Protein 8TH2 (pdb70)

InterPro domains:
  IPR004265 Dirigent protein [PF03018] (43-191)
  IPR004265 Dirigent protein [PTHR21495] (31-190)
  IPR044859 Allene oxide cyclase/Dirigent protein [G3DSA:2.40.480.10] (35-188)

Solvent-accessible surface area: 37170 Å² total; per-residue (Å²): 116,9,52,106,66,47,60,10,74,123,24,42,26,77,52,75,79,1,0,45,0,62,0,22,10,3,27,36,92,124,42,135,173,41,16,18,24,58,3,20,108,3,79,60,79,80,182,34,150,12,100,24,4,6,0,1,5,0,0,2,27,1,26,0,0,53,10,56,106,86,145,21,93,102,1,6,72,0,0,0,9,23,2,2,0,8,74,94,20,64,120,110,38,20,10,0,11,0,0,0,0,18,3,76,26,46,94,0,87,50,3,10,0,0,0,1,0,25,13,62,53,105,24,104,84,19,32,4,0,3,0,3,0,3,34,73,0,57,8,1,28,2,6,0,37,4,70,99,98,99,19,54,9,26,0,22,0,18,1,36,135,49,91,8,43,113,76,45,60,10,77,114,31,37,23,82,46,52,104,2,0,37,1,63,0,15,7,5,27,34,80,77,52,126,170,40,10,15,27,65,3,9,109,4,75,44,75,79,174,31,142,6,106,32,5,6,0,1,7,1,0,1,22,1,31,0,0,42,14,55,98,97,133,23,109,98,1,0,66,0,0,0,7,27,2,2,0,11,73,91,17,57,133,119,22,18,15,0,13,0,0,0,0,13,1,73,19,44,121,1,98,51,3,11,0,0,0,0,0,27,8,68,69,81,32,100,81,21,35,0,0,4,2,3,0,4,29,83,0,66,11,1,31,2,6,0,40,0,60,50,152,99,106,53,86,19,47,5,16,0,24,0,6,4,48,245,93,60,38,94,4,39,122,65,37,64,11,71,130,21,43,28,84,60,51,80,1,0,30,1,58,0,10,10,0,18,44,56,63,55,145,186,36,14,31,23,59,4,16,91,2,78,48,78,78,179,35,152,11,74,25,3,7,0,0,6,4,0,5,28,1,29,0,0,32,12,61,107,86,149,29,56,111,0,3,59,0,0,0,7,13,2,4,0,10,70,97,21,63,60,96,26,21,14,0,15,0,1,0,0,14,1,82,19,42,112,5,86,46,5,7,0,0,0,1,0,31,10,49,32,64,32,118,69,13,36,0,0,4,2,4,0,2,34,72,0,66,15,1,34,2,3,0,37,0,85,43,109,52,55,59,78,124,95,36,32,13,67,12,30,4,20,0,50,0,5,1,72,97,101,10,43,114,66,53,53,12,75,118,26,42,26,78,56,49,84,0,0,27,0,54,0,24,12,0,27,43,72,96,45,140,134,35,9,26,25,65,2,12,100,0,67,63,66,68,164,37,150,9,85,20,7,6,0,1,6,0,0,4,30,1,35,0,1,39,10,52,87,97,134,22,115,95,3,1,53,0,0,0,6,21,2,1,0,11,44,87,13,61,97,109,15,24,15,0,17,0,4,0,0,17,3,88,28,40,93,0,94,48,4,9,0,0,0,1,0,21,6,62,61,101,30,95,100,22,31,4,1,3,7,3,0,7,34,80,0,64,12,7,50,2,3,1,34,2,65,89,96,46,96,16,46,8,24,0,18,0,5,1,51,126,62,82,9,36,106,80,30,48,10,71,150,32,42,31,77,35,46,69,2,0,31,0,57,0,22,12,5,37,27,98,75,56,145,109,48,2,43,28,67,4,18,58,4,90,38,74,76,184,32,154,9,90,21,2,5,0,0,6,3,0,3,29,4,27,0,1,32,10,53,91,96,142,22,55,108,0,2,52,0,0,0,7,21,2,3,0,7,41,96,18,68,126,105,24,26,11,0,19,0,2,0,0,12,1,69,11,29,104,2,96,54,2,9,0,0,0,1,0,30,9,48,49,97,30,83,97,20,37,0,0,4,8,4,0,3,26,78,0,65,8,7,51,2,5,0,39,1,52,34,173,134,104,65,79,25,54,7,16,0,28,0,7,1,51,152,9,44,118,62,39,51,7,78,121,27,44,27,78,39,51,78,1,0,35,0,58,0,12,9,5,33,24,91,95,47,148,135,44,15,34,33,65,4,14,69,7,86,35,62,72,170,19,169,19,102,24,2,4,0,1,5,4,0,0,24,1,28,0,0,37,9,52,93,86,140,22,66,100,1,1,55,0,0,0,6,20,3,1,0,13,45,80,70,19,146,66,35,21,11,0,14,0,1,0,0,14,1,64,31,34,113,1,95,53,2,9,0,0,0,0,0,37,6,48,49,97,25,108,75,18,32,1,0,3,7,4,0,3,33,81,0,57,11,6,43,2,5,0,47,0,89,60,126,103,42,64,17,27,4,25,0,31,0,4,4,68

Sequence (987 aa):
TYYQDISPSFLGFKQEKLTHIHFFLHDIVTGPKPTMIIASESPLNGKSESPLPFGSIVVLEDPLTVGPELNSELIGKAQGFYVTVSQAAVLELELVMGMTFVFTGGKYNGSTLSVLGRNEIISPIREMPIIGGTGEFRFARGFLQAKSAHVEYNVYVFHYNATYYQDISPSFLGFKQEKLTHIHFFLHDIVTGPKPTMIIASESPLNGKSESPLPFGSIVVLEDPLTVGPELNSELIGKAQGFYVTVSQAAVLELELVMGMTFVFTGGKYNGSTLSVLGRNEIISPIREMPIIGGTGEFRFARGFLQAKSHADAHVEYNVYVFHYFVNATYYQDISPSFLGFKQEKLTHIHFFLHDIVTGPKPTMIIASESPLNGKSESPLPFGSIVVLEDPLTVGPELNSELIGKAQGFYVTVSQAAVLELELVMGMTFVFTGGKYNGSTLSVLGRNEIISPIREMPIIGGTGEFRFARGFLQAKSHAVDYHEGDAHVEYNVYVFHYATYYQDISPSFLGFKQEKLTHIHFFLHDIVTGPKPTMIIASESPLNGKSESPLPFGSIVVLEDPLTVGPELNSELIGKAQGFYVTVSQAAVLELELVMGMTFVFTGGKYNGSTLSVLGRNEIISPIREMPIIGGTGEFRFARGFLQAKSDAHVEYNVYVFHYNATYYQDISPSFLGFKQEKLTHIHFFLHDIVTGPKPTMIIASESPLNGKSESPLPFGSIVVLEDPLTVGPELNSELIGKAQGFYVTVSQAAVLELELVMGMTFVFTGGKYNGSTLSVLGRNEIISPIREMPIIGGTGEFRFARGFLQAKSHADAHVEYNVYVFHYTYYQDISPSFLGFKQEKLTHIHFFLHDIVTGPKPTMIIASESPLNGKSESPLPFGSIVVLEDPLTVGPELNSELIGKAQGFYVTVSQAAVLELELVMGMTFVFTGGKYNGSTLSVLGRNEIISPIREMPIIGGTGEFRFARRGFLQAKSHDAHVEYNVYVFHY

Structure (mmCIF, N/CA/C/O backbone):
data_8TH2
#
_entry.id   8TH2
#
_cell.length_a   98.138
_cell.length_b   162.183
_cell.length_c   232.242
_cell.angle_alpha   90.00
_cell.angle_beta   90.00
_cell.angle_gamma   90.00
#
_symmetry.space_group_name_H-M   'I 2 2 2'
#
loop_
_entity.id
_entity.type
_entity.pdbx_description
1 polymer 'Dirigent protein'
2 water water
#
loop_
_atom_site.group_PDB
_atom_site.id
_atom_site.type_symbol
_atom_site.label_atom_id
_atom_site.label_alt_id
_atom_site.label_comp_id
_atom_site.label_asym_id
_atom_site.label_entity_id
_atom_site.label_seq_id
_atom_site.pdbx_PDB_ins_code
_atom_site.Cartn_x
_atom_site.Cartn_y
_atom_site.Cartn_z
_atom_site.occupancy
_atom_site.B_iso_or_equiv
_atom_site.auth_seq_id
_atom_site.auth_comp_id
_atom_site.auth_asym_id
_atom_site.auth_atom_id
_atom_site.pdbx_PDB_model_num
ATOM 1 N N . THR A 1 25 ? -85.209 -13.065 -19.606 1.00 40.80 25 THR A N 1
ATOM 2 C CA . THR A 1 25 ? -86.422 -12.597 -18.950 1.00 47.00 25 THR A CA 1
ATOM 3 C C . THR A 1 25 ? -87.533 -13.661 -19.087 1.00 49.90 25 THR A C 1
ATOM 4 O O . THR A 1 25 ? -88.130 -14.075 -18.090 1.00 49.67 25 THR A O 1
ATOM 8 N N . TYR A 1 26 ? -87.773 -14.133 -20.315 1.00 47.98 26 TYR A N 1
ATOM 9 C CA . TYR A 1 26 ? -88.741 -15.193 -20.597 1.00 43.78 26 TYR A CA 1
ATOM 10 C C . TYR A 1 26 ? -88.111 -16.439 -21.231 1.00 43.83 26 TYR A C 1
ATOM 11 O O . TYR A 1 26 ? -88.847 -17.297 -21.741 1.00 42.24 26 TYR A O 1
ATOM 20 N N . TYR A 1 27 ? -86.778 -16.564 -21.215 1.00 45.00 27 TYR A N 1
ATOM 21 C CA . TYR A 1 27 ? -86.062 -17.661 -21.860 1.00 38.11 27 TYR A CA 1
ATOM 22 C C . TYR A 1 27 ? -84.803 -17.996 -21.072 1.00 41.35 27 TYR A C 1
ATOM 23 O O . TYR A 1 27 ? -84.183 -17.114 -20.478 1.00 47.09 27 TYR A O 1
ATOM 32 N N . GLN A 1 28 ? -84.411 -19.270 -21.090 1.00 36.71 28 GLN A N 1
ATOM 33 C CA . GLN A 1 28 ? -83.142 -19.684 -20.500 1.00 41.31 28 GLN A CA 1
ATOM 34 C C . GLN A 1 28 ? -82.572 -20.863 -21.283 1.00 43.89 28 GLN A C 1
ATOM 35 O O . GLN A 1 28 ? -83.315 -21.769 -21.681 1.00 43.32 28 GLN A O 1
ATOM 41 N N . ASP A 1 29 ? -81.277 -20.785 -21.571 1.00 39.77 29 ASP A N 1
ATOM 42 C CA . ASP A 1 29 ? -80.608 -21.918 -22.248 1.00 39.32 29 ASP A CA 1
ATOM 43 C C . ASP A 1 29 ? -80.343 -22.946 -21.154 1.00 37.60 29 ASP A C 1
ATOM 44 O O . ASP A 1 29 ? -79.655 -22.604 -20.187 1.00 45.39 29 ASP A O 1
ATOM 49 N N . ILE A 1 30 ? -80.896 -24.142 -21.294 1.00 32.14 30 ILE A N 1
ATOM 50 C CA . ILE A 1 30 ? -80.758 -25.144 -20.207 1.00 31.16 30 ILE A CA 1
ATOM 51 C C . ILE A 1 30 ? -79.821 -26.260 -20.671 1.00 30.81 30 ILE A C 1
ATOM 52 O O . ILE A 1 30 ? -79.214 -26.116 -21.734 1.00 26.57 30 ILE A O 1
ATOM 57 N N . SER A 1 31 ? -79.708 -27.320 -19.879 1.00 31.62 31 SER A N 1
ATOM 58 C CA . SER A 1 31 ? -78.784 -28.425 -20.209 1.00 27.39 31 SER A CA 1
ATOM 59 C C . SER A 1 31 ? -79.553 -29.549 -20.892 1.00 32.16 31 SER A C 1
ATOM 60 O O . SER A 1 31 ? -80.624 -29.923 -20.405 1.00 31.95 31 SER A O 1
ATOM 63 N N . PRO A 1 32 ? -79.016 -30.113 -21.983 1.00 28.50 32 PRO A N 1
ATOM 64 C CA . PRO A 1 32 ? -79.690 -31.179 -22.682 1.00 28.25 32 PRO A CA 1
ATOM 65 C C . PRO A 1 32 ? -79.958 -32.364 -21.752 1.00 32.53 32 PRO A C 1
ATOM 66 O O . PRO A 1 32 ? -80.694 -33.235 -22.125 1.00 36.31 32 PRO A O 1
ATOM 70 N N . SER A 1 33 ? -79.331 -32.377 -20.582 1.00 33.03 33 SER A N 1
ATOM 71 C CA . SER A 1 33 ? -79.513 -33.479 -19.609 1.00 32.11 33 SER A CA 1
ATOM 72 C C . SER A 1 33 ? -80.962 -33.449 -19.157 1.00 34.26 33 SER A C 1
ATOM 73 O O . SER A 1 33 ? -81.472 -34.478 -18.700 1.00 39.71 33 SER A O 1
ATOM 76 N N . PHE A 1 34 ? -81.572 -32.279 -19.274 1.00 32.09 34 PHE A N 1
ATOM 77 C CA . PHE A 1 34 ? -82.978 -32.135 -18.901 1.00 33.57 34 PHE A CA 1
ATOM 78 C C . PHE A 1 34 ? -83.843 -33.120 -19.666 1.00 31.87 34 PHE A C 1
ATOM 79 O O . PHE A 1 34 ? -84.639 -33.855 -19.075 1.00 40.97 34 PHE A O 1
ATOM 87 N N . LEU A 1 35 ? -83.695 -33.149 -20.983 1.00 31.93 35 LEU A N 1
ATOM 88 C CA . LEU A 1 35 ? -84.338 -34.137 -21.829 1.00 29.14 35 LEU A CA 1
ATOM 89 C C . LEU A 1 35 ? -83.554 -35.442 -21.923 1.00 29.55 35 LEU A C 1
ATOM 90 O O . LEU A 1 35 ? -83.846 -36.262 -22.803 1.00 26.14 35 LEU A O 1
ATOM 95 N N . GLY A 1 36 ? -82.567 -35.641 -21.045 1.00 32.63 36 GLY A N 1
ATOM 96 C CA . GLY A 1 36 ? -81.876 -36.913 -20.933 1.00 32.41 36 GLY A CA 1
ATOM 97 C C . GLY A 1 36 ? -80.793 -37.174 -21.955 1.00 33.09 36 GLY A C 1
ATOM 98 O O . GLY A 1 36 ? -80.456 -38.343 -22.194 1.00 31.47 36 GLY A O 1
ATOM 99 N N . PHE A 1 37 ? -80.253 -36.130 -22.584 1.00 32.33 37 PHE A N 1
ATOM 100 C CA . PHE A 1 37 ? -79.134 -36.254 -23.506 1.00 25.70 37 PHE A CA 1
ATOM 101 C C . PHE A 1 37 ? -77.843 -36.045 -22.734 1.00 30.12 37 PHE A C 1
ATOM 102 O O . PHE A 1 37 ? -77.829 -35.373 -21.700 1.00 39.45 37 PHE A O 1
ATOM 110 N N . LYS A 1 38 ? -76.755 -36.630 -23.233 1.00 27.04 38 LYS A N 1
ATOM 111 C CA . LYS A 1 38 ? -75.461 -36.597 -22.549 1.00 21.97 38 LYS A CA 1
ATOM 112 C C . LYS A 1 38 ? -74.525 -35.769 -23.427 1.00 29.30 38 LYS A C 1
ATOM 113 O O . LYS A 1 38 ? -73.736 -36.303 -24.207 1.00 33.14 38 LYS A O 1
ATOM 119 N N . GLN A 1 39 ? -74.645 -34.446 -23.333 1.00 29.55 39 GLN A N 1
ATOM 120 C CA . GLN A 1 39 ? -73.882 -33.576 -24.222 1.00 26.75 39 GLN A CA 1
ATOM 121 C C . GLN A 1 39 ? -72.413 -33.639 -23.873 1.00 27.39 39 GLN A C 1
ATOM 122 O O . GLN A 1 39 ? -72.040 -33.827 -22.715 1.00 35.92 39 GLN A O 1
ATOM 128 N N . GLU A 1 40 ? -71.566 -33.468 -24.871 1.00 26.89 40 GLU A N 1
ATOM 129 C CA . GLU A 1 40 ? -70.154 -33.378 -24.561 1.00 34.37 40 GLU A CA 1
ATOM 130 C C . GLU A 1 40 ? -69.796 -31.959 -24.151 1.00 33.82 40 GLU A C 1
ATOM 131 O O . GLU A 1 40 ? -70.362 -30.987 -24.658 1.00 32.56 40 GLU A O 1
ATOM 137 N N . LYS A 1 41 ? -68.895 -31.862 -23.175 1.00 32.03 41 LYS A N 1
ATOM 138 C CA . LYS A 1 41 ? -68.440 -30.610 -22.603 1.00 27.56 41 LYS A CA 1
ATOM 139 C C . LYS A 1 41 ? -66.965 -30.434 -22.936 1.00 33.10 41 LYS A C 1
ATOM 140 O O . LYS A 1 41 ? -66.231 -31.412 -23.124 1.00 33.37 41 LYS A O 1
ATOM 146 N N . LEU A 1 42 ? -66.537 -29.181 -23.020 1.00 27.27 42 LEU A N 1
ATOM 147 C CA . LEU A 1 42 ? -65.134 -28.855 -23.195 1.00 26.41 42 LEU A CA 1
ATOM 148 C C . LEU A 1 42 ? -64.604 -28.353 -21.864 1.00 29.94 42 LEU A C 1
ATOM 149 O O . LEU A 1 42 ? -65.238 -27.511 -21.224 1.00 35.35 42 LEU A O 1
ATOM 154 N N . THR A 1 43 ? -63.466 -28.885 -21.431 1.00 30.42 43 THR A N 1
ATOM 155 C CA . THR A 1 43 ? -62.932 -28.574 -20.111 1.00 31.53 43 THR A CA 1
ATOM 156 C C . THR A 1 43 ? -61.497 -28.093 -20.237 1.00 35.36 43 THR A C 1
ATOM 157 O O . THR A 1 43 ? -60.658 -28.767 -20.853 1.00 32.53 43 THR A O 1
ATOM 161 N N . HIS A 1 44 ? -61.226 -26.922 -19.658 1.00 33.37 44 HIS A N 1
ATOM 162 C CA . HIS A 1 44 ? -59.854 -26.371 -19.626 1.00 27.89 44 HIS A CA 1
ATOM 163 C C . HIS A 1 44 ? -59.276 -26.630 -18.243 1.00 31.51 44 HIS A C 1
ATOM 164 O O . HIS A 1 44 ? -59.848 -26.172 -17.254 1.00 36.87 44 HIS A O 1
ATOM 171 N N . ILE A 1 45 ? -58.178 -27.384 -18.190 1.00 34.19 45 ILE A N 1
ATOM 172 C CA . ILE A 1 45 ? -57.493 -27.682 -16.904 1.00 37.56 45 ILE A CA 1
ATOM 173 C C . ILE A 1 45 ? -56.143 -26.959 -16.894 1.00 39.52 45 ILE A C 1
ATOM 174 O O . ILE A 1 45 ? -55.456 -27.005 -17.916 1.00 39.33 45 ILE A O 1
ATOM 179 N N . HIS A 1 46 ? -55.799 -26.299 -15.789 1.00 38.97 46 HIS A N 1
ATOM 180 C CA . HIS A 1 46 ? -54.482 -25.619 -15.651 1.00 40.36 46 HIS A CA 1
ATOM 181 C C . HIS A 1 46 ? -53.741 -26.145 -14.423 1.00 42.36 46 HIS A C 1
ATOM 182 O O . HIS A 1 46 ? -54.359 -26.263 -13.359 1.00 47.59 46 HIS A O 1
ATOM 189 N N . PHE A 1 47 ? -52.452 -26.437 -14.570 1.00 35.71 47 PHE A N 1
ATOM 190 C CA . PHE A 1 47 ? -51.636 -26.921 -13.462 1.00 36.76 47 PHE A CA 1
ATOM 191 C C . PHE A 1 47 ? -50.169 -26.859 -13.867 1.00 44.90 47 PHE A C 1
ATOM 192 O O . PHE A 1 47 ? -49.826 -26.550 -15.016 1.00 43.94 47 PHE A O 1
ATOM 200 N N . PHE A 1 48 ? -49.302 -27.178 -12.904 1.00 42.88 48 PHE A N 1
ATOM 201 C CA . PHE A 1 48 ? -47.861 -27.154 -13.098 1.00 39.47 48 PHE A CA 1
ATOM 202 C C . PHE A 1 48 ? -47.285 -28.520 -12.757 1.00 43.41 48 PHE A C 1
ATOM 203 O O . PHE A 1 48 ? -47.641 -29.117 -11.735 1.00 45.10 48 PHE A O 1
ATOM 211 N N . LEU A 1 49 ? -46.433 -29.019 -13.641 1.00 41.54 49 LEU A N 1
ATOM 212 C CA . LEU A 1 49 ? -45.671 -30.244 -13.453 1.00 40.92 49 LEU A CA 1
ATOM 213 C C . LEU A 1 49 ? -44.289 -29.897 -12.909 1.00 46.95 49 LEU A C 1
ATOM 214 O O . LEU A 1 49 ? -43.622 -28.994 -13.431 1.00 49.25 49 LEU A O 1
ATOM 219 N N . HIS A 1 50 ? -43.845 -30.624 -11.890 1.00 44.00 50 HIS A N 1
ATOM 220 C CA . HIS A 1 50 ? -42.512 -30.444 -11.322 1.00 40.41 50 HIS A CA 1
ATOM 221 C C . HIS A 1 50 ? -41.701 -31.712 -11.599 1.00 45.88 50 HIS A C 1
ATOM 222 O O . HIS A 1 50 ? -41.834 -32.711 -10.886 1.00 44.42 50 HIS A O 1
ATOM 229 N N . ASP A 1 51 ? -40.879 -31.689 -12.650 1.00 55.56 51 ASP A N 1
ATOM 230 C CA . ASP A 1 51 ? -39.853 -32.719 -12.825 1.00 60.03 51 ASP A CA 1
ATOM 231 C C . ASP A 1 51 ? -38.675 -32.291 -11.954 1.00 57.30 51 ASP A C 1
ATOM 232 O O . ASP A 1 51 ? -38.075 -31.235 -12.182 1.00 57.96 51 ASP A O 1
ATOM 237 N N . ILE A 1 52 ? -38.387 -33.071 -10.916 1.00 59.09 52 ILE A N 1
ATOM 238 C CA . ILE A 1 52 ? -37.363 -32.737 -9.930 1.00 62.93 52 ILE A CA 1
ATOM 239 C C . ILE A 1 52 ? -36.235 -33.751 -10.042 1.00 61.43 52 ILE A C 1
ATOM 240 O O . ILE A 1 52 ? -36.434 -34.944 -9.788 1.00 59.36 52 ILE A O 1
ATOM 245 N N . VAL A 1 53 ? -35.051 -33.279 -10.408 1.00 64.37 53 VAL A N 1
ATOM 246 C CA . VAL A 1 53 ? -33.930 -34.184 -10.605 1.00 66.79 53 VAL A CA 1
ATOM 247 C C . VAL A 1 53 ? -32.937 -34.125 -9.453 1.00 70.88 53 VAL A C 1
ATOM 248 O O . VAL A 1 53 ? -32.174 -35.086 -9.262 1.00 79.29 53 VAL A O 1
ATOM 252 N N . THR A 1 54 ? -32.933 -33.050 -8.668 1.00 72.71 54 THR A N 1
ATOM 253 C CA . THR A 1 54 ? -32.040 -32.941 -7.521 1.00 81.32 54 THR A CA 1
ATOM 254 C C . THR A 1 54 ? -32.837 -32.724 -6.241 1.00 75.41 54 THR A C 1
ATOM 255 O O . THR A 1 54 ? -33.737 -31.880 -6.182 1.00 66.27 54 THR A O 1
ATOM 259 N N . GLY A 1 55 ? -32.480 -33.486 -5.224 1.00 78.45 55 GLY A N 1
ATOM 260 C CA . GLY A 1 55 ? -33.160 -33.494 -3.961 1.00 81.16 55 GLY A CA 1
ATOM 261 C C . GLY A 1 55 ? -32.744 -34.772 -3.275 1.00 85.97 55 GLY A C 1
ATOM 262 O O . GLY A 1 55 ? -32.178 -35.668 -3.912 1.00 85.56 55 GLY A O 1
ATOM 263 N N . PRO A 1 56 ? -32.976 -34.870 -1.959 1.00 88.64 56 PRO A N 1
ATOM 264 C CA . PRO A 1 56 ? -32.737 -36.140 -1.254 1.00 91.13 56 PRO A CA 1
ATOM 265 C C . PRO A 1 56 ? -33.275 -37.329 -2.031 1.00 86.90 56 PRO A C 1
ATOM 266 O O . PRO A 1 56 ? -32.560 -38.300 -2.302 1.00 90.33 56 PRO A O 1
ATOM 270 N N . LYS A 1 57 ? -34.544 -37.246 -2.414 1.00 84.81 57 LYS A N 1
ATOM 271 C CA . LYS A 1 57 ? -35.133 -38.196 -3.347 1.00 88.02 57 LYS A CA 1
ATOM 272 C C . LYS A 1 57 ? -35.842 -37.383 -4.422 1.00 80.55 57 LYS A C 1
ATOM 273 O O . LYS A 1 57 ? -36.683 -36.514 -4.097 1.00 77.22 57 LYS A O 1
ATOM 279 N N . PRO A 1 58 ? -35.515 -37.576 -5.684 1.00 71.96 58 PRO A N 1
ATOM 280 C CA . PRO A 1 58 ? -36.150 -36.791 -6.743 1.00 64.69 58 PRO A CA 1
ATOM 281 C C . PRO A 1 58 ? -37.406 -37.477 -7.258 1.00 56.71 58 PRO A C 1
ATOM 282 O O . PRO A 1 58 ? -37.862 -38.445 -6.642 1.00 55.15 58 PRO A O 1
ATOM 286 N N . THR A 1 59 ? -37.970 -36.998 -8.374 1.00 51.22 59 THR A N 1
ATOM 287 C CA . THR A 1 59 ? -39.210 -37.545 -8.919 1.00 44.74 59 THR A CA 1
ATOM 288 C C . THR A 1 59 ? -39.033 -38.412 -10.162 1.00 41.23 59 THR A C 1
ATOM 289 O O . THR A 1 59 ? -39.847 -39.305 -10.391 1.00 40.95 59 THR A O 1
ATOM 293 N N . MET A 1 60 ? -38.019 -38.184 -10.986 1.00 43.47 60 MET A N 1
ATOM 294 C CA . MET A 1 60 ? -37.807 -39.035 -12.146 1.00 43.61 60 MET A CA 1
ATOM 295 C C . MET A 1 60 ? -36.458 -39.741 -12.051 1.00 42.70 60 MET A C 1
ATOM 296 O O . MET A 1 60 ? -35.528 -39.254 -11.406 1.00 49.96 60 MET A O 1
ATOM 301 N N . ILE A 1 61 ? -36.365 -40.926 -12.650 1.00 36.68 61 ILE A N 1
ATOM 302 C CA . ILE A 1 61 ? -35.111 -41.661 -12.671 1.00 36.45 61 ILE A CA 1
ATOM 303 C C . ILE A 1 61 ? -34.891 -42.265 -14.049 1.00 39.02 61 ILE A C 1
ATOM 304 O O . ILE A 1 61 ? -35.835 -42.533 -14.800 1.00 40.14 61 ILE A O 1
ATOM 309 N N . ILE A 1 62 ? -33.620 -42.482 -14.374 1.00 38.48 62 ILE A N 1
ATOM 310 C CA . ILE A 1 62 ? -33.228 -43.169 -15.598 1.00 34.50 62 ILE A CA 1
ATOM 311 C C . ILE A 1 62 ? -33.578 -44.650 -15.436 1.00 33.58 62 ILE A C 1
ATOM 312 O O . ILE A 1 62 ? -32.920 -45.369 -14.681 1.00 34.72 62 ILE A O 1
ATOM 317 N N . ALA A 1 63 ? -34.606 -45.122 -16.131 1.00 29.65 63 ALA A N 1
ATOM 318 C CA . ALA A 1 63 ? -34.928 -46.537 -15.999 1.00 34.55 63 ALA A CA 1
ATOM 319 C C . ALA A 1 63 ? -33.895 -47.417 -16.696 1.00 33.94 63 ALA A C 1
ATOM 320 O O . ALA A 1 63 ? -33.627 -48.547 -16.257 1.00 35.70 63 ALA A O 1
ATOM 322 N N . SER A 1 64 ? -33.311 -46.923 -17.778 1.00 31.09 64 SER A N 1
ATOM 323 C CA . SER A 1 64 ? -32.293 -47.676 -18.503 1.00 40.14 64 SER A CA 1
ATOM 324 C C . SER A 1 64 ? -31.481 -46.651 -19.275 1.00 39.06 64 SER A C 1
ATOM 325 O O . SER A 1 64 ? -32.048 -45.885 -20.065 1.00 35.24 64 SER A O 1
ATOM 328 N N . GLU A 1 65 ? -30.175 -46.596 -19.020 1.00 38.88 65 GLU A N 1
ATOM 329 C CA . GLU A 1 65 ? -29.401 -45.537 -19.646 1.00 43.69 65 GLU A CA 1
ATOM 330 C C . GLU A 1 65 ? -29.024 -45.919 -21.073 1.00 39.16 65 GLU A C 1
ATOM 331 O O . GLU A 1 65 ? -29.083 -47.087 -21.481 1.00 32.08 65 GLU A O 1
ATOM 337 N N . SER A 1 66 ? -28.669 -44.892 -21.844 1.00 41.08 66 SER A N 1
ATOM 338 C CA . SER A 1 66 ? -28.561 -45.042 -23.289 1.00 41.07 66 SER A CA 1
ATOM 339 C C . SER A 1 66 ? -27.273 -45.774 -23.648 1.00 38.01 66 SER A C 1
ATOM 340 O O . SER A 1 66 ? -26.223 -45.471 -23.082 1.00 42.81 66 SER A O 1
ATOM 343 N N . PRO A 1 67 ? -27.333 -46.735 -24.581 1.00 34.88 67 PRO A N 1
ATOM 344 C CA . PRO A 1 67 ? -26.117 -47.464 -24.982 1.00 33.12 67 PRO A CA 1
ATOM 345 C C . PRO A 1 67 ? -24.968 -46.570 -25.381 1.00 37.50 67 PRO A C 1
ATOM 346 O O . PRO A 1 67 ? -23.806 -46.972 -25.221 1.00 39.04 67 PRO A O 1
ATOM 350 N N . LEU A 1 68 ? -25.243 -45.373 -25.904 1.00 35.84 68 LEU A N 1
ATOM 351 C CA . LEU A 1 68 ? -24.177 -44.431 -26.213 1.00 41.33 68 LEU A CA 1
ATOM 352 C C . LEU A 1 68 ? -23.886 -43.483 -25.066 1.00 44.45 68 LEU A C 1
ATOM 353 O O . LEU A 1 68 ? -23.480 -42.333 -25.308 1.00 47.00 68 LEU A O 1
ATOM 358 N N . ASN A 1 69 ? -24.072 -43.938 -23.825 1.00 44.55 69 ASN A N 1
ATOM 359 C CA . ASN A 1 69 ? -23.700 -43.132 -22.668 1.00 49.71 69 ASN A CA 1
ATOM 360 C C . ASN A 1 69 ? -22.261 -42.629 -22.790 1.00 53.59 69 ASN A C 1
ATOM 361 O O . ASN A 1 69 ? -22.004 -41.417 -22.727 1.00 55.18 69 ASN A O 1
ATOM 366 N N . GLY A 1 70 ? -21.311 -43.550 -23.004 1.00 45.61 70 GLY A N 1
ATOM 367 C CA . GLY A 1 70 ? -19.916 -43.146 -23.122 1.00 52.15 70 GLY A CA 1
ATOM 368 C C . GLY A 1 70 ? -19.652 -42.173 -24.263 1.00 55.46 70 GLY A C 1
ATOM 369 O O . GLY A 1 70 ? -18.931 -41.184 -24.094 1.00 54.37 70 GLY A O 1
ATOM 370 N N . LYS A 1 71 ? -20.213 -42.412 -25.447 1.00 49.40 71 LYS A N 1
ATOM 371 C CA . LYS A 1 71 ? -19.842 -41.589 -26.630 1.00 45.27 71 LYS A CA 1
ATOM 372 C C . LYS A 1 71 ? -20.556 -40.239 -26.738 1.00 46.99 71 LYS A C 1
ATOM 373 O O . LYS A 1 71 ? -19.896 -39.278 -27.148 1.00 45.05 71 LYS A O 1
ATOM 379 N N . SER A 1 72 ? -21.846 -40.156 -26.429 1.00 45.70 72 SER A N 1
ATOM 380 C CA . SER A 1 72 ? -22.576 -38.886 -26.681 1.00 42.35 72 SER A CA 1
ATOM 381 C C . SER A 1 72 ? -22.107 -37.764 -25.765 1.00 40.00 72 SER A C 1
ATOM 382 O O . SER A 1 72 ? -21.588 -38.068 -24.688 1.00 45.93 72 SER A O 1
ATOM 385 N N . GLU A 1 73 ? -22.332 -36.522 -26.185 1.00 35.52 73 GLU A N 1
ATOM 386 C CA . GLU A 1 73 ? -21.998 -35.351 -25.344 1.00 35.44 73 GLU A CA 1
ATOM 387 C C . GLU A 1 73 ? -23.247 -34.935 -24.581 1.00 38.17 73 GLU A C 1
ATOM 388 O O . GLU A 1 73 ? -23.157 -33.986 -23.801 1.00 37.87 73 GLU A O 1
ATOM 394 N N . SER A 1 74 ? -24.360 -35.630 -24.811 1.00 42.55 74 SER A N 1
ATOM 395 C CA . SER A 1 74 ? -25.650 -35.250 -24.192 1.00 36.61 74 SER A CA 1
ATOM 396 C C . SER A 1 74 ? -25.774 -35.829 -22.795 1.00 34.54 74 SER A C 1
ATOM 397 O O . SER A 1 74 ? -25.260 -36.928 -22.554 1.00 37.40 74 SER A O 1
ATOM 400 N N . PRO A 1 75 ? -26.416 -35.105 -21.867 1.00 32.80 75 PRO A N 1
ATOM 401 C CA . PRO A 1 75 ? -26.692 -35.661 -20.563 1.00 29.57 75 PRO A CA 1
ATOM 402 C C . PRO A 1 75 ? -27.710 -36.800 -20.699 1.00 35.86 75 PRO A C 1
ATOM 403 O O . PRO A 1 75 ? -27.723 -37.646 -19.843 1.00 41.90 75 PRO A O 1
ATOM 407 N N . LEU A 1 76 ? -28.517 -36.805 -21.768 1.00 34.95 76 LEU A N 1
ATOM 408 C CA . LEU A 1 76 ? -29.485 -37.882 -22.000 1.00 34.40 76 LEU A CA 1
ATOM 409 C C . LEU A 1 76 ? -29.405 -38.383 -23.438 1.00 32.51 76 LEU A C 1
ATOM 410 O O . LEU A 1 76 ? -30.245 -38.026 -24.277 1.00 34.52 76 LEU A O 1
ATOM 415 N N . PRO A 1 77 ? -28.421 -39.229 -23.751 1.00 30.38 77 PRO A N 1
ATOM 416 C CA . PRO A 1 77 ? -28.226 -39.666 -25.139 1.00 32.42 77 PRO A CA 1
ATOM 417 C C . PRO A 1 77 ? -29.454 -40.330 -25.744 1.00 33.52 77 PRO A C 1
ATOM 418 O O . PRO A 1 77 ? -30.361 -40.803 -25.056 1.00 39.82 77 PRO A O 1
ATOM 422 N N . PHE A 1 78 ? -29.477 -40.325 -27.069 1.00 31.66 78 PHE A N 1
ATOM 423 C CA . PHE A 1 78 ? -30.479 -41.019 -27.857 1.00 28.01 78 PHE A CA 1
ATOM 424 C C . PHE A 1 78 ? -30.757 -42.403 -27.297 1.00 35.13 78 PHE A C 1
ATOM 425 O O . PHE A 1 78 ? -29.845 -43.219 -27.141 1.00 36.02 78 PHE A O 1
ATOM 433 N N . GLY A 1 79 ? -32.018 -42.668 -26.977 1.00 36.57 79 GLY A N 1
ATOM 434 C CA . GLY A 1 79 ? -32.396 -43.974 -26.486 1.00 30.73 79 GLY A CA 1
ATOM 435 C C . GLY A 1 79 ? -32.293 -44.147 -24.993 1.00 34.55 79 GLY A C 1
ATOM 436 O O . GLY A 1 79 ? -32.162 -45.286 -24.527 1.00 37.94 79 GLY A O 1
ATOM 437 N N . SER A 1 80 ? -32.321 -43.060 -24.225 1.00 36.28 80 SER A N 1
ATOM 438 C CA . SER A 1 80 ? -32.497 -43.177 -22.786 1.00 32.95 80 SER A CA 1
ATOM 439 C C . SER A 1 80 ? -33.966 -43.402 -22.481 1.00 31.07 80 SER A C 1
ATOM 440 O O . SER A 1 80 ? -34.842 -42.915 -23.196 1.00 33.39 80 SER A O 1
ATOM 443 N N . ILE A 1 81 ? -34.239 -44.151 -21.419 1.00 34.80 81 ILE A N 1
ATOM 444 C CA . ILE A 1 81 ? -35.603 -44.342 -20.942 1.00 30.37 81 ILE A CA 1
ATOM 445 C C . ILE A 1 81 ? -35.689 -43.761 -19.540 1.00 28.95 81 ILE A C 1
ATOM 446 O O . ILE A 1 81 ? -34.990 -44.219 -18.628 1.00 31.51 81 ILE A O 1
ATOM 451 N N . VAL A 1 82 ? -36.560 -42.783 -19.356 1.00 29.17 82 VAL A N 1
ATOM 452 C CA . VAL A 1 82 ? -36.791 -42.175 -18.053 1.00 33.68 82 VAL A CA 1
ATOM 453 C C . VAL A 1 82 ? -38.223 -42.472 -17.623 1.00 32.72 82 VAL A C 1
ATOM 454 O O . VAL A 1 82 ? -39.135 -42.388 -18.450 1.00 33.89 82 VAL A O 1
ATOM 458 N N . VAL A 1 83 ? -38.421 -42.838 -16.348 1.00 30.22 83 VAL A N 1
ATOM 459 C CA . VAL A 1 83 ? -39.761 -42.945 -15.760 1.00 32.21 83 VAL A CA 1
ATOM 460 C C . VAL A 1 83 ? -39.920 -41.858 -14.700 1.00 33.23 83 VAL A C 1
ATOM 461 O O . VAL A 1 83 ? -38.950 -41.379 -14.110 1.00 34.94 83 VAL A O 1
ATOM 465 N N . LEU A 1 84 ? -41.168 -41.480 -14.438 1.00 31.91 84 LEU A N 1
ATOM 466 C CA . LEU A 1 84 ? -41.407 -40.249 -13.700 1.00 32.00 84 LEU A CA 1
ATOM 467 C C . LEU A 1 84 ? -42.730 -40.326 -12.956 1.00 34.46 84 LEU A C 1
ATOM 468 O O . LEU A 1 84 ? -43.697 -40.926 -13.438 1.00 37.71 84 LEU A O 1
ATOM 473 N N . GLU A 1 85 ? -42.774 -39.672 -11.771 1.00 37.42 85 GLU A N 1
ATOM 474 C CA . GLU A 1 85 ? -43.996 -39.514 -10.962 1.00 32.55 85 GLU A CA 1
ATOM 475 C C . GLU A 1 85 ? -43.976 -38.088 -10.400 1.00 32.76 85 GLU A C 1
ATOM 476 O O . GLU A 1 85 ? -43.647 -37.850 -9.234 1.00 32.38 85 GLU A O 1
ATOM 482 N N . ASP A 1 86 ? -44.300 -37.124 -11.257 1.00 34.25 86 ASP A N 1
ATOM 483 C CA . ASP A 1 86 ? -44.242 -35.696 -10.964 1.00 33.99 86 ASP A CA 1
ATOM 484 C C . ASP A 1 86 ? -45.553 -35.233 -10.349 1.00 35.75 86 ASP A C 1
ATOM 485 O O . ASP A 1 86 ? -46.635 -35.652 -10.790 1.00 33.70 86 ASP A O 1
ATOM 490 N N . PRO A 1 87 ? -45.481 -34.365 -9.353 1.00 33.75 87 PRO A N 1
ATOM 491 C CA . PRO A 1 87 ? -46.703 -33.860 -8.745 1.00 31.18 87 PRO A CA 1
ATOM 492 C C . PRO A 1 87 ? -47.242 -32.715 -9.576 1.00 33.09 87 PRO A C 1
ATOM 493 O O . PRO A 1 87 ? -46.511 -32.052 -10.317 1.00 35.05 87 PRO A O 1
ATOM 497 N N . LEU A 1 88 ? -48.551 -32.515 -9.472 1.00 33.83 88 LEU A N 1
ATOM 498 C CA . LEU A 1 88 ? -49.249 -31.480 -10.217 1.00 35.49 88 LEU A CA 1
ATOM 499 C C . LEU A 1 88 ? -49.873 -30.522 -9.218 1.00 38.35 88 LEU A C 1
ATOM 500 O O . LEU A 1 88 ? -50.718 -30.923 -8.410 1.00 38.97 88 LEU A O 1
ATOM 505 N N . THR A 1 89 ? -49.437 -29.268 -9.266 1.00 42.80 89 THR A N 1
ATOM 506 C CA . THR A 1 89 ? -49.827 -28.225 -8.331 1.00 42.37 89 THR A CA 1
ATOM 507 C C . THR A 1 89 ? -50.705 -27.210 -9.044 1.00 42.42 89 THR A C 1
ATOM 508 O O . THR A 1 89 ? -50.701 -27.119 -10.275 1.00 44.03 89 THR A O 1
ATOM 512 N N . VAL A 1 90 ? -51.455 -26.441 -8.246 1.00 45.88 90 VAL A N 1
ATOM 513 C CA . VAL A 1 90 ? -52.359 -25.428 -8.791 1.00 41.54 90 VAL A CA 1
ATOM 514 C C . VAL A 1 90 ? -51.585 -24.237 -9.338 1.00 40.62 90 VAL A C 1
ATOM 515 O O . VAL A 1 90 ? -51.986 -23.629 -10.339 1.00 39.70 90 VAL A O 1
ATOM 519 N N . GLY A 1 91 ? -50.473 -23.886 -8.700 1.00 45.89 91 GLY A N 1
ATOM 520 C CA . GLY A 1 91 ? -49.653 -22.775 -9.119 1.00 46.94 91 GLY A CA 1
ATOM 521 C C . GLY A 1 91 ? -48.199 -23.181 -9.172 1.00 49.69 91 GLY A C 1
ATOM 522 O O . GLY A 1 91 ? -47.842 -24.302 -8.796 1.00 54.60 91 GLY A O 1
ATOM 523 N N . PRO A 1 92 ? -47.326 -22.271 -9.627 1.00 49.56 92 PRO A N 1
ATOM 524 C CA . PRO A 1 92 ? -45.949 -22.676 -9.974 1.00 51.21 92 PRO A CA 1
ATOM 525 C C . PRO A 1 92 ? -45.072 -23.020 -8.782 1.00 52.36 92 PRO A C 1
ATOM 526 O O . PRO A 1 92 ? -44.059 -23.710 -8.964 1.00 55.44 92 PRO A O 1
ATOM 530 N N . GLU A 1 93 ? -45.409 -22.560 -7.585 1.00 51.38 93 GLU A N 1
ATOM 531 C CA . GLU A 1 93 ? -44.631 -22.911 -6.403 1.00 61.68 93 GLU A CA 1
ATOM 532 C C . GLU A 1 93 ? -44.848 -24.385 -6.074 1.00 55.36 93 GLU A C 1
ATOM 533 O O . GLU A 1 93 ? -45.973 -24.886 -6.167 1.00 53.08 93 GLU A O 1
ATOM 539 N N . LEU A 1 94 ? -43.765 -25.085 -5.695 1.00 50.17 94 LEU A N 1
ATOM 540 C CA . LEU A 1 94 ? -43.871 -26.525 -5.449 1.00 53.71 94 LEU A CA 1
ATOM 541 C C . LEU A 1 94 ? -44.924 -26.829 -4.385 1.00 57.76 94 LEU A C 1
ATOM 542 O O . LEU A 1 94 ? -45.636 -27.840 -4.465 1.00 61.10 94 LEU A O 1
ATOM 547 N N . ASN A 1 95 ? -44.948 -26.007 -3.350 1.00 55.12 95 ASN A N 1
ATOM 548 C CA . ASN A 1 95 ? -45.867 -26.298 -2.227 1.00 59.19 95 ASN A CA 1
ATOM 549 C C . ASN A 1 95 ? -47.199 -25.622 -2.526 1.00 56.19 95 ASN A C 1
ATOM 550 O O . ASN A 1 95 ? -47.847 -25.150 -1.581 1.00 60.94 95 ASN A O 1
ATOM 555 N N . SER A 1 96 ? -47.557 -25.549 -3.804 1.00 48.40 96 SER A N 1
ATOM 556 C CA . SER A 1 96 ? -48.897 -25.025 -4.143 1.00 49.52 96 SER A CA 1
ATOM 557 C C . SER A 1 96 ? -49.874 -26.180 -3.952 1.00 51.78 96 SER A C 1
ATOM 558 O O . SER A 1 96 ? -49.415 -27.279 -3.611 1.00 56.45 96 SER A O 1
ATOM 561 N N . GLU A 1 97 ? -51.162 -25.954 -4.180 1.00 45.00 97 GLU A N 1
ATOM 562 C CA . GLU A 1 97 ? -52.142 -27.025 -3.880 1.00 47.81 97 GLU A CA 1
ATOM 563 C C . GLU A 1 97 ? -51.976 -28.215 -4.824 1.00 47.75 97 GLU A C 1
ATOM 564 O O . GLU A 1 97 ? -52.192 -28.043 -6.025 1.00 48.48 97 GLU A O 1
ATOM 570 N N . LEU A 1 98 ? -51.591 -29.369 -4.290 1.00 41.34 98 LEU A N 1
ATOM 571 C CA . LEU A 1 98 ? -51.531 -30.590 -5.078 1.00 39.82 98 LEU A CA 1
ATOM 572 C C . LEU A 1 98 ? -52.906 -30.922 -5.646 1.00 45.46 98 LEU A C 1
ATOM 573 O O . LEU A 1 98 ? -53.927 -30.790 -4.967 1.00 50.95 98 LEU A O 1
ATOM 578 N N . ILE A 1 99 ? -52.937 -31.341 -6.909 1.00 45.63 99 ILE A N 1
ATOM 579 C CA . ILE A 1 99 ? -54.184 -31.755 -7.538 1.00 40.18 99 ILE A CA 1
ATOM 580 C C . ILE A 1 99 ? -54.007 -33.086 -8.252 1.00 40.91 99 ILE A C 1
ATOM 581 O O . ILE A 1 99 ? -54.996 -33.709 -8.657 1.00 40.25 99 ILE A O 1
ATOM 586 N N . GLY A 1 100 ? -52.762 -33.515 -8.451 1.00 38.13 100 GLY A N 1
ATOM 587 C CA . GLY A 1 100 ? -52.553 -34.818 -9.057 1.00 36.22 100 GLY A CA 1
ATOM 588 C C . GLY A 1 100 ? -51.095 -35.131 -9.304 1.00 33.02 100 GLY A C 1
ATOM 589 O O . GLY A 1 100 ? -50.211 -34.291 -9.114 1.00 34.93 100 GLY A O 1
ATOM 590 N N . LYS A 1 101 ? -50.862 -36.389 -9.692 1.00 32.33 101 LYS A N 1
ATOM 591 C CA . LYS A 1 101 ? -49.585 -36.876 -10.192 1.00 30.54 101 LYS A CA 1
ATOM 592 C C . LYS A 1 101 ? -49.634 -36.936 -11.713 1.00 33.20 101 LYS A C 1
ATOM 593 O O . LYS A 1 101 ? -50.700 -37.083 -12.317 1.00 35.52 101 LYS A O 1
ATOM 599 N N . ALA A 1 102 ? -48.455 -36.894 -12.325 1.00 28.89 102 ALA A N 1
ATOM 600 C CA . ALA A 1 102 ? -48.259 -37.361 -13.692 1.00 25.01 102 ALA A CA 1
ATOM 601 C C . ALA A 1 102 ? -47.297 -38.540 -13.629 1.00 24.85 102 ALA A C 1
ATOM 602 O O . ALA A 1 102 ? -46.145 -38.378 -13.221 1.00 32.78 102 ALA A O 1
ATOM 604 N N . GLN A 1 103 ? -47.764 -39.730 -13.982 1.00 21.92 103 GLN A N 1
ATOM 605 C CA . GLN A 1 103 ? -46.913 -40.910 -13.961 1.00 25.01 103 GLN A CA 1
ATOM 606 C C . GLN A 1 103 ? -46.664 -41.409 -15.373 1.00 28.54 103 GLN A C 1
ATOM 607 O O . GLN A 1 103 ? -47.522 -41.284 -16.250 1.00 29.72 103 GLN A O 1
ATOM 613 N N . GLY A 1 104 ? -45.502 -42.001 -15.575 1.00 29.04 104 GLY A N 1
ATOM 614 C CA . GLY A 1 104 ? -45.201 -42.619 -16.845 1.00 31.34 104 GLY A CA 1
ATOM 615 C C . GLY A 1 104 ? -43.714 -42.516 -17.172 1.00 34.12 104 GLY A C 1
ATOM 616 O O . GLY A 1 104 ? -42.856 -42.579 -16.287 1.00 32.50 104 GLY A O 1
ATOM 617 N N . PHE A 1 105 ? -43.439 -42.337 -18.462 1.00 33.10 105 PHE A N 1
ATOM 618 C CA . PHE A 1 105 ? -42.086 -42.486 -18.969 1.00 29.32 105 PHE A CA 1
ATOM 619 C C . PHE A 1 105 ? -41.873 -41.642 -20.215 1.00 29.43 105 PHE A C 1
ATOM 620 O O . PHE A 1 105 ? -42.780 -41.482 -21.037 1.00 33.48 105 PHE A O 1
ATOM 628 N N . TYR A 1 106 ? -40.652 -41.149 -20.384 1.00 29.50 106 TYR A N 1
ATOM 629 C CA . TYR A 1 106 ? -40.273 -40.607 -21.677 1.00 29.28 106 TYR A CA 1
ATOM 630 C C . TYR A 1 106 ? -39.028 -41.305 -22.193 1.00 33.05 106 TYR A C 1
ATOM 631 O O . TYR A 1 106 ? -38.350 -42.062 -21.482 1.00 36.13 106 TYR A O 1
ATOM 640 N N . VAL A 1 107 ? -38.749 -41.037 -23.463 1.00 28.87 107 VAL A N 1
ATOM 641 C CA . VAL A 1 107 ? -37.720 -41.740 -24.206 1.00 26.91 107 VAL A CA 1
ATOM 642 C C . VAL A 1 107 ? -37.083 -40.731 -25.158 1.00 29.53 107 VAL A C 1
ATOM 643 O O . VAL A 1 107 ? -37.786 -39.941 -25.799 1.00 33.68 107 VAL A O 1
ATOM 647 N N . THR A 1 108 ? -35.752 -40.704 -25.192 1.00 25.94 108 THR A N 1
ATOM 648 C CA . THR A 1 108 ? -35.001 -39.718 -25.963 1.00 26.17 108 THR A CA 1
ATOM 649 C C . THR A 1 108 ? -34.889 -40.118 -27.432 1.00 30.20 108 THR A C 1
ATOM 650 O O . THR A 1 108 ? -34.360 -41.189 -27.750 1.00 33.33 108 THR A O 1
ATOM 654 N N . VAL A 1 109 ? -35.353 -39.256 -28.337 1.00 28.77 109 VAL A N 1
ATOM 655 C CA . VAL A 1 109 ? -35.536 -39.700 -29.719 1.00 29.47 109 VAL A CA 1
ATOM 656 C C . VAL A 1 109 ? -34.890 -38.797 -30.763 1.00 30.88 109 VAL A C 1
ATOM 657 O O . VAL A 1 109 ? -35.240 -38.883 -31.946 1.00 34.02 109 VAL A O 1
ATOM 661 N N . SER A 1 110 ? -33.967 -37.923 -30.361 1.00 28.19 110 SER A N 1
ATOM 662 C CA . SER A 1 110 ? -33.228 -37.096 -31.313 1.00 29.93 110 SER A CA 1
ATOM 663 C C . SER A 1 110 ? -31.761 -37.517 -31.283 1.00 34.70 110 SER A C 1
ATOM 664 O O . SER A 1 110 ? -31.059 -37.291 -30.282 1.00 34.56 110 SER A O 1
ATOM 667 N N . GLN A 1 111 ? -31.308 -38.132 -32.388 1.00 29.46 111 GLN A N 1
ATOM 668 C CA . GLN A 1 111 ? -29.928 -38.597 -32.482 1.00 29.64 111 GLN A CA 1
ATOM 669 C C . GLN A 1 111 ? -28.940 -37.443 -32.475 1.00 37.40 111 GLN A C 1
ATOM 670 O O . GLN A 1 111 ? -27.802 -37.598 -31.999 1.00 30.99 111 GLN A O 1
ATOM 676 N N . ALA A 1 112 ? -29.352 -36.291 -33.007 1.00 36.04 112 ALA A N 1
ATOM 677 C CA . ALA A 1 112 ? -28.473 -35.138 -33.098 1.00 31.72 112 ALA A CA 1
ATOM 678 C C . ALA A 1 112 ? -28.485 -34.311 -31.829 1.00 35.85 112 ALA A C 1
ATOM 679 O O . ALA A 1 112 ? -27.480 -33.662 -31.511 1.00 35.13 112 ALA A O 1
ATOM 681 N N . ALA A 1 113 ? -29.594 -34.326 -31.095 1.00 38.65 113 ALA A N 1
ATOM 682 C CA . ALA A 1 113 ? -29.716 -33.467 -29.927 1.00 41.04 113 ALA A CA 1
ATOM 683 C C . ALA A 1 113 ? -28.572 -33.706 -28.949 1.00 40.17 113 ALA A C 1
ATOM 684 O O . ALA A 1 113 ? -28.208 -34.851 -28.663 1.00 36.91 113 ALA A O 1
ATOM 686 N N . VAL A 1 114 ? -28.086 -32.623 -28.334 1.00 37.29 114 VAL A N 1
ATOM 687 C CA . VAL A 1 114 ? -27.084 -32.734 -27.236 1.00 39.10 114 VAL A CA 1
ATOM 688 C C . VAL A 1 114 ? -27.758 -32.145 -25.996 1.00 42.68 114 VAL A C 1
ATOM 689 O O . VAL A 1 114 ? -27.884 -32.856 -24.992 1.00 37.34 114 VAL A O 1
ATOM 693 N N . LEU A 1 115 ? -28.194 -30.892 -26.077 1.00 43.82 115 LEU A N 1
ATOM 694 C CA . LEU A 1 115 ? -28.943 -30.273 -24.956 1.00 39.51 115 LEU A CA 1
ATOM 695 C C . LEU A 1 115 ? -30.387 -30.038 -25.411 1.00 46.42 115 LEU A C 1
ATOM 696 O O . LEU A 1 115 ? -31.285 -30.523 -24.725 1.00 49.48 115 LEU A O 1
ATOM 701 N N . GLU A 1 116 ? -30.600 -29.310 -26.510 1.00 44.80 116 GLU A N 1
ATOM 702 C CA . GLU A 1 116 ? -31.959 -29.121 -27.083 1.00 44.03 116 GLU A CA 1
ATOM 703 C C . GLU A 1 116 ? -32.531 -30.499 -27.407 1.00 37.26 116 GLU A C 1
ATOM 704 O O . GLU A 1 116 ? -32.551 -30.860 -28.587 1.00 38.80 116 GLU A O 1
ATOM 710 N N . LEU A 1 117 ? -33.038 -31.210 -26.405 1.00 33.18 117 LEU A N 1
ATOM 711 C CA . LEU A 1 117 ? -33.432 -32.627 -26.621 1.00 38.10 117 LEU A CA 1
ATOM 712 C C . LEU A 1 117 ? -34.903 -32.811 -26.997 1.00 34.48 117 LEU A C 1
ATOM 713 O O . LEU A 1 117 ? -35.713 -31.933 -26.685 1.00 33.85 117 LEU A O 1
ATOM 718 N N . GLU A 1 118 ? -35.191 -33.921 -27.680 1.00 31.76 118 GLU A N 1
ATOM 719 C CA . GLU A 1 118 ? -36.561 -34.227 -28.140 1.00 27.78 118 GLU A CA 1
ATOM 720 C C . GLU A 1 118 ? -37.010 -35.523 -27.483 1.00 28.60 118 GLU A C 1
ATOM 721 O O . GLU A 1 118 ? -36.223 -36.473 -27.472 1.00 29.88 118 GLU A O 1
ATOM 727 N N . LEU A 1 119 ? -38.240 -35.549 -26.978 1.00 26.94 119 LEU A N 1
ATOM 728 C CA . LEU A 1 119 ? -38.770 -36.714 -26.286 1.00 23.72 119 LEU A CA 1
ATOM 729 C C . LEU A 1 119 ? -40.110 -37.144 -26.871 1.00 26.90 119 LEU A C 1
ATOM 730 O O . LEU A 1 119 ? -40.922 -36.311 -27.302 1.00 25.95 119 LEU A O 1
ATOM 735 N N . VAL A 1 120 ? -40.317 -38.458 -26.911 1.00 25.99 120 VAL A N 1
ATOM 736 C CA . VAL A 1 120 ? -41.648 -39.042 -26.956 1.00 25.59 120 VAL A CA 1
ATOM 737 C C . VAL A 1 120 ? -42.003 -39.397 -25.526 1.00 29.77 120 VAL A C 1
ATOM 738 O O . VAL A 1 120 ? -41.159 -39.917 -24.785 1.00 33.87 120 VAL A O 1
ATOM 742 N N . MET A 1 121 ? -43.235 -39.102 -25.125 1.00 27.80 121 MET A N 1
ATOM 743 C CA . MET A 1 121 ? -43.644 -39.169 -23.730 1.00 27.01 121 MET A CA 1
ATOM 744 C C . MET A 1 121 ? -44.902 -40.009 -23.645 1.00 28.47 121 MET A C 1
ATOM 745 O O . MET A 1 121 ? -45.849 -39.780 -24.404 1.00 33.01 121 MET A O 1
ATOM 750 N N . GLY A 1 122 ? -44.922 -40.967 -22.730 1.00 27.00 122 GLY A N 1
ATOM 751 C CA . GLY A 1 122 ? -46.154 -41.681 -22.467 1.00 29.70 122 GLY A CA 1
ATOM 752 C C . GLY A 1 122 ? -46.511 -41.595 -21.000 1.00 32.31 122 GLY A C 1
ATOM 753 O O . GLY A 1 122 ? -46.037 -42.414 -20.199 1.00 31.22 122 GLY A O 1
ATOM 754 N N . MET A 1 123 ? -47.315 -40.596 -20.625 1.00 28.34 123 MET A N 1
ATOM 755 C CA . MET A 1 123 ? -47.660 -40.387 -19.232 1.00 24.38 123 MET A CA 1
ATOM 756 C C . MET A 1 123 ? -49.170 -40.374 -19.117 1.00 24.24 123 MET A C 1
ATOM 757 O O . MET A 1 123 ? -49.868 -40.030 -20.076 1.00 29.21 123 MET A O 1
ATOM 762 N N . THR A 1 124 ? -49.678 -40.728 -17.940 1.00 24.60 124 THR A N 1
ATOM 763 C CA . THR A 1 124 ? -51.064 -40.442 -17.589 1.00 28.51 124 THR A CA 1
ATOM 764 C C . THR A 1 124 ? -51.102 -39.471 -16.414 1.00 28.79 124 THR A C 1
ATOM 765 O O . THR A 1 124 ? -50.236 -39.513 -15.536 1.00 30.16 124 THR A O 1
ATOM 769 N N . PHE A 1 125 ? -52.094 -38.584 -16.413 1.00 28.07 125 PHE A N 1
ATOM 770 C CA . PHE A 1 125 ? -52.369 -37.725 -15.273 1.00 28.02 125 PHE A CA 1
ATOM 771 C C . PHE A 1 125 ? -53.453 -38.378 -14.439 1.00 33.04 125 PHE A C 1
ATOM 772 O O . PHE A 1 125 ? -54.449 -38.863 -14.984 1.00 36.61 125 PHE A O 1
ATOM 780 N N . VAL A 1 126 ? -53.260 -38.399 -13.129 1.00 31.39 126 VAL A N 1
ATOM 781 C CA . VAL A 1 126 ? -54.303 -38.801 -12.198 1.00 33.15 126 VAL A CA 1
ATOM 782 C C . VAL A 1 126 ? -54.598 -37.637 -11.271 1.00 32.73 126 VAL A C 1
ATOM 783 O O . VAL A 1 126 ? -53.681 -37.037 -10.699 1.00 35.55 126 VAL A O 1
ATOM 787 N N . PHE A 1 127 ? -55.867 -37.293 -11.160 1.00 33.06 127 PHE A N 1
ATOM 788 C CA . PHE A 1 127 ? -56.253 -36.104 -10.428 1.00 37.14 127 PHE A CA 1
ATOM 789 C C . PHE A 1 127 ? -56.830 -36.478 -9.074 1.00 43.23 127 PHE A C 1
ATOM 790 O O . PHE A 1 127 ? -57.482 -37.512 -8.910 1.00 42.38 127 PHE A O 1
ATOM 798 N N . THR A 1 128 ? -56.566 -35.627 -8.097 1.00 47.00 128 THR A N 1
ATOM 799 C CA . THR A 1 128 ? -57.266 -35.684 -6.824 1.00 50.01 128 THR A CA 1
ATOM 800 C C . THR A 1 128 ? -57.681 -34.265 -6.448 1.00 50.83 128 THR A C 1
ATOM 801 O O . THR A 1 128 ? -56.837 -33.385 -6.250 1.00 58.75 128 THR A O 1
ATOM 805 N N . GLY A 1 129 ? -58.985 -34.029 -6.432 1.00 46.86 129 GLY A N 1
ATOM 806 C CA . GLY A 1 129 ? -59.503 -32.739 -6.047 1.00 50.98 129 GLY A CA 1
ATOM 807 C C . GLY A 1 129 ? -60.675 -32.294 -6.893 1.00 53.31 129 GLY A C 1
ATOM 808 O O . GLY A 1 129 ? -60.491 -31.756 -7.986 1.00 58.11 129 GLY A O 1
ATOM 809 N N . GLY A 1 130 ? -61.883 -32.509 -6.407 1.00 51.56 130 GLY A N 1
ATOM 810 C CA . GLY A 1 130 ? -63.060 -31.938 -7.022 1.00 48.22 130 GLY A CA 1
ATOM 811 C C . GLY A 1 130 ? -63.737 -32.886 -7.980 1.00 47.26 130 GLY A C 1
ATOM 812 O O . GLY A 1 130 ? -63.574 -34.106 -7.903 1.00 46.62 130 GLY A O 1
ATOM 813 N N . LYS A 1 131 ? -64.508 -32.292 -8.908 1.00 47.72 131 LYS A N 1
ATOM 814 C CA . LYS A 1 131 ? -65.262 -33.024 -9.924 1.00 44.08 131 LYS A CA 1
ATOM 815 C C . LYS A 1 131 ? -64.442 -34.199 -10.446 1.00 48.04 131 LYS A C 1
ATOM 816 O O . LYS A 1 131 ? -64.956 -35.316 -10.599 1.00 48.89 131 LYS A O 1
ATOM 822 N N . TYR A 1 132 ? -63.143 -33.957 -10.649 1.00 46.45 132 TYR A N 1
ATOM 823 C CA . TYR A 1 132 ? -62.240 -34.875 -11.325 1.00 42.28 132 TYR A CA 1
ATOM 824 C C . TYR A 1 132 ? -61.320 -35.615 -10.359 1.00 40.08 132 TYR A C 1
ATOM 825 O O . TYR A 1 132 ? -60.333 -36.218 -10.793 1.00 38.05 132 TYR A O 1
ATOM 834 N N . ASN A 1 133 ? -61.623 -35.589 -9.064 1.00 44.05 133 ASN A N 1
ATOM 835 C CA . ASN A 1 133 ? -61.007 -36.539 -8.141 1.00 48.31 133 ASN A CA 1
ATOM 836 C C . ASN A 1 133 ? -61.201 -37.974 -8.635 1.00 41.23 133 ASN A C 1
ATOM 837 O O . ASN A 1 133 ? -62.328 -38.461 -8.752 1.00 42.64 133 ASN A O 1
ATOM 842 N N . GLY A 1 134 ? -60.102 -38.654 -8.922 1.00 37.88 134 GLY A N 1
ATOM 843 C CA . GLY A 1 134 ? -60.146 -40.006 -9.419 1.00 35.86 134 GLY A CA 1
ATOM 844 C C . GLY A 1 134 ? -60.048 -40.131 -10.927 1.00 38.92 134 GLY A C 1
ATOM 845 O O . GLY A 1 134 ? -59.713 -41.212 -11.423 1.00 41.00 134 GLY A O 1
ATOM 846 N N . SER A 1 135 ? -60.324 -39.063 -11.669 1.00 37.36 135 SER A N 1
ATOM 847 C CA . SER A 1 135 ? -60.315 -39.150 -13.121 1.00 32.49 135 SER A CA 1
ATOM 848 C C . SER A 1 135 ? -58.904 -38.989 -13.672 1.00 36.38 135 SER A C 1
ATOM 849 O O . SER A 1 135 ? -58.101 -38.206 -13.152 1.00 37.61 135 SER A O 1
ATOM 852 N N . THR A 1 136 ? -58.604 -39.740 -14.735 1.00 36.68 136 THR A N 1
ATOM 853 C CA . THR A 1 136 ? -57.272 -39.744 -15.332 1.00 34.63 136 THR A CA 1
ATOM 854 C C . THR A 1 136 ? -57.342 -39.481 -16.830 1.00 32.98 136 THR A C 1
ATOM 855 O O . THR A 1 136 ? -58.258 -39.958 -17.508 1.00 32.72 136 THR A O 1
ATOM 859 N N . LEU A 1 137 ? -56.358 -38.736 -17.338 1.00 33.48 137 LEU A N 1
ATOM 860 C CA . LEU A 1 137 ? -56.137 -38.526 -18.764 1.00 26.63 137 LEU A CA 1
ATOM 861 C C . LEU A 1 137 ? -54.848 -39.211 -19.186 1.00 27.67 137 LEU A C 1
ATOM 862 O O . LEU A 1 137 ? -53.887 -39.278 -18.408 1.00 29.36 137 LEU A O 1
ATOM 867 N N . SER A 1 138 ? -54.824 -39.700 -20.425 1.00 22.47 138 SER A N 1
ATOM 868 C CA . SER A 1 138 ? -53.633 -40.325 -20.974 1.00 20.96 138 SER A CA 1
ATOM 869 C C . SER A 1 138 ? -53.068 -39.474 -22.096 1.00 24.97 138 SER A C 1
ATOM 870 O O . SER A 1 138 ? -53.807 -38.775 -22.800 1.00 24.71 138 SER A O 1
ATOM 873 N N . VAL A 1 139 ? -51.740 -39.525 -22.236 1.00 25.20 139 VAL A N 1
ATOM 874 C CA . VAL A 1 139 ? -51.020 -38.762 -23.253 1.00 24.96 139 VAL A CA 1
ATOM 875 C C . VAL A 1 139 ? -49.943 -39.635 -23.891 1.00 27.20 139 VAL A C 1
ATOM 876 O O . VAL A 1 139 ? -49.298 -40.451 -23.218 1.00 28.00 139 VAL A O 1
ATOM 880 N N . LEU A 1 140 ? -49.752 -39.458 -25.199 1.00 24.43 140 LEU A N 1
ATOM 881 C CA . LEU A 1 140 ? -48.573 -39.956 -25.907 1.00 28.34 140 LEU A CA 1
ATOM 882 C C . LEU A 1 140 ? -48.231 -38.930 -26.978 1.00 31.49 140 LEU A C 1
ATOM 883 O O . LEU A 1 140 ? -48.987 -38.765 -27.943 1.00 29.56 140 LEU A O 1
ATOM 888 N N . GLY A 1 141 ? -47.109 -38.231 -26.812 1.00 31.02 141 GLY A N 1
ATOM 889 C CA . GLY A 1 141 ? -46.846 -37.141 -27.735 1.00 34.22 141 GLY A CA 1
ATOM 890 C C . GLY A 1 141 ? -45.377 -36.796 -27.793 1.00 34.32 141 GLY A C 1
ATOM 891 O O . GLY A 1 141 ? -44.548 -37.376 -27.090 1.00 33.34 141 GLY A O 1
ATOM 892 N N . ARG A 1 142 ? -45.065 -35.845 -28.669 1.00 32.99 142 ARG A N 1
ATOM 893 C CA . ARG A 1 142 ? -43.692 -35.490 -28.990 1.00 26.90 142 ARG A CA 1
ATOM 894 C C . ARG A 1 142 ? -43.393 -34.129 -28.384 1.00 36.26 142 ARG A C 1
ATOM 895 O O . ARG A 1 142 ? -44.044 -33.135 -28.731 1.00 35.16 142 ARG A O 1
ATOM 903 N N . ASN A 1 143 ? -42.395 -34.085 -27.501 1.00 37.27 143 ASN A N 1
ATOM 904 C CA . ASN A 1 143 ? -42.031 -32.892 -26.743 1.00 30.76 143 ASN A CA 1
ATOM 905 C C . ASN A 1 143 ? -40.603 -32.526 -27.114 1.00 34.82 143 ASN A C 1
ATOM 906 O O . ASN A 1 143 ? -39.675 -33.292 -26.824 1.00 38.02 143 ASN A O 1
ATOM 911 N N . GLU A 1 144 ? -40.411 -31.378 -27.770 1.00 33.09 144 GLU A N 1
ATOM 912 C CA . GLU A 1 144 ? -39.054 -30.901 -28.061 1.00 32.49 144 GLU A CA 1
ATOM 913 C C . GLU A 1 144 ? -38.771 -29.738 -27.108 1.00 30.82 144 GLU A C 1
ATOM 914 O O . GLU A 1 144 ? -39.257 -28.622 -27.302 1.00 34.74 144 GLU A O 1
ATOM 920 N N . ILE A 1 145 ? -37.974 -30.025 -26.069 1.00 35.08 145 ILE A N 1
ATOM 921 C CA . ILE A 1 145 ? -37.926 -29.215 -24.843 1.00 35.32 145 ILE A CA 1
ATOM 922 C C . ILE A 1 145 ? -37.583 -27.755 -25.118 1.00 38.81 145 ILE A C 1
ATOM 923 O O . ILE A 1 145 ? -38.015 -26.861 -24.378 1.00 41.56 145 ILE A O 1
ATOM 928 N N . ILE A 1 146 ? -36.811 -27.481 -26.171 1.00 40.42 146 ILE A N 1
ATOM 929 C CA . ILE A 1 146 ? -36.359 -26.116 -26.394 1.00 41.04 146 ILE A CA 1
ATOM 930 C C . ILE A 1 146 ? -37.494 -25.219 -26.864 1.00 42.60 146 ILE A C 1
ATOM 931 O O . ILE A 1 146 ? -37.402 -23.992 -26.753 1.00 48.01 146 ILE A O 1
ATOM 936 N N . SER A 1 147 ? -38.574 -25.809 -27.361 1.00 45.84 147 SER A N 1
ATOM 937 C CA . SER A 1 147 ? -39.700 -25.048 -27.872 1.00 44.74 147 SER A CA 1
ATOM 938 C C . SER A 1 147 ? -40.359 -24.242 -26.748 1.00 48.45 147 SER A C 1
ATOM 939 O O . SER A 1 147 ? -40.419 -24.695 -25.598 1.00 53.03 147 SER A O 1
ATOM 942 N N . PRO A 1 148 ? -40.869 -23.043 -27.056 1.00 46.02 148 PRO A N 1
ATOM 943 C CA . PRO A 1 148 ? -41.530 -22.249 -26.009 1.00 40.62 148 PRO A CA 1
ATOM 944 C C . PRO A 1 148 ? -42.854 -22.847 -25.590 1.00 49.08 148 PRO A C 1
ATOM 945 O O . PRO A 1 148 ? -43.166 -22.897 -24.389 1.00 48.77 148 PRO A O 1
ATOM 949 N N . ILE A 1 149 ? -43.646 -23.285 -26.570 1.00 49.78 149 ILE A N 1
ATOM 950 C CA . ILE A 1 149 ? -44.918 -23.968 -26.367 1.00 45.35 149 ILE A CA 1
ATOM 951 C C . ILE A 1 149 ? -44.806 -25.359 -26.979 1.00 46.06 149 ILE A C 1
ATOM 952 O O . ILE A 1 149 ? -44.358 -25.506 -28.125 1.00 46.87 149 ILE A O 1
ATOM 957 N N . ARG A 1 150 ? -45.209 -26.376 -26.222 1.00 40.15 150 ARG A N 1
ATOM 958 C CA . ARG A 1 150 ? -45.089 -27.754 -26.675 1.00 38.74 150 ARG A CA 1
ATOM 959 C C . ARG A 1 150 ? -46.439 -28.448 -26.575 1.00 38.14 150 ARG A C 1
ATOM 960 O O . ARG A 1 150 ? -47.079 -28.428 -25.517 1.00 36.38 150 ARG A O 1
ATOM 968 N N . GLU A 1 151 ? -46.869 -29.061 -27.677 1.00 35.23 151 GLU A N 1
ATOM 969 C CA . GLU A 1 151 ? -48.222 -29.587 -27.796 1.00 30.74 151 GLU A CA 1
ATOM 970 C C . GLU A 1 151 ? -48.195 -31.105 -27.933 1.00 31.91 151 GLU A C 1
ATOM 971 O O . GLU A 1 151 ? -47.563 -31.643 -28.851 1.00 34.51 151 GLU A O 1
ATOM 977 N N . MET A 1 152 ? -48.882 -31.786 -27.022 1.00 28.05 152 MET A N 1
ATOM 978 C CA . MET A 1 152 ? -49.126 -33.216 -27.084 1.00 26.43 152 MET A CA 1
ATOM 979 C C . MET A 1 152 ? -50.615 -33.505 -27.013 1.00 26.34 152 MET A C 1
ATOM 980 O O . MET A 1 152 ? -51.383 -32.696 -26.484 1.00 27.35 152 MET A O 1
ATOM 985 N N . PRO A 1 153 ? -51.051 -34.647 -27.549 1.00 26.93 153 PRO A N 1
ATOM 986 C CA . PRO A 1 153 ? -52.490 -34.911 -27.647 1.00 24.21 153 PRO A CA 1
ATOM 987 C C . PRO A 1 153 ? -53.025 -35.644 -26.429 1.00 26.32 153 PRO A C 1
ATOM 988 O O . PRO A 1 153 ? -52.357 -36.488 -25.825 1.00 28.37 153 PRO A O 1
ATOM 992 N N . ILE A 1 154 ? -54.249 -35.294 -26.047 1.00 28.78 154 ILE A N 1
ATOM 993 C CA . ILE A 1 154 ? -54.968 -36.063 -25.037 1.00 28.85 154 ILE A CA 1
ATOM 994 C C . ILE A 1 154 ? -55.584 -37.273 -25.733 1.00 26.93 154 ILE A C 1
ATOM 995 O O . ILE A 1 154 ? -56.553 -37.146 -26.487 1.00 32.12 154 ILE A O 1
ATOM 1000 N N . ILE A 1 155 ? -54.994 -38.441 -25.473 1.00 23.75 155 ILE A N 1
ATOM 1001 C CA . ILE A 1 155 ? -55.299 -39.745 -26.055 1.00 20.79 155 ILE A CA 1
ATOM 1002 C C . ILE A 1 155 ? -56.665 -40.299 -25.656 1.00 24.03 155 ILE A C 1
ATOM 1003 O O . ILE A 1 155 ? -57.290 -41.046 -26.430 1.00 22.13 155 ILE A O 1
ATOM 1008 N N . GLY A 1 156 ? -57.120 -40.000 -24.447 1.00 23.38 156 GLY A N 1
ATOM 1009 C CA . GLY A 1 156 ? -58.262 -40.681 -23.868 1.00 23.26 156 GLY A CA 1
ATOM 1010 C C . GLY A 1 156 ? -58.201 -40.621 -22.360 1.00 21.12 156 GLY A C 1
ATOM 1011 O O . GLY A 1 156 ? -57.236 -40.139 -21.770 1.00 21.00 156 GLY A O 1
ATOM 1012 N N . GLY A 1 157 ? -59.260 -41.117 -21.727 1.00 23.98 157 GLY A N 1
ATOM 1013 C CA . GLY A 1 157 ? -59.291 -40.995 -20.279 1.00 26.40 157 GLY A CA 1
ATOM 1014 C C . GLY A 1 157 ? -60.325 -41.874 -19.600 1.00 28.57 157 GLY A C 1
ATOM 1015 O O . GLY A 1 157 ? -61.066 -42.632 -20.238 1.00 28.91 157 GLY A O 1
ATOM 1016 N N . THR A 1 158 ? -60.367 -41.730 -18.274 1.00 28.23 158 THR A N 1
ATOM 1017 C CA . THR A 1 158 ? -61.150 -42.560 -17.373 1.00 27.44 158 THR A CA 1
ATOM 1018 C C . THR A 1 158 ? -61.930 -41.673 -16.406 1.00 31.53 158 THR A C 1
ATOM 1019 O O . THR A 1 158 ? -61.643 -40.479 -16.251 1.00 31.21 158 THR A O 1
ATOM 1023 N N . GLY A 1 159 ? -62.921 -42.273 -15.745 1.00 32.78 159 GLY A N 1
ATOM 1024 C CA . GLY A 1 159 ? -63.722 -41.517 -14.789 1.00 29.31 159 GLY A CA 1
ATOM 1025 C C . GLY A 1 159 ? -64.589 -40.514 -15.518 1.00 33.36 159 GLY A C 1
ATOM 1026 O O . GLY A 1 159 ? -65.267 -40.852 -16.498 1.00 34.87 159 GLY A O 1
ATOM 1027 N N . GLU A 1 160 ? -64.573 -39.261 -15.048 1.00 30.41 160 GLU A N 1
ATOM 1028 C CA . GLU A 1 160 ? -65.295 -38.211 -15.759 1.00 31.16 160 GLU A CA 1
ATOM 1029 C C . GLU A 1 160 ? -64.719 -37.979 -17.147 1.00 37.15 160 GLU A C 1
ATOM 1030 O O . GLU A 1 160 ? -65.453 -37.592 -18.070 1.00 42.76 160 GLU A O 1
ATOM 1036 N N . PHE A 1 161 ? -63.419 -38.234 -17.324 1.00 32.82 161 PHE A N 1
ATOM 1037 C CA . PHE A 1 161 ? -62.746 -38.018 -18.598 1.00 30.42 161 PHE A CA 1
ATOM 1038 C C . PHE A 1 161 ? -62.850 -39.216 -19.558 1.00 31.57 161 PHE A C 1
ATOM 1039 O O . PHE A 1 161 ? -62.048 -39.316 -20.494 1.00 33.67 161 PHE A O 1
ATOM 1047 N N . ARG A 1 162 ? -63.817 -40.112 -19.353 1.00 28.81 162 ARG A N 1
ATOM 1048 C CA . ARG A 1 162 ? -64.097 -41.164 -20.319 1.00 25.30 162 ARG A CA 1
ATOM 1049 C C . ARG A 1 162 ? -64.445 -40.575 -21.677 1.00 26.17 162 ARG A C 1
ATOM 1050 O O . ARG A 1 162 ? -65.189 -39.592 -21.772 1.00 29.81 162 ARG A O 1
ATOM 1058 N N . PHE A 1 163 ? -63.930 -41.215 -22.727 1.00 23.26 163 PHE A N 1
ATOM 1059 C CA . PHE A 1 163 ? -64.120 -40.833 -24.121 1.00 24.97 163 PHE A CA 1
ATOM 1060 C C . PHE A 1 163 ? -63.402 -39.536 -24.478 1.00 27.97 163 PHE A C 1
ATOM 1061 O O . PHE A 1 163 ? -63.752 -38.879 -25.473 1.00 30.57 163 PHE A O 1
ATOM 1069 N N . ALA A 1 164 ? -62.366 -39.201 -23.708 1.00 26.49 164 ALA A N 1
ATOM 1070 C CA . ALA A 1 164 ? -61.624 -37.960 -23.886 1.00 24.18 164 ALA A CA 1
ATOM 1071 C C . ALA A 1 164 ? -61.043 -37.828 -25.292 1.00 30.58 164 ALA A C 1
ATOM 1072 O O . ALA A 1 164 ? -60.450 -38.767 -25.841 1.00 29.26 164 ALA A O 1
ATOM 1074 N N . ARG A 1 165 ? -61.114 -36.597 -25.778 1.00 31.17 165 ARG A N 1
ATOM 1075 C CA . ARG A 1 165 ? -60.537 -36.236 -27.080 1.00 25.44 165 ARG A CA 1
ATOM 1076 C C . ARG A 1 165 ? -59.982 -34.842 -26.810 1.00 27.52 165 ARG A C 1
ATOM 1077 O O . ARG A 1 165 ? -60.730 -34.019 -26.290 1.00 31.31 165 ARG A O 1
ATOM 1085 N N . GLY A 1 166 ? -58.711 -34.605 -27.096 1.00 30.27 166 GLY A N 1
ATOM 1086 C CA . GLY A 1 166 ? -58.153 -33.293 -26.840 1.00 29.44 166 GLY A CA 1
ATOM 1087 C C . GLY A 1 166 ? -56.650 -33.259 -27.017 1.00 28.19 166 GLY A C 1
ATOM 1088 O O . GLY A 1 166 ? -56.043 -34.190 -27.548 1.00 31.01 166 GLY A O 1
ATOM 1089 N N . PHE A 1 167 ? -56.075 -32.142 -26.569 1.00 24.80 167 PHE A N 1
ATOM 1090 C CA . PHE A 1 167 ? -54.645 -31.869 -26.649 1.00 34.19 167 PHE A CA 1
ATOM 1091 C C . PHE A 1 167 ? -54.225 -31.179 -25.358 1.00 33.42 167 PHE A C 1
ATOM 1092 O O . PHE A 1 167 ? -55.062 -30.896 -24.490 1.00 32.38 167 PHE A O 1
ATOM 1100 N N . LEU A 1 168 ? -52.919 -30.903 -25.232 1.00 26.52 168 LEU A N 1
ATOM 1101 C CA . LEU A 1 168 ? -52.397 -30.113 -24.121 1.00 25.92 168 LEU A CA 1
ATOM 1102 C C . LEU A 1 168 ? -51.301 -29.188 -24.630 1.00 31.59 168 LEU A C 1
ATOM 1103 O O . LEU A 1 168 ? -50.826 -29.317 -25.769 1.00 31.65 168 LEU A O 1
ATOM 1108 N N . GLN A 1 169 ? -50.879 -28.258 -23.763 1.00 30.11 169 GLN A N 1
ATOM 1109 C CA . GLN A 1 169 ? -49.879 -27.259 -24.148 1.00 32.61 169 GLN A CA 1
ATOM 1110 C C . GLN A 1 169 ? -48.988 -26.929 -22.954 1.00 36.81 169 GLN A C 1
ATOM 1111 O O . GLN A 1 169 ? -49.459 -26.325 -21.981 1.00 40.50 169 GLN A O 1
ATOM 1117 N N . ALA A 1 170 ? -47.697 -27.261 -23.046 1.00 31.94 170 ALA A N 1
ATOM 1118 C CA . ALA A 1 170 ? -46.751 -27.033 -21.958 1.00 32.67 170 ALA A CA 1
ATOM 1119 C C . ALA A 1 170 ? -45.741 -25.948 -22.327 1.00 39.24 170 ALA A C 1
ATOM 1120 O O . ALA A 1 170 ? -45.036 -26.063 -23.337 1.00 40.88 170 ALA A O 1
ATOM 1122 N N . LYS A 1 171 ? -45.662 -24.915 -21.484 1.00 42.43 171 LYS A N 1
ATOM 1123 C CA . LYS A 1 171 ? -44.700 -23.823 -21.598 1.00 45.83 171 LYS A CA 1
ATOM 1124 C C . LYS A 1 171 ? -43.595 -24.000 -20.561 1.00 46.27 171 LYS A C 1
ATOM 1125 O O . LYS A 1 171 ? -43.863 -24.366 -19.413 1.00 50.73 171 LYS A O 1
ATOM 1131 N N . SER A 1 172 ? -42.360 -23.701 -20.948 1.00 52.08 172 SER A N 1
ATOM 1132 C CA . SER A 1 172 ? -41.263 -23.653 -19.972 1.00 50.62 172 SER A CA 1
ATOM 1133 C C . SER A 1 172 ? -40.168 -22.674 -20.392 1.00 58.14 172 SER A C 1
ATOM 1134 O O . SER A 1 172 ? -39.783 -22.614 -21.567 1.00 62.65 172 SER A O 1
ATOM 1137 N N . ALA A 1 182 ? -37.109 -27.479 -11.322 1.00 70.92 182 ALA A N 1
ATOM 1138 C CA . ALA A 1 182 ? -37.877 -27.283 -12.556 1.00 75.28 182 ALA A CA 1
ATOM 1139 C C . ALA A 1 182 ? -39.396 -27.342 -12.329 1.00 67.48 182 ALA A C 1
ATOM 1140 O O . ALA A 1 182 ? -39.874 -27.998 -11.397 1.00 60.32 182 ALA A O 1
ATOM 1142 N N . HIS A 1 183 ? -40.146 -26.638 -13.185 1.00 66.84 183 HIS A N 1
ATOM 1143 C CA . HIS A 1 183 ? -41.608 -26.689 -13.157 1.00 63.89 183 HIS A CA 1
ATOM 1144 C C . HIS A 1 183 ? -42.233 -26.101 -14.425 1.00 58.25 183 HIS A C 1
ATOM 1145 O O . HIS A 1 183 ? -41.952 -24.952 -14.801 1.00 53.23 183 HIS A O 1
ATOM 1152 N N . VAL A 1 184 ? -43.107 -26.890 -15.069 1.00 48.79 184 VAL A N 1
ATOM 1153 C CA . VAL A 1 184 ? -43.652 -26.603 -16.394 1.00 42.82 184 VAL A CA 1
ATOM 1154 C C . VAL A 1 184 ? -45.118 -26.225 -16.259 1.00 40.33 184 VAL A C 1
ATOM 1155 O O . VAL A 1 184 ? -45.870 -26.874 -15.521 1.00 40.86 184 VAL A O 1
ATOM 1159 N N . GLU A 1 185 ? -45.522 -25.169 -16.962 1.00 39.19 185 GLU A N 1
ATOM 1160 C CA . GLU A 1 185 ? -46.920 -24.751 -16.949 1.00 42.01 185 GLU A CA 1
ATOM 1161 C C . GLU A 1 185 ? -47.696 -25.610 -17.935 1.00 38.65 185 GLU A C 1
ATOM 1162 O O . GLU A 1 185 ? -47.247 -25.819 -19.065 1.00 40.83 185 GLU A O 1
ATOM 1168 N N . TYR A 1 186 ? -48.842 -26.136 -17.509 1.00 36.17 186 TYR A N 1
ATOM 1169 C CA . TYR A 1 186 ? -49.634 -27.025 -18.353 1.00 35.98 186 TYR A CA 1
ATOM 1170 C C . TYR A 1 186 ? -51.002 -26.418 -18.615 1.00 41.22 186 TYR A C 1
ATOM 1171 O O . TYR A 1 186 ? -51.628 -25.846 -17.713 1.00 43.91 186 TYR A O 1
ATOM 1180 N N . ASN A 1 187 ? -51.457 -26.546 -19.857 1.00 38.57 187 ASN A N 1
ATOM 1181 C CA . ASN A 1 187 ? -52.778 -26.097 -20.280 1.00 35.36 187 ASN A CA 1
ATOM 1182 C C . ASN A 1 187 ? -53.442 -27.227 -21.063 1.00 35.32 187 ASN A C 1
ATOM 1183 O O . ASN A 1 187 ? -52.998 -27.580 -22.163 1.00 34.69 187 ASN A O 1
ATOM 1188 N N . VAL A 1 188 ? -54.495 -27.800 -20.496 1.00 32.94 188 VAL A N 1
ATOM 1189 C CA . VAL A 1 188 ? -55.139 -28.986 -21.042 1.00 32.36 188 VAL A CA 1
ATOM 1190 C C . VAL A 1 188 ? -56.533 -28.606 -21.513 1.00 34.67 188 VAL A C 1
ATOM 1191 O O . VAL A 1 188 ? -57.285 -27.970 -20.765 1.00 33.08 188 VAL A O 1
ATOM 1195 N N . TYR A 1 189 ? -56.879 -29.004 -22.744 1.00 30.66 189 TYR A N 1
ATOM 1196 C CA . TYR A 1 189 ? -58.229 -28.863 -23.286 1.00 29.57 189 TYR A CA 1
ATOM 1197 C C . TYR A 1 189 ? -58.715 -30.229 -23.743 1.00 27.66 189 TYR A C 1
ATOM 1198 O O . TYR A 1 189 ? -58.080 -30.853 -24.597 1.00 32.14 189 TYR A O 1
ATOM 1207 N N . VAL A 1 190 ? -59.831 -30.700 -23.192 1.00 24.33 190 VAL A N 1
ATOM 1208 C CA . VAL A 1 190 ? -60.280 -32.064 -23.468 1.00 24.83 190 VAL A CA 1
ATOM 1209 C C . VAL A 1 190 ? -61.799 -32.114 -23.540 1.00 30.32 190 VAL A C 1
ATOM 1210 O O . VAL A 1 190 ? -62.479 -31.565 -22.666 1.00 37.02 190 VAL A O 1
ATOM 1214 N N . PHE A 1 191 ? -62.330 -32.802 -24.562 1.00 27.38 191 PHE A N 1
ATOM 1215 C CA . PHE A 1 191 ? -63.764 -33.059 -24.689 1.00 24.44 191 PHE A CA 1
ATOM 1216 C C . PHE A 1 191 ? -64.129 -34.379 -24.006 1.00 28.04 191 PHE A C 1
ATOM 1217 O O . PHE A 1 191 ? -63.419 -35.379 -24.158 1.00 30.51 191 PHE A O 1
ATOM 1225 N N . HIS A 1 192 ? -65.243 -34.378 -23.274 1.00 26.62 192 HIS A N 1
ATOM 1226 C CA . HIS A 1 192 ? -65.726 -35.535 -22.508 1.00 28.96 192 HIS A CA 1
ATOM 1227 C C . HIS A 1 192 ? -67.205 -35.313 -22.154 1.00 36.06 192 HIS A C 1
ATOM 1228 O O . HIS A 1 192 ? -67.883 -34.500 -22.785 1.00 32.96 192 HIS A O 1
ATOM 1235 N N . TYR A 1 193 ? -67.694 -36.008 -21.114 1.00 38.57 193 TYR A N 1
ATOM 1236 C CA . TYR A 1 193 ? -69.112 -35.878 -20.699 1.00 36.24 193 TYR A CA 1
ATOM 1237 C C . TYR A 1 193 ? -69.340 -35.661 -19.195 1.00 40.12 193 TYR A C 1
ATOM 1238 O O . TYR A 1 193 ? -68.471 -35.931 -18.357 1.00 42.72 193 TYR A O 1
ATOM 1247 N N . ASN B 1 23 ? -101.727 -57.944 -30.874 1.00 66.86 23 ASN B N 1
ATOM 1248 C CA . ASN B 1 23 ? -101.600 -56.685 -31.653 1.00 69.19 23 ASN B CA 1
ATOM 1249 C C . ASN B 1 23 ? -100.774 -56.938 -32.912 1.00 69.14 23 ASN B C 1
ATOM 1250 O O . ASN B 1 23 ? -99.801 -57.705 -32.830 1.00 67.48 23 ASN B O 1
ATOM 1255 N N . ALA B 1 24 ? -101.174 -56.345 -34.034 1.00 63.73 24 ALA B N 1
ATOM 1256 C CA . ALA B 1 24 ? -100.349 -56.434 -35.253 1.00 67.84 24 ALA B CA 1
ATOM 1257 C C . ALA B 1 24 ? -99.518 -55.155 -35.267 1.00 68.86 24 ALA B C 1
ATOM 1258 O O . ALA B 1 24 ? -100.123 -54.076 -35.272 1.00 69.59 24 ALA B O 1
ATOM 1260 N N . THR B 1 25 ? -98.188 -55.263 -35.236 1.00 63.84 25 THR B N 1
ATOM 1261 C CA . THR B 1 25 ? -97.400 -54.045 -35.075 1.00 53.85 25 THR B CA 1
ATOM 1262 C C . THR B 1 25 ? -96.995 -53.498 -36.434 1.00 53.87 25 THR B C 1
ATOM 1263 O O . THR B 1 25 ? -96.353 -54.190 -37.239 1.00 44.39 25 THR B O 1
ATOM 1267 N N . TYR B 1 26 ? -97.355 -52.237 -36.647 1.00 50.96 26 TYR B N 1
ATOM 1268 C CA . TYR B 1 26 ? -97.167 -51.472 -37.864 1.00 43.54 26 TYR B CA 1
ATOM 1269 C C . TYR B 1 26 ? -95.812 -50.771 -37.916 1.00 38.91 26 TYR B C 1
ATOM 1270 O O . TYR B 1 26 ? -95.572 -49.976 -38.829 1.00 45.16 26 TYR B O 1
ATOM 1279 N N . TYR B 1 27 ? -94.925 -51.026 -36.965 1.00 35.54 27 TYR B N 1
ATOM 1280 C CA . TYR B 1 27 ? -93.670 -50.297 -36.931 1.00 36.80 27 TYR B CA 1
ATOM 1281 C C . TYR B 1 27 ? -92.539 -51.232 -36.540 1.00 40.33 27 TYR B C 1
ATOM 1282 O O . TYR B 1 27 ? -92.748 -52.340 -36.031 1.00 47.44 27 TYR B O 1
ATOM 1291 N N . GLN B 1 28 ? -91.327 -50.734 -36.728 1.00 34.90 28 GLN B N 1
ATOM 1292 C CA . GLN B 1 28 ? -90.118 -51.534 -36.653 1.00 33.55 28 GLN B CA 1
ATOM 1293 C C . GLN B 1 28 ? -88.955 -50.558 -36.613 1.00 34.82 28 GLN B C 1
ATOM 1294 O O . GLN B 1 28 ? -89.020 -49.502 -37.244 1.00 41.63 28 GLN B O 1
ATOM 1300 N N . ASP B 1 29 ? -87.918 -50.875 -35.860 1.00 33.06 29 ASP B N 1
ATOM 1301 C CA . ASP B 1 29 ? -86.710 -50.062 -35.900 1.00 32.37 29 ASP B CA 1
ATOM 1302 C C . ASP B 1 29 ? -85.702 -50.734 -36.816 1.00 33.55 29 ASP B C 1
ATOM 1303 O O . ASP B 1 29 ? -85.522 -51.953 -36.750 1.00 34.65 29 ASP B O 1
ATOM 1308 N N . ILE B 1 30 ? -85.093 -49.946 -37.701 1.00 33.09 30 ILE B N 1
ATOM 1309 C CA . ILE B 1 30 ? -84.125 -50.446 -38.661 1.00 28.26 30 ILE B CA 1
ATOM 1310 C C . ILE B 1 30 ? -82.733 -50.001 -38.234 1.00 29.89 30 ILE B C 1
ATOM 1311 O O . ILE B 1 30 ? -82.562 -49.088 -37.424 1.00 32.69 30 ILE B O 1
ATOM 1316 N N . SER B 1 31 ? -81.742 -50.608 -38.829 1.00 23.84 31 SER B N 1
ATOM 1317 C CA . SER B 1 31 ? -80.441 -50.002 -38.680 1.00 22.12 31 SER B CA 1
ATOM 1318 C C . SER B 1 31 ? -80.323 -48.810 -39.625 1.00 28.69 31 SER B C 1
ATOM 1319 O O . SER B 1 31 ? -80.792 -48.872 -40.769 1.00 26.62 31 SER B O 1
ATOM 1322 N N . PRO B 1 32 ? -79.679 -47.725 -39.189 1.00 28.37 32 PRO B N 1
ATOM 1323 C CA . PRO B 1 32 ? -79.494 -46.577 -40.083 1.00 27.07 32 PRO B CA 1
ATOM 1324 C C . PRO B 1 32 ? -78.694 -46.896 -41.327 1.00 26.45 32 PRO B C 1
ATOM 1325 O O . PRO B 1 32 ? -78.717 -46.110 -42.286 1.00 27.65 32 PRO B O 1
ATOM 1329 N N . SER B 1 33 ? -77.969 -48.012 -41.355 1.00 26.59 33 SER B N 1
ATOM 1330 C CA . SER B 1 33 ? -77.304 -48.349 -42.604 1.00 25.52 33 SER B CA 1
ATOM 1331 C C . SER B 1 33 ? -78.296 -48.698 -43.702 1.00 25.01 33 SER B C 1
ATOM 1332 O O . SER B 1 33 ? -77.900 -48.799 -44.868 1.00 27.27 33 SER B O 1
ATOM 1335 N N . PHE B 1 34 ? -79.573 -48.875 -43.363 1.00 24.52 34 PHE B N 1
ATOM 1336 C CA . PHE B 1 34 ? -80.569 -49.092 -44.399 1.00 25.45 34 PHE B CA 1
ATOM 1337 C C . PHE B 1 34 ? -80.677 -47.898 -45.337 1.00 25.77 34 PHE B C 1
ATOM 1338 O O . PHE B 1 34 ? -81.126 -48.053 -46.483 1.00 23.25 34 PHE B O 1
ATOM 1346 N N . LEU B 1 35 ? -80.303 -46.707 -44.855 1.00 27.51 35 LEU B N 1
ATOM 1347 C CA . LEU B 1 35 ? -80.335 -45.471 -45.625 1.00 23.52 35 LEU B CA 1
ATOM 1348 C C . LEU B 1 35 ? -78.931 -44.987 -45.965 1.00 28.73 35 LEU B C 1
ATOM 1349 O O . LEU B 1 35 ? -78.778 -43.991 -46.689 1.00 29.14 35 LEU B O 1
ATOM 1354 N N . GLY B 1 36 ? -77.904 -45.699 -45.512 1.00 24.14 36 GLY B N 1
ATOM 1355 C CA . GLY B 1 36 ? -76.541 -45.423 -45.900 1.00 18.82 36 GLY B CA 1
ATOM 1356 C C . GLY B 1 36 ? -75.657 -44.995 -44.764 1.00 25.58 36 GLY B C 1
ATOM 1357 O O . GLY B 1 36 ? -74.429 -44.981 -44.929 1.00 32.14 36 GLY B O 1
ATOM 1358 N N . PHE B 1 37 ? -76.224 -44.667 -43.609 1.00 26.55 37 PHE B N 1
ATOM 1359 C CA . PHE B 1 37 ? -75.453 -44.095 -42.518 1.00 24.07 37 PHE B CA 1
ATOM 1360 C C . PHE B 1 37 ? -74.648 -45.160 -41.775 1.00 26.39 37 PHE B C 1
ATOM 1361 O O . PHE B 1 37 ? -75.051 -46.326 -41.672 1.00 27.35 37 PHE B O 1
ATOM 1369 N N . LYS B 1 38 ? -73.515 -44.734 -41.225 1.00 22.71 38 LYS B N 1
ATOM 1370 C CA . LYS B 1 38 ? -72.583 -45.595 -40.506 1.00 24.59 38 LYS B CA 1
ATOM 1371 C C . LYS B 1 38 ? -72.692 -45.229 -39.025 1.00 26.15 38 LYS B C 1
ATOM 1372 O O . LYS B 1 38 ? -71.922 -44.411 -38.513 1.00 28.11 38 LYS B O 1
ATOM 1378 N N . GLN B 1 39 ? -73.665 -45.820 -38.335 1.00 24.21 39 GLN B N 1
ATOM 1379 C CA . GLN B 1 39 ? -73.974 -45.378 -36.979 1.00 27.28 39 GLN B CA 1
ATOM 1380 C C . GLN B 1 39 ? -72.941 -45.855 -35.967 1.00 26.95 39 GLN B C 1
ATOM 1381 O O . GLN B 1 39 ? -72.470 -46.994 -36.029 1.00 30.00 39 GLN B O 1
ATOM 1387 N N . GLU B 1 40 ? -72.597 -44.970 -35.024 1.00 29.12 40 GLU B N 1
ATOM 1388 C CA . GLU B 1 40 ? -71.865 -45.378 -33.829 1.00 32.75 40 GLU B CA 1
ATOM 1389 C C . GLU B 1 40 ? -72.442 -46.687 -33.310 1.00 28.28 40 GLU B C 1
ATOM 1390 O O . GLU B 1 40 ? -73.649 -46.910 -33.370 1.00 33.72 40 GLU B O 1
ATOM 1396 N N . LYS B 1 41 ? -71.571 -47.562 -32.838 1.00 32.56 41 LYS B N 1
ATOM 1397 C CA . LYS B 1 41 ? -71.968 -48.770 -32.132 1.00 29.02 41 LYS B CA 1
ATOM 1398 C C . LYS B 1 41 ? -71.228 -48.810 -30.803 1.00 32.00 41 LYS B C 1
ATOM 1399 O O . LYS B 1 41 ? -70.070 -48.387 -30.717 1.00 34.35 41 LYS B O 1
ATOM 1405 N N . LEU B 1 42 ? -71.886 -49.320 -29.763 1.00 28.14 42 LEU B N 1
ATOM 1406 C CA . LEU B 1 42 ? -71.222 -49.569 -28.484 1.00 29.88 42 LEU B CA 1
ATOM 1407 C C . LEU B 1 42 ? -71.242 -51.065 -28.198 1.00 28.51 42 LEU B C 1
ATOM 1408 O O . LEU B 1 42 ? -72.314 -51.680 -28.181 1.00 32.25 42 LEU B O 1
ATOM 1413 N N . THR B 1 43 ? -70.072 -51.658 -27.972 1.00 26.05 43 THR B N 1
ATOM 1414 C CA . THR B 1 43 ? -70.036 -53.081 -27.675 1.00 31.38 43 THR B CA 1
ATOM 1415 C C . THR B 1 43 ? -69.311 -53.370 -26.370 1.00 25.87 43 THR B C 1
ATOM 1416 O O . THR B 1 43 ? -68.335 -52.712 -25.997 1.00 26.39 43 THR B O 1
ATOM 1420 N N . HIS B 1 44 ? -69.830 -54.384 -25.700 1.00 27.40 44 HIS B N 1
ATOM 1421 C CA . HIS B 1 44 ? -69.262 -54.957 -24.502 1.00 28.17 44 HIS B CA 1
ATOM 1422 C C . HIS B 1 44 ? -68.396 -56.143 -24.894 1.00 30.27 44 HIS B C 1
ATOM 1423 O O . HIS B 1 44 ? -68.865 -57.046 -25.594 1.00 33.55 44 HIS B O 1
ATOM 1430 N N . ILE B 1 45 ? -67.142 -56.145 -24.446 1.00 30.44 45 ILE B N 1
ATOM 1431 C CA . ILE B 1 45 ? -66.274 -57.312 -24.554 1.00 31.83 45 ILE B CA 1
ATOM 1432 C C . ILE B 1 45 ? -65.888 -57.755 -23.150 1.00 31.29 45 ILE B C 1
ATOM 1433 O O . ILE B 1 45 ? -65.534 -56.931 -22.297 1.00 30.35 45 ILE B O 1
ATOM 1438 N N . HIS B 1 46 ? -65.936 -59.064 -22.921 1.00 30.57 46 HIS B N 1
ATOM 1439 C CA . HIS B 1 46 ? -65.692 -59.636 -21.605 1.00 33.29 46 HIS B CA 1
ATOM 1440 C C . HIS B 1 46 ? -64.803 -60.859 -21.765 1.00 35.75 46 HIS B C 1
ATOM 1441 O O . HIS B 1 46 ? -65.214 -61.840 -22.398 1.00 39.79 46 HIS B O 1
ATOM 1448 N N . PHE B 1 47 ? -63.597 -60.801 -21.193 1.00 33.28 47 PHE B N 1
ATOM 1449 C CA . PHE B 1 47 ? -62.624 -61.885 -21.301 1.00 32.69 47 PHE B CA 1
ATOM 1450 C C . PHE B 1 47 ? -61.733 -61.876 -20.069 1.00 38.98 47 PHE B C 1
ATOM 1451 O O . PHE B 1 47 ? -61.791 -60.955 -19.244 1.00 39.87 47 PHE B O 1
ATOM 1459 N N . PHE B 1 48 ? -60.870 -62.898 -19.970 1.00 42.18 48 PHE B N 1
ATOM 1460 C CA . PHE B 1 48 ? -59.902 -63.024 -18.880 1.00 42.89 48 PHE B CA 1
ATOM 1461 C C . PHE B 1 48 ? -58.473 -62.970 -19.406 1.00 39.90 48 PHE B C 1
ATOM 1462 O O . PHE B 1 48 ? -58.146 -63.635 -20.395 1.00 38.16 48 PHE B O 1
ATOM 1470 N N . LEU B 1 49 ? -57.628 -62.186 -18.733 1.00 39.40 49 LEU B N 1
ATOM 1471 C CA . LEU B 1 49 ? -56.213 -62.034 -19.066 1.00 38.21 49 LEU B CA 1
ATOM 1472 C C . LEU B 1 49 ? -55.375 -62.732 -18.005 1.00 40.30 49 LEU B C 1
ATOM 1473 O O . LEU B 1 49 ? -55.507 -62.425 -16.816 1.00 44.35 49 LEU B O 1
ATOM 1478 N N . HIS B 1 50 ? -54.512 -63.645 -18.451 1.00 41.58 50 HIS B N 1
ATOM 1479 C CA . HIS B 1 50 ? -53.700 -64.467 -17.521 1.00 45.63 50 HIS B CA 1
ATOM 1480 C C . HIS B 1 50 ? -52.234 -64.034 -17.537 1.00 49.16 50 HIS B C 1
ATOM 1481 O O . HIS B 1 50 ? -51.589 -64.156 -18.588 1.00 45.97 50 HIS B O 1
ATOM 1488 N N . ASP B 1 51 ? -51.728 -63.555 -16.399 1.00 53.85 51 ASP B N 1
ATOM 1489 C CA . ASP B 1 51 ? -50.308 -63.136 -16.271 1.00 50.82 51 ASP B CA 1
ATOM 1490 C C . ASP B 1 51 ? -49.528 -64.237 -15.559 1.00 51.34 51 ASP B C 1
ATOM 1491 O O . ASP B 1 51 ? -49.335 -64.119 -14.346 1.00 58.79 51 ASP B O 1
ATOM 1496 N N . ILE B 1 52 ? -49.105 -65.262 -16.292 1.00 49.66 52 ILE B N 1
ATOM 1497 C CA . ILE B 1 52 ? -48.321 -66.381 -15.700 1.00 51.71 52 ILE B CA 1
ATOM 1498 C C . ILE B 1 52 ? -46.908 -65.883 -15.399 1.00 55.25 52 ILE B C 1
ATOM 1499 O O . ILE B 1 52 ? -46.103 -65.830 -16.330 1.00 51.23 52 ILE B O 1
ATOM 1504 N N . VAL B 1 53 ? -46.637 -65.530 -14.142 1.00 63.85 53 VAL B N 1
ATOM 1505 C CA . VAL B 1 53 ? -45.290 -65.041 -13.730 1.00 64.99 53 VAL B CA 1
ATOM 1506 C C . VAL B 1 53 ? -44.467 -66.227 -13.233 1.00 67.32 53 VAL B C 1
ATOM 1507 O O . VAL B 1 53 ? -43.293 -66.020 -12.893 1.00 64.83 53 VAL B O 1
ATOM 1511 N N . THR B 1 54 ? -45.054 -67.423 -13.225 1.00 67.07 54 THR B N 1
ATOM 1512 C CA . THR B 1 54 ? -44.346 -68.596 -12.665 1.00 66.60 54 THR B CA 1
ATOM 1513 C C . THR B 1 54 ? -44.502 -69.818 -13.558 1.00 61.99 54 THR B C 1
ATOM 1514 O O . THR B 1 54 ? -45.611 -70.057 -14.041 1.00 60.05 54 THR B O 1
ATOM 1518 N N . GLY B 1 55 ? -43.425 -70.579 -13.735 1.00 66.47 55 GLY B N 1
ATOM 1519 C CA . GLY B 1 55 ? -43.535 -71.804 -14.481 1.00 67.69 55 GLY B CA 1
ATOM 1520 C C . GLY B 1 55 ? -42.394 -71.994 -15.455 1.00 70.15 55 GLY B C 1
ATOM 1521 O O . GLY B 1 55 ? -41.412 -71.239 -15.474 1.00 59.38 55 GLY B O 1
ATOM 1522 N N . PRO B 1 56 ? -42.516 -73.024 -16.295 1.00 74.12 56 PRO B N 1
ATOM 1523 C CA . PRO B 1 56 ? -41.460 -73.276 -17.289 1.00 72.12 56 PRO B CA 1
ATOM 1524 C C . PRO B 1 56 ? -41.397 -72.200 -18.343 1.00 68.65 56 PRO B C 1
ATOM 1525 O O . PRO B 1 56 ? -40.302 -71.833 -18.783 1.00 69.23 56 PRO B O 1
ATOM 1529 N N . LYS B 1 57 ? -42.552 -71.701 -18.771 1.00 71.24 57 LYS B N 1
ATOM 1530 C CA . LYS B 1 57 ? -42.643 -70.584 -19.708 1.00 71.59 57 LYS B CA 1
ATOM 1531 C C . LYS B 1 57 ? -43.673 -69.609 -19.152 1.00 67.47 57 LYS B C 1
ATOM 1532 O O . LYS B 1 57 ? -44.881 -69.924 -19.146 1.00 66.52 57 LYS B O 1
ATOM 1538 N N . PRO B 1 58 ? -43.251 -68.458 -18.647 1.00 59.14 58 PRO B N 1
ATOM 1539 C CA . PRO B 1 58 ? -44.197 -67.423 -18.232 1.00 55.79 58 PRO B CA 1
ATOM 1540 C C . PRO B 1 58 ? -44.636 -66.607 -19.447 1.00 55.49 58 PRO B C 1
ATOM 1541 O O . PRO B 1 58 ? -44.196 -66.828 -20.574 1.00 55.09 58 PRO B O 1
ATOM 1545 N N . THR B 1 59 ? -45.526 -65.651 -19.204 1.00 53.10 59 THR B N 1
ATOM 1546 C CA . THR B 1 59 ? -46.013 -64.788 -20.270 1.00 45.12 59 THR B CA 1
ATOM 1547 C C . THR B 1 59 ? -45.381 -63.406 -20.251 1.00 43.10 59 THR B C 1
ATOM 1548 O O . THR B 1 59 ? -45.648 -62.608 -21.154 1.00 43.15 59 THR B O 1
ATOM 1552 N N . MET B 1 60 ? -44.547 -63.096 -19.264 1.00 38.88 60 MET B N 1
ATOM 1553 C CA . MET B 1 60 ? -43.831 -61.832 -19.296 1.00 41.25 60 MET B CA 1
ATOM 1554 C C . MET B 1 60 ? -42.403 -62.021 -18.789 1.00 44.40 60 MET B C 1
ATOM 1555 O O . MET B 1 60 ? -42.061 -63.051 -18.202 1.00 48.66 60 MET B O 1
ATOM 1560 N N . ILE B 1 61 ? -41.554 -61.023 -19.052 1.00 37.55 61 ILE B N 1
ATOM 1561 C CA . ILE B 1 61 ? -40.202 -60.975 -18.508 1.00 42.03 61 ILE B CA 1
ATOM 1562 C C . ILE B 1 61 ? -39.906 -59.538 -18.109 1.00 37.88 61 ILE B C 1
ATOM 1563 O O . ILE B 1 61 ? -40.647 -58.612 -18.442 1.00 37.23 61 ILE B O 1
ATOM 1568 N N . ILE B 1 62 ? -38.804 -59.359 -17.392 1.00 38.72 62 ILE B N 1
ATOM 1569 C CA . ILE B 1 62 ? -38.419 -58.051 -16.869 1.00 38.25 62 ILE B CA 1
ATOM 1570 C C . ILE B 1 62 ? -37.416 -57.493 -17.872 1.00 40.78 62 ILE B C 1
ATOM 1571 O O . ILE B 1 62 ? -36.213 -57.759 -17.798 1.00 43.87 62 ILE B O 1
ATOM 1576 N N . ALA B 1 63 ? -37.925 -56.699 -18.822 1.00 39.39 63 ALA B N 1
ATOM 1577 C CA . ALA B 1 63 ? -37.117 -56.293 -19.971 1.00 39.14 63 ALA B CA 1
ATOM 1578 C C . ALA B 1 63 ? -35.992 -55.347 -19.577 1.00 38.87 63 ALA B C 1
ATOM 1579 O O . ALA B 1 63 ? -34.911 -55.389 -20.180 1.00 41.36 63 ALA B O 1
ATOM 1581 N N . SER B 1 64 ? -36.230 -54.469 -18.597 1.00 32.00 64 SER B N 1
ATOM 1582 C CA . SER B 1 64 ? -35.175 -53.611 -18.063 1.00 35.48 64 SER B CA 1
ATOM 1583 C C . SER B 1 64 ? -35.377 -53.469 -16.566 1.00 39.20 64 SER B C 1
ATOM 1584 O O . SER B 1 64 ? -36.328 -52.810 -16.130 1.00 39.41 64 SER B O 1
ATOM 1587 N N . GLU B 1 65 ? -34.471 -54.052 -15.783 1.00 44.48 65 GLU B N 1
ATOM 1588 C CA . GLU B 1 65 ? -34.601 -53.978 -14.332 1.00 46.13 65 GLU B CA 1
ATOM 1589 C C . GLU B 1 65 ? -34.376 -52.554 -13.830 1.00 44.39 65 GLU B C 1
ATOM 1590 O O . GLU B 1 65 ? -33.710 -51.730 -14.473 1.00 43.01 65 GLU B O 1
ATOM 1596 N N . SER B 1 66 ? -34.961 -52.261 -12.673 1.00 41.29 66 SER B N 1
ATOM 1597 C CA . SER B 1 66 ? -34.807 -50.889 -12.219 1.00 42.19 66 SER B CA 1
ATOM 1598 C C . SER B 1 66 ? -33.421 -50.690 -11.618 1.00 45.81 66 SER B C 1
ATOM 1599 O O . SER B 1 66 ? -32.909 -51.577 -10.928 1.00 50.05 66 SER B O 1
ATOM 1602 N N . PRO B 1 67 ? -32.806 -49.531 -11.850 1.00 45.03 67 PRO B N 1
ATOM 1603 C CA . PRO B 1 67 ? -31.472 -49.292 -11.279 1.00 43.19 67 PRO B CA 1
ATOM 1604 C C . PRO B 1 67 ? -31.428 -49.412 -9.763 1.00 45.28 67 PRO B C 1
ATOM 1605 O O . PRO B 1 67 ? -30.385 -49.798 -9.217 1.00 47.18 67 PRO B O 1
ATOM 1609 N N . LEU B 1 68 ? -32.521 -49.107 -9.058 1.00 44.57 68 LEU B N 1
ATOM 1610 C CA . LEU B 1 68 ? -32.511 -49.244 -7.601 1.00 48.44 68 LEU B CA 1
ATOM 1611 C C . LEU B 1 68 ? -33.056 -50.618 -7.226 1.00 47.47 68 LEU B C 1
ATOM 1612 O O . LEU B 1 68 ? -34.123 -50.765 -6.638 1.00 50.68 68 LEU B O 1
ATOM 1617 N N . ASN B 1 69 ? -32.279 -51.642 -7.583 1.00 51.74 69 ASN B N 1
ATOM 1618 C CA . ASN B 1 69 ? -32.668 -53.014 -7.258 1.00 52.93 69 ASN B CA 1
ATOM 1619 C C . ASN B 1 69 ? -32.348 -53.354 -5.806 1.00 61.89 69 ASN B C 1
ATOM 1620 O O . ASN B 1 69 ? -33.255 -53.606 -5.003 1.00 69.26 69 ASN B O 1
ATOM 1625 N N . GLY B 1 70 ? -31.056 -53.389 -5.456 1.00 53.00 70 GLY B N 1
ATOM 1626 C CA . GLY B 1 70 ? -30.695 -53.604 -4.062 1.00 48.05 70 GLY B CA 1
ATOM 1627 C C . GLY B 1 70 ? -31.330 -52.582 -3.134 1.00 53.08 70 GLY B C 1
ATOM 1628 O O . GLY B 1 70 ? -31.815 -52.926 -2.053 1.00 58.79 70 GLY B O 1
ATOM 1629 N N . LYS B 1 71 ? -31.393 -51.323 -3.577 1.00 50.25 71 LYS B N 1
ATOM 1630 C CA . LYS B 1 71 ? -31.793 -50.223 -2.703 1.00 48.40 71 LYS B CA 1
ATOM 1631 C C . LYS B 1 71 ? -33.273 -50.288 -2.321 1.00 49.94 71 LYS B C 1
ATOM 1632 O O . LYS B 1 71 ? -33.636 -49.961 -1.188 1.00 56.10 71 LYS B O 1
ATOM 1638 N N . SER B 1 72 ? -34.145 -50.690 -3.235 1.00 52.38 72 SER B N 1
ATOM 1639 C CA . SER B 1 72 ? -35.573 -50.720 -2.942 1.00 52.56 72 SER B CA 1
ATOM 1640 C C . SER B 1 72 ? -35.972 -52.065 -2.347 1.00 52.69 72 SER B C 1
ATOM 1641 O O . SER B 1 72 ? -35.318 -53.088 -2.575 1.00 50.40 72 SER B O 1
ATOM 1644 N N . GLU B 1 73 ? -37.065 -52.051 -1.577 1.00 47.72 73 GLU B N 1
ATOM 1645 C CA . GLU B 1 73 ? -37.592 -53.270 -0.980 1.00 46.43 73 GLU B CA 1
ATOM 1646 C C . GLU B 1 73 ? -38.637 -53.933 -1.855 1.00 44.21 73 GLU B C 1
ATOM 1647 O O . GLU B 1 73 ? -38.772 -55.161 -1.822 1.00 46.13 73 GLU B O 1
ATOM 1653 N N . SER B 1 74 ? -39.380 -53.153 -2.630 1.00 42.51 74 SER B N 1
ATOM 1654 C CA . SER B 1 74 ? -40.415 -53.727 -3.470 1.00 40.80 74 SER B CA 1
ATOM 1655 C C . SER B 1 74 ? -39.828 -54.754 -4.438 1.00 36.46 74 SER B C 1
ATOM 1656 O O . SER B 1 74 ? -38.687 -54.615 -4.889 1.00 40.40 74 SER B O 1
ATOM 1659 N N . PRO B 1 75 ? -40.597 -55.779 -4.795 1.00 30.63 75 PRO B N 1
ATOM 1660 C CA . PRO B 1 75 ? -40.118 -56.724 -5.818 1.00 34.61 75 PRO B CA 1
ATOM 1661 C C . PRO B 1 75 ? -39.872 -56.079 -7.178 1.00 39.66 75 PRO B C 1
ATOM 1662 O O . PRO B 1 75 ? -39.025 -56.568 -7.940 1.00 38.85 75 PRO B O 1
ATOM 1666 N N . LEU B 1 76 ? -40.663 -55.067 -7.524 1.00 37.02 76 LEU B N 1
ATOM 1667 C CA . LEU B 1 76 ? -40.532 -54.392 -8.835 1.00 31.66 76 LEU B CA 1
ATOM 1668 C C . LEU B 1 76 ? -40.300 -52.914 -8.557 1.00 34.02 76 LEU B C 1
ATOM 1669 O O . LEU B 1 76 ? -41.274 -52.168 -8.477 1.00 38.04 76 LEU B O 1
ATOM 1674 N N . PRO B 1 77 ? -39.042 -52.477 -8.389 1.00 34.31 77 PRO B N 1
ATOM 1675 C CA . PRO B 1 77 ? -38.763 -51.099 -8.020 1.00 35.12 77 PRO B CA 1
ATOM 1676 C C . PRO B 1 77 ? -39.079 -50.067 -9.106 1.00 36.43 77 PRO B C 1
ATOM 1677 O O . PRO B 1 77 ? -39.152 -50.436 -10.245 1.00 42.12 77 PRO B O 1
ATOM 1681 N N . PHE B 1 78 ? -39.261 -48.808 -8.717 1.00 33.93 78 PHE B N 1
ATOM 1682 C CA . PHE B 1 78 ? -39.555 -47.707 -9.664 1.00 31.47 78 PHE B CA 1
ATOM 1683 C C . PHE B 1 78 ? -38.591 -47.774 -10.839 1.00 33.91 78 PHE B C 1
ATOM 1684 O O . PHE B 1 78 ? -37.385 -47.829 -10.591 1.00 39.61 78 PHE B O 1
ATOM 1692 N N . GLY B 1 79 ? -39.105 -47.771 -12.067 1.00 32.47 79 GLY B N 1
ATOM 1693 C CA . GLY B 1 79 ? -38.236 -47.732 -13.251 1.00 28.08 79 GLY B CA 1
ATOM 1694 C C . GLY B 1 79 ? -38.072 -49.095 -13.875 1.00 32.29 79 GLY B C 1
ATOM 1695 O O . GLY B 1 79 ? -37.233 -49.239 -14.765 1.00 39.36 79 GLY B O 1
ATOM 1696 N N . SER B 1 80 ? -38.840 -50.064 -13.401 1.00 28.52 80 SER B N 1
ATOM 1697 C CA . SER B 1 80 ? -38.776 -51.417 -13.992 1.00 27.32 80 SER B CA 1
ATOM 1698 C C . SER B 1 80 ? -39.641 -51.444 -15.249 1.00 30.96 80 SER B C 1
ATOM 1699 O O . SER B 1 80 ? -40.690 -50.795 -15.248 1.00 35.22 80 SER B O 1
ATOM 1702 N N . ILE B 1 81 ? -39.184 -52.129 -16.293 1.00 26.97 81 ILE B N 1
ATOM 1703 C CA . ILE B 1 81 ? -39.986 -52.268 -17.497 1.00 21.82 81 ILE B CA 1
ATOM 1704 C C . ILE B 1 81 ? -40.273 -53.752 -17.695 1.00 27.31 81 ILE B C 1
ATOM 1705 O O . ILE B 1 81 ? -39.346 -54.570 -17.766 1.00 31.42 81 ILE B O 1
ATOM 1710 N N . VAL B 1 82 ? -41.553 -54.100 -17.748 1.00 26.00 82 VAL B N 1
ATOM 1711 C CA . VAL B 1 82 ? -42.007 -55.462 -17.987 1.00 25.46 82 VAL B CA 1
ATOM 1712 C C . VAL B 1 82 ? -42.627 -55.520 -19.374 1.00 28.40 82 VAL B C 1
ATOM 1713 O O . VAL B 1 82 ? -43.289 -54.569 -19.802 1.00 30.41 82 VAL B O 1
ATOM 1717 N N . VAL B 1 83 ? -42.434 -56.637 -20.064 1.00 24.95 83 VAL B N 1
ATOM 1718 C CA . VAL B 1 83 ? -42.988 -56.850 -21.393 1.00 25.79 83 VAL B CA 1
ATOM 1719 C C . VAL B 1 83 ? -43.769 -58.151 -21.344 1.00 33.09 83 VAL B C 1
ATOM 1720 O O . VAL B 1 83 ? -43.252 -59.151 -20.836 1.00 39.83 83 VAL B O 1
ATOM 1724 N N . LEU B 1 84 ? -45.005 -58.148 -21.867 1.00 31.00 84 LEU B N 1
ATOM 1725 C CA . LEU B 1 84 ? -45.931 -59.261 -21.679 1.00 30.14 84 LEU B CA 1
ATOM 1726 C C . LEU B 1 84 ? -46.584 -59.695 -22.984 1.00 34.29 84 LEU B C 1
ATOM 1727 O O . LEU B 1 84 ? -46.841 -58.875 -23.872 1.00 38.46 84 LEU B O 1
ATOM 1732 N N . GLU B 1 85 ? -46.906 -61.010 -23.064 1.00 33.97 85 GLU B N 1
ATOM 1733 C CA . GLU B 1 85 ? -47.669 -61.620 -24.166 1.00 31.16 85 GLU B CA 1
ATOM 1734 C C . GLU B 1 85 ? -48.566 -62.686 -23.545 1.00 35.69 85 GLU B C 1
ATOM 1735 O O . GLU B 1 85 ? -48.236 -63.869 -23.557 1.00 38.12 85 GLU B O 1
ATOM 1741 N N . ASP B 1 86 ? -49.718 -62.250 -23.011 1.00 36.28 86 ASP B N 1
ATOM 1742 C CA . ASP B 1 86 ? -50.679 -62.888 -22.113 1.00 34.45 86 ASP B CA 1
ATOM 1743 C C . ASP B 1 86 ? -51.916 -63.378 -22.851 1.00 33.35 86 ASP B C 1
ATOM 1744 O O . ASP B 1 86 ? -52.511 -62.643 -23.650 1.00 34.30 86 ASP B O 1
ATOM 1749 N N . PRO B 1 87 ? -52.345 -64.587 -22.537 1.00 32.89 87 PRO B N 1
ATOM 1750 C CA . PRO B 1 87 ? -53.547 -65.133 -23.167 1.00 33.20 87 PRO B CA 1
ATOM 1751 C C . PRO B 1 87 ? -54.811 -64.459 -22.663 1.00 37.14 87 PRO B C 1
ATOM 1752 O O . PRO B 1 87 ? -54.916 -64.071 -21.496 1.00 41.58 87 PRO B O 1
ATOM 1756 N N . LEU B 1 88 ? -55.784 -64.331 -23.567 1.00 37.26 88 LEU B N 1
ATOM 1757 C CA . LEU B 1 88 ? -57.133 -63.879 -23.235 1.00 38.39 88 LEU B CA 1
ATOM 1758 C C . LEU B 1 88 ? -58.095 -65.043 -23.426 1.00 38.72 88 LEU B C 1
ATOM 1759 O O . LEU B 1 88 ? -58.181 -65.609 -24.522 1.00 40.81 88 LEU B O 1
ATOM 1764 N N . THR B 1 89 ? -58.817 -65.398 -22.371 1.00 37.81 89 THR B N 1
ATOM 1765 C CA . THR B 1 89 ? -59.783 -66.481 -22.438 1.00 40.29 89 THR B CA 1
ATOM 1766 C C . THR B 1 89 ? -61.180 -65.950 -22.135 1.00 42.05 89 THR B C 1
ATOM 1767 O O . THR B 1 89 ? -61.351 -64.971 -21.391 1.00 40.74 89 THR B O 1
ATOM 1771 N N . VAL B 1 90 ? -62.179 -66.622 -22.716 1.00 38.49 90 VAL B N 1
ATOM 1772 C CA . VAL B 1 90 ? -63.576 -66.261 -22.485 1.00 39.26 90 VAL B CA 1
ATOM 1773 C C . VAL B 1 90 ? -64.012 -66.537 -21.046 1.00 40.64 90 VAL B C 1
ATOM 1774 O O . VAL B 1 90 ? -64.878 -65.832 -20.514 1.00 40.76 90 VAL B O 1
ATOM 1778 N N . GLY B 1 91 ? -63.431 -67.547 -20.391 1.00 43.54 91 GLY B N 1
ATOM 1779 C CA . GLY B 1 91 ? -63.715 -67.850 -19.003 1.00 42.50 91 GLY B CA 1
ATOM 1780 C C . GLY B 1 91 ? -62.443 -67.979 -18.189 1.00 46.40 91 GLY B C 1
ATOM 1781 O O . GLY B 1 91 ? -61.350 -68.141 -18.743 1.00 46.12 91 GLY B O 1
ATOM 1782 N N . PRO B 1 92 ? -62.561 -67.950 -16.852 1.00 51.94 92 PRO B N 1
ATOM 1783 C CA . PRO B 1 92 ? -61.385 -67.664 -16.006 1.00 52.07 92 PRO B CA 1
ATOM 1784 C C . PRO B 1 92 ? -60.390 -68.797 -15.936 1.00 49.81 92 PRO B C 1
ATOM 1785 O O . PRO B 1 92 ? -59.308 -68.614 -15.358 1.00 52.44 92 PRO B O 1
ATOM 1789 N N . GLU B 1 93 ? -60.724 -69.956 -16.485 1.00 50.16 93 GLU B N 1
ATOM 1790 C CA . GLU B 1 93 ? -59.802 -71.078 -16.512 1.00 57.77 93 GLU B CA 1
ATOM 1791 C C . GLU B 1 93 ? -58.885 -70.915 -17.711 1.00 51.66 93 GLU B C 1
ATOM 1792 O O . GLU B 1 93 ? -59.349 -70.616 -18.815 1.00 53.56 93 GLU B O 1
ATOM 1798 N N . LEU B 1 94 ? -57.584 -71.104 -17.501 1.00 47.46 94 LEU B N 1
ATOM 1799 C CA . LEU B 1 94 ? -56.658 -70.963 -18.616 1.00 46.85 94 LEU B CA 1
ATOM 1800 C C . LEU B 1 94 ? -57.002 -71.928 -19.743 1.00 52.04 94 LEU B C 1
ATOM 1801 O O . LEU B 1 94 ? -56.705 -71.651 -20.909 1.00 51.87 94 LEU B O 1
ATOM 1806 N N . ASN B 1 95 ? -57.650 -73.053 -19.419 1.00 59.33 95 ASN B N 1
ATOM 1807 C CA . ASN B 1 95 ? -58.067 -74.035 -20.418 1.00 60.93 95 ASN B CA 1
ATOM 1808 C C . ASN B 1 95 ? -59.264 -73.575 -21.226 1.00 55.50 95 ASN B C 1
ATOM 1809 O O . ASN B 1 95 ? -59.702 -74.318 -22.117 1.00 60.19 95 ASN B O 1
ATOM 1814 N N . SER B 1 96 ? -59.796 -72.389 -20.935 1.00 48.60 96 SER B N 1
ATOM 1815 C CA . SER B 1 96 ? -61.000 -71.898 -21.589 1.00 52.60 96 SER B CA 1
ATOM 1816 C C . SER B 1 96 ? -60.720 -71.515 -23.052 1.00 55.90 96 SER B C 1
ATOM 1817 O O . SER B 1 96 ? -59.562 -71.425 -23.485 1.00 58.23 96 SER B O 1
ATOM 1820 N N . GLU B 1 97 ? -61.800 -71.284 -23.820 1.00 47.40 97 GLU B N 1
ATOM 1821 C CA . GLU B 1 97 ? -61.652 -70.894 -25.227 1.00 50.77 97 GLU B CA 1
ATOM 1822 C C . GLU B 1 97 ? -60.795 -69.629 -25.342 1.00 50.88 97 GLU B C 1
ATOM 1823 O O . GLU B 1 97 ? -60.920 -68.694 -24.541 1.00 50.70 97 GLU B O 1
ATOM 1829 N N . LEU B 1 98 ? -59.895 -69.609 -26.328 1.00 44.51 98 LEU B N 1
ATOM 1830 C CA . LEU B 1 98 ? -58.940 -68.516 -26.449 1.00 41.23 98 LEU B CA 1
ATOM 1831 C C . LEU B 1 98 ? -59.489 -67.408 -27.336 1.00 42.56 98 LEU B C 1
ATOM 1832 O O . LEU B 1 98 ? -59.889 -67.650 -28.478 1.00 44.49 98 LEU B O 1
ATOM 1837 N N . ILE B 1 99 ? -59.461 -66.190 -26.809 1.00 45.25 99 ILE B N 1
ATOM 1838 C CA . ILE B 1 99 ? -60.013 -65.008 -27.464 1.00 39.00 99 ILE B CA 1
ATOM 1839 C C . ILE B 1 99 ? -58.941 -64.223 -28.203 1.00 42.17 99 ILE B C 1
ATOM 1840 O O . ILE B 1 99 ? -59.141 -63.808 -29.349 1.00 42.02 99 ILE B O 1
ATOM 1845 N N . GLY B 1 100 ? -57.795 -64.016 -27.562 1.00 39.89 100 GLY B N 1
ATOM 1846 C CA . GLY B 1 100 ? -56.684 -63.380 -28.233 1.00 36.16 100 GLY B CA 1
ATOM 1847 C C . GLY B 1 100 ? -55.562 -63.119 -27.255 1.00 38.04 100 GLY B C 1
ATOM 1848 O O . GLY B 1 100 ? -55.555 -63.643 -26.142 1.00 43.40 100 GLY B O 1
ATOM 1849 N N . LYS B 1 101 ? -54.613 -62.301 -27.706 1.00 36.45 101 LYS B N 1
ATOM 1850 C CA . LYS B 1 101 ? -53.431 -61.901 -26.958 1.00 26.22 101 LYS B CA 1
ATOM 1851 C C . LYS B 1 101 ? -53.623 -60.520 -26.348 1.00 24.92 101 LYS B C 1
ATOM 1852 O O . LYS B 1 101 ? -54.298 -59.657 -26.907 1.00 31.51 101 LYS B O 1
ATOM 1858 N N . ALA B 1 102 ? -52.968 -60.294 -25.231 1.00 27.05 102 ALA B N 1
ATOM 1859 C CA . ALA B 1 102 ? -52.643 -58.951 -24.780 1.00 25.08 102 ALA B CA 1
ATOM 1860 C C . ALA B 1 102 ? -51.125 -58.839 -24.849 1.00 31.87 102 ALA B C 1
ATOM 1861 O O . ALA B 1 102 ? -50.409 -59.639 -24.233 1.00 34.93 102 ALA B O 1
ATOM 1863 N N . GLN B 1 103 ? -50.632 -57.894 -25.636 1.00 28.31 103 GLN B N 1
ATOM 1864 C CA . GLN B 1 103 ? -49.199 -57.724 -25.802 1.00 27.72 103 GLN B CA 1
ATOM 1865 C C . GLN B 1 103 ? -48.840 -56.295 -25.453 1.00 28.02 103 GLN B C 1
ATOM 1866 O O . GLN B 1 103 ? -49.622 -55.376 -25.701 1.00 28.39 103 GLN B O 1
ATOM 1872 N N . GLY B 1 104 ? -47.664 -56.111 -24.874 1.00 27.83 104 GLY B N 1
ATOM 1873 C CA . GLY B 1 104 ? -47.253 -54.740 -24.617 1.00 29.45 104 GLY B CA 1
ATOM 1874 C C . GLY B 1 104 ? -46.225 -54.674 -23.503 1.00 29.20 104 GLY B C 1
ATOM 1875 O O . GLY B 1 104 ? -45.394 -55.570 -23.351 1.00 32.10 104 GLY B O 1
ATOM 1876 N N . PHE B 1 105 ? -46.311 -53.596 -22.734 1.00 26.36 105 PHE B N 1
ATOM 1877 C CA . PHE B 1 105 ? -45.324 -53.308 -21.714 1.00 26.51 105 PHE B CA 1
ATOM 1878 C C . PHE B 1 105 ? -45.985 -52.509 -20.606 1.00 28.82 105 PHE B C 1
ATOM 1879 O O . PHE B 1 105 ? -47.009 -51.854 -20.810 1.00 30.54 105 PHE B O 1
ATOM 1887 N N . TYR B 1 106 ? -45.377 -52.540 -19.430 1.00 26.32 106 TYR B N 1
ATOM 1888 C CA . TYR B 1 106 ? -45.758 -51.571 -18.424 1.00 23.95 106 TYR B CA 1
ATOM 1889 C C . TYR B 1 106 ? -44.528 -51.234 -17.601 1.00 29.98 106 TYR B C 1
ATOM 1890 O O . TYR B 1 106 ? -43.499 -51.921 -17.670 1.00 30.06 106 TYR B O 1
ATOM 1899 N N . VAL B 1 107 ? -44.639 -50.135 -16.855 1.00 26.42 107 VAL B N 1
ATOM 1900 C CA . VAL B 1 107 ? -43.544 -49.595 -16.062 1.00 24.24 107 VAL B CA 1
ATOM 1901 C C . VAL B 1 107 ? -44.095 -49.238 -14.685 1.00 31.31 107 VAL B C 1
ATOM 1902 O O . VAL B 1 107 ? -45.256 -48.824 -14.554 1.00 34.33 107 VAL B O 1
ATOM 1906 N N . THR B 1 108 ? -43.278 -49.430 -13.652 1.00 28.44 108 THR B N 1
ATOM 1907 C CA . THR B 1 108 ? -43.706 -49.161 -12.286 1.00 28.29 108 THR B CA 1
ATOM 1908 C C . THR B 1 108 ? -43.473 -47.682 -11.983 1.00 27.33 108 THR B C 1
ATOM 1909 O O . THR B 1 108 ? -42.337 -47.197 -12.042 1.00 28.00 108 THR B O 1
ATOM 1913 N N . VAL B 1 109 ? -44.545 -46.965 -11.662 1.00 25.48 109 VAL B N 1
ATOM 1914 C CA . VAL B 1 109 ? -44.459 -45.514 -11.596 1.00 27.47 109 VAL B CA 1
ATOM 1915 C C . VAL B 1 109 ? -44.670 -44.966 -10.187 1.00 30.05 109 VAL B C 1
ATOM 1916 O O . VAL B 1 109 ? -45.106 -43.819 -10.025 1.00 29.35 109 VAL B O 1
ATOM 1920 N N . SER B 1 110 ? -44.362 -45.758 -9.156 1.00 32.02 110 SER B N 1
ATOM 1921 C CA . SER B 1 110 ? -44.558 -45.339 -7.767 1.00 30.44 110 SER B CA 1
ATOM 1922 C C . SER B 1 110 ? -43.244 -45.417 -6.998 1.00 33.46 110 SER B C 1
ATOM 1923 O O . SER B 1 110 ? -42.757 -46.518 -6.700 1.00 37.16 110 SER B O 1
ATOM 1926 N N . GLN B 1 111 ? -42.727 -44.282 -6.562 1.00 34.02 111 GLN B N 1
ATOM 1927 C CA . GLN B 1 111 ? -41.450 -44.274 -5.814 1.00 35.72 111 GLN B CA 1
ATOM 1928 C C . GLN B 1 111 ? -41.599 -44.984 -4.472 1.00 38.10 111 GLN B C 1
ATOM 1929 O O . GLN B 1 111 ? -40.654 -45.675 -4.080 1.00 45.19 111 GLN B O 1
ATOM 1935 N N . ALA B 1 112 ? -42.743 -44.848 -3.806 1.00 37.74 112 ALA B N 1
ATOM 1936 C CA . ALA B 1 112 ? -42.897 -45.390 -2.463 1.00 28.31 112 ALA B CA 1
ATOM 1937 C C . ALA B 1 112 ? -43.453 -46.800 -2.414 1.00 30.81 112 ALA B C 1
ATOM 1938 O O . ALA B 1 112 ? -43.261 -47.474 -1.397 1.00 38.10 112 ALA B O 1
ATOM 1940 N N . ALA B 1 113 ? -44.144 -47.263 -3.458 1.00 33.19 113 ALA B N 1
ATOM 1941 C CA . ALA B 1 113 ? -44.821 -48.559 -3.379 1.00 37.81 113 ALA B CA 1
ATOM 1942 C C . ALA B 1 113 ? -43.864 -49.687 -2.996 1.00 31.99 113 ALA B C 1
ATOM 1943 O O . ALA B 1 113 ? -42.714 -49.721 -3.431 1.00 43.60 113 ALA B O 1
ATOM 1945 N N . VAL B 1 114 ? -44.329 -50.607 -2.163 1.00 30.64 114 VAL B N 1
ATOM 1946 C CA . VAL B 1 114 ? -43.587 -51.815 -1.854 1.00 37.54 114 VAL B CA 1
ATOM 1947 C C . VAL B 1 114 ? -44.345 -53.053 -2.307 1.00 39.55 114 VAL B C 1
ATOM 1948 O O . VAL B 1 114 ? -43.822 -53.881 -3.060 1.00 40.00 114 VAL B O 1
ATOM 1952 N N . LEU B 1 115 ? -45.590 -53.198 -1.857 1.00 37.22 115 LEU B N 1
ATOM 1953 C CA . LEU B 1 115 ? -46.525 -54.120 -2.477 1.00 39.70 115 LEU B CA 1
ATOM 1954 C C . LEU B 1 115 ? -47.623 -53.439 -3.282 1.00 43.94 115 LEU B C 1
ATOM 1955 O O . LEU B 1 115 ? -48.099 -54.017 -4.259 1.00 48.21 115 LEU B O 1
ATOM 1960 N N . GLU B 1 116 ? -48.049 -52.238 -2.894 1.00 43.47 116 GLU B N 1
ATOM 1961 C CA . GLU B 1 116 ? -49.171 -51.555 -3.547 1.00 41.95 116 GLU B CA 1
ATOM 1962 C C . GLU B 1 116 ? -48.651 -50.726 -4.724 1.00 38.76 116 GLU B C 1
ATOM 1963 O O . GLU B 1 116 ? -48.589 -49.490 -4.696 1.00 34.87 116 GLU B O 1
ATOM 1969 N N . LEU B 1 117 ? -48.288 -51.458 -5.780 1.00 36.99 117 LEU B N 1
ATOM 1970 C CA . LEU B 1 117 ? -47.588 -50.919 -6.937 1.00 34.15 117 LEU B CA 1
ATOM 1971 C C . LEU B 1 117 ? -48.512 -50.062 -7.789 1.00 32.48 117 LEU B C 1
ATOM 1972 O O . LEU B 1 117 ? -49.735 -50.126 -7.692 1.00 36.70 117 LEU B O 1
ATOM 1977 N N . GLU B 1 118 ? -47.902 -49.251 -8.638 1.00 32.08 118 GLU B N 1
ATOM 1978 C CA . GLU B 1 118 ? -48.628 -48.397 -9.559 1.00 25.92 118 GLU B CA 1
ATOM 1979 C C . GLU B 1 118 ? -47.964 -48.540 -10.916 1.00 29.85 118 GLU B C 1
ATOM 1980 O O . GLU B 1 118 ? -46.729 -48.509 -11.012 1.00 30.45 118 GLU B O 1
ATOM 1986 N N . LEU B 1 119 ? -48.770 -48.716 -11.960 1.00 27.73 119 LEU B N 1
ATOM 1987 C CA . LEU B 1 119 ? -48.236 -48.959 -13.294 1.00 29.12 119 LEU B CA 1
ATOM 1988 C C . LEU B 1 119 ? -48.846 -48.005 -14.307 1.00 23.93 119 LEU B C 1
ATOM 1989 O O . LEU B 1 119 ? -50.048 -47.720 -14.262 1.00 25.04 119 LEU B O 1
ATOM 1994 N N . VAL B 1 120 ? -48.020 -47.528 -15.227 1.00 19.69 120 VAL B N 1
ATOM 1995 C CA . VAL B 1 120 ? -48.501 -46.980 -16.484 1.00 21.33 120 VAL B CA 1
ATOM 1996 C C . VAL B 1 120 ? -48.302 -48.074 -17.513 1.00 26.13 120 VAL B C 1
ATOM 1997 O O . VAL B 1 120 ? -47.193 -48.604 -17.639 1.00 30.93 120 VAL B O 1
ATOM 2001 N N . MET B 1 121 ? -49.373 -48.450 -18.213 1.00 23.23 121 MET B N 1
ATOM 2002 C CA . MET B 1 121 ? -49.384 -49.633 -19.065 1.00 19.16 121 MET B CA 1
ATOM 2003 C C . MET B 1 121 ? -49.594 -49.248 -20.520 1.00 23.28 121 MET B C 1
ATOM 2004 O O . MET B 1 121 ? -50.432 -48.394 -20.830 1.00 27.26 121 MET B O 1
ATOM 2009 N N . GLY B 1 122 ? -48.884 -49.908 -21.421 1.00 22.25 122 GLY B N 1
ATOM 2010 C CA . GLY B 1 122 ? -49.164 -49.720 -22.836 1.00 23.97 122 GLY B CA 1
ATOM 2011 C C . GLY B 1 122 ? -49.295 -51.043 -23.570 1.00 29.14 122 GLY B C 1
ATOM 2012 O O . GLY B 1 122 ? -48.327 -51.814 -23.672 1.00 29.71 122 GLY B O 1
ATOM 2013 N N . MET B 1 123 ? -50.480 -51.345 -24.086 1.00 26.53 123 MET B N 1
ATOM 2014 C CA . MET B 1 123 ? -50.624 -52.679 -24.638 1.00 26.01 123 MET B CA 1
ATOM 2015 C C . MET B 1 123 ? -51.741 -52.708 -25.662 1.00 23.07 123 MET B C 1
ATOM 2016 O O . MET B 1 123 ? -52.568 -51.796 -25.740 1.00 20.90 123 MET B O 1
ATOM 2021 N N . THR B 1 124 ? -51.737 -53.773 -26.455 1.00 24.23 124 THR B N 1
ATOM 2022 C CA . THR B 1 124 ? -52.769 -54.023 -27.446 1.00 26.49 124 THR B CA 1
ATOM 2023 C C . THR B 1 124 ? -53.443 -55.368 -27.174 1.00 28.73 124 THR B C 1
ATOM 2024 O O . THR B 1 124 ? -52.860 -56.273 -26.558 1.00 29.62 124 THR B O 1
ATOM 2028 N N . PHE B 1 125 ? -54.691 -55.476 -27.615 1.00 25.97 125 PHE B N 1
ATOM 2029 C CA . PHE B 1 125 ? -55.430 -56.727 -27.626 1.00 23.30 125 PHE B CA 1
ATOM 2030 C C . PHE B 1 125 ? -55.642 -57.140 -29.079 1.00 30.34 125 PHE B C 1
ATOM 2031 O O . PHE B 1 125 ? -56.259 -56.395 -29.850 1.00 31.87 125 PHE B O 1
ATOM 2039 N N . VAL B 1 126 ? -55.096 -58.295 -29.472 1.00 31.40 126 VAL B N 1
ATOM 2040 C CA . VAL B 1 126 ? -55.461 -58.913 -30.742 1.00 25.97 126 VAL B CA 1
ATOM 2041 C C . VAL B 1 126 ? -56.616 -59.843 -30.458 1.00 34.67 126 VAL B C 1
ATOM 2042 O O . VAL B 1 126 ? -56.556 -60.630 -29.505 1.00 41.09 126 VAL B O 1
ATOM 2046 N N . PHE B 1 127 ? -57.647 -59.800 -31.285 1.00 32.69 127 PHE B N 1
ATOM 2047 C CA . PHE B 1 127 ? -58.755 -60.727 -31.139 1.00 30.97 127 PHE B CA 1
ATOM 2048 C C . PHE B 1 127 ? -58.771 -61.713 -32.304 1.00 39.06 127 PHE B C 1
ATOM 2049 O O . PHE B 1 127 ? -58.725 -61.315 -33.477 1.00 39.78 127 PHE B O 1
ATOM 2057 N N . THR B 1 128 ? -58.782 -63.003 -31.980 1.00 39.15 128 THR B N 1
ATOM 2058 C CA . THR B 1 128 ? -58.935 -64.035 -32.991 1.00 41.71 128 THR B CA 1
ATOM 2059 C C . THR B 1 128 ? -60.329 -64.637 -32.980 1.00 44.17 128 THR B C 1
ATOM 2060 O O . THR B 1 128 ? -60.615 -65.507 -33.810 1.00 44.84 128 THR B O 1
ATOM 2064 N N . GLY B 1 129 ? -61.197 -64.191 -32.065 1.00 41.33 129 GLY B N 1
ATOM 2065 C CA . GLY B 1 129 ? -62.557 -64.691 -31.937 1.00 42.13 129 GLY B CA 1
ATOM 2066 C C . GLY B 1 129 ? -63.495 -64.404 -33.096 1.00 39.44 129 GLY B C 1
ATOM 2067 O O . GLY B 1 129 ? -63.081 -64.412 -34.257 1.00 46.11 129 GLY B O 1
ATOM 2068 N N . GLY B 1 130 ? -64.765 -64.150 -32.794 1.00 43.87 130 GLY B N 1
ATOM 2069 C CA . GLY B 1 130 ? -65.801 -64.104 -33.816 1.00 40.74 130 GLY B CA 1
ATOM 2070 C C . GLY B 1 130 ? -65.763 -62.942 -34.794 1.00 38.63 130 GLY B C 1
ATOM 2071 O O . GLY B 1 130 ? -64.855 -62.862 -35.632 1.00 36.88 130 GLY B O 1
ATOM 2072 N N . LYS B 1 131 ? -66.765 -62.046 -34.713 1.00 36.45 131 LYS B N 1
ATOM 2073 C CA . LYS B 1 131 ? -66.838 -60.900 -35.624 1.00 37.64 131 LYS B CA 1
ATOM 2074 C C . LYS B 1 131 ? -65.560 -60.070 -35.601 1.00 41.12 131 LYS B C 1
ATOM 2075 O O . LYS B 1 131 ? -65.259 -59.370 -36.581 1.00 36.25 131 LYS B O 1
ATOM 2081 N N . TYR B 1 132 ? -64.795 -60.151 -34.509 1.00 36.03 132 TYR B N 1
ATOM 2082 C CA . TYR B 1 132 ? -63.670 -59.273 -34.279 1.00 29.36 132 TYR B CA 1
ATOM 2083 C C . TYR B 1 132 ? -62.346 -59.960 -34.540 1.00 35.43 132 TYR B C 1
ATOM 2084 O O . TYR B 1 132 ? -61.299 -59.457 -34.110 1.00 36.84 132 TYR B O 1
ATOM 2093 N N . ASN B 1 133 ? -62.364 -61.089 -35.247 1.00 37.28 133 ASN B N 1
ATOM 2094 C CA . ASN B 1 133 ? -61.116 -61.705 -35.673 1.00 32.91 133 ASN B CA 1
ATOM 2095 C C . ASN B 1 133 ? -60.242 -60.677 -36.356 1.00 34.38 133 ASN B C 1
ATOM 2096 O O . ASN B 1 133 ? -60.700 -59.944 -37.235 1.00 39.77 133 ASN B O 1
ATOM 2101 N N . GLY B 1 134 ? -58.988 -60.600 -35.926 1.00 30.71 134 GLY B N 1
ATOM 2102 C CA . GLY B 1 134 ? -58.035 -59.708 -36.540 1.00 32.32 134 GLY B CA 1
ATOM 2103 C C . GLY B 1 134 ? -58.110 -58.257 -36.115 1.00 29.77 134 GLY B C 1
ATOM 2104 O O . GLY B 1 134 ? -57.156 -57.507 -36.360 1.00 35.38 134 GLY B O 1
ATOM 2105 N N . SER B 1 135 ? -59.197 -57.823 -35.493 1.00 24.47 135 SER B N 1
ATOM 2106 C CA . SER B 1 135 ? -59.235 -56.440 -35.052 1.00 28.42 135 SER B CA 1
ATOM 2107 C C . SER B 1 135 ? -58.407 -56.274 -33.774 1.00 30.87 135 SER B C 1
ATOM 2108 O O . SER B 1 135 ? -58.172 -57.232 -33.034 1.00 35.54 135 SER B O 1
ATOM 2111 N N . THR B 1 136 ? -57.937 -55.046 -33.524 1.00 29.75 136 THR B N 1
ATOM 2112 C CA . THR B 1 136 ? -57.192 -54.747 -32.304 1.00 28.26 136 THR B CA 1
ATOM 2113 C C . THR B 1 136 ? -57.758 -53.521 -31.598 1.00 27.81 136 THR B C 1
ATOM 2114 O O . THR B 1 136 ? -58.367 -52.642 -32.220 1.00 27.60 136 THR B O 1
ATOM 2118 N N . LEU B 1 137 ? -57.533 -53.470 -30.284 1.00 25.58 137 LEU B N 1
ATOM 2119 C CA . LEU B 1 137 ? -57.719 -52.271 -29.479 1.00 24.46 137 LEU B CA 1
ATOM 2120 C C . LEU B 1 137 ? -56.396 -51.902 -28.825 1.00 27.24 137 LEU B C 1
ATOM 2121 O O . LEU B 1 137 ? -55.590 -52.781 -28.502 1.00 30.34 137 LEU B O 1
ATOM 2126 N N . SER B 1 138 ? -56.162 -50.604 -28.634 1.00 22.60 138 SER B N 1
ATOM 2127 C CA . SER B 1 138 ? -54.985 -50.142 -27.913 1.00 21.18 138 SER B CA 1
ATOM 2128 C C . SER B 1 138 ? -55.410 -49.554 -26.570 1.00 24.49 138 SER B C 1
ATOM 2129 O O . SER B 1 138 ? -56.543 -49.087 -26.416 1.00 30.50 138 SER B O 1
ATOM 2132 N N . VAL B 1 139 ? -54.489 -49.558 -25.599 1.00 21.73 139 VAL B N 1
ATOM 2133 C CA . VAL B 1 139 ? -54.751 -49.106 -24.227 1.00 17.89 139 VAL B CA 1
ATOM 2134 C C . VAL B 1 139 ? -53.489 -48.438 -23.686 1.00 21.40 139 VAL B C 1
ATOM 2135 O O . VAL B 1 139 ? -52.386 -48.971 -23.851 1.00 24.90 139 VAL B O 1
ATOM 2139 N N . LEU B 1 140 ? -53.634 -47.281 -23.030 1.00 20.73 140 LEU B N 1
ATOM 2140 C CA . LEU B 1 140 ? -52.520 -46.689 -22.281 1.00 18.74 140 LEU B CA 1
ATOM 2141 C C . LEU B 1 140 ? -53.085 -45.939 -21.091 1.00 21.39 140 LEU B C 1
ATOM 2142 O O . LEU B 1 140 ? -53.822 -44.968 -21.274 1.00 19.71 140 LEU B O 1
ATOM 2147 N N . GLY B 1 141 ? -52.719 -46.364 -19.886 1.00 23.41 141 GLY B N 1
ATOM 2148 C CA . GLY B 1 141 ? -53.327 -45.767 -18.713 1.00 25.22 141 GLY B CA 1
ATOM 2149 C C . GLY B 1 141 ? -52.587 -46.141 -17.451 1.00 28.26 141 GLY B C 1
ATOM 2150 O O . GLY B 1 141 ? -51.588 -46.872 -17.484 1.00 28.26 141 GLY B O 1
ATOM 2151 N N . ARG B 1 142 ? -53.094 -45.592 -16.333 1.00 28.25 142 ARG B N 1
ATOM 2152 C CA . ARG B 1 142 ? -52.690 -45.911 -14.966 1.00 24.64 142 ARG B CA 1
ATOM 2153 C C . ARG B 1 142 ? -53.249 -47.253 -14.532 1.00 25.56 142 ARG B C 1
ATOM 2154 O O . ARG B 1 142 ? -54.157 -47.806 -15.154 1.00 32.15 142 ARG B O 1
ATOM 2162 N N . ASN B 1 143 ? -52.721 -47.751 -13.420 1.00 21.78 143 ASN B N 1
ATOM 2163 C CA . ASN B 1 143 ? -53.149 -49.039 -12.891 1.00 27.91 143 ASN B CA 1
ATOM 2164 C C . ASN B 1 143 ? -52.625 -49.264 -11.474 1.00 33.73 143 ASN B C 1
ATOM 2165 O O . ASN B 1 143 ? -51.421 -49.469 -11.286 1.00 38.60 143 ASN B O 1
ATOM 2170 N N . GLU B 1 144 ? -53.509 -49.225 -10.475 1.00 37.28 144 GLU B N 1
ATOM 2171 C CA . GLU B 1 144 ? -53.141 -49.495 -9.085 1.00 34.05 144 GLU B CA 1
ATOM 2172 C C . GLU B 1 144 ? -53.413 -50.962 -8.812 1.00 35.88 144 GLU B C 1
ATOM 2173 O O . GLU B 1 144 ? -54.546 -51.355 -8.546 1.00 39.86 144 GLU B O 1
ATOM 2179 N N . ILE B 1 145 ? -52.355 -51.764 -8.850 1.00 38.16 145 ILE B N 1
ATOM 2180 C CA . ILE B 1 145 ? -52.472 -53.217 -8.848 1.00 43.12 145 ILE B CA 1
ATOM 2181 C C . ILE B 1 145 ? -53.423 -53.708 -7.755 1.00 46.89 145 ILE B C 1
ATOM 2182 O O . ILE B 1 145 ? -54.172 -54.673 -7.961 1.00 50.22 145 ILE B O 1
ATOM 2187 N N . ILE B 1 146 ? -53.463 -53.031 -6.603 1.00 42.25 146 ILE B N 1
ATOM 2188 C CA . ILE B 1 146 ? -54.246 -53.559 -5.490 1.00 42.97 146 ILE B CA 1
ATOM 2189 C C . ILE B 1 146 ? -55.678 -53.039 -5.451 1.00 46.19 146 ILE B C 1
ATOM 2190 O O . ILE B 1 146 ? -56.548 -53.714 -4.878 1.00 48.07 146 ILE B O 1
ATOM 2195 N N . SER B 1 147 ? -55.947 -51.874 -6.041 1.00 50.05 147 SER B N 1
ATOM 2196 C CA . SER B 1 147 ? -57.312 -51.372 -6.157 1.00 45.50 147 SER B CA 1
ATOM 2197 C C . SER B 1 147 ? -58.207 -52.436 -6.795 1.00 38.63 147 SER B C 1
ATOM 2198 O O . SER B 1 147 ? -57.755 -53.186 -7.672 1.00 41.39 147 SER B O 1
ATOM 2201 N N . PRO B 1 148 ? -59.455 -52.537 -6.389 1.00 37.31 148 PRO B N 1
ATOM 2202 C CA . PRO B 1 148 ? -60.296 -53.632 -6.879 1.00 41.60 148 PRO B CA 1
ATOM 2203 C C . PRO B 1 148 ? -60.791 -53.393 -8.294 1.00 48.62 148 PRO B C 1
ATOM 2204 O O . PRO B 1 148 ? -60.898 -54.342 -9.088 1.00 47.09 148 PRO B O 1
ATOM 2208 N N . ILE B 1 149 ? -61.112 -52.134 -8.611 1.00 47.74 149 ILE B N 1
ATOM 2209 C CA . ILE B 1 149 ? -61.583 -51.743 -9.938 1.00 45.61 149 ILE B CA 1
ATOM 2210 C C . ILE B 1 149 ? -60.532 -50.845 -10.569 1.00 43.47 149 ILE B C 1
ATOM 2211 O O . ILE B 1 149 ? -60.169 -49.804 -10.006 1.00 52.12 149 ILE B O 1
ATOM 2216 N N . ARG B 1 150 ? -60.057 -51.235 -11.742 1.00 31.92 150 ARG B N 1
ATOM 2217 C CA . ARG B 1 150 ? -58.979 -50.527 -12.411 1.00 34.18 150 ARG B CA 1
ATOM 2218 C C . ARG B 1 150 ? -59.468 -50.103 -13.789 1.00 36.25 150 ARG B C 1
ATOM 2219 O O . ARG B 1 150 ? -59.696 -50.952 -14.661 1.00 38.88 150 ARG B O 1
ATOM 2227 N N . GLU B 1 151 ? -59.663 -48.798 -13.982 1.00 31.11 151 GLU B N 1
ATOM 2228 C CA . GLU B 1 151 ? -60.233 -48.289 -15.230 1.00 33.02 151 GLU B CA 1
ATOM 2229 C C . GLU B 1 151 ? -59.157 -47.647 -16.100 1.00 32.18 151 GLU B C 1
ATOM 2230 O O . GLU B 1 151 ? -58.437 -46.747 -15.651 1.00 35.85 151 GLU B O 1
ATOM 2236 N N . MET B 1 152 ? -59.068 -48.101 -17.346 1.00 28.51 152 MET B N 1
ATOM 2237 C CA . MET B 1 152 ? -58.068 -47.626 -18.282 1.00 28.18 152 MET B CA 1
ATOM 2238 C C . MET B 1 152 ? -58.731 -47.288 -19.607 1.00 28.72 152 MET B C 1
ATOM 2239 O O . MET B 1 152 ? -59.681 -47.971 -20.016 1.00 32.27 152 MET B O 1
ATOM 2244 N N . PRO B 1 153 ? -58.237 -46.275 -20.320 1.00 22.25 153 PRO B N 1
ATOM 2245 C CA . PRO B 1 153 ? -58.937 -45.827 -21.525 1.00 20.82 153 PRO B CA 1
ATOM 2246 C C . PRO B 1 153 ? -58.626 -46.707 -22.720 1.00 23.11 153 PRO B C 1
ATOM 2247 O O . PRO B 1 153 ? -57.512 -47.208 -22.879 1.00 26.42 153 PRO B O 1
ATOM 2251 N N . ILE B 1 154 ? -59.625 -46.896 -23.574 1.00 27.05 154 ILE B N 1
ATOM 2252 C CA . ILE B 1 154 ? -59.365 -47.387 -24.923 1.00 27.24 154 ILE B CA 1
ATOM 2253 C C . ILE B 1 154 ? -58.935 -46.189 -25.766 1.00 28.04 154 ILE B C 1
ATOM 2254 O O . ILE B 1 154 ? -59.740 -45.305 -26.079 1.00 27.37 154 ILE B O 1
ATOM 2259 N N . ILE B 1 155 ? -57.650 -46.162 -26.113 1.00 26.97 155 ILE B N 1
ATOM 2260 C CA . ILE B 1 155 ? -57.005 -45.054 -26.810 1.00 27.71 155 ILE B CA 1
ATOM 2261 C C . ILE B 1 155 ? -57.268 -45.077 -28.328 1.00 24.81 155 ILE B C 1
ATOM 2262 O O . ILE B 1 155 ? -57.195 -44.027 -28.989 1.00 22.84 155 ILE B O 1
ATOM 2267 N N . GLY B 1 156 ? -57.609 -46.232 -28.891 1.00 22.11 156 GLY B N 1
ATOM 2268 C CA . GLY B 1 156 ? -57.909 -46.332 -30.307 1.00 19.70 156 GLY B CA 1
ATOM 2269 C C . GLY B 1 156 ? -57.902 -47.786 -30.730 1.00 21.88 156 GLY B C 1
ATOM 2270 O O . GLY B 1 156 ? -57.637 -48.688 -29.926 1.00 25.97 156 GLY B O 1
ATOM 2271 N N . GLY B 1 157 ? -58.190 -48.007 -32.012 1.00 22.60 157 GLY B N 1
ATOM 2272 C CA . GLY B 1 157 ? -58.293 -49.375 -32.501 1.00 25.67 157 GLY B CA 1
ATOM 2273 C C . GLY B 1 157 ? -58.220 -49.511 -34.009 1.00 26.61 157 GLY B C 1
ATOM 2274 O O . GLY B 1 157 ? -58.461 -48.555 -34.759 1.00 24.86 157 GLY B O 1
ATOM 2275 N N . THR B 1 158 ? -57.879 -50.728 -34.442 1.00 21.46 158 THR B N 1
ATOM 2276 C CA . THR B 1 158 ? -57.790 -51.121 -35.838 1.00 20.81 158 THR B CA 1
ATOM 2277 C C . THR B 1 158 ? -58.881 -52.129 -36.149 1.00 25.13 158 THR B C 1
ATOM 2278 O O . THR B 1 158 ? -59.552 -52.640 -35.252 1.00 31.40 158 THR B O 1
ATOM 2282 N N . GLY B 1 159 ? -59.037 -52.446 -37.433 1.00 22.30 159 GLY B N 1
ATOM 2283 C CA . GLY B 1 159 ? -59.989 -53.474 -37.804 1.00 19.86 159 GLY B CA 1
ATOM 2284 C C . GLY B 1 159 ? -61.422 -53.012 -37.662 1.00 22.60 159 GLY B C 1
ATOM 2285 O O . GLY B 1 159 ? -61.751 -51.904 -38.090 1.00 22.95 159 GLY B O 1
ATOM 2286 N N . GLU B 1 160 ? -62.293 -53.841 -37.082 1.00 21.72 160 GLU B N 1
ATOM 2287 C CA . GLU B 1 160 ? -63.646 -53.369 -36.831 1.00 25.11 160 GLU B CA 1
ATOM 2288 C C . GLU B 1 160 ? -63.616 -52.183 -35.881 1.00 31.77 160 GLU B C 1
ATOM 2289 O O . GLU B 1 160 ? -64.516 -51.320 -35.904 1.00 33.20 160 GLU B O 1
ATOM 2295 N N . PHE B 1 161 ? -62.570 -52.104 -35.064 1.00 26.15 161 PHE B N 1
ATOM 2296 C CA . PHE B 1 161 ? -62.491 -51.101 -34.023 1.00 26.64 161 PHE B CA 1
ATOM 2297 C C . PHE B 1 161 ? -61.779 -49.831 -34.481 1.00 25.63 161 PHE B C 1
ATOM 2298 O O . PHE B 1 161 ? -61.304 -49.064 -33.636 1.00 27.12 161 PHE B O 1
ATOM 2306 N N . ARG B 1 162 ? -61.698 -49.577 -35.785 1.00 18.79 162 ARG B N 1
ATOM 2307 C CA . ARG B 1 162 ? -61.239 -48.265 -36.208 1.00 20.25 162 ARG B CA 1
ATOM 2308 C C . ARG B 1 162 ? -62.066 -47.185 -35.536 1.00 22.66 162 ARG B C 1
ATOM 2309 O O . ARG B 1 162 ? -63.288 -47.306 -35.420 1.00 29.91 162 ARG B O 1
ATOM 2317 N N . PHE B 1 163 ? -61.385 -46.123 -35.110 1.00 22.76 163 PHE B N 1
ATOM 2318 C CA . PHE B 1 163 ? -61.974 -44.961 -34.455 1.00 22.55 163 PHE B CA 1
ATOM 2319 C C . PHE B 1 163 ? -62.460 -45.293 -33.063 1.00 24.46 163 PHE B C 1
ATOM 2320 O O . PHE B 1 163 ? -63.270 -44.543 -32.488 1.00 24.75 163 PHE B O 1
ATOM 2328 N N . ALA B 1 164 ? -61.972 -46.418 -32.534 1.00 24.15 164 ALA B N 1
ATOM 2329 C CA . ALA B 1 164 ? -62.374 -46.880 -31.217 1.00 24.55 164 ALA B CA 1
ATOM 2330 C C . ALA B 1 164 ? -62.197 -45.762 -30.211 1.00 25.73 164 ALA B C 1
ATOM 2331 O O . ALA B 1 164 ? -61.286 -44.938 -30.318 1.00 26.90 164 ALA B O 1
ATOM 2333 N N . ARG B 1 165 ? -63.100 -45.756 -29.239 1.00 29.72 165 ARG B N 1
ATOM 2334 C CA . ARG B 1 165 ? -63.273 -44.672 -28.284 1.00 22.45 165 ARG B CA 1
ATOM 2335 C C . ARG B 1 165 ? -63.898 -45.372 -27.094 1.00 26.51 165 ARG B C 1
ATOM 2336 O O . ARG B 1 165 ? -65.002 -45.915 -27.219 1.00 34.51 165 ARG B O 1
ATOM 2344 N N . GLY B 1 166 ? -63.197 -45.434 -25.972 1.00 24.54 166 GLY B N 1
ATOM 2345 C CA . GLY B 1 166 ? -63.869 -45.930 -24.788 1.00 26.88 166 GLY B CA 1
ATOM 2346 C C . GLY B 1 166 ? -62.916 -46.154 -23.640 1.00 24.70 166 GLY B C 1
ATOM 2347 O O . GLY B 1 166 ? -61.848 -45.539 -23.564 1.00 28.81 166 GLY B O 1
ATOM 2348 N N . PHE B 1 167 ? -63.340 -47.048 -22.750 1.00 23.67 167 PHE B N 1
ATOM 2349 C CA . PHE B 1 167 ? -62.640 -47.349 -21.513 1.00 26.34 167 PHE B CA 1
ATOM 2350 C C . PHE B 1 167 ? -62.810 -48.832 -21.203 1.00 28.99 167 PHE B C 1
ATOM 2351 O O . PHE B 1 167 ? -63.558 -49.549 -21.879 1.00 31.40 167 PHE B O 1
ATOM 2359 N N . LEU B 1 168 ? -62.136 -49.276 -20.141 1.00 27.12 168 LEU B N 1
ATOM 2360 C CA . LEU B 1 168 ? -62.014 -50.686 -19.800 1.00 28.74 168 LEU B CA 1
ATOM 2361 C C . LEU B 1 168 ? -61.863 -50.794 -18.288 1.00 34.65 168 LEU B C 1
ATOM 2362 O O . LEU B 1 168 ? -61.319 -49.888 -17.649 1.00 35.56 168 LEU B O 1
ATOM 2367 N N . GLN B 1 169 ? -62.360 -51.876 -17.705 1.00 32.46 169 GLN B N 1
ATOM 2368 C CA . GLN B 1 169 ? -62.286 -52.017 -16.233 1.00 30.50 169 GLN B CA 1
ATOM 2369 C C . GLN B 1 169 ? -61.729 -53.396 -15.900 1.00 35.80 169 GLN B C 1
ATOM 2370 O O . GLN B 1 169 ? -62.289 -54.386 -16.373 1.00 36.42 169 GLN B O 1
ATOM 2376 N N . ALA B 1 170 ? -60.650 -53.426 -15.125 1.00 34.86 170 ALA B N 1
ATOM 2377 C CA . ALA B 1 170 ? -60.010 -54.700 -14.742 1.00 37.17 170 ALA B CA 1
ATOM 2378 C C . ALA B 1 170 ? -60.249 -54.968 -13.258 1.00 41.94 170 ALA B C 1
ATOM 2379 O O . ALA B 1 170 ? -60.073 -54.043 -12.455 1.00 40.73 170 ALA B O 1
ATOM 2381 N N . LYS B 1 171 ? -60.626 -56.197 -12.924 1.00 42.79 171 LYS B N 1
ATOM 2382 C CA . LYS B 1 171 ? -60.944 -56.552 -11.521 1.00 43.99 171 LYS B CA 1
ATOM 2383 C C . LYS B 1 171 ? -60.135 -57.783 -11.109 1.00 53.20 171 LYS B C 1
ATOM 2384 O O . LYS B 1 171 ? -60.120 -58.763 -11.867 1.00 55.01 171 LYS B O 1
ATOM 2390 N N . SER B 1 172 ? -59.495 -57.727 -9.943 1.00 54.85 172 SER B N 1
ATOM 2391 C CA . SER B 1 172 ? -58.626 -58.842 -9.499 1.00 58.46 172 SER B CA 1
ATOM 2392 C C . SER B 1 172 ? -58.891 -59.159 -8.023 1.00 77.36 172 SER B C 1
ATOM 2393 O O . SER B 1 172 ? -60.014 -59.602 -7.722 1.00 79.82 172 SER B O 1
ATOM 2396 N N . HIS B 1 173 ? -57.906 -58.931 -7.143 1.00 80.53 173 HIS B N 1
ATOM 2397 C CA . HIS B 1 173 ? -58.039 -59.298 -5.704 1.00 77.85 173 HIS B CA 1
ATOM 2398 C C . HIS B 1 173 ? -56.753 -58.952 -4.944 1.00 77.79 173 HIS B C 1
ATOM 2399 O O . HIS B 1 173 ? -55.707 -58.738 -5.586 1.00 72.58 173 HIS B O 1
ATOM 2406 N N . ALA B 1 174 ? -56.830 -58.899 -3.611 1.00 81.92 174 ALA B N 1
ATOM 2407 C CA . ALA B 1 174 ? -55.649 -58.616 -2.764 1.00 74.06 174 ALA B CA 1
ATOM 2408 C C . ALA B 1 174 ? -54.663 -59.785 -2.840 1.00 72.32 174 ALA B C 1
ATOM 2409 O O . ALA B 1 174 ? -54.704 -60.617 -1.918 1.00 73.61 174 ALA B O 1
ATOM 2411 N N . ASP B 1 181 ? -48.435 -65.898 -10.263 1.00 66.37 181 ASP B N 1
ATOM 2412 C CA . ASP B 1 181 ? -49.441 -66.212 -11.276 1.00 68.96 181 ASP B CA 1
ATOM 2413 C C . ASP B 1 181 ? -50.658 -65.315 -11.099 1.00 77.72 181 ASP B C 1
ATOM 2414 O O . ASP B 1 181 ? -50.676 -64.482 -10.178 1.00 79.67 181 ASP B O 1
ATOM 2419 N N . ALA B 1 182 ? -51.664 -65.486 -11.973 1.00 72.22 182 ALA B N 1
ATOM 2420 C CA . ALA B 1 182 ? -52.883 -64.678 -11.918 1.00 68.84 182 ALA B CA 1
ATOM 2421 C C . ALA B 1 182 ? -53.937 -65.029 -12.964 1.00 64.79 182 ALA B C 1
ATOM 2422 O O . ALA B 1 182 ? -53.812 -65.977 -13.753 1.00 59.58 182 ALA B O 1
ATOM 2424 N N . HIS B 1 183 ? -55.005 -64.245 -12.928 1.00 62.13 183 HIS B N 1
ATOM 2425 C CA . HIS B 1 183 ? -55.964 -64.065 -14.001 1.00 54.95 183 HIS B CA 1
ATOM 2426 C C . HIS B 1 183 ? -56.791 -62.865 -13.585 1.00 47.32 183 HIS B C 1
ATOM 2427 O O . HIS B 1 183 ? -57.084 -62.700 -12.401 1.00 52.32 183 HIS B O 1
ATOM 2434 N N . VAL B 1 184 ? -57.079 -61.989 -14.535 1.00 41.88 184 VAL B N 1
ATOM 2435 C CA . VAL B 1 184 ? -57.761 -60.736 -14.255 1.00 40.86 184 VAL B CA 1
ATOM 2436 C C . VAL B 1 184 ? -58.988 -60.657 -15.146 1.00 42.26 184 VAL B C 1
ATOM 2437 O O . VAL B 1 184 ? -58.944 -61.043 -16.322 1.00 41.72 184 VAL B O 1
ATOM 2441 N N . GLU B 1 185 ? -60.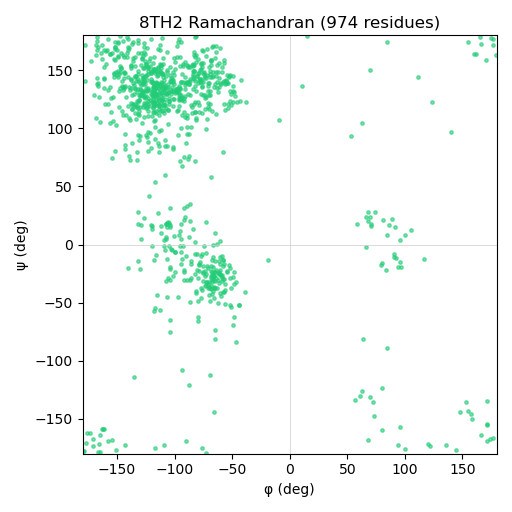090 -60.192 -14.576 1.00 40.28 185 GLU B N 1
ATOM 2442 C CA . GLU B 1 185 ? -61.329 -60.055 -15.318 1.00 41.87 185 GLU B CA 1
ATOM 2443 C C . GLU B 1 185 ? -61.358 -58.702 -16.011 1.00 43.67 185 GLU B C 1
ATOM 2444 O O . GLU B 1 185 ? -61.114 -57.665 -15.379 1.00 40.76 185 GLU B O 1
ATOM 2450 N N . TYR B 1 186 ? -61.635 -58.726 -17.315 1.00 41.42 186 TYR B N 1
ATOM 2451 C CA . TYR B 1 186 ? -61.638 -57.543 -18.162 1.00 36.55 186 TYR B CA 1
ATOM 2452 C C . TYR B 1 186 ? -63.038 -57.301 -18.719 1.00 36.54 186 TYR B C 1
ATOM 2453 O O . TYR B 1 186 ? -63.665 -58.214 -19.282 1.00 34.77 186 TYR B O 1
ATOM 2462 N N . ASN B 1 187 ? -63.536 -56.079 -18.544 1.00 30.65 187 ASN B N 1
ATOM 2463 C CA . ASN B 1 187 ? -64.751 -55.640 -19.219 1.00 34.09 187 ASN B CA 1
ATOM 2464 C C . ASN B 1 187 ? -64.405 -54.347 -19.940 1.00 35.14 187 ASN B C 1
ATOM 2465 O O . ASN B 1 187 ? -63.969 -53.378 -19.298 1.00 33.21 187 ASN B O 1
ATOM 2470 N N . VAL B 1 188 ? -64.553 -54.345 -21.273 1.00 28.92 188 VAL B N 1
ATOM 2471 C CA . VAL B 1 188 ? -64.255 -53.175 -22.090 1.00 27.86 188 VAL B CA 1
ATOM 2472 C C . VAL B 1 188 ? -65.522 -52.757 -22.820 1.00 30.05 188 VAL B C 1
ATOM 2473 O O . VAL B 1 188 ? -66.311 -53.602 -23.261 1.00 31.21 188 VAL B O 1
ATOM 2477 N N . TYR B 1 189 ? -65.732 -51.442 -22.895 1.00 28.59 189 TYR B N 1
ATOM 2478 C CA . TYR B 1 189 ? -66.840 -50.828 -23.609 1.00 21.89 189 TYR B CA 1
ATOM 2479 C C . TYR B 1 189 ? -66.239 -49.908 -24.657 1.00 22.12 189 TYR B C 1
ATOM 2480 O O . TYR B 1 189 ? -65.405 -49.067 -24.321 1.00 27.50 189 TYR B O 1
ATOM 2489 N N . VAL B 1 190 ? -66.603 -50.088 -25.925 1.00 18.41 190 VAL B N 1
ATOM 2490 C CA . VAL B 1 190 ? -65.955 -49.333 -26.995 1.00 24.39 190 VAL B CA 1
ATOM 2491 C C . VAL B 1 190 ? -66.984 -48.865 -27.998 1.00 30.38 190 VAL B C 1
ATOM 2492 O O . VAL B 1 190 ? -67.813 -49.653 -28.467 1.00 31.38 190 VAL B O 1
ATOM 2496 N N . PHE B 1 191 ? -66.880 -47.603 -28.382 1.00 30.05 191 PHE B N 1
ATOM 2497 C CA . PHE B 1 191 ? -67.630 -47.084 -29.506 1.00 28.98 191 PHE B CA 1
ATOM 2498 C C . PHE B 1 191 ? -66.817 -47.251 -30.791 1.00 33.17 191 PHE B C 1
ATOM 2499 O O . PHE B 1 191 ? -65.594 -47.047 -30.804 1.00 31.51 191 PHE B O 1
ATOM 2507 N N . HIS B 1 192 ? -67.500 -47.623 -31.865 1.00 27.35 192 HIS B N 1
ATOM 2508 C CA . HIS B 1 192 ? -66.863 -47.836 -33.158 1.00 27.89 192 HIS B CA 1
ATOM 2509 C C . HIS B 1 192 ? -67.964 -48.021 -34.198 1.00 33.98 192 HIS B C 1
ATOM 2510 O O . HIS B 1 192 ? -69.155 -47.870 -33.890 1.00 32.99 192 HIS B O 1
ATOM 2517 N N . TYR B 1 193 ? -67.571 -48.363 -35.430 1.00 30.09 193 TYR B N 1
ATOM 2518 C CA . TYR B 1 193 ? -68.537 -48.486 -36.515 1.00 23.63 193 TYR B CA 1
ATOM 2519 C C . TYR B 1 193 ? -68.493 -49.870 -37.110 1.00 25.22 193 TYR B C 1
ATOM 2520 O O . TYR B 1 193 ? -68.924 -50.823 -36.479 1.00 28.88 193 TYR B O 1
ATOM 2529 N N . PHE C 1 21 ? -72.824 -28.752 -66.706 1.00 44.82 21 PHE C N 1
ATOM 2530 C CA . PHE C 1 21 ? -73.050 -28.305 -68.074 1.00 51.51 21 PHE C CA 1
ATOM 2531 C C . PHE C 1 21 ? -74.197 -27.284 -68.188 1.00 54.95 21 PHE C C 1
ATOM 2532 O O . PHE C 1 21 ? -73.948 -26.122 -68.540 1.00 56.87 21 PHE C O 1
ATOM 2540 N N . VAL C 1 22 ? -75.425 -27.709 -67.879 1.00 42.52 22 VAL C N 1
ATOM 2541 C CA . VAL C 1 22 ? -76.636 -26.946 -68.198 1.00 39.80 22 VAL C CA 1
ATOM 2542 C C . VAL C 1 22 ? -77.769 -27.456 -67.315 1.00 41.98 22 VAL C C 1
ATOM 2543 O O . VAL C 1 22 ? -77.874 -28.661 -67.068 1.00 44.36 22 VAL C O 1
ATOM 2547 N N . ASN C 1 23 ? -78.638 -26.537 -66.863 1.00 36.96 23 ASN C N 1
ATOM 2548 C CA . ASN C 1 23 ? -79.553 -26.768 -65.735 1.00 34.86 23 ASN C CA 1
ATOM 2549 C C . ASN C 1 23 ? -78.763 -27.139 -64.454 1.00 32.27 23 ASN C C 1
ATOM 2550 O O . ASN C 1 23 ? -79.325 -27.669 -63.491 1.00 33.58 23 ASN C O 1
ATOM 2555 N N . ALA C 1 24 ? -77.456 -26.861 -64.416 1.00 32.08 24 ALA C N 1
ATOM 2556 C CA . ALA C 1 24 ? -76.555 -27.328 -63.362 1.00 28.23 24 ALA C CA 1
ATOM 2557 C C . ALA C 1 24 ? -76.085 -26.205 -62.444 1.00 27.30 24 ALA C C 1
ATOM 2558 O O . ALA C 1 24 ? -75.324 -26.455 -61.504 1.00 28.65 24 ALA C O 1
ATOM 2560 N N . THR C 1 25 ? -76.588 -24.994 -62.645 1.00 29.89 25 THR C N 1
ATOM 2561 C CA . THR C 1 25 ? -75.927 -23.761 -62.250 1.00 25.54 25 THR C CA 1
ATOM 2562 C C . THR C 1 25 ? -76.558 -23.025 -61.052 1.00 25.98 25 THR C C 1
ATOM 2563 O O . THR C 1 25 ? -75.997 -22.028 -60.598 1.00 26.02 25 THR C O 1
ATOM 2567 N N . TYR C 1 26 ? -77.691 -23.474 -60.517 1.00 26.90 26 TYR C N 1
ATOM 2568 C CA . TYR C 1 26 ? -78.395 -22.739 -59.472 1.00 22.31 26 TYR C CA 1
ATOM 2569 C C . TYR C 1 26 ? -78.070 -23.228 -58.059 1.00 28.34 26 TYR C C 1
ATOM 2570 O O . TYR C 1 26 ? -78.726 -22.793 -57.101 1.00 27.62 26 TYR C O 1
ATOM 2579 N N . TYR C 1 27 ? -77.082 -24.117 -57.903 1.00 28.32 27 TYR C N 1
ATOM 2580 C CA . TYR C 1 27 ? -76.758 -24.719 -56.611 1.00 27.47 27 TYR C CA 1
ATOM 2581 C C . TYR C 1 27 ? -75.269 -24.993 -56.566 1.00 30.77 27 TYR C C 1
ATOM 2582 O O . TYR C 1 27 ? -74.663 -25.339 -57.586 1.00 32.62 27 TYR C O 1
ATOM 2591 N N . GLN C 1 28 ? -74.684 -24.885 -55.376 1.00 31.95 28 GLN C N 1
ATOM 2592 C CA . GLN C 1 28 ? -73.228 -24.802 -55.367 1.00 33.92 28 GLN C CA 1
ATOM 2593 C C . GLN C 1 28 ? -72.517 -25.567 -54.266 1.00 32.81 28 GLN C C 1
ATOM 2594 O O . GLN C 1 28 ? -71.322 -25.827 -54.444 1.00 52.32 28 GLN C O 1
ATOM 2600 N N . ASP C 1 29 ? -73.151 -25.938 -53.151 1.00 25.76 29 ASP C N 1
ATOM 2601 C CA . ASP C 1 29 ? -72.504 -26.873 -52.217 1.00 31.97 29 ASP C CA 1
ATOM 2602 C C . ASP C 1 29 ? -71.205 -26.340 -51.606 1.00 24.32 29 ASP C C 1
ATOM 2603 O O . ASP C 1 29 ? -70.159 -26.337 -52.255 1.00 23.40 29 ASP C O 1
ATOM 2608 N N . ILE C 1 30 ? -71.241 -25.922 -50.344 1.00 26.95 30 ILE C N 1
ATOM 2609 C CA . ILE C 1 30 ?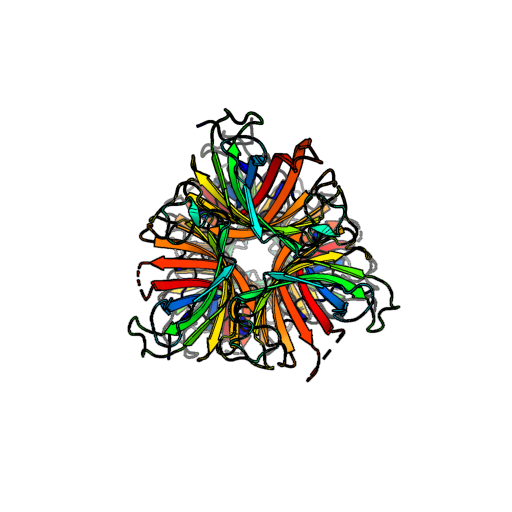 -70.242 -25.015 -49.794 1.00 22.25 30 ILE C CA 1
ATOM 2610 C C . ILE C 1 30 ? -69.825 -25.474 -48.400 1.00 23.66 30 ILE C C 1
ATOM 2611 O O . ILE C 1 30 ? -70.415 -26.382 -47.808 1.00 27.06 30 ILE C O 1
ATOM 2616 N N . SER C 1 31 ? -68.807 -24.810 -47.872 1.00 22.10 31 SER C N 1
ATOM 2617 C CA . SER C 1 31 ? -68.176 -25.234 -46.627 1.00 20.69 31 SER C CA 1
ATOM 2618 C C . SER C 1 31 ? -68.996 -24.785 -45.424 1.00 23.16 31 SER C C 1
ATOM 2619 O O . SER C 1 31 ? -69.189 -23.578 -45.238 1.00 25.65 31 SER C O 1
ATOM 2622 N N . PRO C 1 32 ? -69.441 -25.703 -44.552 1.00 24.91 32 PRO C N 1
ATOM 2623 C CA . PRO C 1 32 ? -70.247 -25.285 -43.392 1.00 22.23 32 PRO C CA 1
ATOM 2624 C C . PRO C 1 32 ? -69.510 -24.332 -42.457 1.00 23.70 32 PRO C C 1
ATOM 2625 O O . PRO C 1 32 ? -70.035 -23.966 -41.399 1.00 25.89 32 PRO C O 1
ATOM 2629 N N . SER C 1 33 ? -68.282 -23.942 -42.818 1.00 25.20 33 SER C N 1
ATOM 2630 C CA . SER C 1 33 ? -67.626 -22.839 -42.130 1.00 19.24 33 SER C CA 1
ATOM 2631 C C . SER C 1 33 ? -68.234 -21.506 -42.530 1.00 21.45 33 SER C C 1
ATOM 2632 O O . SER C 1 33 ? -68.196 -20.551 -41.752 1.00 23.26 33 SER C O 1
ATOM 2635 N N . PHE C 1 34 ? -68.798 -21.416 -43.737 1.00 23.35 34 PHE C N 1
ATOM 2636 C CA . PHE C 1 34 ? -69.530 -20.214 -44.122 1.00 21.76 34 PHE C CA 1
ATOM 2637 C C . PHE C 1 34 ? -70.614 -19.881 -43.120 1.00 23.08 34 PHE C C 1
ATOM 2638 O O . PHE C 1 34 ? -71.064 -18.735 -43.062 1.00 27.52 34 PHE C O 1
ATOM 2646 N N . LEU C 1 35 ? -71.072 -20.862 -42.351 1.00 22.15 35 LEU C N 1
ATOM 2647 C CA . LEU C 1 35 ? -72.085 -20.627 -41.336 1.00 23.05 35 LEU C CA 1
ATOM 2648 C C . LEU C 1 35 ? -71.510 -20.792 -39.938 1.00 23.98 35 LEU C C 1
ATOM 2649 O O . LEU C 1 35 ? -72.261 -20.923 -38.961 1.00 27.39 35 LEU C O 1
ATOM 2654 N N . GLY C 1 36 ? -70.187 -20.782 -39.822 1.00 19.25 36 GLY C N 1
ATOM 2655 C CA . GLY C 1 36 ? -69.555 -20.774 -38.532 1.00 18.90 36 GLY C CA 1
ATOM 2656 C C . GLY C 1 36 ? -69.251 -22.133 -37.955 1.00 22.03 36 GLY C C 1
ATOM 2657 O O . GLY C 1 36 ? -68.558 -22.202 -36.925 1.00 23.05 36 GLY C O 1
ATOM 2658 N N . PHE C 1 37 ? -69.723 -23.210 -38.589 1.00 22.77 37 PHE C N 1
ATOM 2659 C CA . PHE C 1 37 ? -69.469 -24.563 -38.103 1.00 22.74 37 PHE C CA 1
ATOM 2660 C C . PHE C 1 37 ? -68.054 -25.017 -38.442 1.00 25.82 37 PHE C C 1
ATOM 2661 O O . PHE C 1 37 ? -67.426 -24.553 -39.406 1.00 26.76 37 PHE C O 1
ATOM 2669 N N . LYS C 1 38 ? -67.570 -25.959 -37.636 1.00 24.99 38 LYS C N 1
ATOM 2670 C CA . LYS C 1 38 ? -66.261 -26.587 -37.785 1.00 19.88 38 LYS C CA 1
ATOM 2671 C C . LYS C 1 38 ? -66.533 -28.061 -38.107 1.00 24.26 38 LYS C C 1
ATOM 2672 O O . LYS C 1 38 ? -66.631 -28.903 -37.211 1.00 28.36 38 LYS C O 1
ATOM 2678 N N . GLN C 1 39 ? -66.709 -28.366 -39.389 1.00 24.54 39 GLN C N 1
ATOM 2679 C CA . GLN C 1 39 ? -66.969 -29.732 -39.820 1.00 23.38 39 GLN C CA 1
ATOM 2680 C C . GLN C 1 39 ? -65.702 -30.562 -39.758 1.00 28.30 39 GLN C C 1
ATOM 2681 O O . GLN C 1 39 ? -64.610 -30.073 -40.075 1.00 28.33 39 GLN C O 1
ATOM 2687 N N . GLU C 1 40 ? -65.840 -31.830 -39.387 1.00 26.63 40 GLU C N 1
ATOM 2688 C CA . GLU C 1 40 ? -64.666 -32.684 -39.365 1.00 27.83 40 GLU C CA 1
ATOM 2689 C C . GLU C 1 40 ? -64.309 -33.078 -40.785 1.00 28.09 40 GLU C C 1
ATOM 2690 O O . GLU C 1 40 ? -65.195 -33.373 -41.587 1.00 32.96 40 GLU C O 1
ATOM 2696 N N . LYS C 1 41 ? -63.009 -33.016 -41.105 1.00 25.01 41 LYS C N 1
ATOM 2697 C CA . LYS C 1 41 ? -62.448 -33.441 -42.384 1.00 24.05 41 LYS C CA 1
ATOM 2698 C C . LYS C 1 41 ? -61.871 -34.854 -42.297 1.00 24.91 41 LYS C C 1
ATOM 2699 O O . LYS C 1 41 ? -61.595 -35.369 -41.211 1.00 26.94 41 LYS C O 1
ATOM 2705 N N . LEU C 1 42 ? -61.684 -35.478 -43.464 1.00 20.32 42 LEU C N 1
ATOM 2706 C CA . LEU C 1 42 ? -60.977 -36.749 -43.567 1.00 19.55 42 LEU C CA 1
ATOM 2707 C C . LEU C 1 42 ? -59.751 -36.527 -44.434 1.00 25.93 42 LEU C C 1
ATOM 2708 O O . LEU C 1 42 ? -59.876 -36.114 -45.591 1.00 31.35 42 LEU C O 1
ATOM 2713 N N . THR C 1 43 ? -58.573 -36.807 -43.881 1.00 22.10 43 THR C N 1
ATOM 2714 C CA . THR C 1 43 ? -57.311 -36.516 -44.536 1.00 21.97 43 THR C CA 1
ATOM 2715 C C . THR C 1 43 ? -56.594 -37.826 -44.805 1.00 24.25 43 THR C C 1
ATOM 2716 O O . THR C 1 43 ? -56.434 -38.637 -43.888 1.00 29.34 43 THR C O 1
ATOM 2720 N N . HIS C 1 44 ? -56.161 -38.034 -46.047 1.00 27.08 44 HIS C N 1
ATOM 2721 C CA . HIS C 1 44 ? -55.322 -39.175 -46.407 1.00 29.97 44 HIS C CA 1
ATOM 2722 C C . HIS C 1 44 ? -53.878 -38.702 -46.562 1.00 30.19 44 HIS C C 1
ATOM 2723 O O . HIS C 1 44 ? -53.628 -37.669 -47.200 1.00 32.29 44 HIS C O 1
ATOM 2730 N N . ILE C 1 45 ? -52.933 -39.437 -45.959 1.00 24.99 45 ILE C N 1
ATOM 2731 C CA . ILE C 1 45 ? -51.515 -39.077 -45.977 1.00 23.86 45 ILE C CA 1
ATOM 2732 C C . ILE C 1 45 ? -50.692 -40.263 -46.463 1.00 26.65 45 ILE C C 1
ATOM 2733 O O . ILE C 1 45 ? -50.918 -41.399 -46.032 1.00 27.22 45 ILE C O 1
ATOM 2738 N N . HIS C 1 46 ? -49.702 -39.994 -47.319 1.00 26.94 46 HIS C N 1
ATOM 2739 C CA . HIS C 1 46 ? -48.904 -41.041 -47.950 1.00 25.22 46 HIS C CA 1
ATOM 2740 C C . HIS C 1 46 ? -47.430 -40.708 -47.823 1.00 27.70 46 HIS C C 1
ATOM 2741 O O . HIS C 1 46 ? -46.969 -39.703 -48.370 1.00 31.72 46 HIS C O 1
ATOM 2748 N N . PHE C 1 47 ? -46.684 -41.551 -47.122 1.00 26.96 47 PHE C N 1
ATOM 2749 C CA . PHE C 1 47 ? -45.250 -41.337 -47.020 1.00 28.47 47 PHE C CA 1
ATOM 2750 C C . PHE C 1 47 ? -44.545 -42.680 -46.893 1.00 28.82 47 PHE C C 1
ATOM 2751 O O . PHE C 1 47 ? -45.178 -43.736 -46.773 1.00 25.99 47 PHE C O 1
ATOM 2759 N N . PHE C 1 48 ? -43.215 -42.622 -46.922 1.00 26.97 48 PHE C N 1
ATOM 2760 C CA . PHE C 1 48 ? -42.373 -43.804 -46.835 1.00 26.59 48 PHE C CA 1
ATOM 2761 C C . PHE C 1 48 ? -41.501 -43.695 -45.594 1.00 25.69 48 PHE C C 1
ATOM 2762 O O . PHE C 1 48 ? -40.784 -42.705 -45.429 1.00 26.18 48 PHE C O 1
ATOM 2770 N N . LEU C 1 49 ? -41.607 -44.691 -44.709 1.00 26.24 49 LEU C N 1
ATOM 2771 C CA . LEU C 1 49 ? -40.805 -44.789 -43.495 1.00 24.83 49 LEU C CA 1
ATOM 2772 C C . LEU C 1 49 ? -39.536 -45.536 -43.837 1.00 27.32 49 LEU C C 1
ATOM 2773 O O . LEU C 1 49 ? -39.580 -46.525 -44.571 1.00 33.42 49 LEU C O 1
ATOM 2778 N N . HIS C 1 50 ? -38.412 -45.093 -43.291 1.00 25.20 50 HIS C N 1
ATOM 2779 C CA . HIS C 1 50 ? -37.123 -45.686 -43.622 1.00 28.12 50 HIS C CA 1
ATOM 2780 C C . HIS C 1 50 ? -36.477 -46.181 -42.344 1.00 30.26 50 HIS C C 1
ATOM 2781 O O . HIS C 1 50 ? -36.214 -45.393 -41.433 1.00 33.27 50 HIS C O 1
ATOM 2788 N N . ASP C 1 51 ? -36.230 -47.483 -42.279 1.00 33.04 51 ASP C N 1
ATOM 2789 C CA . ASP C 1 51 ? -35.776 -48.149 -41.061 1.00 39.14 51 ASP C CA 1
ATOM 2790 C C . ASP C 1 51 ? -34.338 -48.605 -41.273 1.00 38.13 51 ASP C C 1
ATOM 2791 O O . ASP C 1 51 ? -34.098 -49.657 -41.872 1.00 38.62 51 ASP C O 1
ATOM 2796 N N . ILE C 1 52 ? -33.383 -47.829 -40.774 1.00 36.20 52 ILE C N 1
ATOM 2797 C CA . ILE C 1 52 ? -31.980 -48.023 -41.119 1.00 36.99 52 ILE C CA 1
ATOM 2798 C C . ILE C 1 52 ? -31.255 -48.582 -39.908 1.00 32.79 52 ILE C C 1
ATOM 2799 O O . ILE C 1 52 ? -31.117 -47.905 -38.880 1.00 32.63 52 ILE C O 1
ATOM 2804 N N . VAL C 1 53 ? -30.793 -49.821 -40.020 1.00 29.41 53 VAL C N 1
ATOM 2805 C CA . VAL C 1 53 ? -30.147 -50.512 -38.914 1.00 36.97 53 VAL C CA 1
ATOM 2806 C C . VAL C 1 53 ? -28.644 -50.619 -39.138 1.00 37.23 53 VAL C C 1
ATOM 2807 O O . VAL C 1 53 ? -27.848 -50.329 -38.241 1.00 37.25 53 VAL C O 1
ATOM 2811 N N . THR C 1 54 ? -28.241 -50.987 -40.345 1.00 34.88 54 THR C N 1
ATOM 2812 C CA . THR C 1 54 ? -26.851 -51.271 -40.659 1.00 39.02 54 THR C CA 1
ATOM 2813 C C . THR C 1 54 ? -26.131 -50.063 -41.243 1.00 40.86 54 THR C C 1
ATOM 2814 O O . THR C 1 54 ? -26.746 -49.194 -41.857 1.00 43.50 54 THR C O 1
ATOM 2818 N N . GLY C 1 55 ? -24.810 -50.023 -41.063 1.00 41.17 55 GLY C N 1
ATOM 2819 C CA . GLY C 1 55 ? -24.022 -48.938 -41.600 1.00 42.30 55 GLY C CA 1
ATOM 2820 C C . GLY C 1 55 ? -23.777 -47.789 -40.632 1.00 44.37 55 GLY C C 1
ATOM 2821 O O . GLY C 1 55 ? -24.128 -47.844 -39.446 1.00 45.84 55 GLY C O 1
ATOM 2822 N N . PRO C 1 56 ? -23.181 -46.699 -41.142 1.00 44.53 56 PRO C N 1
ATOM 2823 C CA . PRO C 1 56 ? -22.601 -45.679 -40.253 1.00 45.11 56 PRO C CA 1
ATOM 2824 C C . PRO C 1 56 ? -23.604 -44.748 -39.579 1.00 50.46 56 PRO C C 1
ATOM 2825 O O . PRO C 1 56 ? -23.399 -44.381 -38.415 1.00 54.22 56 PRO C O 1
ATOM 2829 N N . LYS C 1 57 ? -24.665 -44.320 -40.271 1.00 42.72 57 LYS C N 1
ATOM 2830 C CA . LYS C 1 57 ? -25.635 -43.398 -39.684 1.00 46.73 57 LYS C CA 1
ATOM 2831 C C . LYS C 1 57 ? -27.013 -44.058 -39.680 1.00 51.65 57 LYS C C 1
ATOM 2832 O O . LYS C 1 57 ? -27.834 -43.828 -40.585 1.00 50.89 57 LYS C O 1
ATOM 2838 N N . PRO C 1 58 ? -27.305 -44.900 -38.658 1.00 46.29 58 PRO C N 1
ATOM 2839 C CA . PRO C 1 58 ? -28.603 -45.568 -38.596 1.00 35.20 58 PRO C CA 1
ATOM 2840 C C . PRO C 1 58 ? -29.580 -44.807 -37.724 1.00 39.64 58 PRO C C 1
ATOM 2841 O O . PRO C 1 58 ? -29.180 -43.994 -36.884 1.00 38.75 58 PRO C O 1
ATOM 2845 N N . THR C 1 59 ? -30.867 -45.105 -37.906 1.00 40.14 59 THR C N 1
ATOM 2846 C CA . THR C 1 59 ? -31.978 -44.385 -37.303 1.00 35.67 59 THR C CA 1
ATOM 2847 C C . THR C 1 59 ? -32.553 -45.094 -36.079 1.00 36.63 59 THR C C 1
ATOM 2848 O O . THR C 1 59 ? -33.590 -44.674 -35.557 1.00 36.50 59 THR C O 1
ATOM 2852 N N . MET C 1 60 ? -31.911 -46.161 -35.617 1.00 39.74 60 MET C N 1
ATOM 2853 C CA . MET C 1 60 ? -32.439 -47.009 -34.560 1.00 34.66 60 MET C CA 1
ATOM 2854 C C . MET C 1 60 ? -31.400 -47.181 -33.470 1.00 30.01 60 MET C C 1
ATOM 2855 O O . MET C 1 60 ? -30.204 -46.987 -33.687 1.00 36.49 60 MET C O 1
ATOM 2860 N N . ILE C 1 61 ? -31.862 -47.566 -32.286 1.00 28.42 61 ILE C N 1
ATOM 2861 C CA . ILE C 1 61 ? -30.957 -48.063 -31.257 1.00 28.75 61 ILE C CA 1
ATOM 2862 C C . ILE C 1 61 ? -31.706 -49.082 -30.414 1.00 29.98 61 ILE C C 1
ATOM 2863 O O . ILE C 1 61 ? -32.929 -49.016 -30.259 1.00 37.40 61 ILE C O 1
ATOM 2868 N N . ILE C 1 62 ? -30.967 -50.059 -29.900 1.00 30.39 62 ILE C N 1
ATOM 2869 C CA . ILE C 1 62 ? -31.505 -50.988 -28.915 1.00 29.77 62 ILE C CA 1
ATOM 2870 C C . ILE C 1 62 ? -31.274 -50.313 -27.568 1.00 34.08 62 ILE C C 1
ATOM 2871 O O . ILE C 1 62 ? -30.198 -50.387 -26.985 1.00 35.75 62 ILE C O 1
ATOM 2876 N N . ALA C 1 63 ? -32.291 -49.609 -27.086 1.00 33.55 63 ALA C N 1
ATOM 2877 C CA . ALA C 1 63 ? -32.118 -48.909 -25.829 1.00 28.79 63 ALA C CA 1
ATOM 2878 C C . ALA C 1 63 ? -31.922 -49.886 -24.683 1.00 36.12 63 ALA C C 1
ATOM 2879 O O . ALA C 1 63 ? -31.267 -49.540 -23.690 1.00 42.54 63 ALA C O 1
ATOM 2881 N N . SER C 1 64 ? -32.461 -51.107 -24.797 1.00 31.30 64 SER C N 1
ATOM 2882 C CA . SER C 1 64 ? -32.221 -52.120 -23.771 1.00 33.94 64 SER C CA 1
ATOM 2883 C C . SER C 1 64 ? -32.342 -53.514 -24.361 1.00 37.92 64 SER C C 1
ATOM 2884 O O . SER C 1 64 ? -33.363 -53.852 -24.967 1.00 34.08 64 SER C O 1
ATOM 2887 N N . GLU C 1 65 ? -31.298 -54.318 -24.147 1.00 50.59 65 GLU C N 1
ATOM 2888 C CA . GLU C 1 65 ? -31.263 -55.712 -24.565 1.00 41.67 65 GLU C CA 1
ATOM 2889 C C . GLU C 1 65 ? -32.271 -56.552 -23.803 1.00 42.96 65 GLU C C 1
ATOM 2890 O O . GLU C 1 65 ? -32.571 -56.314 -22.622 1.00 38.19 65 GLU C O 1
ATOM 2896 N N . SER C 1 66 ? -32.768 -57.569 -24.490 1.00 45.53 66 SER C N 1
ATOM 2897 C CA . SER C 1 66 ? -33.576 -58.567 -23.823 1.00 43.55 66 SER C CA 1
ATOM 2898 C C . SER C 1 66 ? -32.684 -59.414 -22.924 1.00 38.94 66 SER C C 1
ATOM 2899 O O . SER C 1 66 ? -31.571 -59.771 -23.311 1.00 38.07 66 SER C O 1
ATOM 2902 N N . PRO C 1 67 ? -33.136 -59.745 -21.719 1.00 41.31 67 PRO C N 1
ATOM 2903 C CA . PRO C 1 67 ? -32.377 -60.709 -20.914 1.00 38.30 67 PRO C CA 1
ATOM 2904 C C . PRO C 1 67 ? -32.278 -62.046 -21.603 1.00 41.01 67 PRO C C 1
ATOM 2905 O O . PRO C 1 67 ? -31.345 -62.806 -21.334 1.00 47.06 67 PRO C O 1
ATOM 2909 N N . LEU C 1 68 ? -33.203 -62.346 -22.509 1.00 41.16 68 LEU C N 1
ATOM 2910 C CA . LEU C 1 68 ? -33.142 -63.547 -23.322 1.00 40.65 68 LEU C CA 1
ATOM 2911 C C . LEU C 1 68 ? -31.972 -63.545 -24.296 1.00 42.05 68 LEU C C 1
ATOM 2912 O O . LEU C 1 68 ? -31.807 -64.531 -25.016 1.00 44.27 68 LEU C O 1
ATOM 2917 N N . ASN C 1 69 ? -31.154 -62.489 -24.318 1.00 44.49 69 ASN C N 1
ATOM 2918 C CA . ASN C 1 69 ? -30.250 -62.234 -25.441 1.00 50.53 69 ASN C CA 1
ATOM 2919 C C . ASN C 1 69 ? -29.451 -63.470 -25.846 1.00 54.16 69 ASN C C 1
ATOM 2920 O O . ASN C 1 69 ? -29.573 -63.961 -26.977 1.00 59.54 69 ASN C O 1
ATOM 2925 N N . GLY C 1 70 ? -28.624 -63.987 -24.938 1.00 45.44 70 GLY C N 1
ATOM 2926 C CA . GLY C 1 70 ? -27.818 -65.151 -25.277 1.00 51.83 70 GLY C CA 1
ATOM 2927 C C . GLY C 1 70 ? -28.638 -66.395 -25.585 1.00 48.65 70 GLY C C 1
ATOM 2928 O O . GLY C 1 70 ? -28.287 -67.176 -26.473 1.00 49.39 70 GLY C O 1
ATOM 2929 N N . LYS C 1 71 ? -29.742 -66.596 -24.863 1.00 47.88 71 LYS C N 1
ATOM 2930 C CA . LYS C 1 71 ? -30.477 -67.856 -24.954 1.00 49.22 71 LYS C CA 1
ATOM 2931 C C . LYS C 1 71 ? -31.395 -67.901 -26.173 1.00 53.89 71 LYS C C 1
ATOM 2932 O O . LYS C 1 71 ? -31.478 -68.933 -26.852 1.00 54.91 71 LYS C O 1
ATOM 2938 N N . SER C 1 72 ? -32.082 -66.800 -26.471 1.00 57.56 72 SER C N 1
ATOM 2939 C CA . SER C 1 72 ? -33.074 -66.785 -27.540 1.00 51.11 72 SER C CA 1
ATOM 2940 C C . SER C 1 72 ? -32.415 -66.939 -28.903 1.00 44.74 72 SER C C 1
ATOM 2941 O O . SER C 1 72 ? -31.231 -66.647 -29.094 1.00 44.90 72 SER C O 1
ATOM 2944 N N . GLU C 1 73 ? -33.225 -67.378 -29.863 1.00 46.27 73 GLU C N 1
ATOM 2945 C CA . GLU C 1 73 ? -32.796 -67.615 -31.231 1.00 39.33 73 GLU C CA 1
ATOM 2946 C C . GLU C 1 73 ? -33.223 -66.499 -32.179 1.00 41.36 73 GLU C C 1
ATOM 2947 O O . GLU C 1 73 ? -32.854 -66.528 -33.358 1.00 41.67 73 GLU C O 1
ATOM 2953 N N . SER C 1 74 ? -34.004 -65.511 -31.695 1.00 42.34 74 SER C N 1
ATOM 2954 C CA . SER C 1 74 ? -34.419 -64.404 -32.545 1.00 37.59 74 SER C CA 1
ATOM 2955 C C . SER C 1 74 ? -33.332 -63.329 -32.585 1.00 40.46 74 SER C C 1
ATOM 2956 O O . SER C 1 74 ? -32.585 -63.156 -31.609 1.00 39.15 74 SER C O 1
ATOM 2959 N N . PRO C 1 75 ? -33.212 -62.595 -33.706 1.00 37.33 75 PRO C N 1
ATOM 2960 C CA . PRO C 1 75 ? -32.254 -61.471 -33.725 1.00 30.36 75 PRO C CA 1
ATOM 2961 C C . PRO C 1 75 ? -32.641 -60.372 -32.749 1.00 35.51 75 PRO C C 1
ATOM 2962 O O . PRO C 1 75 ? -31.759 -59.785 -32.111 1.00 40.68 75 PRO C O 1
ATOM 2966 N N . LEU C 1 76 ? -33.951 -60.096 -32.594 1.00 33.12 76 LEU C N 1
ATOM 2967 C CA . LEU C 1 76 ? -34.459 -59.190 -31.570 1.00 29.31 76 LEU C CA 1
ATOM 2968 C C . LEU C 1 76 ? -35.279 -59.977 -30.554 1.00 33.72 76 LEU C C 1
ATOM 2969 O O . LEU C 1 76 ? -36.513 -60.050 -30.664 1.00 36.68 76 LEU C O 1
ATOM 2974 N N . PRO C 1 77 ? -34.632 -60.577 -29.558 1.00 33.49 77 PRO C N 1
ATOM 2975 C CA . PRO C 1 77 ? -35.345 -61.463 -28.627 1.00 34.95 77 PRO C CA 1
ATOM 2976 C C . PRO C 1 77 ? -36.504 -60.774 -27.922 1.00 35.92 77 PRO C C 1
ATOM 2977 O O . PRO C 1 77 ? -36.556 -59.546 -27.781 1.00 33.34 77 PRO C O 1
ATOM 2981 N N . PHE C 1 78 ? -37.447 -61.601 -27.475 1.00 35.89 78 PHE C N 1
ATOM 2982 C CA . PHE C 1 78 ? -38.595 -61.116 -26.718 1.00 30.62 78 PHE C CA 1
ATOM 2983 C C . PHE C 1 78 ? -38.152 -60.251 -25.551 1.00 30.53 78 PHE C C 1
ATOM 2984 O O . PHE C 1 78 ? -37.253 -60.617 -24.792 1.00 32.37 78 PHE C O 1
ATOM 2992 N N . GLY C 1 79 ? -38.779 -59.094 -25.416 1.00 32.21 79 GLY C N 1
ATOM 2993 C CA . GLY C 1 79 ? -38.397 -58.165 -24.374 1.00 32.08 79 GLY C CA 1
ATOM 2994 C C . GLY C 1 79 ? -37.267 -57.227 -24.726 1.00 33.54 79 GLY C C 1
ATOM 2995 O O . GLY C 1 79 ? -36.654 -56.657 -23.813 1.00 38.28 79 GLY C O 1
ATOM 2996 N N . SER C 1 80 ? -36.939 -57.066 -26.011 1.00 32.06 80 SER C N 1
ATOM 2997 C CA . SER C 1 80 ? -36.029 -55.987 -26.372 1.00 30.25 80 SER C CA 1
ATOM 2998 C C . SER C 1 80 ? -36.814 -54.693 -26.458 1.00 25.24 80 SER C C 1
ATOM 2999 O O . SER C 1 80 ? -38.043 -54.696 -26.520 1.00 28.74 80 SER C O 1
ATOM 3002 N N . ILE C 1 81 ? -36.096 -53.575 -26.433 1.00 23.44 81 ILE C N 1
ATOM 3003 C CA . ILE C 1 81 ? -36.713 -52.250 -26.472 1.00 23.50 81 ILE C CA 1
ATOM 3004 C C . ILE C 1 81 ? -35.902 -51.422 -27.448 1.00 27.53 81 ILE C C 1
ATOM 3005 O O . ILE C 1 81 ? -34.688 -51.258 -27.266 1.00 33.92 81 ILE C O 1
ATOM 3010 N N . VAL C 1 82 ? -36.550 -50.923 -28.488 1.00 23.78 82 VAL C N 1
ATOM 3011 C CA . VAL C 1 82 ? -35.862 -50.166 -29.521 1.00 24.95 82 VAL C CA 1
ATOM 3012 C C . VAL C 1 82 ? -36.331 -48.728 -29.420 1.00 28.26 82 VAL C C 1
ATOM 3013 O O . VAL C 1 82 ? -37.446 -48.462 -28.961 1.00 34.01 82 VAL C O 1
ATOM 3017 N N . VAL C 1 83 ? -35.479 -47.794 -29.828 1.00 27.16 83 VAL C N 1
ATOM 3018 C CA . VAL C 1 83 ? -35.871 -46.397 -29.958 1.00 26.83 83 VAL C CA 1
ATOM 3019 C C . VAL C 1 83 ? -35.442 -45.909 -31.332 1.00 27.55 83 VAL C C 1
ATOM 3020 O O . VAL C 1 83 ? -34.352 -46.250 -31.807 1.00 28.31 83 VAL C O 1
ATOM 3024 N N . LEU C 1 84 ? -36.309 -45.126 -31.982 1.00 26.86 84 LEU C N 1
ATOM 3025 C CA . LEU C 1 84 ? -36.166 -44.845 -33.406 1.00 29.32 84 LEU C CA 1
ATOM 3026 C C . LEU C 1 84 ? -36.473 -43.393 -33.731 1.00 27.12 84 LEU C C 1
ATOM 3027 O O . LEU C 1 84 ? -37.465 -42.832 -33.260 1.00 30.11 84 LEU C O 1
ATOM 3032 N N . GLU C 1 85 ? -35.616 -42.802 -34.558 1.00 29.21 85 GLU C N 1
ATOM 3033 C CA . GLU C 1 85 ? -35.860 -41.538 -35.247 1.00 29.66 85 GLU C CA 1
ATOM 3034 C C . GLU C 1 85 ? -35.694 -41.827 -36.739 1.00 33.03 85 GLU C C 1
ATOM 3035 O O . GLU C 1 85 ? -34.638 -41.572 -37.324 1.00 38.25 85 GLU C O 1
ATOM 3041 N N . ASP C 1 86 ? -36.737 -42.389 -37.349 1.00 31.90 86 ASP C N 1
ATOM 3042 C CA . ASP C 1 86 ? -36.858 -42.783 -38.751 1.00 29.60 86 ASP C CA 1
ATOM 3043 C C . ASP C 1 86 ? -37.349 -41.602 -39.590 1.00 35.25 86 ASP C C 1
ATOM 3044 O O . ASP C 1 86 ? -38.253 -40.868 -39.158 1.00 34.84 86 ASP C O 1
ATOM 3049 N N . PRO C 1 87 ? -36.772 -41.393 -40.780 1.00 35.99 87 PRO C N 1
ATOM 3050 C CA . PRO C 1 87 ? -37.220 -40.296 -41.653 1.00 27.43 87 PRO C CA 1
ATOM 3051 C C . PRO C 1 87 ? -38.415 -40.674 -42.511 1.00 28.12 87 PRO C C 1
ATOM 3052 O O . PRO C 1 87 ? -38.639 -41.844 -42.828 1.00 31.62 87 PRO C O 1
ATOM 3056 N N . LEU C 1 88 ? -39.177 -39.652 -42.904 1.00 28.93 88 LEU C N 1
ATOM 3057 C CA . LEU C 1 88 ? -40.401 -39.815 -43.686 1.00 25.07 88 LEU C CA 1
ATOM 3058 C C . LEU C 1 88 ? -40.250 -39.074 -45.002 1.00 28.48 88 LEU C C 1
ATOM 3059 O O . LEU C 1 88 ? -40.036 -37.857 -45.006 1.00 32.09 88 LEU C O 1
ATOM 3064 N N . THR C 1 89 ? -40.393 -39.788 -46.115 1.00 29.10 89 THR C N 1
ATOM 3065 C CA . THR C 1 89 ? -40.235 -39.181 -47.425 1.00 26.22 89 THR C CA 1
ATOM 3066 C C . THR C 1 89 ? -41.471 -39.422 -48.277 1.00 29.76 89 THR C C 1
ATOM 3067 O O . THR C 1 89 ? -42.217 -40.390 -48.084 1.00 29.57 89 THR C O 1
ATOM 3071 N N . VAL C 1 90 ? -41.653 -38.525 -49.246 1.00 29.70 90 VAL C N 1
ATOM 3072 C CA . VAL C 1 90 ? -42.813 -38.584 -50.122 1.00 27.48 90 VAL C CA 1
ATOM 3073 C C . VAL C 1 90 ? -42.749 -39.813 -51.028 1.00 28.28 90 VAL C C 1
ATOM 3074 O O . VAL C 1 90 ? -43.746 -40.521 -51.195 1.00 36.61 90 VAL C O 1
ATOM 3078 N N . GLY C 1 91 ? -41.583 -40.124 -51.581 1.00 29.94 91 GLY C N 1
ATOM 3079 C CA . GLY C 1 91 ? -41.441 -41.294 -52.430 1.00 31.22 91 GLY C CA 1
ATOM 3080 C C . GLY C 1 91 ? -40.594 -42.406 -51.828 1.00 33.05 91 GLY C C 1
ATOM 3081 O O . GLY C 1 91 ? -40.026 -42.271 -50.738 1.00 33.69 91 GLY C O 1
ATOM 3082 N N . PRO C 1 92 ? -40.471 -43.528 -52.543 1.00 30.78 92 PRO C N 1
ATOM 3083 C CA . PRO C 1 92 ? -39.744 -44.671 -51.966 1.00 32.23 92 PRO C CA 1
ATOM 3084 C C . PRO C 1 92 ? -38.267 -44.410 -51.781 1.00 32.18 92 PRO C C 1
ATOM 3085 O O . PRO C 1 92 ? -37.662 -45.038 -50.905 1.00 30.72 92 PRO C O 1
ATOM 3089 N N . GLU C 1 93 ? -37.657 -43.535 -52.585 1.00 37.64 93 GLU C N 1
ATOM 3090 C CA . GLU C 1 93 ? -36.242 -43.232 -52.391 1.00 37.93 93 GLU C CA 1
ATOM 3091 C C . GLU C 1 93 ? -36.032 -42.496 -51.074 1.00 41.93 93 GLU C C 1
ATOM 3092 O O . GLU C 1 93 ? -36.861 -41.681 -50.650 1.00 39.32 93 GLU C O 1
ATOM 3098 N N . LEU C 1 94 ? -34.908 -42.798 -50.422 1.00 44.63 94 LEU C N 1
ATOM 3099 C CA . LEU C 1 94 ? -34.537 -42.042 -49.235 1.00 41.07 94 LEU C CA 1
ATOM 3100 C C . LEU C 1 94 ? -34.115 -40.627 -49.605 1.00 44.98 94 LEU C C 1
ATOM 3101 O O . LEU C 1 94 ? -34.345 -39.690 -48.832 1.00 49.20 94 LEU C O 1
ATOM 3106 N N . ASN C 1 95 ? -33.514 -40.461 -50.787 1.00 43.83 95 ASN C N 1
ATOM 3107 C CA . ASN C 1 95 ? -33.204 -39.163 -51.376 1.00 48.23 95 ASN C CA 1
ATOM 3108 C C . ASN C 1 95 ? -34.438 -38.286 -51.572 1.00 47.96 95 ASN C C 1
ATOM 3109 O O . ASN C 1 95 ? -34.289 -37.080 -51.805 1.00 47.11 95 ASN C O 1
ATOM 3114 N N . SER C 1 96 ? -35.641 -38.851 -51.467 1.00 45.34 96 SER C N 1
ATOM 3115 C CA . SER C 1 96 ? -36.870 -38.141 -51.797 1.00 40.32 96 SER C CA 1
ATOM 3116 C C . SER C 1 96 ? -37.107 -36.945 -50.868 1.00 36.10 96 SER C C 1
ATOM 3117 O O . SER C 1 96 ? -36.418 -36.749 -49.867 1.00 41.20 96 SER C O 1
ATOM 3120 N N . GLU C 1 97 ? -38.111 -36.138 -51.219 1.00 35.33 97 GLU C N 1
ATOM 3121 C CA . GLU C 1 97 ? -38.482 -34.984 -50.407 1.00 32.02 97 GLU C CA 1
ATOM 3122 C C . GLU C 1 97 ? -38.831 -35.414 -48.988 1.00 30.83 97 GLU C C 1
ATOM 3123 O O . GLU C 1 97 ? -39.730 -36.231 -48.775 1.00 34.49 97 GLU C O 1
ATOM 3129 N N . LEU C 1 98 ? -38.099 -34.883 -48.017 1.00 32.15 98 LEU C N 1
ATOM 3130 C CA . LEU C 1 98 ? -38.364 -35.191 -46.621 1.00 25.76 98 LEU C CA 1
ATOM 3131 C C . LEU C 1 98 ? -39.627 -34.477 -46.169 1.00 27.56 98 LEU C C 1
ATOM 3132 O O . LEU C 1 98 ? -39.744 -33.263 -46.322 1.00 35.90 98 LEU C O 1
ATOM 3137 N N . ILE C 1 99 ? -40.581 -35.222 -45.623 1.00 25.24 99 ILE C N 1
ATOM 3138 C CA . ILE C 1 99 ? -41.833 -34.638 -45.161 1.00 24.89 99 ILE C CA 1
ATOM 3139 C C . ILE C 1 99 ? -42.034 -34.772 -43.662 1.00 27.00 99 ILE C C 1
ATOM 3140 O O . ILE C 1 99 ? -42.981 -34.182 -43.132 1.00 35.34 99 ILE C O 1
ATOM 3145 N N . GLY C 1 100 ? -41.210 -35.526 -42.955 1.00 25.88 100 GLY C N 1
ATOM 3146 C CA . GLY C 1 100 ? -41.406 -35.669 -41.526 1.00 23.05 100 GLY C CA 1
ATOM 3147 C C . GLY C 1 100 ? -40.424 -36.671 -40.963 1.00 25.88 100 GLY C C 1
ATOM 3148 O O . GLY C 1 100 ? -39.605 -37.251 -41.684 1.00 28.32 100 GLY C O 1
ATOM 3149 N N . LYS C 1 101 ? -40.488 -36.851 -39.647 1.00 26.09 101 LYS C N 1
ATOM 3150 C CA . LYS C 1 101 ? -39.755 -37.928 -39.007 1.00 25.22 101 LYS C CA 1
ATOM 3151 C C . LYS C 1 101 ? -40.679 -38.641 -38.034 1.00 29.71 101 LYS C C 1
ATOM 3152 O O . LYS C 1 101 ? -41.584 -38.023 -37.451 1.00 27.74 101 LYS C O 1
ATOM 3158 N N . ALA C 1 102 ? -40.489 -39.959 -37.929 1.00 29.50 102 ALA C N 1
ATOM 3159 C CA . ALA C 1 102 ? -41.179 -40.800 -36.960 1.00 25.31 102 ALA C CA 1
ATOM 3160 C C . ALA C 1 102 ? -40.245 -41.037 -35.779 1.00 33.66 102 ALA C C 1
ATOM 3161 O O . ALA C 1 102 ? -39.070 -41.370 -35.975 1.00 37.07 102 ALA C O 1
ATOM 3163 N N . GLN C 1 103 ? -40.761 -40.850 -34.557 1.00 32.11 103 GLN C N 1
ATOM 3164 C CA . GLN C 1 103 ? -39.954 -40.918 -33.347 1.00 28.79 103 GLN C CA 1
ATOM 3165 C C . GLN C 1 103 ? -40.717 -41.665 -32.267 1.00 28.20 103 GLN C C 1
ATOM 3166 O O . GLN C 1 103 ? -41.935 -41.496 -32.139 1.00 27.34 103 GLN C O 1
ATOM 3172 N N . GLY C 1 104 ? -40.005 -42.468 -31.490 1.00 25.65 104 GLY C N 1
ATOM 3173 C CA . GLY C 1 104 ? -40.630 -43.227 -30.419 1.00 23.52 104 GLY C CA 1
ATOM 3174 C C . GLY C 1 104 ? -39.847 -44.502 -30.115 1.00 25.59 104 GLY C C 1
ATOM 3175 O O . GLY C 1 104 ? -38.614 -44.493 -30.038 1.00 25.06 104 GLY C O 1
ATOM 3176 N N . PHE C 1 105 ? -40.594 -45.593 -29.960 1.00 22.24 105 PHE C N 1
ATOM 3177 C CA . PHE C 1 105 ? -40.051 -46.842 -29.441 1.00 23.03 105 PHE C CA 1
ATOM 3178 C C . PHE C 1 105 ? -40.956 -47.996 -29.851 1.00 29.79 105 PHE C C 1
ATOM 3179 O O . PHE C 1 105 ? -42.109 -47.800 -30.247 1.00 33.83 105 PHE C O 1
ATOM 3187 N N . TYR C 1 106 ? -40.447 -49.213 -29.693 1.00 26.39 106 TYR C N 1
ATOM 3188 C CA . TYR C 1 106 ? -41.332 -50.370 -29.683 1.00 24.37 106 TYR C CA 1
ATOM 3189 C C . TYR C 1 106 ? -40.676 -51.438 -28.830 1.00 26.16 106 TYR C C 1
ATOM 3190 O O . TYR C 1 106 ? -39.515 -51.304 -28.432 1.00 33.24 106 TYR C O 1
ATOM 3199 N N . VAL C 1 107 ? -41.439 -52.493 -28.531 1.00 21.77 107 VAL C N 1
ATOM 3200 C CA . VAL C 1 107 ? -40.950 -53.628 -27.753 1.00 20.50 107 VAL C CA 1
ATOM 3201 C C . VAL C 1 107 ? -41.282 -54.898 -28.513 1.00 23.97 107 VAL C C 1
ATOM 3202 O O . VAL C 1 107 ? -42.375 -55.018 -29.083 1.00 28.36 107 VAL C O 1
ATOM 3206 N N . THR C 1 108 ? -40.329 -55.830 -28.556 1.00 22.15 108 THR C N 1
ATOM 3207 C CA . THR C 1 108 ? -40.597 -57.148 -29.125 1.00 26.56 108 THR C CA 1
ATOM 3208 C C . THR C 1 108 ? -41.540 -57.907 -28.191 1.00 27.80 108 THR C C 1
ATOM 3209 O O . THR C 1 108 ? -41.282 -57.994 -26.986 1.00 31.65 108 THR C O 1
ATOM 3213 N N . VAL C 1 109 ? -42.642 -58.447 -28.727 1.00 27.99 109 VAL C N 1
ATOM 3214 C CA . VAL C 1 109 ? -43.682 -58.974 -27.840 1.00 27.05 109 VAL C CA 1
ATOM 3215 C C . VAL C 1 109 ? -44.186 -60.364 -28.208 1.00 29.55 109 VAL C C 1
ATOM 3216 O O . VAL C 1 109 ? -45.257 -60.765 -27.744 1.00 31.63 109 VAL C O 1
ATOM 3220 N N . SER C 1 110 ? -43.447 -61.119 -29.020 1.00 30.97 110 SER C N 1
ATOM 3221 C CA . SER C 1 110 ? -43.799 -62.513 -29.289 1.00 32.04 110 SER C CA 1
ATOM 3222 C C . SER C 1 110 ? -42.682 -63.432 -28.825 1.00 37.89 110 SER C C 1
ATOM 3223 O O . SER C 1 110 ? -41.552 -63.344 -29.327 1.00 36.90 110 SER C O 1
ATOM 3226 N N . GLN C 1 111 ? -43.004 -64.346 -27.903 1.00 34.57 111 GLN C N 1
ATOM 3227 C CA . GLN C 1 111 ? -41.943 -65.191 -27.372 1.00 32.56 111 GLN C CA 1
ATOM 3228 C C . GLN C 1 111 ? -41.600 -66.334 -28.302 1.00 34.40 111 GLN C C 1
ATOM 3229 O O . GLN C 1 111 ? -40.449 -66.776 -28.328 1.00 38.04 111 GLN C O 1
ATOM 3235 N N . ALA C 1 112 ? -42.564 -66.801 -29.088 1.00 38.02 112 ALA C N 1
ATOM 3236 C CA . ALA C 1 112 ? -42.264 -67.853 -30.049 1.00 32.27 112 ALA C CA 1
ATOM 3237 C C . ALA C 1 112 ? -41.441 -67.337 -31.219 1.00 37.50 112 ALA C C 1
ATOM 3238 O O . ALA C 1 112 ? -40.715 -68.120 -31.850 1.00 38.61 112 ALA C O 1
ATOM 3240 N N . ALA C 1 113 ? -41.531 -66.037 -31.519 1.00 36.72 113 ALA C N 1
ATOM 3241 C CA . ALA C 1 113 ? -41.051 -65.532 -32.799 1.00 32.51 113 ALA C CA 1
ATOM 3242 C C . ALA C 1 113 ? -39.536 -65.569 -32.868 1.00 33.12 113 ALA C C 1
ATOM 3243 O O . ALA C 1 113 ? -38.849 -65.203 -31.908 1.00 35.41 113 ALA C O 1
ATOM 3245 N N . VAL C 1 114 ? -39.019 -66.021 -34.016 1.00 30.28 114 VAL C N 1
ATOM 3246 C CA . VAL C 1 114 ? -37.590 -65.932 -34.311 1.00 36.70 114 VAL C CA 1
ATOM 3247 C C . VAL C 1 114 ? -37.350 -64.798 -35.301 1.00 40.41 114 VAL C C 1
ATOM 3248 O O . VAL C 1 114 ? -36.853 -63.726 -34.935 1.00 41.00 114 VAL C O 1
ATOM 3252 N N . LEU C 1 115 ? -37.690 -65.029 -36.569 1.00 38.03 115 LEU C N 1
ATOM 3253 C CA . LEU C 1 115 ? -37.535 -63.985 -37.572 1.00 38.27 115 LEU C CA 1
ATOM 3254 C C . LEU C 1 115 ? -38.772 -63.102 -37.706 1.00 38.33 115 LEU C C 1
ATOM 3255 O O . LEU C 1 115 ? -38.645 -61.916 -38.040 1.00 41.77 115 LEU C O 1
ATOM 3260 N N . GLU C 1 116 ? -39.962 -63.650 -37.460 1.00 34.25 116 GLU C N 1
ATOM 3261 C CA . GLU C 1 116 ? -41.216 -62.947 -37.724 1.00 34.51 116 GLU C CA 1
ATOM 3262 C C . GLU C 1 116 ? -41.657 -62.189 -36.476 1.00 33.43 116 GLU C C 1
ATOM 3263 O O . GLU C 1 116 ? -42.590 -62.569 -35.768 1.00 32.50 116 GLU C O 1
ATOM 3269 N N . LEU C 1 117 ? -40.965 -61.080 -36.230 1.00 32.81 117 LEU C N 1
ATOM 3270 C CA . LEU C 1 117 ? -41.150 -60.350 -34.985 1.00 31.81 117 LEU C CA 1
ATOM 3271 C C . LEU C 1 117 ? -42.577 -59.823 -34.850 1.00 33.50 117 LEU C C 1
ATOM 3272 O O . LEU C 1 117 ? -43.257 -59.512 -35.838 1.00 38.78 117 LEU C O 1
ATOM 3277 N N . GLU C 1 118 ? -43.037 -59.748 -33.609 1.00 25.55 118 GLU C N 1
ATOM 3278 C CA . GLU C 1 118 ? -44.257 -59.041 -33.266 1.00 25.08 118 GLU C CA 1
ATOM 3279 C C . GLU C 1 118 ? -43.863 -57.841 -32.414 1.00 29.38 118 GLU C C 1
ATOM 3280 O O . GLU C 1 118 ? -43.087 -57.979 -31.456 1.00 30.35 118 GLU C O 1
ATOM 3286 N N . LEU C 1 119 ? -44.348 -56.660 -32.790 1.00 25.74 119 LEU C N 1
ATOM 3287 C CA . LEU C 1 119 ? -43.955 -55.419 -32.141 1.00 23.36 119 LEU C CA 1
ATOM 3288 C C . LEU C 1 119 ? -45.175 -54.727 -31.556 1.00 25.48 119 LEU C C 1
ATOM 3289 O O . LEU C 1 119 ? -46.248 -54.734 -32.162 1.00 28.70 119 LEU C O 1
ATOM 3294 N N . VAL C 1 120 ? -45.010 -54.110 -30.392 1.00 24.12 120 VAL C N 1
ATOM 3295 C CA . VAL C 1 120 ? -45.928 -53.080 -29.916 1.00 23.31 120 VAL C CA 1
ATOM 3296 C C . VAL C 1 120 ? -45.178 -51.758 -29.987 1.00 24.07 120 VAL C C 1
ATOM 3297 O O . VAL C 1 120 ? -44.114 -51.609 -29.374 1.00 23.50 120 VAL C O 1
ATOM 3301 N N . MET C 1 121 ? -45.696 -50.809 -30.758 1.00 24.01 121 MET C N 1
ATOM 3302 C CA . MET C 1 121 ? -44.993 -49.550 -30.942 1.00 24.35 121 MET C CA 1
ATOM 3303 C C . MET C 1 121 ? -45.776 -48.387 -30.358 1.00 22.18 121 MET C C 1
ATOM 3304 O O . MET C 1 121 ? -47.010 -48.380 -30.352 1.00 23.69 121 MET C O 1
ATOM 3309 N N . GLY C 1 122 ? -45.034 -47.397 -29.883 1.00 22.74 122 GLY C N 1
ATOM 3310 C CA . GLY C 1 122 ? -45.607 -46.116 -29.532 1.00 23.67 122 GLY C CA 1
ATOM 3311 C C . GLY C 1 122 ? -44.752 -45.038 -30.159 1.00 28.65 122 GLY C C 1
ATOM 3312 O O . GLY C 1 122 ? -43.536 -44.991 -29.913 1.00 29.00 122 GLY C O 1
ATOM 3313 N N . MET C 1 123 ? -45.346 -44.175 -30.980 1.00 26.65 123 MET C N 1
ATOM 3314 C CA . MET C 1 123 ? -44.506 -43.324 -31.810 1.00 27.35 123 MET C CA 1
ATOM 3315 C C . MET C 1 123 ? -45.339 -42.176 -32.354 1.00 27.22 123 MET C C 1
ATOM 3316 O O . MET C 1 123 ? -46.573 -42.196 -32.291 1.00 28.65 123 MET C O 1
ATOM 3321 N N . THR C 1 124 ? -44.649 -41.154 -32.860 1.00 25.78 124 THR C N 1
ATOM 3322 C CA . THR C 1 124 ? -45.303 -39.926 -33.291 1.00 25.46 124 THR C CA 1
ATOM 3323 C C . THR C 1 124 ? -44.733 -39.551 -34.640 1.00 24.27 124 THR C C 1
ATOM 3324 O O . THR C 1 124 ? -43.514 -39.592 -34.824 1.00 29.52 124 THR C O 1
ATOM 3328 N N . PHE C 1 125 ? -45.591 -39.180 -35.576 1.00 22.24 125 PHE C N 1
ATOM 3329 C CA . PHE C 1 125 ? -45.130 -38.586 -36.818 1.00 24.10 125 PHE C CA 1
ATOM 3330 C C . PHE C 1 125 ? -45.231 -37.074 -36.682 1.00 26.99 125 PHE C C 1
ATOM 3331 O O . PHE C 1 125 ? -46.328 -36.539 -36.509 1.00 31.97 125 PHE C O 1
ATOM 3339 N N . VAL C 1 126 ? -44.099 -36.390 -36.713 1.00 27.43 126 VAL C N 1
ATOM 3340 C CA . VAL C 1 126 ? -44.086 -34.943 -36.852 1.00 26.08 126 VAL C CA 1
ATOM 3341 C C . VAL C 1 126 ? -43.823 -34.641 -38.317 1.00 30.52 126 VAL C C 1
ATOM 3342 O O . VAL C 1 126 ? -42.951 -35.265 -38.937 1.00 30.50 126 VAL C O 1
ATOM 3346 N N . PHE C 1 127 ? -44.601 -33.724 -38.885 1.00 32.60 127 PHE C N 1
ATOM 3347 C CA . PHE C 1 127 ? -44.530 -33.396 -40.305 1.00 31.39 127 PHE C CA 1
ATOM 3348 C C . PHE C 1 127 ? -43.922 -32.016 -40.507 1.00 32.46 127 PHE C C 1
ATOM 3349 O O . PHE C 1 127 ? -44.334 -31.042 -39.871 1.00 35.69 127 PHE C O 1
ATOM 3357 N N . THR C 1 128 ? -42.955 -31.937 -41.400 1.00 37.29 128 THR C N 1
ATOM 3358 C CA . THR C 1 128 ? -42.409 -30.675 -41.873 1.00 39.74 128 THR C CA 1
ATOM 3359 C C . THR C 1 128 ? -42.772 -30.524 -43.342 1.00 36.69 128 THR C C 1
ATOM 3360 O O . THR C 1 128 ? -42.407 -31.373 -44.160 1.00 45.76 128 THR C O 1
ATOM 3364 N N . GLY C 1 129 ? -43.508 -29.473 -43.672 1.00 32.15 129 GLY C N 1
ATOM 3365 C CA . GLY C 1 129 ? -43.804 -29.219 -45.061 1.00 34.69 129 GLY C CA 1
ATOM 3366 C C . GLY C 1 129 ? -45.272 -29.133 -45.403 1.00 41.29 129 GLY C C 1
ATOM 3367 O O . GLY C 1 129 ? -46.040 -30.075 -45.166 1.00 41.18 129 GLY C O 1
ATOM 3368 N N . GLY C 1 130 ? -45.668 -27.998 -45.977 1.00 41.95 130 GLY C N 1
ATOM 3369 C CA . GLY C 1 130 ? -47.021 -27.836 -46.465 1.00 40.65 130 GLY C CA 1
ATOM 3370 C C . GLY C 1 130 ? -48.008 -27.507 -45.359 1.00 35.22 130 GLY C C 1
ATOM 3371 O O . GLY C 1 130 ? -47.642 -27.060 -44.270 1.00 38.32 130 GLY C O 1
ATOM 3372 N N . LYS C 1 131 ? -49.289 -27.773 -45.658 1.00 36.15 131 LYS C N 1
ATOM 3373 C CA . LYS C 1 131 ? -50.412 -27.467 -44.763 1.00 37.27 131 LYS C CA 1
ATOM 3374 C C . LYS C 1 131 ? -50.187 -27.950 -43.337 1.00 33.15 131 LYS C C 1
ATOM 3375 O O . LYS C 1 131 ? -50.722 -27.359 -42.390 1.00 34.85 131 LYS C O 1
ATOM 3381 N N . TYR C 1 132 ? -49.395 -29.005 -43.159 1.00 32.14 132 TYR C N 1
ATOM 3382 C CA . TYR C 1 132 ? -49.353 -29.740 -41.905 1.00 29.13 132 TYR C CA 1
ATOM 3383 C C . TYR C 1 132 ? -48.029 -29.585 -41.169 1.00 36.27 132 TYR C C 1
ATOM 3384 O O . TYR C 1 132 ? -47.792 -30.306 -40.188 1.00 37.08 132 TYR C O 1
ATOM 3393 N N . ASN C 1 133 ? -47.164 -28.663 -41.612 1.00 37.83 133 ASN C N 1
ATOM 3394 C CA . ASN C 1 133 ? -45.893 -28.414 -40.936 1.00 31.19 133 ASN C CA 1
ATOM 3395 C C . ASN C 1 133 ? -46.106 -28.264 -39.439 1.00 30.25 133 ASN C C 1
ATOM 3396 O O . ASN C 1 133 ? -47.000 -27.542 -38.997 1.00 38.17 133 ASN C O 1
ATOM 3401 N N . GLY C 1 134 ? -45.306 -28.979 -38.657 1.00 30.01 134 GLY C N 1
ATOM 3402 C CA . GLY C 1 134 ? -45.411 -28.938 -37.215 1.00 31.64 134 GLY C CA 1
ATOM 3403 C C . GLY C 1 134 ? -46.522 -29.770 -36.608 1.00 31.87 134 GLY C C 1
ATOM 3404 O O . GLY C 1 134 ? -46.484 -30.042 -35.400 1.00 34.94 134 GLY C O 1
ATOM 3405 N N . SER C 1 135 ? -47.517 -30.174 -37.384 1.00 24.98 135 SER C N 1
ATOM 3406 C CA . SER C 1 135 ? -48.562 -31.010 -36.826 1.00 25.57 135 SER C CA 1
ATOM 3407 C C . SER C 1 135 ? -48.031 -32.421 -36.610 1.00 28.98 135 SER C C 1
ATOM 3408 O O . SER C 1 135 ? -47.196 -32.909 -37.374 1.00 30.81 135 SER C O 1
ATOM 3411 N N . THR C 1 136 ? -48.498 -33.062 -35.539 1.00 30.57 136 THR C N 1
ATOM 3412 C CA . THR C 1 136 ? -48.133 -34.426 -35.195 1.00 22.14 136 THR C CA 1
ATOM 3413 C C . THR C 1 136 ? -49.364 -35.316 -35.189 1.00 24.73 136 THR C C 1
ATOM 3414 O O . THR C 1 136 ? -50.474 -34.866 -34.873 1.00 27.47 136 THR C O 1
ATOM 3418 N N . LEU C 1 137 ? -49.154 -36.585 -35.525 1.00 23.93 137 LEU C N 1
ATOM 3419 C CA . LEU C 1 137 ? -50.040 -37.664 -35.114 1.00 23.82 137 LEU C CA 1
ATOM 3420 C C . LEU C 1 137 ? -49.297 -38.559 -34.129 1.00 28.08 137 LEU C C 1
ATOM 3421 O O . LEU C 1 137 ? -48.058 -38.626 -34.146 1.00 26.76 137 LEU C O 1
ATOM 3426 N N . SER C 1 138 ? -50.053 -39.253 -33.272 1.00 24.42 138 SER C N 1
ATOM 3427 C CA . SER C 1 138 ? -49.475 -40.253 -32.375 1.00 24.62 138 SER C CA 1
ATOM 3428 C C . SER C 1 138 ? -50.144 -41.608 -32.579 1.00 22.53 138 SER C C 1
ATOM 3429 O O . SER C 1 138 ? -51.336 -41.704 -32.885 1.00 26.63 138 SER C O 1
ATOM 3432 N N . VAL C 1 139 ? -49.359 -42.659 -32.399 1.00 21.74 139 VAL C N 1
ATOM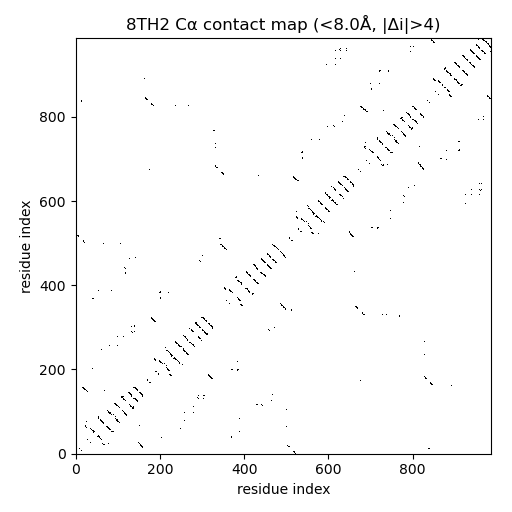 3433 C CA . VAL C 1 139 ? -49.736 -44.012 -32.790 1.00 21.55 139 VAL C CA 1
ATOM 3434 C C . VAL C 1 139 ? -49.326 -44.970 -31.683 1.00 23.12 139 VAL C C 1
ATOM 3435 O O . VAL C 1 139 ? -48.168 -44.963 -31.253 1.00 27.76 139 VAL C O 1
ATOM 3439 N N . LEU C 1 140 ? -50.244 -45.811 -31.231 1.00 18.21 140 LEU C N 1
ATOM 3440 C CA . LEU C 1 140 ? -49.851 -46.919 -30.370 1.00 21.27 140 LEU C CA 1
ATOM 3441 C C . LEU C 1 140 ? -50.545 -48.163 -30.873 1.00 22.09 140 LEU C C 1
ATOM 3442 O O . LEU C 1 140 ? -51.782 -48.234 -30.859 1.00 25.30 140 LEU C O 1
ATOM 3447 N N . GLY C 1 141 ? -49.762 -49.151 -31.276 1.00 21.13 141 GLY C N 1
ATOM 3448 C CA . GLY C 1 141 ? -50.415 -50.322 -31.822 1.00 25.81 141 GLY C CA 1
ATOM 3449 C C . GLY C 1 141 ? -49.479 -51.492 -31.990 1.00 23.64 141 GLY C C 1
ATOM 3450 O O . GLY C 1 141 ? -48.261 -51.391 -31.812 1.00 23.44 141 GLY C O 1
ATOM 3451 N N . ARG C 1 142 ? -50.094 -52.618 -32.315 1.00 22.74 142 ARG C N 1
ATOM 3452 C CA . ARG C 1 142 ? -49.374 -53.822 -32.669 1.00 23.68 142 ARG C CA 1
ATOM 3453 C C . ARG C 1 142 ? -48.928 -53.735 -34.117 1.00 25.58 142 ARG C C 1
ATOM 3454 O O . ARG C 1 142 ? -49.641 -53.183 -34.957 1.00 31.59 142 ARG C O 1
ATOM 3462 N N . ASN C 1 143 ? -47.754 -54.289 -34.429 1.00 21.78 143 ASN C N 1
ATOM 3463 C CA . ASN C 1 143 ? -47.577 -54.657 -35.823 1.00 30.73 143 ASN C CA 1
ATOM 3464 C C . ASN C 1 143 ? -46.786 -55.953 -35.938 1.00 28.38 143 ASN C C 1
ATOM 3465 O O . ASN C 1 143 ? -45.807 -56.182 -35.224 1.00 29.88 143 ASN C O 1
ATOM 3470 N N . GLU C 1 144 ? -47.260 -56.818 -36.823 1.00 33.08 144 GLU C N 1
ATOM 3471 C CA . GLU C 1 144 ? -46.765 -58.178 -36.976 1.00 32.66 144 GLU C CA 1
ATOM 3472 C C . GLU C 1 144 ? -45.996 -58.199 -38.289 1.00 37.44 144 GLU C C 1
ATOM 3473 O O . GLU C 1 144 ? -46.553 -58.506 -39.347 1.00 40.31 144 GLU C O 1
ATOM 3479 N N . ILE C 1 145 ? -44.703 -57.899 -38.200 1.00 34.05 145 ILE C N 1
ATOM 3480 C CA . ILE C 1 145 ? -43.919 -57.402 -39.326 1.00 33.52 145 ILE C CA 1
ATOM 3481 C C . ILE C 1 145 ? -44.044 -58.278 -40.569 1.00 34.17 145 ILE C C 1
ATOM 3482 O O . ILE C 1 145 ? -43.786 -57.825 -41.690 1.00 38.08 145 ILE C O 1
ATOM 3487 N N . ILE C 1 146 ? -44.453 -59.532 -40.401 1.00 32.85 146 ILE C N 1
ATOM 3488 C CA . ILE C 1 146 ? -44.544 -60.402 -41.567 1.00 34.88 146 ILE C CA 1
ATOM 3489 C C . ILE C 1 146 ? -45.875 -60.260 -42.303 1.00 39.19 146 ILE C C 1
ATOM 3490 O O . ILE C 1 146 ? -45.993 -60.718 -43.455 1.00 36.17 146 ILE C O 1
ATOM 3495 N N . SER C 1 147 ? -46.876 -59.631 -41.687 1.00 39.42 147 SER C N 1
ATOM 3496 C CA . SER C 1 147 ? -48.148 -59.443 -42.365 1.00 34.13 147 SER C CA 1
ATOM 3497 C C . SER C 1 147 ? -47.940 -58.601 -43.618 1.00 35.16 147 SER C C 1
ATOM 3498 O O . SER C 1 147 ? -47.104 -57.692 -43.622 1.00 41.49 147 SER C O 1
ATOM 3501 N N . PRO C 1 148 ? -48.659 -58.880 -44.698 1.00 28.96 148 PRO C N 1
ATOM 3502 C CA . PRO C 1 148 ? -48.559 -58.001 -45.869 1.00 34.32 148 PRO C CA 1
ATOM 3503 C C . PRO C 1 148 ? -49.134 -56.614 -45.622 1.00 39.35 148 PRO C C 1
ATOM 3504 O O . PRO C 1 148 ? -48.707 -55.650 -46.279 1.00 38.39 148 PRO C O 1
ATOM 3508 N N . ILE C 1 149 ? -50.081 -56.486 -44.688 1.00 36.49 149 ILE C N 1
ATOM 3509 C CA . ILE C 1 149 ? -50.686 -55.209 -44.320 1.00 34.72 149 ILE C CA 1
ATOM 3510 C C . ILE C 1 149 ? -50.707 -55.094 -42.795 1.00 39.02 149 ILE C C 1
ATOM 3511 O O . ILE C 1 149 ? -51.280 -55.955 -42.114 1.00 42.55 149 ILE C O 1
ATOM 3516 N N . ARG C 1 150 ? -50.103 -54.025 -42.259 1.00 33.50 150 ARG C N 1
ATOM 3517 C CA . ARG C 1 150 ? -50.076 -53.762 -40.821 1.00 25.41 150 ARG C CA 1
ATOM 3518 C C . ARG C 1 150 ? -50.899 -52.514 -40.528 1.00 31.40 150 ARG C C 1
ATOM 3519 O O . ARG C 1 150 ? -50.524 -51.409 -40.946 1.00 34.61 150 ARG C O 1
ATOM 3527 N N . GLU C 1 151 ? -52.005 -52.694 -39.794 1.00 28.92 151 GLU C N 1
ATOM 3528 C CA . GLU C 1 151 ? -52.917 -51.623 -39.402 1.00 23.50 151 GLU C CA 1
ATOM 3529 C C . GLU C 1 151 ? -52.669 -51.219 -37.953 1.00 23.69 151 GLU C C 1
ATOM 3530 O O . GLU C 1 151 ? -52.434 -52.068 -37.087 1.00 22.30 151 GLU C O 1
ATOM 3536 N N . MET C 1 152 ? -52.722 -49.914 -37.691 1.00 22.50 152 MET C N 1
ATOM 3537 C CA . MET C 1 152 ? -52.347 -49.397 -36.378 1.00 22.64 152 MET C CA 1
ATOM 3538 C C . MET C 1 152 ? -53.204 -48.164 -36.186 1.00 20.35 152 MET C C 1
ATOM 3539 O O . MET C 1 152 ? -53.478 -47.467 -37.172 1.00 23.66 152 MET C O 1
ATOM 3544 N N . PRO C 1 153 ? -53.660 -47.872 -34.975 1.00 19.97 153 PRO C N 1
ATOM 3545 C CA . PRO C 1 153 ? -54.594 -46.761 -34.809 1.00 21.28 153 PRO C CA 1
ATOM 3546 C C . PRO C 1 153 ? -53.852 -45.443 -34.706 1.00 22.35 153 PRO C C 1
ATOM 3547 O O . PRO C 1 153 ? -52.728 -45.372 -34.209 1.00 23.20 153 PRO C O 1
ATOM 3551 N N . ILE C 1 154 ? -54.480 -44.395 -35.226 1.00 24.01 154 ILE C N 1
ATOM 3552 C CA . ILE C 1 154 ? -54.083 -43.030 -34.893 1.00 24.15 154 ILE C CA 1
ATOM 3553 C C . ILE C 1 154 ? -54.790 -42.667 -33.601 1.00 25.02 154 ILE C C 1
ATOM 3554 O O . ILE C 1 154 ? -56.024 -42.647 -33.560 1.00 31.23 154 ILE C O 1
ATOM 3559 N N . ILE C 1 155 ? -54.024 -42.385 -32.543 1.00 23.19 155 ILE C N 1
ATOM 3560 C CA . ILE C 1 155 ? -54.614 -42.268 -31.206 1.00 22.24 155 ILE C CA 1
ATOM 3561 C C . ILE C 1 155 ? -54.861 -40.831 -30.778 1.00 21.40 155 ILE C C 1
ATOM 3562 O O . ILE C 1 155 ? -55.491 -40.609 -29.734 1.00 22.55 155 ILE C O 1
ATOM 3567 N N . GLY C 1 156 ? -54.420 -39.860 -31.555 1.00 21.86 156 GLY C N 1
ATOM 3568 C CA . GLY C 1 156 ? -54.536 -38.458 -31.223 1.00 17.76 156 GLY C CA 1
ATOM 3569 C C . GLY C 1 156 ? -53.534 -37.663 -32.022 1.00 21.42 156 GLY C C 1
ATOM 3570 O O . GLY C 1 156 ? -52.584 -38.191 -32.608 1.00 25.22 156 GLY C O 1
ATOM 3571 N N . GLY C 1 157 ? -53.752 -36.359 -32.068 1.00 21.28 157 GLY C N 1
ATOM 3572 C CA . GLY C 1 157 ? -52.936 -35.527 -32.925 1.00 21.38 157 GLY C CA 1
ATOM 3573 C C . GLY C 1 157 ? -52.824 -34.158 -32.302 1.00 25.07 157 GLY C C 1
ATOM 3574 O O . GLY C 1 157 ? -53.455 -33.870 -31.280 1.00 22.97 157 GLY C O 1
ATOM 3575 N N . THR C 1 158 ? -51.994 -33.317 -32.924 1.00 24.56 158 THR C N 1
ATOM 3576 C CA . THR C 1 158 ? -51.793 -31.954 -32.460 1.00 22.58 158 THR C CA 1
ATOM 3577 C C . THR C 1 158 ? -51.803 -31.011 -33.646 1.00 23.73 158 THR C C 1
ATOM 3578 O O . THR C 1 158 ? -51.812 -31.427 -34.806 1.00 24.45 158 THR C O 1
ATOM 3582 N N . GLY C 1 159 ? -51.756 -29.722 -33.332 1.00 27.70 159 GLY C N 1
ATOM 3583 C CA . GLY C 1 159 ? -51.677 -28.716 -34.371 1.00 22.40 159 GLY C CA 1
ATOM 3584 C C . GLY C 1 159 ? -52.916 -28.776 -35.213 1.00 21.38 159 GLY C C 1
ATOM 3585 O O . GLY C 1 159 ? -54.043 -28.733 -34.714 1.00 27.81 159 GLY C O 1
ATOM 3586 N N . GLU C 1 160 ? -52.718 -28.907 -36.515 1.00 23.94 160 GLU C N 1
ATOM 3587 C CA . GLU C 1 160 ? -53.860 -29.106 -37.382 1.00 27.70 160 GLU C CA 1
ATOM 3588 C C . GLU C 1 160 ? -54.582 -30.422 -37.111 1.00 25.18 160 GLU C C 1
ATOM 3589 O O . GLU C 1 160 ? -55.717 -30.583 -37.560 1.00 31.90 160 GLU C O 1
ATOM 3595 N N . PHE C 1 161 ? -53.973 -31.351 -36.374 1.00 23.27 161 PHE C N 1
ATOM 3596 C CA . PHE C 1 161 ? -54.506 -32.695 -36.197 1.00 23.56 161 PHE C CA 1
ATOM 3597 C C . PHE C 1 161 ? -55.092 -32.917 -34.810 1.00 25.12 161 PHE C C 1
ATOM 3598 O O . PHE C 1 161 ? -55.240 -34.068 -34.381 1.00 26.82 161 PHE C O 1
ATOM 3606 N N . ARG C 1 162 ? -55.400 -31.849 -34.086 1.00 24.35 162 ARG C N 1
ATOM 3607 C CA . ARG C 1 162 ? -56.060 -32.011 -32.799 1.00 24.31 162 ARG C CA 1
ATOM 3608 C C . ARG C 1 162 ? -57.328 -32.833 -32.949 1.00 23.86 162 ARG C C 1
ATOM 3609 O O . ARG C 1 162 ? -58.024 -32.752 -33.961 1.00 26.80 162 ARG C O 1
ATOM 3617 N N . PHE C 1 163 ? -57.632 -33.623 -31.924 1.00 25.64 163 PHE C N 1
ATOM 3618 C CA . PHE C 1 163 ? -58.841 -34.436 -31.868 1.00 27.05 163 PHE C CA 1
ATOM 3619 C C . PHE C 1 163 ? -58.858 -35.544 -32.919 1.00 27.02 163 PHE C C 1
ATOM 3620 O O . PHE C 1 163 ? -59.935 -36.042 -33.274 1.00 29.54 163 PHE C O 1
ATOM 3628 N N . ALA C 1 164 ? -57.678 -35.950 -33.394 1.00 25.88 164 ALA C N 1
ATOM 3629 C CA . ALA C 1 164 ? -57.552 -36.949 -34.449 1.00 23.93 164 ALA C CA 1
ATOM 3630 C C . ALA C 1 164 ? -58.101 -38.321 -34.038 1.00 29.22 164 ALA C C 1
ATOM 3631 O O . ALA C 1 164 ? -57.845 -38.808 -32.927 1.00 30.33 164 ALA C O 1
ATOM 3633 N N . ARG C 1 165 ? -58.883 -38.934 -34.943 1.00 26.30 165 ARG C N 1
ATOM 3634 C CA . ARG C 1 165 ? -59.234 -40.351 -34.904 1.00 29.34 165 ARG C CA 1
ATOM 3635 C C . ARG C 1 165 ? -58.860 -40.932 -36.259 1.00 28.82 165 ARG C C 1
ATOM 3636 O O . ARG C 1 165 ? -59.062 -40.267 -37.282 1.00 29.91 165 ARG C O 1
ATOM 3644 N N . GLY C 1 166 ? -58.323 -42.159 -36.275 1.00 27.36 166 GLY C N 1
ATOM 3645 C CA . GLY C 1 166 ? -58.058 -42.820 -37.553 1.00 28.08 166 GLY C CA 1
ATOM 3646 C C . GLY C 1 166 ? -57.261 -44.110 -37.412 1.00 27.76 166 GLY C C 1
ATOM 3647 O O . GLY C 1 166 ? -57.281 -44.755 -36.355 1.00 33.39 166 GLY C O 1
ATOM 3648 N N . PHE C 1 167 ? -56.549 -44.469 -38.492 1.00 23.56 167 PHE C N 1
ATOM 3649 C CA . PHE C 1 167 ? -55.689 -45.656 -38.496 1.00 24.42 167 PHE C CA 1
ATOM 3650 C C . PHE C 1 167 ? -54.656 -45.607 -39.632 1.00 26.48 167 PHE C C 1
ATOM 3651 O O . PHE C 1 167 ? -54.895 -44.996 -40.676 1.00 28.03 167 PHE C O 1
ATOM 3659 N N . LEU C 1 168 ? -53.513 -46.269 -39.427 1.00 23.54 168 LEU C N 1
ATOM 3660 C CA . LEU C 1 168 ? -52.522 -46.421 -40.480 1.00 18.65 168 LEU C CA 1
ATOM 3661 C C . LEU C 1 168 ? -52.732 -47.723 -41.195 1.00 26.78 168 LEU C C 1
ATOM 3662 O O . LEU C 1 168 ? -53.460 -48.602 -40.733 1.00 32.42 168 LEU C O 1
ATOM 3667 N N . GLN C 1 169 ? -51.951 -47.893 -42.261 1.00 30.89 169 GLN C N 1
ATOM 3668 C CA . GLN C 1 169 ? -51.809 -49.166 -42.953 1.00 22.94 169 GLN C CA 1
ATOM 3669 C C . GLN C 1 169 ? -50.413 -49.176 -43.566 1.00 24.34 169 GLN C C 1
ATOM 3670 O O . GLN C 1 169 ? -50.188 -48.516 -44.585 1.00 32.70 169 GLN C O 1
ATOM 3676 N N . ALA C 1 170 ? -49.483 -49.902 -42.951 1.00 24.00 170 ALA C N 1
ATOM 3677 C CA . ALA C 1 170 ? -48.103 -49.947 -43.432 1.00 25.50 170 ALA C CA 1
ATOM 3678 C C . ALA C 1 170 ? -47.866 -51.231 -44.221 1.00 30.62 170 ALA C C 1
ATOM 3679 O O . ALA C 1 170 ? -48.342 -52.301 -43.826 1.00 35.86 170 ALA C O 1
ATOM 3681 N N . LYS C 1 171 ? -47.145 -51.121 -45.346 1.00 26.31 171 LYS C N 1
ATOM 3682 C CA . LYS C 1 171 ? -46.829 -52.260 -46.210 1.00 29.06 171 LYS C CA 1
ATOM 3683 C C . LYS C 1 171 ? -45.338 -52.254 -46.535 1.00 31.28 171 LYS C C 1
ATOM 3684 O O . LYS C 1 171 ? -44.793 -51.209 -46.909 1.00 35.74 171 LYS C O 1
ATOM 3690 N N . SER C 1 172 ? -44.683 -53.416 -46.428 1.00 27.74 172 SER C N 1
ATOM 3691 C CA . SER C 1 172 ? -43.233 -53.486 -46.621 1.00 28.12 172 SER C CA 1
ATOM 3692 C C . SER C 1 172 ? -42.873 -53.348 -48.099 1.00 26.60 172 SER C C 1
ATOM 3693 O O . SER C 1 172 ? -43.238 -54.199 -48.912 1.00 27.67 172 SER C O 1
ATOM 3696 N N . HIS C 1 173 ? -42.147 -52.285 -48.448 1.00 30.91 173 HIS C N 1
ATOM 3697 C CA . HIS C 1 173 ? -41.635 -52.095 -49.809 1.00 34.54 173 HIS C CA 1
ATOM 3698 C C . HIS C 1 173 ? -40.378 -52.940 -50.048 1.00 33.57 173 HIS C C 1
ATOM 3699 O O . HIS C 1 173 ? -40.349 -53.810 -50.932 1.00 30.13 173 HIS C O 1
ATOM 3706 N N . ALA C 1 174 ? -39.318 -52.663 -49.281 1.00 29.51 174 ALA C N 1
ATOM 3707 C CA . ALA C 1 174 ? -38.136 -53.510 -49.157 1.00 29.75 174 ALA C CA 1
ATOM 3708 C C . ALA C 1 174 ? -37.939 -53.849 -47.687 1.00 32.29 174 ALA C C 1
ATOM 3709 O O . ALA C 1 174 ? -38.350 -53.083 -46.805 1.00 33.71 174 ALA C O 1
ATOM 3711 N N . VAL C 1 175 ? -37.311 -54.999 -47.421 1.00 32.95 175 VAL C N 1
ATOM 3712 C CA . VAL C 1 175 ? -37.074 -55.417 -46.039 1.00 29.43 175 VAL C CA 1
ATOM 3713 C C . VAL C 1 175 ? -36.068 -56.558 -45.980 1.00 29.77 175 VAL C C 1
ATOM 3714 O O . VAL C 1 175 ? -36.094 -57.476 -46.812 1.00 28.48 175 VAL C O 1
ATOM 3718 N N . ASP C 1 176 ? -35.171 -56.496 -44.998 1.00 29.03 176 ASP C N 1
ATOM 3719 C CA . ASP C 1 176 ? -34.225 -57.568 -44.701 1.00 34.21 176 ASP C CA 1
ATOM 3720 C C . ASP C 1 176 ? -34.568 -58.084 -43.309 1.00 35.59 176 ASP C C 1
ATOM 3721 O O . ASP C 1 176 ? -34.387 -57.375 -42.314 1.00 36.11 176 ASP C O 1
ATOM 3726 N N . TYR C 1 177 ? -35.048 -59.323 -43.239 1.00 38.15 177 TYR C N 1
ATOM 3727 C CA . TYR C 1 177 ? -35.514 -59.857 -41.971 1.00 34.43 177 TYR C CA 1
ATOM 3728 C C . TYR C 1 177 ? -34.389 -60.304 -41.050 1.00 33.60 177 TYR C C 1
ATOM 3729 O O . TYR C 1 177 ? -34.647 -60.506 -39.866 1.00 41.26 177 TYR C O 1
ATOM 3738 N N . HIS C 1 178 ? -33.164 -60.472 -41.547 1.00 37.78 178 HIS C N 1
ATOM 3739 C CA . HIS C 1 178 ? -32.056 -60.820 -40.664 1.00 35.46 178 HIS C CA 1
ATOM 3740 C C . HIS C 1 178 ? -31.416 -59.579 -40.059 1.00 41.39 178 HIS C C 1
ATOM 3741 O O . HIS C 1 178 ? -31.235 -59.510 -38.841 1.00 40.92 178 HIS C O 1
ATOM 3748 N N . GLU C 1 179 ? -31.094 -58.580 -40.891 1.00 46.35 179 GLU C N 1
ATOM 3749 C CA . GLU C 1 179 ? -30.451 -57.357 -40.418 1.00 42.70 179 GLU C CA 1
ATOM 3750 C C . GLU C 1 179 ? -31.433 -56.309 -39.908 1.00 39.08 179 GLU C C 1
ATOM 3751 O O . GLU C 1 179 ? -31.010 -55.386 -39.208 1.00 42.53 179 GLU C O 1
ATOM 3757 N N . GLY C 1 180 ? -32.723 -56.421 -40.239 1.00 37.91 180 GLY C N 1
ATOM 3758 C CA . GLY C 1 180 ? -33.750 -55.558 -39.687 1.00 38.50 180 GLY C CA 1
ATOM 3759 C C . GLY C 1 180 ? -34.093 -54.328 -40.507 1.00 37.83 180 GLY C C 1
ATOM 3760 O O . GLY C 1 180 ? -35.171 -53.751 -40.301 1.00 40.49 180 GLY C O 1
ATOM 3761 N N . ASP C 1 181 ? -33.209 -53.909 -41.421 1.00 33.81 181 ASP C N 1
ATOM 3762 C CA . ASP C 1 181 ? -33.474 -52.764 -42.288 1.00 30.48 181 ASP C CA 1
ATOM 3763 C C . ASP C 1 181 ? -34.777 -52.925 -43.063 1.00 31.65 181 ASP C C 1
ATOM 3764 O O . ASP C 1 181 ? -35.077 -54.002 -43.587 1.00 31.28 181 ASP C O 1
ATOM 3769 N N . ALA C 1 182 ? -35.539 -51.831 -43.166 1.00 32.36 182 ALA C N 1
ATOM 3770 C CA . ALA C 1 182 ? -36.795 -51.855 -43.905 1.00 30.17 182 ALA C CA 1
ATOM 3771 C C . ALA C 1 182 ? -37.076 -50.515 -44.571 1.00 30.88 182 ALA C C 1
ATOM 3772 O O . ALA C 1 182 ? -36.626 -49.460 -44.116 1.00 31.64 182 ALA C O 1
ATOM 3774 N N . HIS C 1 183 ? -37.832 -50.581 -45.660 1.00 31.42 183 HIS C N 1
ATOM 3775 C CA . HIS C 1 183 ? -38.423 -49.422 -46.320 1.00 31.45 183 HIS C CA 1
ATOM 3776 C C . HIS C 1 183 ? -39.920 -49.676 -46.350 1.00 31.17 183 HIS C C 1
ATOM 3777 O O . HIS C 1 183 ? -40.409 -50.376 -47.238 1.00 33.89 183 HIS C O 1
ATOM 3784 N N . VAL C 1 184 ? -40.646 -49.127 -45.397 1.00 33.56 184 VAL C N 1
ATOM 3785 C CA . VAL C 1 184 ? -42.076 -49.391 -45.254 1.00 31.66 184 VAL C CA 1
ATOM 3786 C C . VAL C 1 184 ? -42.841 -48.197 -45.805 1.00 29.71 184 VAL C C 1
ATOM 3787 O O . VAL C 1 184 ? -42.414 -47.047 -45.630 1.00 33.13 184 VAL C O 1
ATOM 3791 N N . GLU C 1 185 ? -43.966 -48.456 -46.471 1.00 25.23 185 GLU C N 1
ATOM 3792 C CA . GLU C 1 185 ? -44.828 -47.402 -46.988 1.00 25.34 185 GLU C CA 1
ATOM 3793 C C . GLU C 1 185 ? -46.087 -47.301 -46.137 1.00 29.86 185 GLU C C 1
ATOM 3794 O O . GLU C 1 185 ? -46.747 -48.316 -45.882 1.00 33.11 185 GLU C O 1
ATOM 3800 N N . TYR C 1 186 ? -46.420 -46.081 -45.697 1.00 28.04 186 TYR C N 1
ATOM 3801 C CA . TYR C 1 186 ? -47.560 -45.837 -44.821 1.00 21.00 186 TYR C CA 1
ATOM 3802 C C . TYR C 1 186 ? -48.707 -45.165 -45.568 1.00 26.78 186 TYR C C 1
ATOM 3803 O O . TYR C 1 186 ? -48.507 -44.419 -46.534 1.00 28.24 186 TYR C O 1
ATOM 3812 N N . ASN C 1 187 ? -49.927 -45.439 -45.125 1.00 31.56 187 ASN C N 1
ATOM 3813 C CA . ASN C 1 187 ? -51.117 -44.743 -45.677 1.00 28.70 187 ASN C CA 1
ATOM 3814 C C . ASN C 1 187 ? -52.005 -44.469 -44.464 1.00 26.79 187 ASN C C 1
ATOM 3815 O O . ASN C 1 187 ? -52.519 -45.432 -43.901 1.00 31.10 187 ASN C O 1
ATOM 3820 N N . VAL C 1 188 ? -52.116 -43.211 -44.054 1.00 26.90 188 VAL C N 1
ATOM 3821 C CA . VAL C 1 188 ? -52.882 -42.843 -42.832 1.00 23.09 188 VAL C CA 1
ATOM 3822 C C . VAL C 1 188 ? -54.205 -42.175 -43.201 1.00 22.51 188 VAL C C 1
ATOM 3823 O O . VAL C 1 188 ? -54.196 -41.296 -44.063 1.00 24.88 188 VAL C O 1
ATOM 3827 N N . TYR C 1 189 ? -55.291 -42.588 -42.549 1.00 22.79 189 TYR C N 1
ATOM 3828 C CA . TYR C 1 189 ? -56.613 -41.948 -42.748 1.00 18.39 189 TYR C CA 1
ATOM 3829 C C . TYR C 1 189 ? -57.032 -41.362 -41.402 1.00 21.24 189 TYR C C 1
ATOM 3830 O O . TYR C 1 189 ? -57.254 -42.134 -40.481 1.00 24.38 189 TYR C O 1
ATOM 3839 N N . VAL C 1 190 ? -57.119 -40.036 -41.304 1.00 19.59 190 VAL C N 1
ATOM 3840 C CA . VAL C 1 190 ? -57.365 -39.373 -39.992 1.00 21.72 190 VAL C CA 1
ATOM 3841 C C . VAL C 1 190 ? -58.483 -38.339 -40.085 1.00 23.72 190 VAL C C 1
ATOM 3842 O O . VAL C 1 190 ? -58.533 -37.628 -41.082 1.00 26.35 190 VAL C O 1
ATOM 3846 N N . PHE C 1 191 ? -59.323 -38.266 -39.051 1.00 25.83 191 PHE C N 1
ATOM 3847 C CA . PHE C 1 191 ? -60.415 -37.269 -38.982 1.00 23.56 191 PHE C CA 1
ATOM 3848 C C . PHE C 1 191 ? -59.988 -36.162 -38.021 1.00 26.66 191 PHE C C 1
ATOM 3849 O O . PHE C 1 191 ? -59.352 -36.476 -37.021 1.00 26.95 191 PHE C O 1
ATOM 3857 N N . HIS C 1 192 ? -60.345 -34.916 -38.310 1.00 24.52 192 HIS C N 1
ATOM 3858 C CA . HIS C 1 192 ? -59.920 -33.766 -37.504 1.00 27.00 192 HIS C CA 1
ATOM 3859 C C . HIS C 1 192 ? -60.687 -32.531 -37.974 1.00 30.47 192 HIS C C 1
ATOM 3860 O O . HIS C 1 192 ? -61.646 -32.644 -38.744 1.00 34.57 192 HIS C O 1
ATOM 3867 N N . TYR C 1 193 ? -60.256 -31.340 -37.548 1.00 25.19 193 TYR C N 1
ATOM 3868 C CA . TYR C 1 193 ? -61.113 -30.170 -37.775 1.00 25.22 193 TYR C CA 1
ATOM 3869 C C . TYR C 1 193 ? -60.473 -29.016 -38.523 1.00 22.82 193 TYR C C 1
ATOM 3870 O O . TYR C 1 193 ? -59.677 -29.230 -39.418 1.00 28.93 193 TYR C O 1
ATOM 3879 N N . ALA D 1 24 ? -58.338 -24.832 -5.255 1.00 66.51 24 ALA D N 1
ATOM 3880 C CA . ALA D 1 24 ? -59.127 -26.065 -5.328 1.00 76.66 24 ALA D CA 1
ATOM 3881 C C . ALA D 1 24 ? -59.966 -26.128 -6.619 1.00 79.20 24 ALA D C 1
ATOM 3882 O O . ALA D 1 24 ? -60.777 -27.054 -6.805 1.00 66.65 24 ALA D O 1
ATOM 3884 N N . THR D 1 25 ? -59.768 -25.136 -7.500 1.00 76.37 25 THR D N 1
ATOM 3885 C CA . THR D 1 25 ? -60.348 -25.120 -8.849 1.00 62.36 25 THR D CA 1
ATOM 3886 C C . THR D 1 25 ? -59.224 -24.810 -9.836 1.00 58.67 25 THR D C 1
ATOM 3887 O O . THR D 1 25 ? -58.854 -23.656 -10.084 1.00 56.19 25 THR D O 1
ATOM 3891 N N . TYR D 1 26 ? -58.655 -25.895 -10.351 1.00 51.60 26 TYR D N 1
ATOM 3892 C CA . TYR D 1 26 ? -57.702 -25.932 -11.443 1.00 42.45 26 TYR D CA 1
ATOM 3893 C C . TYR D 1 26 ? -58.386 -26.185 -12.772 1.00 43.33 26 TYR D C 1
ATOM 3894 O O . TYR D 1 26 ? -57.707 -26.487 -13.763 1.00 41.60 26 TYR D O 1
ATOM 3903 N N . TYR D 1 27 ? -59.715 -26.098 -12.807 1.00 46.26 27 TYR D N 1
ATOM 3904 C CA . TYR D 1 27 ? -60.467 -26.467 -13.995 1.00 41.05 27 TYR D CA 1
ATOM 3905 C C . TYR D 1 27 ? -61.673 -25.554 -14.177 1.00 37.72 27 TYR D C 1
ATOM 3906 O O . TYR D 1 27 ? -62.148 -24.901 -13.242 1.00 44.89 27 TYR D O 1
ATOM 3915 N N . GLN D 1 28 ? -62.179 -25.545 -15.402 1.00 32.51 28 GLN D N 1
ATOM 3916 C CA . GLN D 1 28 ? -63.335 -24.744 -15.761 1.00 38.42 28 GLN D CA 1
ATOM 3917 C C . GLN D 1 28 ? -63.897 -25.314 -17.053 1.00 40.58 28 GLN D C 1
ATOM 3918 O O . GLN D 1 28 ? -63.140 -25.608 -17.982 1.00 42.77 28 GLN D O 1
ATOM 3924 N N . ASP D 1 29 ? -65.215 -25.477 -17.112 1.00 39.73 29 ASP D N 1
ATOM 3925 C CA . ASP D 1 29 ? -65.855 -25.983 -18.323 1.00 35.30 29 ASP D CA 1
ATOM 3926 C C . ASP D 1 29 ? -66.110 -24.794 -19.242 1.00 34.50 29 ASP D C 1
ATOM 3927 O O . ASP D 1 29 ? -67.048 -24.021 -19.043 1.00 38.12 29 ASP D O 1
ATOM 3932 N N . ILE D 1 30 ? -65.247 -24.647 -20.243 1.00 32.39 30 ILE D N 1
ATOM 3933 C CA . ILE D 1 30 ? -65.271 -23.529 -21.169 1.00 29.71 30 ILE D CA 1
ATOM 3934 C C . ILE D 1 30 ? -66.286 -23.835 -22.264 1.00 32.05 30 ILE D C 1
ATOM 3935 O O . ILE D 1 30 ? -66.759 -24.968 -22.396 1.00 33.24 30 ILE D O 1
ATOM 3940 N N . SER D 1 31 ? -66.653 -22.831 -23.032 1.00 34.75 31 SER D N 1
ATOM 3941 C CA . SER D 1 31 ? -67.538 -23.026 -24.170 1.00 32.38 31 SER D CA 1
ATOM 3942 C C . SER D 1 31 ? -66.752 -23.570 -25.360 1.00 32.58 31 SER D C 1
ATOM 3943 O O . SER D 1 31 ? -65.633 -23.123 -25.624 1.00 37.74 31 SER D O 1
ATOM 3946 N N . PRO D 1 32 ? -67.308 -24.525 -26.105 1.00 29.94 32 PRO D N 1
ATOM 3947 C CA . PRO D 1 32 ? -66.634 -24.964 -27.336 1.00 28.49 32 PRO D CA 1
ATOM 3948 C C . PRO D 1 32 ? -66.448 -23.865 -28.370 1.00 30.24 32 PRO D C 1
ATOM 3949 O O . PRO D 1 32 ? -65.704 -24.086 -29.333 1.00 37.68 32 PRO D O 1
ATOM 3953 N N . SER D 1 33 ? -67.070 -22.691 -28.223 1.00 30.06 33 SER D N 1
ATOM 3954 C CA . SER D 1 33 ? -66.758 -21.620 -29.173 1.00 31.01 33 SER D CA 1
ATOM 3955 C C . SER D 1 33 ? -65.323 -21.149 -29.041 1.00 31.13 33 SER D C 1
ATOM 3956 O O . SER D 1 33 ? -64.765 -20.621 -30.012 1.00 26.89 33 SER D O 1
ATOM 3959 N N . PHE D 1 34 ? -64.722 -21.350 -27.864 1.00 31.62 34 PHE D N 1
ATOM 3960 C CA . PHE D 1 34 ? -63.349 -20.922 -27.630 1.00 30.34 34 PHE D CA 1
ATOM 3961 C C . PHE D 1 34 ? -62.379 -21.608 -28.577 1.00 31.55 34 PHE D C 1
ATOM 3962 O O . PHE D 1 34 ? -61.302 -21.066 -28.854 1.00 35.66 34 PHE D O 1
ATOM 3970 N N . LEU D 1 35 ? -62.734 -22.794 -29.080 1.00 32.25 35 LEU D N 1
ATOM 3971 C CA . LEU D 1 35 ? -61.891 -23.540 -30.008 1.00 26.94 35 LEU D CA 1
ATOM 3972 C C . LEU D 1 35 ? -62.448 -23.529 -31.421 1.00 28.38 35 LEU D C 1
ATOM 3973 O O . LEU D 1 35 ? -62.062 -24.364 -32.244 1.00 34.60 35 LEU D O 1
ATOM 3978 N N . GLY D 1 36 ? -63.357 -22.619 -31.723 1.00 25.88 36 GLY D N 1
ATOM 3979 C CA . GLY D 1 36 ? -63.886 -22.546 -33.060 1.00 27.88 36 GLY D CA 1
ATOM 3980 C C . GLY D 1 36 ? -65.146 -23.348 -33.299 1.00 33.31 36 GLY D C 1
ATOM 3981 O O . GLY D 1 36 ? -65.789 -23.156 -34.342 1.00 34.28 36 GLY D O 1
ATOM 3982 N N . PHE D 1 37 ? -65.534 -24.226 -32.373 1.00 30.86 37 PHE D N 1
ATOM 3983 C CA . PHE D 1 37 ? -66.719 -25.043 -32.589 1.00 25.04 37 PHE D CA 1
ATOM 3984 C C . PHE D 1 37 ? -67.983 -24.280 -32.218 1.00 28.74 37 PHE D C 1
ATOM 3985 O O . PHE D 1 37 ? -67.950 -23.283 -31.496 1.00 31.49 37 PHE D O 1
ATOM 3993 N N . LYS D 1 38 ? -69.119 -24.794 -32.701 1.00 27.76 38 LYS D N 1
ATOM 3994 C CA . LYS D 1 38 ? -70.417 -24.128 -32.611 1.00 24.54 38 LYS D CA 1
ATOM 3995 C C . LYS D 1 38 ? -71.449 -25.154 -32.108 1.00 28.44 38 LYS D C 1
ATOM 3996 O O . LYS D 1 38 ? -72.292 -25.654 -32.861 1.00 28.51 38 LYS D O 1
ATOM 4002 N N . GLN D 1 39 ? -71.355 -25.486 -30.823 1.00 29.78 39 GLN D N 1
ATOM 4003 C CA . GLN D 1 39 ? -72.226 -26.490 -30.221 1.00 27.08 39 GLN D CA 1
ATOM 4004 C C . GLN D 1 39 ? -73.680 -26.054 -30.271 1.00 31.66 39 GLN D C 1
ATOM 4005 O O . GLN D 1 39 ? -73.989 -24.854 -30.283 1.00 27.89 39 GLN D O 1
ATOM 4011 N N . GLU D 1 40 ? -74.574 -27.049 -30.262 1.00 28.58 40 GLU D N 1
ATOM 4012 C CA . GLU D 1 40 ? -76.004 -26.790 -30.230 1.00 31.06 40 GLU D CA 1
ATOM 4013 C C . GLU D 1 40 ? -76.454 -26.535 -28.800 1.00 31.39 40 GLU D C 1
ATOM 4014 O O . GLU D 1 40 ? -75.868 -27.047 -27.845 1.00 33.94 40 GLU D O 1
ATOM 4020 N N . LYS D 1 41 ? -77.489 -25.710 -28.662 1.00 28.24 41 LYS D N 1
ATOM 4021 C CA . LYS D 1 41 ? -77.994 -25.281 -27.371 1.00 25.90 41 LYS D CA 1
ATOM 4022 C C . LYS D 1 41 ? -79.465 -25.637 -27.261 1.00 30.70 41 LYS D C 1
ATOM 4023 O O . LYS D 1 41 ? -80.178 -25.711 -28.266 1.00 33.45 41 LYS D O 1
ATOM 4029 N N . LEU D 1 42 ? -79.915 -25.850 -26.032 1.00 27.29 42 LEU D N 1
ATOM 4030 C CA . LEU D 1 42 ? -81.319 -26.085 -25.743 1.00 28.78 42 LEU D CA 1
ATOM 4031 C C . LEU D 1 42 ? -81.832 -24.918 -24.913 1.00 32.88 42 LEU D C 1
ATOM 4032 O O . LEU D 1 42 ? -81.222 -24.556 -23.900 1.00 36.26 42 LEU D O 1
ATOM 4037 N N . THR D 1 43 ? -82.921 -24.305 -25.368 1.00 31.29 43 THR D N 1
ATOM 4038 C CA . THR D 1 43 ? -83.492 -23.118 -24.746 1.00 31.28 43 THR D CA 1
ATOM 4039 C C . THR D 1 43 ? -84.895 -23.448 -24.285 1.00 34.27 43 THR D C 1
ATOM 4040 O O . THR D 1 43 ? -85.713 -23.914 -25.088 1.00 36.66 43 THR D O 1
ATOM 4044 N N . HIS D 1 44 ? -85.163 -23.224 -22.999 1.00 33.30 44 HIS D N 1
ATOM 4045 C CA . HIS D 1 44 ? -86.531 -23.223 -22.493 1.00 34.02 44 HIS D CA 1
ATOM 4046 C C . HIS D 1 44 ? -87.131 -21.843 -22.752 1.00 35.13 44 HIS D C 1
ATOM 4047 O O . HIS D 1 44 ? -86.577 -20.830 -22.310 1.00 37.46 44 HIS D O 1
ATOM 4054 N N . ILE D 1 45 ? -88.230 -21.790 -23.499 1.00 32.59 45 ILE D N 1
ATOM 4055 C CA . ILE D 1 45 ? -89.003 -20.565 -23.664 1.00 34.16 45 ILE D CA 1
ATOM 4056 C C . ILE D 1 45 ? -90.349 -20.752 -22.978 1.00 39.27 45 ILE D C 1
ATOM 4057 O O . ILE D 1 45 ? -90.986 -21.809 -23.101 1.00 37.87 45 ILE D O 1
ATOM 4062 N N . HIS D 1 46 ? -90.776 -19.723 -22.248 1.00 40.42 46 HIS D N 1
ATOM 4063 C CA . HIS D 1 46 ? -92.007 -19.781 -21.475 1.00 40.42 46 HIS D CA 1
ATOM 4064 C C . HIS D 1 46 ? -92.775 -18.493 -21.695 1.00 37.24 46 HIS D C 1
ATOM 4065 O O . HIS D 1 46 ? -92.203 -17.408 -21.551 1.00 39.85 46 HIS D O 1
ATOM 4072 N N . PHE D 1 47 ? -94.053 -18.609 -22.044 1.00 29.58 47 PHE D N 1
ATOM 4073 C CA . PHE D 1 47 ? -94.855 -17.426 -22.337 1.00 33.97 47 PHE D CA 1
ATOM 4074 C C . PHE D 1 47 ? -96.323 -17.827 -22.382 1.00 37.50 47 PHE D C 1
ATOM 4075 O O . PHE D 1 47 ? -96.660 -19.014 -22.405 1.00 39.59 47 PHE D O 1
ATOM 4083 N N . PHE D 1 48 ? -97.193 -16.815 -22.430 1.00 37.42 48 PHE D N 1
ATOM 4084 C CA . PHE D 1 48 ? -98.637 -17.005 -22.421 1.00 37.52 48 PHE D CA 1
ATOM 4085 C C . PHE D 1 48 ? -99.232 -16.482 -23.719 1.00 40.73 48 PHE D C 1
ATOM 4086 O O . PHE D 1 48 ? -98.879 -15.389 -24.178 1.00 43.73 48 PHE D O 1
ATOM 4094 N N . LEU D 1 49 ? -100.119 -17.267 -24.316 1.00 38.54 49 LEU D N 1
ATOM 4095 C CA . LEU D 1 49 ? -100.743 -16.920 -25.583 1.00 41.10 49 LEU D CA 1
ATOM 4096 C C . LEU D 1 49 ? -102.170 -16.494 -25.308 1.00 44.63 49 LEU D C 1
ATOM 4097 O O . LEU D 1 49 ? -102.871 -17.156 -24.540 1.00 48.54 49 LEU D O 1
ATOM 4102 N N . HIS D 1 50 ? -102.602 -15.400 -25.941 1.00 47.57 50 HIS D N 1
ATOM 4103 C CA . HIS D 1 50 ? -103.912 -14.796 -25.672 1.00 50.31 50 HIS D CA 1
ATOM 4104 C C . HIS D 1 50 ? -104.764 -14.850 -26.933 1.00 46.85 50 HIS D C 1
ATOM 4105 O O . HIS D 1 50 ? -104.598 -14.027 -27.839 1.00 46.20 50 HIS D O 1
ATOM 4112 N N . ASP D 1 51 ? -105.681 -15.813 -26.984 1.00 52.14 51 ASP D N 1
ATOM 4113 C CA . ASP D 1 51 ? -106.675 -15.884 -28.053 1.00 59.20 51 ASP D CA 1
ATOM 4114 C C . ASP D 1 51 ? -107.879 -15.063 -27.604 1.00 59.81 51 ASP D C 1
ATOM 4115 O O . ASP D 1 51 ? -108.742 -15.553 -26.876 1.00 62.19 51 ASP D O 1
ATOM 4120 N N . ILE D 1 52 ? -107.927 -13.802 -28.022 1.00 57.64 52 ILE D N 1
ATOM 4121 C CA . ILE D 1 52 ? -109.066 -12.924 -27.757 1.00 61.59 52 ILE D CA 1
ATOM 4122 C C . ILE D 1 52 ? -110.117 -13.153 -28.837 1.00 71.19 52 ILE D C 1
ATOM 4123 O O . ILE D 1 52 ? -109.887 -12.847 -30.015 1.00 68.20 52 ILE D O 1
ATOM 4128 N N . VAL D 1 53 ? -111.268 -13.702 -28.444 1.00 78.94 53 VAL D N 1
ATOM 4129 C CA . VAL D 1 53 ? -112.331 -13.992 -29.393 1.00 84.51 53 VAL D CA 1
ATOM 4130 C C . VAL D 1 53 ? -113.444 -12.948 -29.352 1.00 88.28 53 VAL D C 1
ATOM 4131 O O . VAL D 1 53 ? -114.105 -12.727 -30.377 1.00 86.97 53 VAL D O 1
ATOM 4135 N N . THR D 1 54 ? -113.651 -12.289 -28.211 1.00 85.11 54 THR D N 1
ATOM 4136 C CA . THR D 1 54 ? -114.692 -11.292 -28.038 1.00 89.98 54 THR D CA 1
ATOM 4137 C C . THR D 1 54 ? -114.047 -9.946 -27.728 1.00 85.67 54 THR D C 1
ATOM 4138 O O . THR D 1 54 ? -112.888 -9.866 -27.315 1.00 80.20 54 THR D O 1
ATOM 4142 N N . GLY D 1 55 ? -114.816 -8.879 -27.924 1.00 87.48 55 GLY D N 1
ATOM 4143 C CA . GLY D 1 55 ? -114.274 -7.528 -27.707 1.00 86.25 55 GLY D CA 1
ATOM 4144 C C . GLY D 1 55 ? -114.346 -6.714 -28.983 1.00 88.00 55 GLY D C 1
ATOM 4145 O O . GLY D 1 55 ? -114.952 -7.187 -29.960 1.00 79.63 55 GLY D O 1
ATOM 4146 N N . PRO D 1 56 ? -113.745 -5.511 -29.018 1.00 90.62 56 PRO D N 1
ATOM 4147 C CA . PRO D 1 56 ? -113.808 -4.663 -30.192 1.00 90.62 56 PRO D CA 1
ATOM 4148 C C . PRO D 1 56 ? -113.074 -5.395 -31.313 1.00 96.90 56 PRO D C 1
ATOM 4149 O O . PRO D 1 56 ? -113.735 -6.006 -32.122 1.00 97.15 56 PRO D O 1
ATOM 4153 N N . LYS D 1 57 ? -111.741 -5.311 -31.333 1.00 99.38 57 LYS D N 1
ATOM 4154 C CA . LYS D 1 57 ? -110.951 -6.082 -32.326 1.00 93.34 57 LYS D CA 1
ATOM 4155 C C . LYS D 1 57 ? -110.565 -7.422 -31.696 1.00 90.54 57 LYS D C 1
ATOM 4156 O O . LYS D 1 57 ? -109.807 -7.410 -30.711 1.00 88.75 57 LYS D O 1
ATOM 4162 N N . PRO D 1 58 ? -111.071 -8.569 -32.190 1.00 80.91 58 PRO D N 1
ATOM 4163 C CA . PRO D 1 58 ? -110.660 -9.865 -31.671 1.00 73.28 58 PRO D CA 1
ATOM 4164 C C . PRO D 1 58 ? -109.236 -10.193 -32.139 1.00 68.89 58 PRO D C 1
ATOM 4165 O O . PRO D 1 58 ? -108.655 -9.379 -32.815 1.00 62.48 58 PRO D O 1
ATOM 4169 N N . THR D 1 59 ? -108.715 -11.363 -31.762 1.00 69.22 59 THR D N 1
ATOM 4170 C CA . THR D 1 59 ? -107.321 -11.753 -32.118 1.00 51.61 59 THR D CA 1
ATOM 4171 C C . THR D 1 59 ? -107.374 -12.784 -33.245 1.00 46.86 59 THR D C 1
ATOM 4172 O O . THR D 1 59 ? -106.432 -12.808 -34.041 1.00 48.66 59 THR D O 1
ATOM 4176 N N . MET D 1 60 ? -108.421 -13.611 -33.308 1.00 48.10 60 MET D N 1
ATOM 4177 C CA . MET D 1 60 ? -108.539 -14.483 -34.464 1.00 45.46 60 MET D CA 1
ATOM 4178 C C . MET D 1 60 ? -109.772 -14.079 -35.254 1.00 40.47 60 MET D C 1
ATOM 4179 O O . MET D 1 60 ? -110.580 -13.274 -34.793 1.00 47.02 60 MET D O 1
ATOM 4184 N N . ILE D 1 61 ? -109.903 -14.605 -36.474 1.00 34.78 61 ILE D N 1
ATOM 4185 C CA . ILE D 1 61 ? -111.177 -14.570 -37.184 1.00 39.95 61 ILE D CA 1
ATOM 4186 C C . ILE D 1 61 ? -111.320 -15.846 -37.997 1.00 37.76 61 ILE D C 1
ATOM 4187 O O . ILE D 1 61 ? -110.345 -16.533 -38.295 1.00 40.17 61 ILE D O 1
ATOM 4192 N N . ILE D 1 62 ? -112.554 -16.115 -38.414 1.00 34.61 62 ILE D N 1
ATOM 4193 C CA . ILE D 1 62 ? -112.904 -17.331 -39.150 1.00 33.99 62 ILE D CA 1
ATOM 4194 C C . ILE D 1 62 ? -112.729 -17.029 -40.638 1.00 39.32 62 ILE D C 1
ATOM 4195 O O . ILE D 1 62 ? -113.665 -16.641 -41.332 1.00 43.57 62 ILE D O 1
ATOM 4200 N N . ALA D 1 63 ? -111.508 -17.233 -41.139 1.00 36.45 63 ALA D N 1
ATOM 4201 C CA . ALA D 1 63 ? -111.194 -16.875 -42.520 1.00 38.46 63 ALA D CA 1
ATOM 4202 C C . ALA D 1 63 ? -112.119 -17.555 -43.523 1.00 44.76 63 ALA D C 1
ATOM 4203 O O . ALA D 1 63 ? -112.433 -16.981 -44.578 1.00 52.20 63 ALA D O 1
ATOM 4205 N N . SER D 1 64 ? -112.551 -18.773 -43.229 1.00 36.73 64 SER D N 1
ATOM 4206 C CA . SER D 1 64 ? -113.462 -19.472 -44.119 1.00 44.39 64 SER D CA 1
ATOM 4207 C C . SER D 1 64 ? -114.195 -20.497 -43.277 1.00 46.07 64 SER D C 1
ATOM 4208 O O . SER D 1 64 ? -113.575 -21.176 -42.456 1.00 46.67 64 SER D O 1
ATOM 4211 N N . GLU D 1 65 ? -115.505 -20.593 -43.463 1.00 50.12 65 GLU D N 1
ATOM 4212 C CA . GLU D 1 65 ? -116.316 -21.404 -42.571 1.00 49.56 65 GLU D CA 1
ATOM 4213 C C . GLU D 1 65 ? -116.642 -22.759 -43.181 1.00 49.14 65 GLU D C 1
ATOM 4214 O O . GLU D 1 65 ? -116.568 -22.971 -44.400 1.00 47.12 65 GLU D O 1
ATOM 4220 N N . SER D 1 66 ? -117.004 -23.676 -42.296 1.00 42.50 66 SER D N 1
ATOM 4221 C CA . SER D 1 66 ? -117.282 -25.041 -42.696 1.00 42.93 66 SER D CA 1
ATOM 4222 C C . SER D 1 66 ? -118.582 -25.090 -43.481 1.00 49.77 66 SER D C 1
ATOM 4223 O O . SER D 1 66 ? -119.587 -24.521 -43.038 1.00 58.56 66 SER D O 1
ATOM 4226 N N . PRO D 1 67 ? -118.608 -25.749 -44.631 1.00 47.00 67 PRO D N 1
ATOM 4227 C CA . PRO D 1 67 ? -119.835 -25.803 -45.440 1.00 49.08 67 PRO D CA 1
ATOM 4228 C C . PRO D 1 67 ? -121.008 -26.500 -44.761 1.00 58.31 67 PRO D C 1
ATOM 4229 O O . PRO D 1 67 ? -122.089 -26.610 -45.352 1.00 66.27 67 PRO D O 1
ATOM 4233 N N . LEU D 1 68 ? -120.824 -26.972 -43.530 1.00 53.05 68 LEU D N 1
ATOM 4234 C CA . LEU D 1 68 ? -121.926 -27.597 -42.813 1.00 59.27 68 LEU D CA 1
ATOM 4235 C C . LEU D 1 68 ? -122.207 -26.892 -41.488 1.00 65.13 68 LEU D C 1
ATOM 4236 O O . LEU D 1 68 ? -122.545 -27.528 -40.481 1.00 70.00 68 LEU D O 1
ATOM 4241 N N . ASN D 1 69 ? -122.163 -25.553 -41.533 1.00 68.74 69 ASN D N 1
ATOM 4242 C CA . ASN D 1 69 ? -122.136 -24.728 -40.322 1.00 73.55 69 ASN D CA 1
ATOM 4243 C C . ASN D 1 69 ? -123.462 -24.772 -39.557 1.00 83.51 69 ASN D C 1
ATOM 4244 O O . ASN D 1 69 ? -123.474 -24.968 -38.331 1.00 83.55 69 ASN D O 1
ATOM 4249 N N . GLY D 1 70 ? -124.589 -24.573 -40.252 1.00 78.67 70 GLY D N 1
ATOM 4250 C CA . GLY D 1 70 ? -125.873 -24.590 -39.569 1.00 79.07 70 GLY D CA 1
ATOM 4251 C C . GLY D 1 70 ? -126.291 -25.975 -39.117 1.00 77.82 70 GLY D C 1
ATOM 4252 O O . GLY D 1 70 ? -126.927 -26.124 -38.065 1.00 70.08 70 GLY D O 1
ATOM 4253 N N . LYS D 1 71 ? -125.930 -27.003 -39.896 1.00 75.95 71 LYS D N 1
ATOM 4254 C CA . LYS D 1 71 ? -126.299 -28.378 -39.570 1.00 75.50 71 LYS D CA 1
ATOM 4255 C C . LYS D 1 71 ? -125.736 -28.805 -38.221 1.00 73.77 71 LYS D C 1
ATOM 4256 O O . LYS D 1 71 ? -126.429 -29.462 -37.432 1.00 73.41 71 LYS D O 1
ATOM 4262 N N . SER D 1 72 ? -124.488 -28.435 -37.936 1.00 71.98 72 SER D N 1
ATOM 4263 C CA . SER D 1 72 ? -123.825 -28.854 -36.710 1.00 70.65 72 SER D CA 1
ATOM 4264 C C . SER D 1 72 ? -124.188 -27.951 -35.529 1.00 62.97 72 SER D C 1
ATOM 4265 O O . SER D 1 72 ? -124.486 -26.758 -35.677 1.00 63.81 72 SER D O 1
ATOM 4268 N N . GLU D 1 73 ? -124.184 -28.558 -34.349 1.00 59.48 73 GLU D N 1
ATOM 4269 C CA . GLU D 1 73 ? -124.302 -27.896 -33.057 1.00 59.31 73 GLU D CA 1
ATOM 4270 C C . GLU D 1 73 ? -122.949 -27.339 -32.596 1.00 60.85 73 GLU D C 1
ATOM 4271 O O . GLU D 1 73 ? -122.850 -26.730 -31.521 1.00 52.34 73 GLU D O 1
ATOM 4277 N N . SER D 1 74 ? -121.905 -27.489 -33.426 1.00 60.63 74 SER D N 1
ATOM 4278 C CA . SER D 1 74 ? -120.564 -27.015 -33.122 1.00 50.70 74 SER D CA 1
ATOM 4279 C C . SER D 1 74 ? -120.385 -25.560 -33.538 1.00 49.70 74 SER D C 1
ATOM 4280 O O . SER D 1 74 ? -120.889 -25.145 -34.593 1.00 49.39 74 SER D O 1
ATOM 4283 N N . PRO D 1 75 ? -119.646 -24.822 -32.698 1.00 45.43 75 PRO D N 1
ATOM 4284 C CA . PRO D 1 75 ? -119.194 -23.475 -33.085 1.00 42.22 75 PRO D CA 1
ATOM 4285 C C . PRO D 1 75 ? -118.169 -23.474 -34.207 1.00 45.16 75 PRO D C 1
ATOM 4286 O O . PRO D 1 75 ? -118.005 -22.448 -34.880 1.00 48.73 75 PRO D O 1
ATOM 4290 N N . LEU D 1 76 ? -117.454 -24.572 -34.414 1.00 42.28 76 LEU D N 1
ATOM 4291 C CA . LEU D 1 76 ? -116.412 -24.648 -35.435 1.00 40.62 76 LEU D CA 1
ATOM 4292 C C . LEU D 1 76 ? -116.524 -26.002 -36.112 1.00 39.94 76 LEU D C 1
ATOM 4293 O O . LEU D 1 76 ? -115.703 -26.903 -35.900 1.00 41.52 76 LEU D O 1
ATOM 4298 N N . PRO D 1 77 ? -117.552 -26.183 -36.931 1.00 40.98 77 PRO D N 1
ATOM 4299 C CA . PRO D 1 77 ? -117.769 -27.482 -37.571 1.00 44.21 77 PRO D CA 1
ATOM 4300 C C . PRO D 1 77 ? -116.587 -27.907 -38.428 1.00 43.72 77 PRO D C 1
ATOM 4301 O O . PRO D 1 77 ? -115.825 -27.082 -38.944 1.00 37.01 77 PRO D O 1
ATOM 4305 N N . PHE D 1 78 ? -116.455 -29.228 -38.560 1.00 44.58 78 PHE D N 1
ATOM 4306 C CA . PHE D 1 78 ? -115.315 -29.871 -39.201 1.00 40.07 78 PHE D CA 1
ATOM 4307 C C . PHE D 1 78 ? -115.044 -29.269 -40.564 1.00 41.94 78 PHE D C 1
ATOM 4308 O O . PHE D 1 78 ? -115.903 -29.308 -41.447 1.00 47.55 78 PHE D O 1
ATOM 4316 N N . GLY D 1 79 ? -113.843 -28.717 -40.734 1.00 38.57 79 GLY D N 1
ATOM 4317 C CA . GLY D 1 79 ? -113.455 -28.089 -41.979 1.00 31.53 79 GLY D CA 1
ATOM 4318 C C . GLY D 1 79 ? -113.423 -26.581 -41.942 1.00 33.26 79 GLY D C 1
ATOM 4319 O O . GLY D 1 79 ? -113.332 -25.960 -43.007 1.00 35.77 79 GLY D O 1
ATOM 4320 N N . SER D 1 80 ? -113.497 -25.975 -40.752 1.00 37.41 80 SER D N 1
ATOM 4321 C CA . SER D 1 80 ? -113.405 -24.528 -40.581 1.00 33.16 80 SER D CA 1
ATOM 4322 C C . SER D 1 80 ? -111.951 -24.070 -40.529 1.00 35.56 80 SER D C 1
ATOM 4323 O O . SER D 1 80 ? -111.050 -24.816 -40.129 1.00 38.29 80 SER D O 1
ATOM 4326 N N . ILE D 1 81 ? -111.727 -22.821 -40.919 1.00 35.00 81 ILE D N 1
ATOM 4327 C CA . ILE D 1 81 ? -110.387 -22.264 -41.044 1.00 29.65 81 ILE D CA 1
ATOM 4328 C C . ILE D 1 81 ? -110.375 -20.922 -40.326 1.00 34.08 81 ILE D C 1
ATOM 4329 O O . ILE D 1 81 ? -111.014 -19.967 -40.782 1.00 43.33 81 ILE D O 1
ATOM 4334 N N . VAL D 1 82 ? -109.660 -20.848 -39.213 1.00 31.05 82 VAL D N 1
ATOM 4335 C CA . VAL D 1 82 ? -109.453 -19.611 -38.467 1.00 29.40 82 VAL D CA 1
ATOM 4336 C C . VAL D 1 82 ? -108.050 -19.105 -38.766 1.00 32.55 82 VAL D C 1
ATOM 4337 O O . VAL D 1 82 ? -107.107 -19.898 -38.873 1.00 37.78 82 VAL D O 1
ATOM 4341 N N . VAL D 1 83 ? -107.902 -17.794 -38.912 1.00 31.75 83 VAL D N 1
ATOM 4342 C CA . VAL D 1 83 ? -106.598 -17.141 -38.946 1.00 29.61 83 VAL D CA 1
ATOM 4343 C C . VAL D 1 83 ? -106.433 -16.411 -37.627 1.00 33.64 83 VAL D C 1
ATOM 4344 O O . VAL D 1 83 ? -107.419 -15.956 -37.036 1.00 37.11 83 VAL D O 1
ATOM 4348 N N . LEU D 1 84 ? -105.195 -16.298 -37.148 1.00 35.16 84 LEU D N 1
ATOM 4349 C CA . LEU D 1 84 ? -105.000 -15.744 -35.817 1.00 33.71 84 LEU D CA 1
ATOM 4350 C C . LEU D 1 84 ? -103.768 -14.853 -35.757 1.00 31.88 84 LEU D C 1
ATOM 4351 O O . LEU D 1 84 ? -102.877 -14.912 -36.608 1.00 36.33 84 LEU D O 1
ATOM 4356 N N . GLU D 1 85 ? -103.747 -14.019 -34.718 1.00 36.04 85 GLU D N 1
ATOM 4357 C CA . GLU D 1 85 ? -102.631 -13.150 -34.369 1.00 35.00 85 GLU D CA 1
ATOM 4358 C C . GLU D 1 85 ? -102.663 -12.917 -32.863 1.00 38.61 85 GLU D C 1
ATOM 4359 O O . GLU D 1 85 ? -103.166 -11.890 -32.406 1.00 40.20 85 GLU D O 1
ATOM 4365 N N . ASP D 1 86 ? -102.148 -13.883 -32.066 1.00 42.13 86 ASP D N 1
ATOM 4366 C CA . ASP D 1 86 ? -102.296 -13.819 -30.610 1.00 41.72 86 ASP D CA 1
ATOM 4367 C C . ASP D 1 86 ? -101.034 -13.257 -29.973 1.00 41.45 86 ASP D C 1
ATOM 4368 O O . ASP D 1 86 ? -99.931 -13.732 -30.284 1.00 42.33 86 ASP D O 1
ATOM 4373 N N . PRO D 1 87 ? -101.152 -12.271 -29.082 1.00 42.66 87 PRO D N 1
ATOM 4374 C CA . PRO D 1 87 ? -99.963 -11.737 -28.405 1.00 36.33 87 PRO D CA 1
ATOM 4375 C C . PRO D 1 87 ? -99.389 -12.733 -27.417 1.00 41.38 87 PRO D C 1
ATOM 4376 O O . PRO D 1 87 ? -100.099 -13.577 -26.858 1.00 42.21 87 PRO D O 1
ATOM 4380 N N . LEU D 1 88 ? -98.083 -12.610 -27.188 1.00 39.21 88 LEU D N 1
ATOM 4381 C CA . LEU D 1 88 ? -97.370 -13.451 -26.234 1.00 41.42 88 LEU D CA 1
ATOM 4382 C C . LEU D 1 88 ? -96.825 -12.577 -25.113 1.00 45.34 88 LEU D C 1
ATOM 4383 O O . LEU D 1 88 ? -96.162 -11.564 -25.373 1.00 47.12 88 LEU D O 1
ATOM 4388 N N . THR D 1 89 ? -97.095 -12.978 -23.871 1.00 47.74 89 THR D N 1
ATOM 4389 C CA . THR D 1 89 ? -96.771 -12.192 -22.687 1.00 49.74 89 THR D CA 1
ATOM 4390 C C . THR D 1 89 ? -95.959 -13.037 -21.712 1.00 44.97 89 THR D C 1
ATOM 4391 O O . THR D 1 89 ? -96.108 -14.263 -21.672 1.00 41.02 89 THR D O 1
ATOM 4395 N N . VAL D 1 90 ? -95.114 -12.371 -20.908 1.00 46.91 90 VAL D N 1
ATOM 4396 C CA . VAL D 1 90 ? -94.333 -13.098 -19.903 1.00 48.21 90 VAL D CA 1
ATOM 4397 C C . VAL D 1 90 ? -95.247 -13.691 -18.842 1.00 49.91 90 VAL D C 1
ATOM 4398 O O . VAL D 1 90 ? -94.999 -14.793 -18.337 1.00 49.22 90 VAL D O 1
ATOM 4402 N N . GLY D 1 91 ? -96.300 -12.961 -18.468 1.00 46.23 91 GLY D N 1
ATOM 4403 C CA . GLY D 1 91 ? -97.254 -13.427 -17.488 1.00 49.54 91 GLY D CA 1
ATOM 4404 C C . GLY D 1 91 ? -98.610 -13.674 -18.115 1.00 53.85 91 GLY D C 1
ATOM 4405 O O . GLY D 1 91 ? -98.863 -13.283 -19.260 1.00 55.01 91 GLY D O 1
ATOM 4406 N N . PRO D 1 92 ? -99.510 -14.342 -17.379 1.00 53.69 92 PRO D N 1
ATOM 4407 C CA . PRO D 1 92 ? -100.830 -14.678 -17.951 1.00 53.51 92 PRO D CA 1
ATOM 4408 C C . PRO D 1 92 ? -101.786 -13.504 -18.036 1.00 52.10 92 PRO D C 1
ATOM 4409 O O . PRO D 1 92 ? -102.725 -13.542 -18.842 1.00 55.35 92 PRO D O 1
ATOM 4413 N N . GLU D 1 93 ? -101.595 -12.481 -17.218 1.00 54.97 93 GLU D N 1
ATOM 4414 C CA . GLU D 1 93 ? -102.276 -11.215 -17.433 1.00 59.80 93 GLU D CA 1
ATOM 4415 C C . GLU D 1 93 ? -101.875 -10.657 -18.797 1.00 56.49 93 GLU D C 1
ATOM 4416 O O . GLU D 1 93 ? -100.712 -10.746 -19.200 1.00 56.40 93 GLU D O 1
ATOM 4422 N N . LEU D 1 94 ? -102.844 -10.104 -19.532 1.00 56.33 94 LEU D N 1
ATOM 4423 C CA . LEU D 1 94 ? -102.517 -9.554 -20.847 1.00 53.19 94 LEU D CA 1
ATOM 4424 C C . LEU D 1 94 ? -101.558 -8.375 -20.763 1.00 58.10 94 LEU D C 1
ATOM 4425 O O . LEU D 1 94 ? -100.878 -8.070 -21.749 1.00 61.18 94 LEU D O 1
ATOM 4430 N N . ASN D 1 95 ? -101.493 -7.707 -19.611 1.00 61.87 95 ASN D N 1
ATOM 4431 C CA . ASN D 1 95 ? -100.729 -6.478 -19.443 1.00 58.56 95 ASN D CA 1
ATOM 4432 C C . ASN D 1 95 ? -99.248 -6.721 -19.189 1.00 59.58 95 ASN D C 1
ATOM 4433 O O . ASN D 1 95 ? -98.476 -5.754 -19.168 1.00 65.56 95 ASN D O 1
ATOM 4438 N N . SER D 1 96 ? -98.833 -7.968 -18.984 1.00 51.69 96 SER D N 1
ATOM 4439 C CA . SER D 1 96 ? -97.441 -8.245 -18.674 1.00 54.90 96 SER D CA 1
ATOM 4440 C C . SER D 1 96 ? -96.561 -7.920 -19.881 1.00 59.23 96 SER D C 1
ATOM 4441 O O . SER D 1 96 ? -97.054 -7.642 -20.981 1.00 59.20 96 SER D O 1
ATOM 4444 N N . GLU D 1 97 ? -95.240 -7.950 -19.671 1.00 56.78 97 GLU D N 1
ATOM 4445 C CA . GLU D 1 97 ? -94.320 -7.607 -20.752 1.00 51.37 97 GLU D CA 1
ATOM 4446 C C . GLU D 1 97 ? -94.623 -8.457 -21.976 1.00 53.69 97 GLU D C 1
ATOM 4447 O O . GLU D 1 97 ? -94.637 -9.690 -21.907 1.00 53.83 97 GLU D O 1
ATOM 4453 N N . LEU D 1 98 ? -94.949 -7.788 -23.080 1.00 55.47 98 LEU D N 1
ATOM 4454 C CA . LEU D 1 98 ? -95.246 -8.467 -24.337 1.00 46.61 98 LEU D CA 1
ATOM 4455 C C . LEU D 1 98 ? -93.932 -8.802 -25.036 1.00 50.85 98 LEU D C 1
ATOM 4456 O O . LEU D 1 98 ? -93.182 -7.908 -25.447 1.00 53.98 98 LEU D O 1
ATOM 4461 N N . ILE D 1 99 ? -93.645 -10.091 -25.163 1.00 45.48 99 ILE D N 1
ATOM 4462 C CA . ILE D 1 99 ? -92.379 -10.528 -25.723 1.00 42.07 99 ILE D CA 1
ATOM 4463 C C . ILE D 1 99 ? -92.486 -10.940 -27.187 1.00 46.69 99 ILE D C 1
ATOM 4464 O O . ILE D 1 99 ? -91.474 -10.899 -27.904 1.00 52.53 99 ILE D O 1
ATOM 4469 N N . GLY D 1 100 ? -93.664 -11.320 -27.651 1.00 39.87 100 GLY D N 1
ATOM 4470 C CA . GLY D 1 100 ? -93.821 -11.615 -29.052 1.00 36.85 100 GLY D CA 1
ATOM 4471 C C . GLY D 1 100 ? -95.263 -11.880 -29.406 1.00 43.24 100 GLY D C 1
ATOM 4472 O O . GLY D 1 100 ? -96.181 -11.529 -28.660 1.00 43.59 100 GLY D O 1
ATOM 4473 N N . LYS D 1 101 ? -95.449 -12.516 -30.564 1.00 39.80 101 LYS D N 1
ATOM 4474 C CA . LYS D 1 101 ? -96.781 -12.748 -31.094 1.00 33.73 101 LYS D CA 1
ATOM 4475 C C . LYS D 1 101 ? -96.772 -14.031 -31.914 1.00 32.75 101 LYS D C 1
ATOM 4476 O O . LYS D 1 101 ? -95.767 -14.379 -32.542 1.00 32.67 101 LYS D O 1
ATOM 4482 N N . ALA D 1 102 ? -97.895 -14.747 -31.871 1.00 34.33 102 ALA D N 1
ATOM 4483 C CA . ALA D 1 102 ? -98.125 -15.923 -32.703 1.00 32.47 102 ALA D CA 1
ATOM 4484 C C . ALA D 1 102 ? -99.030 -15.534 -33.864 1.00 36.18 102 ALA D C 1
ATOM 4485 O O . ALA D 1 102 ? -100.117 -14.986 -33.645 1.00 39.12 102 ALA D O 1
ATOM 4487 N N . GLN D 1 103 ? -98.575 -15.804 -35.090 1.00 33.68 103 GLN D N 1
ATOM 4488 C CA . GLN D 1 103 ? -99.384 -15.666 -36.290 1.00 31.59 103 GLN D CA 1
ATOM 4489 C C . GLN D 1 103 ? -99.492 -16.998 -37.002 1.00 33.86 103 GLN D C 1
ATOM 4490 O O . GLN D 1 103 ? -98.556 -17.803 -36.979 1.00 35.89 103 GLN D O 1
ATOM 4496 N N . GLY D 1 104 ? -100.633 -17.213 -37.647 1.00 30.58 104 GLY D N 1
ATOM 4497 C CA . GLY D 1 104 ? -100.847 -18.469 -38.347 1.00 30.58 104 GLY D CA 1
ATOM 4498 C C . GLY D 1 104 ? -102.333 -18.738 -38.558 1.00 34.10 104 GLY D C 1
ATOM 4499 O O . GLY D 1 104 ? -103.137 -17.808 -38.686 1.00 37.72 104 GLY D O 1
ATOM 4500 N N . PHE D 1 105 ? -102.661 -20.027 -38.601 1.00 29.66 105 PHE D N 1
ATOM 4501 C CA . PHE D 1 105 ? -104.010 -20.491 -38.879 1.00 26.50 105 PHE D CA 1
ATOM 4502 C C . PHE D 1 105 ? -104.200 -21.837 -38.194 1.00 32.50 105 PHE D C 1
ATOM 4503 O O . PHE D 1 105 ? -103.241 -22.468 -37.737 1.00 36.80 105 PHE D O 1
ATOM 4511 N N . TYR D 1 106 ? -105.447 -22.292 -38.135 1.00 31.06 106 TYR D N 1
ATOM 4512 C CA . TYR D 1 106 ? -105.671 -23.674 -37.752 1.00 28.88 106 TYR D CA 1
ATOM 4513 C C . TYR D 1 106 ? -106.922 -24.184 -38.437 1.00 30.92 106 TYR D C 1
ATOM 4514 O O . TYR D 1 106 ? -107.767 -23.408 -38.894 1.00 32.26 106 TYR D O 1
ATOM 4523 N N . VAL D 1 107 ? -107.028 -25.509 -38.495 1.00 26.20 107 VAL D N 1
ATOM 4524 C CA . VAL D 1 107 ? -108.104 -26.182 -39.203 1.00 28.68 107 VAL D CA 1
ATOM 4525 C C . VAL D 1 107 ? -108.755 -27.197 -38.264 1.00 33.18 107 VAL D C 1
ATOM 4526 O O . VAL D 1 107 ? -108.057 -27.998 -37.627 1.00 32.41 107 VAL D O 1
ATOM 4530 N N . THR D 1 108 ? -110.087 -27.132 -38.143 1.00 31.22 108 THR D N 1
ATOM 4531 C CA . THR D 1 108 ? -110.826 -28.110 -37.349 1.00 30.77 108 THR D CA 1
ATOM 4532 C C . THR D 1 108 ? -110.866 -29.433 -38.105 1.00 36.06 108 THR D C 1
ATOM 4533 O O . THR D 1 108 ? -111.210 -29.464 -39.292 1.00 35.62 108 THR D O 1
ATOM 4537 N N . VAL D 1 109 ? -110.488 -30.528 -37.439 1.00 36.47 109 VAL D N 1
ATOM 4538 C CA . VAL D 1 109 ? -110.215 -31.778 -38.141 1.00 37.37 109 VAL D CA 1
ATOM 4539 C C . VAL D 1 109 ? -110.937 -32.982 -37.557 1.00 38.66 109 VAL D C 1
ATOM 4540 O O . VAL D 1 109 ? -110.755 -34.091 -38.062 1.00 40.14 109 VAL D O 1
ATOM 4544 N N . SER D 1 110 ? -111.792 -32.763 -36.562 1.00 41.64 110 SER D N 1
ATOM 4545 C CA . SER D 1 110 ? -112.620 -33.876 -36.026 1.00 43.24 110 SER D CA 1
ATOM 4546 C C . SER D 1 110 ? -114.031 -33.749 -36.589 1.00 40.39 110 SER D C 1
ATOM 4547 O O . SER D 1 110 ? -114.579 -32.646 -36.556 1.00 44.62 110 SER D O 1
ATOM 4550 N N . GLN D 1 111 ? -114.579 -34.847 -37.090 1.00 37.75 111 GLN D N 1
ATOM 4551 C CA . GLN D 1 111 ? -115.942 -34.814 -37.668 1.00 41.40 111 GLN D CA 1
ATOM 4552 C C . GLN D 1 111 ? -116.951 -34.786 -36.517 1.00 46.92 111 GLN D C 1
ATOM 4553 O O . GLN D 1 111 ? -117.859 -33.950 -36.580 1.00 55.28 111 GLN D O 1
ATOM 4559 N N . ALA D 1 112 ? -116.782 -35.639 -35.504 1.00 44.41 112 ALA D N 1
ATOM 4560 C CA . ALA D 1 112 ? -117.655 -35.607 -34.308 1.00 37.62 112 ALA D CA 1
ATOM 4561 C C . ALA D 1 112 ? -117.734 -34.171 -33.812 1.00 46.58 112 ALA D C 1
ATOM 4562 O O . ALA D 1 112 ? -118.829 -33.588 -33.838 1.00 51.92 112 ALA D O 1
ATOM 4564 N N . ALA D 1 113 ? -116.621 -33.673 -33.292 1.00 53.93 113 ALA D N 1
ATOM 4565 C CA . ALA D 1 113 ? -116.533 -32.244 -32.937 1.00 51.31 113 ALA D CA 1
ATOM 4566 C C . ALA D 1 113 ? -117.541 -31.811 -31.882 1.00 47.32 113 ALA D C 1
ATOM 4567 O O . ALA D 1 113 ? -117.601 -32.456 -30.828 1.00 50.21 113 ALA D O 1
ATOM 4569 N N . VAL D 1 114 ? -118.250 -30.727 -32.166 1.00 46.76 114 VAL D N 1
ATOM 4570 C CA . VAL D 1 114 ? -119.185 -30.110 -31.186 1.00 52.57 114 VAL D CA 1
ATOM 4571 C C . VAL D 1 114 ? -118.335 -29.194 -30.306 1.00 50.88 114 VAL D C 1
ATOM 4572 O O . VAL D 1 114 ? -118.161 -28.038 -30.694 1.00 52.49 114 VAL D O 1
ATOM 4576 N N . LEU D 1 115 ? -117.775 -29.681 -29.208 1.00 50.76 115 LEU D N 1
ATOM 4577 C CA . LEU D 1 115 ? -117.046 -28.722 -28.336 1.00 55.46 115 LEU D CA 1
ATOM 4578 C C . LEU D 1 115 ? -115.663 -29.271 -28.001 1.00 51.69 115 LEU D C 1
ATOM 4579 O O . LEU D 1 115 ? -114.798 -28.479 -27.610 1.00 52.23 115 LEU D O 1
ATOM 4584 N N . GLU D 1 116 ? -115.488 -30.581 -28.119 1.00 48.61 116 GLU D N 1
ATOM 4585 C CA . GLU D 1 116 ? -114.156 -31.191 -27.904 1.00 48.46 116 GLU D CA 1
ATOM 4586 C C . GLU D 1 116 ? -113.470 -31.133 -29.263 1.00 46.93 116 GLU D C 1
ATOM 4587 O O . GLU D 1 116 ? -113.375 -32.175 -29.925 1.00 45.95 116 GLU D O 1
ATOM 4593 N N . LEU D 1 117 ? -113.008 -29.946 -29.639 1.00 47.37 117 LEU D N 1
ATOM 4594 C CA . LEU D 1 117 ? -112.454 -29.730 -30.995 1.00 41.17 117 LEU D CA 1
ATOM 4595 C C . LEU D 1 117 ? -111.041 -30.281 -31.146 1.00 39.74 117 LEU D C 1
ATOM 4596 O O . LEU D 1 117 ? -110.320 -30.344 -30.153 1.00 38.20 117 LEU D O 1
ATOM 4601 N N . GLU D 1 118 ? -110.696 -30.680 -32.365 1.00 38.00 118 GLU D N 1
ATOM 4602 C CA . GLU D 1 118 ? -109.329 -31.161 -32.670 1.00 33.49 118 GLU D CA 1
ATOM 4603 C C . GLU D 1 118 ? -108.802 -30.279 -33.803 1.00 32.29 118 GLU D C 1
ATOM 4604 O O . GLU D 1 118 ? -109.471 -30.206 -34.834 1.00 33.34 118 GLU D O 1
ATOM 4610 N N . LEU D 1 119 ? -107.660 -29.622 -33.604 1.00 31.62 119 LEU D N 1
ATOM 4611 C CA . LEU D 1 119 ? -107.123 -28.691 -34.583 1.00 28.04 119 LEU D CA 1
ATOM 4612 C C . LEU D 1 119 ? -105.754 -29.135 -35.069 1.00 30.60 119 LEU D C 1
ATOM 4613 O O . LEU D 1 119 ? -104.930 -29.637 -34.290 1.00 33.23 119 LEU D O 1
ATOM 4618 N N . VAL D 1 120 ? -105.530 -28.947 -36.364 1.00 28.13 120 VAL D N 1
ATOM 4619 C CA . VAL D 1 120 ? -104.202 -28.905 -36.957 1.00 24.06 120 VAL D CA 1
ATOM 4620 C C . VAL D 1 120 ? -103.836 -27.430 -37.054 1.00 27.72 120 VAL D C 1
ATOM 4621 O O . VAL D 1 120 ? -104.601 -26.641 -37.622 1.00 28.48 120 VAL D O 1
ATOM 4625 N N . MET D 1 121 ? -102.701 -27.031 -36.472 1.00 30.64 121 MET D N 1
ATOM 4626 C CA . MET D 1 121 ? -102.306 -25.623 -36.437 1.00 28.67 121 MET D CA 1
ATOM 4627 C C . MET D 1 121 ? -101.006 -25.412 -37.188 1.00 29.05 121 MET D C 1
ATOM 4628 O O . MET D 1 121 ? -100.022 -26.131 -36.962 1.00 29.55 121 MET D O 1
ATOM 4633 N N . GLY D 1 122 ? -100.993 -24.402 -38.046 1.00 27.59 122 GLY D N 1
ATOM 4634 C CA . GLY D 1 122 ? -99.761 -23.962 -38.668 1.00 25.38 122 GLY D CA 1
ATOM 4635 C C . GLY D 1 122 ? -99.502 -22.530 -38.265 1.00 27.01 122 GLY D C 1
ATOM 4636 O O . GLY D 1 122 ? -100.302 -21.638 -38.559 1.00 29.41 122 GLY D O 1
ATOM 4637 N N . MET D 1 123 ? -98.399 -22.284 -37.579 1.00 28.29 123 MET D N 1
ATOM 4638 C CA . MET D 1 123 ? -98.234 -20.962 -37.014 1.00 27.38 123 MET D CA 1
ATOM 4639 C C . MET D 1 123 ? -96.761 -20.718 -36.721 1.00 29.00 123 MET D C 1
ATOM 4640 O O . MET D 1 123 ? -95.984 -21.667 -36.556 1.00 27.08 123 MET D O 1
ATOM 4645 N N . THR D 1 124 ? -96.384 -19.433 -36.697 1.00 23.84 124 THR D N 1
ATOM 4646 C CA . THR D 1 124 ? -95.044 -19.002 -36.338 1.00 26.20 124 THR D CA 1
ATOM 4647 C C . THR D 1 124 ? -95.095 -18.084 -35.126 1.00 32.15 124 THR D C 1
ATOM 4648 O O . THR D 1 124 ? -96.066 -17.345 -34.930 1.00 32.62 124 THR D O 1
ATOM 4652 N N . PHE D 1 125 ? -94.026 -18.130 -34.328 1.00 30.72 125 PHE D N 1
ATOM 4653 C CA . PHE D 1 125 ? -93.803 -17.202 -33.227 1.00 31.22 125 PHE D CA 1
ATOM 4654 C C . PHE D 1 125 ? -92.725 -16.200 -33.612 1.00 36.68 125 PHE D C 1
ATOM 4655 O O . PHE D 1 125 ? -91.656 -16.591 -34.093 1.00 36.20 125 PHE D O 1
ATOM 4663 N N . VAL D 1 126 ? -92.999 -14.913 -33.395 1.00 39.05 126 VAL D N 1
ATOM 4664 C CA . VAL D 1 126 ? -91.979 -13.877 -33.494 1.00 33.25 126 VAL D CA 1
ATOM 4665 C C . VAL D 1 126 ? -91.740 -13.361 -32.096 1.00 36.66 126 VAL D C 1
ATOM 4666 O O . VAL D 1 126 ? -92.671 -13.287 -31.291 1.00 41.75 126 VAL D O 1
ATOM 4670 N N . PHE D 1 127 ? -90.508 -12.959 -31.814 1.00 40.41 127 PHE D N 1
ATOM 4671 C CA . PHE D 1 127 ? -90.184 -12.383 -30.518 1.00 42.07 127 PHE D CA 1
ATOM 4672 C C . PHE D 1 127 ? -89.683 -10.954 -30.685 1.00 44.32 127 PHE D C 1
ATOM 4673 O O . PHE D 1 127 ? -89.230 -10.550 -31.763 1.00 39.55 127 PHE D O 1
ATOM 4681 N N . THR D 1 128 ? -89.820 -10.169 -29.595 1.00 46.75 128 THR D N 1
ATOM 4682 C CA . THR D 1 128 ? -89.583 -8.723 -29.623 1.00 49.73 128 THR D CA 1
ATOM 4683 C C . THR D 1 128 ? -88.802 -8.380 -28.359 1.00 49.38 128 THR D C 1
ATOM 4684 O O . THR D 1 128 ? -89.375 -8.037 -27.327 1.00 58.69 128 THR D O 1
ATOM 4688 N N . GLY D 1 129 ? -87.490 -8.478 -28.440 1.00 51.56 129 GLY D N 1
ATOM 4689 C CA . GLY D 1 129 ? -86.670 -8.165 -27.284 1.00 54.59 129 GLY D CA 1
ATOM 4690 C C . GLY D 1 129 ? -85.995 -9.395 -26.708 1.00 57.61 129 GLY D C 1
ATOM 4691 O O . GLY D 1 129 ? -86.564 -10.496 -26.684 1.00 55.42 129 GLY D O 1
ATOM 4692 N N . GLY D 1 130 ? -84.777 -9.202 -26.220 1.00 53.66 130 GLY D N 1
ATOM 4693 C CA . GLY D 1 130 ? -83.983 -10.274 -25.665 1.00 47.67 130 GLY D CA 1
ATOM 4694 C C . GLY D 1 130 ? -82.964 -10.773 -26.665 1.00 48.00 130 GLY D C 1
ATOM 4695 O O . GLY D 1 130 ? -82.799 -10.228 -27.764 1.00 41.02 130 GLY D O 1
ATOM 4696 N N . LYS D 1 131 ? -82.248 -11.827 -26.246 1.00 49.74 131 LYS D N 1
ATOM 4697 C CA . LYS D 1 131 ? -81.401 -12.571 -27.172 1.00 46.80 131 LYS D CA 1
ATOM 4698 C C . LYS D 1 131 ? -82.156 -12.796 -28.466 1.00 49.75 131 LYS D C 1
ATOM 4699 O O . LYS D 1 131 ? -81.686 -12.429 -29.549 1.00 51.77 131 LYS D O 1
ATOM 4705 N N . TYR D 1 132 ? -83.374 -13.330 -28.349 1.00 46.50 132 TYR D N 1
ATOM 4706 C CA . TYR D 1 132 ? -84.148 -13.792 -29.487 1.00 45.72 132 TYR D CA 1
ATOM 4707 C C . TYR D 1 132 ? -85.049 -12.708 -30.057 1.00 45.38 132 TYR D C 1
ATOM 4708 O O . TYR D 1 132 ? -86.040 -13.017 -30.737 1.00 43.19 132 TYR D O 1
ATOM 4717 N N . ASN D 1 133 ? -84.708 -11.444 -29.824 1.00 45.48 133 ASN D N 1
ATOM 4718 C CA . ASN D 1 133 ? -85.392 -10.361 -30.511 1.00 45.69 133 ASN D CA 1
ATOM 4719 C C . ASN D 1 133 ? -85.282 -10.589 -32.008 1.00 39.60 133 ASN D C 1
ATOM 4720 O O . ASN D 1 133 ? -84.177 -10.589 -32.552 1.00 45.51 133 ASN D O 1
ATOM 4725 N N . GLY D 1 134 ? -86.410 -10.817 -32.672 1.00 44.95 134 GLY D N 1
ATOM 4726 C CA . GLY D 1 134 ? -86.461 -10.927 -34.116 1.00 43.81 134 GLY D CA 1
ATOM 4727 C C . GLY D 1 134 ? -86.405 -12.339 -34.659 1.00 40.43 134 GLY D C 1
ATOM 4728 O O . GLY D 1 134 ? -86.701 -12.540 -35.843 1.00 39.48 134 GLY D O 1
ATOM 4729 N N . SER D 1 135 ? -86.023 -13.314 -33.843 1.00 38.31 135 SER D N 1
ATOM 4730 C CA . SER D 1 135 ? -85.982 -14.690 -34.307 1.00 37.15 135 SER D CA 1
ATOM 4731 C C . SER D 1 135 ? -87.403 -15.254 -34.384 1.00 34.43 135 SER D C 1
ATOM 4732 O O . SER D 1 135 ? -88.314 -14.780 -33.703 1.00 43.97 135 SER D O 1
ATOM 4735 N N . THR D 1 136 ? -87.603 -16.273 -35.223 1.00 31.01 136 THR D N 1
ATOM 4736 C CA . THR D 1 136 ? -88.904 -16.934 -35.257 1.00 29.94 136 THR D CA 1
ATOM 4737 C C . THR D 1 136 ? -88.785 -18.442 -35.058 1.00 30.37 136 THR D C 1
ATOM 4738 O O . THR D 1 136 ? -87.704 -19.035 -35.144 1.00 35.00 136 THR D O 1
ATOM 4742 N N . LEU D 1 137 ? -89.928 -19.042 -34.749 1.00 27.21 137 LEU D N 1
ATOM 4743 C CA . LEU D 1 137 ? -90.117 -20.480 -34.644 1.00 24.78 137 LEU D CA 1
ATOM 4744 C C . LEU D 1 137 ? -91.387 -20.818 -35.400 1.00 27.55 137 LEU D C 1
ATOM 4745 O O . LEU D 1 137 ? -92.360 -20.061 -35.335 1.00 32.43 137 LEU D O 1
ATOM 4750 N N . SER D 1 138 ? -91.394 -21.935 -36.118 1.00 24.49 138 SER D N 1
ATOM 4751 C CA . SER D 1 138 ? -92.588 -22.352 -36.842 1.00 23.94 138 SER D CA 1
ATOM 4752 C C . SER D 1 138 ? -93.076 -23.681 -36.281 1.00 25.20 138 SER D C 1
ATOM 4753 O O . SER D 1 138 ? -92.284 -24.471 -35.754 1.00 27.81 138 SER D O 1
ATOM 4756 N N . VAL D 1 139 ? -94.385 -23.923 -36.358 1.00 21.91 139 VAL D N 1
ATOM 4757 C CA . VAL D 1 139 ? -94.922 -25.196 -35.878 1.00 24.37 139 VAL D CA 1
ATOM 4758 C C . VAL D 1 139 ? -96.100 -25.616 -36.746 1.00 24.36 139 VAL D C 1
ATOM 4759 O O . VAL D 1 139 ? -96.947 -24.799 -37.109 1.00 29.50 139 VAL D O 1
ATOM 4763 N N . LEU D 1 140 ? -96.123 -26.900 -37.100 1.00 23.44 140 LEU D N 1
ATOM 4764 C CA . LEU D 1 140 ? -97.282 -27.571 -37.676 1.00 24.20 140 LEU D CA 1
ATOM 4765 C C . LEU D 1 140 ? -97.548 -28.805 -36.832 1.00 28.43 140 LEU D C 1
ATOM 4766 O O . LEU D 1 140 ? -96.668 -29.666 -36.695 1.00 29.42 140 LEU D O 1
ATOM 4771 N N . GLY D 1 141 ? -98.748 -28.895 -36.277 1.00 27.69 141 GLY D N 1
ATOM 4772 C CA . GLY D 1 141 ? -99.032 -29.967 -35.348 1.00 28.64 141 GLY D CA 1
ATOM 4773 C C . GLY D 1 141 ? -100.517 -30.105 -35.088 1.00 35.04 141 GLY D C 1
ATOM 4774 O O . GLY D 1 141 ? -101.347 -29.442 -35.722 1.00 33.99 141 GLY D O 1
ATOM 4775 N N . ARG D 1 142 ? -100.830 -30.964 -34.111 1.00 32.48 142 ARG D N 1
ATOM 4776 C CA . ARG D 1 142 ? -102.188 -31.393 -33.811 1.00 24.58 142 ARG D CA 1
ATOM 4777 C C . ARG D 1 142 ? -102.463 -31.219 -32.328 1.00 31.39 142 ARG D C 1
ATOM 4778 O O . ARG D 1 142 ? -101.670 -31.680 -31.499 1.00 34.94 142 ARG D O 1
ATOM 4786 N N . ASN D 1 143 ? -103.574 -30.565 -31.982 1.00 31.07 143 ASN D N 1
ATOM 4787 C CA . ASN D 1 143 ? -103.995 -30.562 -30.585 1.00 37.67 143 ASN D CA 1
ATOM 4788 C C . ASN D 1 143 ? -105.491 -30.840 -30.453 1.00 39.83 143 ASN D C 1
ATOM 4789 O O . ASN D 1 143 ? -106.297 -30.495 -31.326 1.00 36.12 143 ASN D O 1
ATOM 4794 N N . GLU D 1 144 ? -105.840 -31.543 -29.377 1.00 43.44 144 GLU D N 1
ATOM 4795 C CA . GLU D 1 144 ? -107.211 -31.629 -28.899 1.00 39.84 144 GLU D CA 1
ATOM 4796 C C . GLU D 1 144 ? -107.298 -30.602 -27.786 1.00 45.15 144 GLU D C 1
ATOM 4797 O O . GLU D 1 144 ? -106.607 -30.732 -26.770 1.00 48.48 144 GLU D O 1
ATOM 4803 N N . ILE D 1 145 ? -108.117 -29.566 -27.992 1.00 46.16 145 ILE D N 1
ATOM 4804 C CA . ILE D 1 145 ? -108.202 -28.459 -27.039 1.00 40.70 145 ILE D CA 1
ATOM 4805 C C . ILE D 1 145 ? -108.645 -28.946 -25.669 1.00 45.19 145 ILE D C 1
ATOM 4806 O O . ILE D 1 145 ? -108.292 -28.349 -24.644 1.00 48.72 145 ILE D O 1
ATOM 4811 N N . ILE D 1 146 ? -109.388 -30.058 -25.621 1.00 49.61 146 ILE D N 1
ATOM 4812 C CA . ILE D 1 146 ? -110.020 -30.497 -24.382 1.00 48.45 146 ILE D CA 1
ATOM 4813 C C . ILE D 1 146 ? -109.031 -31.071 -23.384 1.00 47.02 146 ILE D C 1
ATOM 4814 O O . ILE D 1 146 ? -109.321 -31.093 -22.187 1.00 52.66 146 ILE D O 1
ATOM 4819 N N . SER D 1 147 ? -107.876 -31.540 -23.847 1.00 53.00 147 SER D N 1
ATOM 4820 C CA . SER D 1 147 ? -106.871 -32.174 -23.010 1.00 49.14 147 SER D CA 1
ATOM 4821 C C . SER D 1 147 ? -105.977 -31.118 -22.356 1.00 47.84 147 SER D C 1
ATOM 4822 O O . SER D 1 147 ? -105.850 -29.995 -22.857 1.00 49.41 147 SER D O 1
ATOM 4825 N N . PRO D 1 148 ? -105.354 -31.446 -21.218 1.00 47.16 148 PRO D N 1
ATOM 4826 C CA . PRO D 1 148 ? -104.629 -30.410 -20.468 1.00 47.02 148 PRO D CA 1
ATOM 4827 C C . PRO D 1 148 ? -103.267 -30.115 -21.064 1.00 45.00 148 PRO D C 1
ATOM 4828 O O . PRO D 1 148 ? -102.904 -28.949 -21.262 1.00 46.71 148 PRO D O 1
ATOM 4832 N N . ILE D 1 149 ? -102.500 -31.164 -21.332 1.00 42.44 149 ILE D N 1
ATOM 4833 C CA . ILE D 1 149 ? -101.229 -31.034 -22.028 1.00 43.78 149 ILE D CA 1
ATOM 4834 C C . ILE D 1 149 ? -101.473 -31.282 -23.512 1.00 44.34 149 ILE D C 1
ATOM 4835 O O . ILE D 1 149 ? -102.081 -32.293 -23.892 1.00 45.16 149 ILE D O 1
ATOM 4840 N N . ARG D 1 150 ? -101.009 -30.359 -24.353 1.00 43.96 150 ARG D N 1
ATOM 4841 C CA . ARG D 1 150 ? -101.054 -30.519 -25.804 1.00 42.86 150 ARG D CA 1
ATOM 4842 C C . ARG D 1 150 ? -99.659 -30.276 -26.362 1.00 42.65 150 ARG D C 1
ATOM 4843 O O . ARG D 1 150 ? -99.119 -29.170 -26.217 1.00 38.23 150 ARG D O 1
ATOM 4851 N N . GLU D 1 151 ? -99.077 -31.302 -26.996 1.00 37.86 151 GLU D N 1
ATOM 4852 C CA . GLU D 1 151 ? -97.732 -31.209 -27.561 1.00 34.16 151 GLU D CA 1
ATOM 4853 C C . GLU D 1 151 ? -97.774 -31.004 -29.070 1.00 30.14 151 GLU D C 1
ATOM 4854 O O . GLU D 1 151 ? -98.606 -31.590 -29.769 1.00 35.57 151 GLU D O 1
ATOM 4860 N N . MET D 1 152 ? -96.865 -30.174 -29.571 1.00 29.80 152 MET D N 1
ATOM 4861 C CA . MET D 1 152 ? -96.750 -29.912 -31.000 1.00 29.65 152 MET D CA 1
ATOM 4862 C C . MET D 1 152 ? -95.277 -29.681 -31.287 1.00 27.65 152 MET D C 1
ATOM 4863 O O . MET D 1 152 ? -94.553 -29.199 -30.406 1.00 31.06 152 MET D O 1
ATOM 4868 N N . PRO D 1 153 ? -94.809 -29.970 -32.502 1.00 24.04 153 PRO D N 1
ATOM 4869 C CA . PRO D 1 153 ? -93.369 -29.868 -32.776 1.00 27.37 153 PRO D CA 1
ATOM 4870 C C . PRO D 1 153 ? -92.916 -28.483 -33.229 1.00 28.94 153 PRO D C 1
ATOM 4871 O O . PRO D 1 153 ? -93.621 -27.762 -33.939 1.00 31.23 153 PRO D O 1
ATOM 4875 N N . ILE D 1 154 ? -91.645 -28.180 -32.943 1.00 27.80 154 ILE D N 1
ATOM 4876 C CA . ILE D 1 154 ? -91.020 -26.962 -33.534 1.00 25.66 154 ILE D CA 1
ATOM 4877 C C . ILE D 1 154 ? -90.405 -27.484 -34.831 1.00 23.58 154 ILE D C 1
ATOM 4878 O O . ILE D 1 154 ? -89.445 -28.246 -34.746 1.00 27.36 154 ILE D O 1
ATOM 4883 N N . ILE D 1 155 ? -90.964 -27.117 -35.979 1.00 21.39 155 ILE D N 1
ATOM 4884 C CA . ILE D 1 155 ? -90.545 -27.697 -37.287 1.00 23.23 155 ILE D CA 1
ATOM 4885 C C . ILE D 1 155 ? -89.303 -26.993 -37.830 1.00 20.57 155 ILE D C 1
ATOM 4886 O O . ILE D 1 155 ? -88.574 -27.618 -38.600 1.00 17.92 155 ILE D O 1
ATOM 4891 N N . GLY D 1 156 ? -89.089 -25.745 -37.441 1.00 22.26 156 GLY D N 1
ATOM 4892 C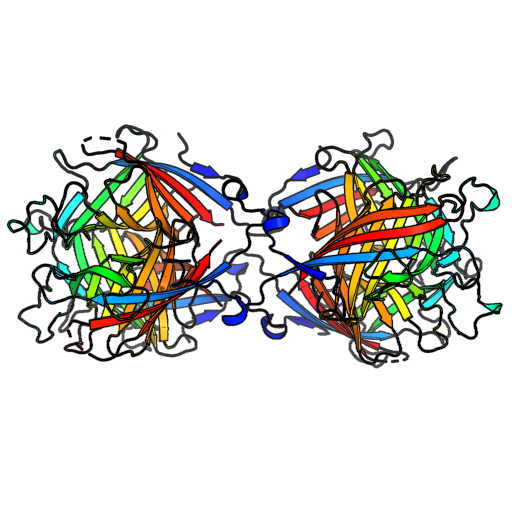 CA . GLY D 1 156 ? -87.909 -24.990 -37.875 1.00 24.00 156 GLY D CA 1
ATOM 4893 C C . GLY D 1 156 ? -87.891 -23.614 -37.254 1.00 24.23 156 GLY D C 1
ATOM 4894 O O . GLY D 1 156 ? -88.873 -23.255 -36.620 1.00 30.58 156 GLY D O 1
ATOM 4895 N N . GLY D 1 157 ? -86.800 -22.874 -37.426 1.00 28.71 157 GLY D N 1
ATOM 4896 C CA . GLY D 1 157 ? -86.777 -21.507 -36.937 1.00 28.86 157 GLY D CA 1
ATOM 4897 C C . GLY D 1 157 ? -85.846 -20.641 -37.762 1.00 34.06 157 GLY D C 1
ATOM 4898 O O . GLY D 1 157 ? -85.075 -21.139 -38.594 1.00 36.45 157 GLY D O 1
ATOM 4899 N N . THR D 1 158 ? -85.918 -19.330 -37.523 1.00 30.68 158 THR D N 1
ATOM 4900 C CA . THR D 1 158 ? -85.026 -18.374 -38.181 1.00 29.93 158 THR D CA 1
ATOM 4901 C C . THR D 1 158 ? -84.214 -17.603 -37.152 1.00 28.13 158 THR D C 1
ATOM 4902 O O . THR D 1 158 ? -84.397 -17.738 -35.939 1.00 27.39 158 THR D O 1
ATOM 4906 N N . GLY D 1 159 ? -83.335 -16.755 -37.674 1.00 30.71 159 GLY D N 1
ATOM 4907 C CA . GLY D 1 159 ? -82.526 -15.901 -36.819 1.00 29.49 159 GLY D CA 1
ATOM 4908 C C . GLY D 1 159 ? -81.737 -16.731 -35.836 1.00 30.72 159 GLY D C 1
ATOM 4909 O O . GLY D 1 159 ? -81.134 -17.755 -36.187 1.00 31.38 159 GLY D O 1
ATOM 4910 N N . GLU D 1 160 ? -81.759 -16.308 -34.575 1.00 32.12 160 GLU D N 1
ATOM 4911 C CA . GLU D 1 160 ? -81.070 -17.069 -33.544 1.00 31.98 160 GLU D CA 1
ATOM 4912 C C . GLU D 1 160 ? -81.570 -18.514 -33.480 1.00 32.70 160 GLU D C 1
ATOM 4913 O O . GLU D 1 160 ? -80.886 -19.383 -32.924 1.00 31.83 160 GLU D O 1
ATOM 4919 N N . PHE D 1 161 ? -82.734 -18.793 -34.071 1.00 27.64 161 PHE D N 1
ATOM 4920 C CA . PHE D 1 161 ? -83.350 -20.108 -34.007 1.00 28.43 161 PHE D CA 1
ATOM 4921 C C . PHE D 1 161 ? -83.215 -20.884 -35.311 1.00 32.05 161 PHE D C 1
ATOM 4922 O O . PHE D 1 161 ? -83.968 -21.840 -35.539 1.00 32.83 161 PHE D O 1
ATOM 4930 N N . ARG D 1 162 ? -82.282 -20.492 -36.177 1.00 30.06 162 ARG D N 1
ATOM 4931 C CA . ARG D 1 162 ? -82.011 -21.287 -37.365 1.00 26.48 162 ARG D CA 1
ATOM 4932 C C . ARG D 1 162 ? -81.734 -22.729 -36.980 1.00 29.94 162 ARG D C 1
ATOM 4933 O O . ARG D 1 162 ? -81.123 -23.004 -35.944 1.00 36.53 162 ARG D O 1
ATOM 4941 N N . PHE D 1 163 ? -82.185 -23.649 -37.822 1.00 31.05 163 PHE D N 1
ATOM 4942 C CA . PHE D 1 163 ? -81.934 -25.072 -37.641 1.00 31.60 163 PHE D CA 1
ATOM 4943 C C . PHE D 1 163 ? -82.662 -25.635 -36.430 1.00 34.29 163 PHE D C 1
ATOM 4944 O O . PHE D 1 163 ? -82.272 -26.694 -35.912 1.00 36.06 163 PHE D O 1
ATOM 4952 N N . ALA D 1 164 ? -83.702 -24.945 -35.960 1.00 28.83 164 ALA D N 1
ATOM 4953 C CA . ALA D 1 164 ? -84.387 -25.381 -34.753 1.00 29.74 164 ALA D CA 1
ATOM 4954 C C . ALA D 1 164 ? -85.056 -26.739 -34.948 1.00 30.62 164 ALA D C 1
ATOM 4955 O O . ALA D 1 164 ? -85.490 -27.111 -36.049 1.00 27.97 164 ALA D O 1
ATOM 4957 N N . ARG D 1 165 ? -85.110 -27.485 -33.849 1.00 28.78 165 ARG D N 1
ATOM 4958 C CA . ARG D 1 165 ? -85.800 -28.760 -33.771 1.00 25.32 165 ARG D CA 1
ATOM 4959 C C . ARG D 1 165 ? -86.146 -28.960 -32.308 1.00 26.82 165 ARG D C 1
ATOM 4960 O O . ARG D 1 165 ? -85.279 -28.832 -31.438 1.00 29.53 165 ARG D O 1
ATOM 4968 N N . GLY D 1 166 ? -87.418 -29.201 -32.030 1.00 27.19 166 GLY D N 1
ATOM 4969 C CA . GLY D 1 166 ? -87.844 -29.248 -30.649 1.00 26.80 166 GLY D CA 1
ATOM 4970 C C . GLY D 1 166 ? -89.333 -29.451 -30.582 1.00 28.20 166 GLY D C 1
ATOM 4971 O O . GLY D 1 166 ? -89.975 -29.805 -31.578 1.00 30.08 166 GLY D O 1
ATOM 4972 N N . PHE D 1 167 ? -89.881 -29.228 -29.389 1.00 30.68 167 PHE D N 1
ATOM 4973 C CA . PHE D 1 167 ? -91.318 -29.373 -29.189 1.00 32.66 167 PHE D CA 1
ATOM 4974 C C . PHE D 1 167 ? -91.823 -28.276 -28.259 1.00 31.49 167 PHE D C 1
ATOM 4975 O O . PHE D 1 167 ? -91.063 -27.456 -27.734 1.00 34.55 167 PHE D O 1
ATOM 4983 N N . LEU D 1 168 ? -93.127 -28.305 -28.039 1.00 29.06 168 LEU D N 1
ATOM 4984 C CA . LEU D 1 168 ? -93.878 -27.219 -27.437 1.00 28.73 168 LEU D CA 1
ATOM 4985 C C . LEU D 1 168 ? -95.016 -27.840 -26.660 1.00 32.61 168 LEU D C 1
ATOM 4986 O O . LEU D 1 168 ? -95.712 -28.701 -27.206 1.00 35.41 168 LEU D O 1
ATOM 4991 N N . GLN D 1 169 ? -95.213 -27.413 -25.411 1.00 33.82 169 GLN D N 1
ATOM 4992 C CA . GLN D 1 169 ? -96.303 -27.929 -24.585 1.00 35.20 169 GLN D CA 1
ATOM 4993 C C . GLN D 1 169 ? -97.191 -26.790 -24.113 1.00 34.97 169 GLN D C 1
ATOM 4994 O O . GLN D 1 169 ? -96.712 -25.881 -23.422 1.00 36.18 169 GLN D O 1
ATOM 5000 N N . ALA D 1 170 ? -98.485 -26.860 -24.465 1.00 41.10 170 ALA D N 1
ATOM 5001 C CA . ALA D 1 170 ? -99.477 -25.826 -24.158 1.00 40.91 170 ALA D CA 1
ATOM 5002 C C . ALA D 1 170 ? -100.433 -26.294 -23.065 1.00 40.15 170 ALA D C 1
ATOM 5003 O O . ALA D 1 170 ? -101.009 -27.383 -23.165 1.00 41.82 170 ALA D O 1
ATOM 5005 N N . LYS D 1 171 ? -100.615 -25.461 -22.038 1.00 43.34 171 LYS D N 1
ATOM 5006 C CA . LYS D 1 171 ? -101.399 -25.802 -20.852 1.00 49.51 171 LYS D CA 1
ATOM 5007 C C . LYS D 1 171 ? -102.671 -24.966 -20.800 1.00 48.62 171 LYS D C 1
ATOM 5008 O O . LYS D 1 171 ? -102.609 -23.732 -20.824 1.00 50.56 171 LYS D O 1
ATOM 5014 N N . SER D 1 172 ? -103.814 -25.630 -20.700 1.00 48.45 172 SER D N 1
ATOM 5015 C CA . SER D 1 172 ? -105.065 -24.915 -20.479 1.00 55.46 172 SER D CA 1
ATOM 5016 C C . SER D 1 172 ? -105.997 -25.771 -19.635 1.00 57.18 172 SER D C 1
ATOM 5017 O O . SER D 1 172 ? -105.988 -26.995 -19.762 1.00 56.66 172 SER D O 1
ATOM 5020 N N . ASP D 1 181 ? -110.960 -13.693 -23.087 1.00 74.82 181 ASP D N 1
ATOM 5021 C CA . ASP D 1 181 ? -111.688 -14.776 -23.797 1.00 75.88 181 ASP D CA 1
ATOM 5022 C C . ASP D 1 181 ? -110.840 -16.050 -23.764 1.00 79.21 181 ASP D C 1
ATOM 5023 O O . ASP D 1 181 ? -111.409 -17.105 -24.094 1.00 76.28 181 ASP D O 1
ATOM 5028 N N . ALA D 1 182 ? -109.556 -15.949 -23.388 1.00 74.36 182 ALA D N 1
ATOM 5029 C CA . ALA D 1 182 ? -108.694 -17.148 -23.219 1.00 70.11 182 ALA D CA 1
ATOM 5030 C C . ALA D 1 182 ? -107.221 -16.769 -23.021 1.00 65.41 182 ALA D C 1
ATOM 5031 O O . ALA D 1 182 ? -106.834 -15.657 -23.403 1.00 64.66 182 ALA D O 1
ATOM 5033 N N . HIS D 1 183 ? -106.441 -17.675 -22.433 1.00 55.09 183 HIS D N 1
ATOM 5034 C CA . HIS D 1 183 ? -104.984 -17.454 -22.256 1.00 55.44 183 HIS D CA 1
ATOM 5035 C C . HIS D 1 183 ? -104.345 -18.826 -22.031 1.00 57.42 183 HIS D C 1
ATOM 5036 O O . HIS D 1 183 ? -104.752 -19.544 -21.104 1.00 61.63 183 HIS D O 1
ATOM 5043 N N . VAL D 1 184 ? -103.403 -19.205 -22.893 1.00 48.03 184 VAL D N 1
ATOM 5044 C CA . VAL D 1 184 ? -102.783 -20.557 -22.790 1.00 45.30 184 VAL D CA 1
ATOM 5045 C C . VAL D 1 184 ? -101.323 -20.419 -22.355 1.00 41.57 184 VAL D C 1
ATOM 5046 O O . VAL D 1 184 ? -100.691 -19.427 -22.724 1.00 42.88 184 VAL D O 1
ATOM 5050 N N . GLU D 1 185 ? -100.834 -21.382 -21.583 1.00 35.61 185 GLU D N 1
ATOM 5051 C CA . GLU D 1 185 ? -99.437 -21.351 -21.094 1.00 38.58 185 GLU D CA 1
ATOM 5052 C C . GLU D 1 185 ? -98.582 -22.194 -22.029 1.00 39.10 185 GLU D C 1
ATOM 5053 O O . GLU D 1 185 ? -98.960 -23.338 -22.287 1.00 45.69 185 GLU D O 1
ATOM 5059 N N . TYR D 1 186 ? -97.460 -21.650 -22.480 1.00 33.37 186 TYR D N 1
ATOM 5060 C CA . TYR D 1 186 ? -96.613 -22.340 -23.447 1.00 27.35 186 TYR D CA 1
ATOM 5061 C C . TYR D 1 186 ? -95.254 -22.638 -22.851 1.00 31.10 186 TYR D C 1
ATOM 5062 O O . TYR D 1 186 ? -94.598 -21.748 -22.295 1.00 36.76 186 TYR D O 1
ATOM 5071 N N . ASN D 1 187 ? -94.827 -23.885 -22.988 1.00 34.71 187 ASN D N 1
ATOM 5072 C CA . ASN D 1 187 ? -93.464 -24.291 -22.666 1.00 38.03 187 ASN D CA 1
ATOM 5073 C C . ASN D 1 187 ? -92.817 -24.811 -23.939 1.00 36.08 187 ASN D C 1
ATOM 5074 O O . ASN D 1 187 ? -93.313 -25.769 -24.548 1.00 35.76 187 ASN D O 1
ATOM 5079 N N . VAL D 1 188 ? -91.730 -24.169 -24.353 1.00 32.88 188 VAL D N 1
ATOM 5080 C CA . VAL D 1 188 ? -91.072 -24.488 -25.611 1.00 33.45 188 VAL D CA 1
ATOM 5081 C C . VAL D 1 188 ? -89.633 -24.902 -25.324 1.00 31.05 188 VAL D C 1
ATOM 5082 O O . VAL D 1 188 ? -88.912 -24.214 -24.594 1.00 34.01 188 VAL D O 1
ATOM 5086 N N . TYR D 1 189 ? -89.233 -26.040 -25.875 1.00 27.84 189 TYR D N 1
ATOM 5087 C CA . TYR D 1 189 ? -87.893 -26.588 -25.719 1.00 29.20 189 TYR D CA 1
ATOM 5088 C C . TYR D 1 189 ? -87.288 -26.698 -27.113 1.00 34.10 189 TYR D C 1
ATOM 5089 O O . TYR D 1 189 ? -87.749 -27.511 -27.926 1.00 36.73 189 TYR D O 1
ATOM 5098 N N . VAL D 1 190 ? -86.281 -25.871 -27.411 1.00 29.36 190 VAL D N 1
ATOM 5099 C CA . VAL D 1 190 ? -85.720 -25.807 -28.757 1.00 28.85 190 VAL D CA 1
ATOM 5100 C C . VAL D 1 190 ? -84.248 -26.155 -28.719 1.00 31.64 190 VAL D C 1
ATOM 5101 O O . VAL D 1 190 ? -83.515 -25.710 -27.831 1.00 31.62 190 VAL D O 1
ATOM 5105 N N . PHE D 1 191 ? -83.815 -26.915 -29.713 1.00 30.17 191 PHE D N 1
ATOM 5106 C CA . PHE D 1 191 ? -82.405 -27.038 -30.024 1.00 28.35 191 PHE D CA 1
ATOM 5107 C C . PHE D 1 191 ? -82.074 -26.083 -31.163 1.00 30.57 191 PHE D C 1
ATOM 5108 O O . PHE D 1 191 ? -82.807 -26.024 -32.155 1.00 36.25 191 PHE D O 1
ATOM 5116 N N . HIS D 1 192 ? -80.997 -25.319 -31.001 1.00 28.62 192 HIS D N 1
ATOM 5117 C CA . HIS D 1 192 ? -80.475 -24.430 -32.035 1.00 30.15 192 HIS D CA 1
ATOM 5118 C C . HIS D 1 192 ? -79.001 -24.176 -31.724 1.00 35.06 192 HIS D C 1
ATOM 5119 O O . HIS D 1 192 ? -78.420 -24.825 -30.846 1.00 30.89 192 HIS D O 1
ATOM 5126 N N . TYR D 1 193 ? -78.399 -23.208 -32.422 1.00 35.80 193 TYR D N 1
ATOM 5127 C CA . TYR D 1 193 ? -76.984 -22.879 -32.209 1.00 30.15 193 TYR D CA 1
ATOM 5128 C C . TYR D 1 193 ? -76.736 -21.454 -31.721 1.00 30.66 193 TYR D C 1
ATOM 5129 O O . TYR D 1 193 ? -77.640 -20.620 -31.752 1.00 34.90 193 TYR D O 1
ATOM 5138 N N . ASN E 1 23 ? -42.711 -27.690 -52.936 1.00 58.02 23 ASN E N 1
ATOM 5139 C CA . ASN E 1 23 ? -43.349 -28.797 -52.222 1.00 61.42 23 ASN E CA 1
ATOM 5140 C C . ASN E 1 23 ? -44.080 -29.712 -53.214 1.00 57.33 23 ASN E C 1
ATOM 5141 O O . ASN E 1 23 ? -45.046 -29.286 -53.853 1.00 56.93 23 ASN E O 1
ATOM 5146 N N . ALA E 1 24 ? -43.592 -30.944 -53.383 1.00 53.43 24 ALA E N 1
ATOM 5147 C CA . ALA E 1 24 ? -44.492 -32.026 -53.767 1.00 58.99 24 ALA E CA 1
ATOM 5148 C C . ALA E 1 24 ? -45.331 -32.407 -52.546 1.00 61.63 24 ALA E C 1
ATOM 5149 O O . ALA E 1 24 ? -44.895 -32.272 -51.396 1.00 57.26 24 ALA E O 1
ATOM 5151 N N . THR E 1 25 ? -46.562 -32.841 -52.786 1.00 51.39 25 THR E N 1
ATOM 5152 C CA . THR E 1 25 ? -47.511 -32.959 -51.696 1.00 43.51 25 THR E CA 1
ATOM 5153 C C . THR E 1 25 ? -47.942 -34.398 -51.482 1.00 38.41 25 THR E C 1
ATOM 5154 O O . THR E 1 25 ? -48.211 -35.132 -52.434 1.00 44.21 25 THR E O 1
ATOM 5158 N N . TYR E 1 26 ? -48.014 -34.759 -50.200 1.00 32.58 26 TYR E N 1
ATOM 5159 C CA . TYR E 1 26 ? -48.166 -36.110 -49.682 1.00 28.32 26 TYR E CA 1
ATOM 5160 C C . TYR E 1 26 ? -49.444 -36.253 -48.867 1.00 33.17 26 TYR E C 1
ATOM 5161 O O . TYR E 1 26 ? -49.575 -37.196 -48.079 1.00 36.86 26 TYR E O 1
ATOM 5170 N N . TYR E 1 27 ? -50.369 -35.312 -48.990 1.00 32.30 27 TYR E N 1
ATOM 5171 C CA . TYR E 1 27 ? -51.597 -35.352 -48.213 1.00 27.65 27 TYR E CA 1
ATOM 5172 C C . TYR E 1 27 ? -52.717 -34.786 -49.066 1.00 33.58 27 TYR E C 1
ATOM 5173 O O . TYR E 1 27 ? -52.516 -33.817 -49.802 1.00 38.60 27 TYR E O 1
ATOM 5182 N N . GLN E 1 28 ? -53.892 -35.391 -48.981 1.00 28.81 28 GLN E N 1
ATOM 5183 C CA . GLN E 1 28 ? -55.040 -34.795 -49.635 1.00 27.59 28 GLN E CA 1
ATOM 5184 C C . GLN E 1 28 ? -56.247 -35.105 -48.774 1.00 29.69 28 GLN E C 1
ATOM 5185 O O . GLN E 1 28 ? -56.250 -36.091 -48.025 1.00 28.30 28 GLN E O 1
ATOM 5191 N N . ASP E 1 29 ? -57.244 -34.226 -48.841 1.00 24.75 29 ASP E N 1
ATOM 5192 C CA . ASP E 1 29 ? -58.481 -34.432 -48.110 1.00 25.13 29 ASP E CA 1
ATOM 5193 C C . ASP E 1 29 ? -59.435 -35.200 -48.997 1.00 25.62 29 ASP E C 1
ATOM 5194 O O . ASP E 1 29 ? -59.514 -34.952 -50.197 1.00 33.63 29 ASP E O 1
ATOM 5199 N N . ILE E 1 30 ? -60.148 -36.146 -48.411 1.00 24.41 30 ILE E N 1
ATOM 5200 C CA . ILE E 1 30 ? -61.038 -36.982 -49.188 1.00 25.19 30 ILE E CA 1
ATOM 5201 C C . ILE E 1 30 ? -62.420 -36.959 -48.552 1.00 33.32 30 ILE E C 1
ATOM 5202 O O . ILE E 1 30 ? -62.605 -36.548 -47.396 1.00 29.99 30 ILE E O 1
ATOM 5207 N N . SER E 1 31 ? -63.402 -37.362 -49.356 1.00 34.13 31 SER E N 1
ATOM 5208 C CA . SER E 1 31 ? -64.762 -37.455 -48.877 1.00 31.28 31 SER E CA 1
ATOM 5209 C C . SER E 1 31 ? -64.841 -38.547 -47.816 1.00 31.42 31 SER E C 1
ATOM 5210 O O . SER E 1 31 ? -64.267 -39.626 -47.995 1.00 32.30 31 SER E O 1
ATOM 5213 N N . PRO E 1 32 ? -65.522 -38.304 -46.693 1.00 26.94 32 PRO E N 1
ATOM 5214 C CA . PRO E 1 32 ? -65.782 -39.413 -45.768 1.00 24.61 32 PRO E CA 1
ATOM 5215 C C . PRO E 1 32 ? -66.564 -40.527 -46.437 1.00 26.47 32 PRO E C 1
ATOM 5216 O O . PRO E 1 32 ? -66.686 -41.618 -45.867 1.00 26.13 32 PRO E O 1
ATOM 5220 N N . SER E 1 33 ? -67.073 -40.283 -47.648 1.00 32.27 33 SER E N 1
ATOM 5221 C CA . SER E 1 33 ? -67.681 -41.334 -48.459 1.00 31.14 33 SER E CA 1
ATOM 5222 C C . SER E 1 33 ? -66.774 -42.555 -48.599 1.00 30.79 33 SER E C 1
ATOM 5223 O O . SER E 1 33 ? -67.247 -43.699 -48.595 1.00 25.69 33 SER E O 1
ATOM 5226 N N . PHE E 1 34 ? -65.465 -42.329 -48.722 1.00 28.04 34 PHE E N 1
ATOM 5227 C CA . PHE E 1 34 ? -64.548 -43.418 -49.026 1.00 26.54 34 PHE E CA 1
ATOM 5228 C C . PHE E 1 34 ? -64.449 -44.435 -47.909 1.00 30.16 34 PHE E C 1
ATOM 5229 O O . PHE E 1 34 ? -63.982 -45.552 -48.153 1.00 34.09 34 PHE E O 1
ATOM 5237 N N . LEU E 1 35 ? -64.842 -44.077 -46.690 1.00 28.68 35 LEU E N 1
ATOM 5238 C CA . LEU E 1 35 ? -64.886 -45.047 -45.608 1.00 26.40 35 LEU E CA 1
ATOM 5239 C C . LEU E 1 35 ? -66.316 -45.428 -45.270 1.00 28.32 35 LEU E C 1
ATOM 5240 O O . LEU E 1 35 ? -66.563 -46.003 -44.201 1.00 33.11 35 LEU E O 1
ATOM 5245 N N . GLY E 1 36 ? -67.266 -45.106 -46.150 1.00 25.94 36 GLY E N 1
ATOM 5246 C CA . GLY E 1 36 ? -68.639 -45.541 -45.978 1.00 25.90 36 GLY E CA 1
ATOM 5247 C C . GLY E 1 36 ? -69.509 -44.674 -45.095 1.00 29.19 36 GLY E C 1
ATOM 5248 O O . GLY E 1 36 ? -70.635 -45.086 -44.793 1.00 33.11 36 GLY E O 1
ATOM 5249 N N . PHE E 1 37 ? -69.032 -43.498 -44.666 1.00 27.88 37 PHE E N 1
ATOM 5250 C CA . PHE E 1 37 ? -69.835 -42.555 -43.891 1.00 24.40 37 PHE E CA 1
ATOM 5251 C C . PHE E 1 37 ? -70.607 -41.622 -44.817 1.00 24.47 37 PHE E C 1
ATOM 5252 O O . PHE E 1 37 ? -70.170 -41.311 -45.927 1.00 25.33 37 PHE E O 1
ATOM 5260 N N . LYS E 1 38 ? -71.729 -41.120 -44.310 1.00 27.08 38 LYS E N 1
ATOM 5261 C CA . LYS E 1 38 ? -72.670 -40.288 -45.059 1.00 24.27 38 LYS E CA 1
ATOM 5262 C C . LYS E 1 38 ? -72.504 -38.851 -44.542 1.00 25.41 38 LYS E C 1
ATOM 5263 O O . LYS E 1 38 ? -73.229 -38.404 -43.648 1.00 27.66 38 LYS E O 1
ATOM 5269 N N . GLN E 1 39 ? -71.526 -38.141 -45.110 1.00 31.00 39 GLN E N 1
ATOM 5270 C CA . GLN E 1 39 ? -71.101 -36.832 -44.619 1.00 29.41 39 GLN E CA 1
ATOM 5271 C C . GLN E 1 39 ? -72.183 -35.781 -44.861 1.00 30.19 39 GLN E C 1
ATOM 5272 O O . GLN E 1 39 ? -72.719 -35.665 -45.967 1.00 35.29 39 GLN E O 1
ATOM 5278 N N . GLU E 1 40 ? -72.490 -34.993 -43.839 1.00 32.75 40 GLU E N 1
ATOM 5279 C CA . GLU E 1 40 ? -73.506 -33.948 -43.956 1.00 28.45 40 GLU E CA 1
ATOM 5280 C C . GLU E 1 40 ? -72.991 -32.803 -44.845 1.00 29.48 40 GLU E C 1
ATOM 5281 O O . GLU E 1 40 ? -71.949 -32.209 -44.557 1.00 35.05 40 GLU E O 1
ATOM 5287 N N . LYS E 1 41 ? -73.705 -32.495 -45.928 1.00 28.33 41 LYS E N 1
ATOM 5288 C CA . LYS E 1 41 ? -73.346 -31.422 -46.849 1.00 22.91 41 LYS E CA 1
ATOM 5289 C C . LYS E 1 41 ? -74.181 -30.175 -46.607 1.00 26.90 41 LYS E C 1
ATOM 5290 O O . LYS E 1 41 ? -75.354 -30.255 -46.230 1.00 30.81 41 LYS E O 1
ATOM 5296 N N . LEU E 1 42 ? -73.577 -29.015 -46.868 1.00 25.96 42 LEU E N 1
ATOM 5297 C CA . LEU E 1 42 ? -74.281 -27.736 -46.864 1.00 24.38 42 LEU E CA 1
ATOM 5298 C C . LEU E 1 42 ? -74.372 -27.249 -48.303 1.00 26.17 42 LEU E C 1
ATOM 5299 O O . LEU E 1 42 ? -73.339 -27.044 -48.952 1.00 25.68 42 LEU E O 1
ATOM 5304 N N . THR E 1 43 ? -75.596 -27.067 -48.798 1.00 25.32 43 THR E N 1
ATOM 5305 C CA . THR E 1 43 ? -75.840 -26.695 -50.189 1.00 25.64 43 THR E CA 1
ATOM 5306 C C . THR E 1 43 ? -76.415 -25.294 -50.257 1.00 29.18 43 THR E C 1
ATOM 5307 O O . THR E 1 43 ? -77.363 -24.977 -49.531 1.00 31.07 43 THR E O 1
ATOM 5311 N N . HIS E 1 44 ? -75.867 -24.472 -51.144 1.00 30.78 44 HIS E N 1
ATOM 5312 C CA . HIS E 1 44 ? -76.364 -23.119 -51.347 1.00 30.50 44 HIS E CA 1
ATOM 5313 C C . HIS E 1 44 ? -77.131 -23.070 -52.661 1.00 32.45 44 HIS E C 1
ATOM 5314 O O . HIS E 1 44 ? -76.546 -23.290 -53.730 1.00 35.86 44 HIS E O 1
ATOM 5321 N N . ILE E 1 45 ? -78.435 -22.798 -52.578 1.00 28.42 45 ILE E N 1
ATOM 5322 C CA . ILE E 1 45 ? -79.338 -22.793 -53.728 1.00 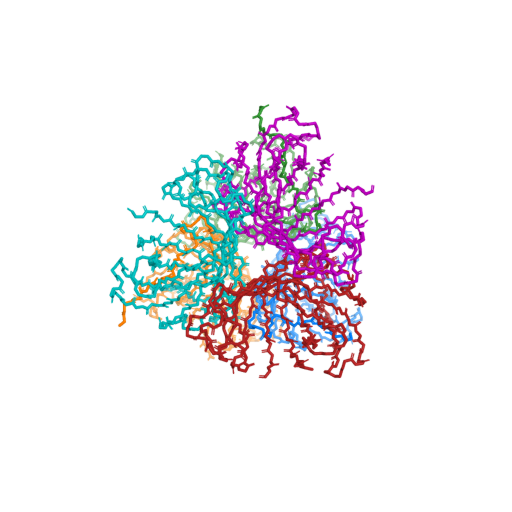27.84 45 ILE E CA 1
ATOM 5323 C C . ILE E 1 45 ? -79.734 -21.350 -54.010 1.00 27.97 45 ILE E C 1
ATOM 5324 O O . ILE E 1 45 ? -80.110 -20.614 -53.085 1.00 29.93 45 ILE E O 1
ATOM 5329 N N . HIS E 1 46 ? -79.666 -20.951 -55.283 1.00 24.31 46 HIS E N 1
ATOM 5330 C CA . HIS E 1 46 ? -79.891 -19.570 -55.703 1.00 24.66 46 HIS E CA 1
ATOM 5331 C C . HIS E 1 46 ? -80.806 -19.568 -56.915 1.00 26.51 46 HIS E C 1
ATOM 5332 O O . HIS E 1 46 ? -80.464 -20.153 -57.948 1.00 29.71 46 HIS E O 1
ATOM 5339 N N . PHE E 1 47 ? -81.952 -18.901 -56.797 1.00 24.67 47 PHE E N 1
ATOM 5340 C CA . PHE E 1 47 ? -82.933 -18.860 -57.876 1.00 29.25 47 PHE E CA 1
ATOM 5341 C C . PHE E 1 47 ? -83.847 -17.653 -57.684 1.00 34.55 47 PHE E C 1
ATOM 5342 O O . PHE E 1 47 ? -83.877 -17.021 -56.619 1.00 31.32 47 PHE E O 1
ATOM 5350 N N . PHE E 1 48 ? -84.612 -17.357 -58.739 1.00 33.69 48 PHE E N 1
ATOM 5351 C CA . PHE E 1 48 ? -85.593 -16.283 -58.752 1.00 32.68 48 PHE E CA 1
ATOM 5352 C C . PHE E 1 48 ? -86.990 -16.866 -58.917 1.00 36.20 48 PHE E C 1
ATOM 5353 O O . PHE E 1 48 ? -87.203 -17.804 -59.698 1.00 37.03 48 PHE E O 1
ATOM 5361 N N . LEU E 1 49 ? -87.935 -16.311 -58.172 1.00 33.76 49 LEU E N 1
ATOM 5362 C CA . LEU E 1 49 ? -89.308 -16.785 -58.146 1.00 29.27 49 LEU E CA 1
ATOM 5363 C C . LEU E 1 49 ? -90.159 -15.715 -58.812 1.00 35.27 49 LEU E C 1
ATOM 5364 O O . LEU E 1 49 ? -90.268 -14.600 -58.298 1.00 38.49 49 LEU E O 1
ATOM 5369 N N . HIS E 1 50 ? -90.760 -16.037 -59.947 1.00 39.88 50 HIS E N 1
ATOM 5370 C CA . HIS E 1 50 ? -91.563 -15.050 -60.653 1.00 38.68 50 HIS E CA 1
ATOM 5371 C C . HIS E 1 50 ? -93.020 -15.182 -60.272 1.00 38.47 50 HIS E C 1
ATOM 5372 O O . HIS E 1 50 ? -93.556 -16.287 -60.137 1.00 40.28 50 HIS E O 1
ATOM 5379 N N . ASP E 1 51 ? -93.655 -14.039 -60.108 1.00 47.97 51 ASP E N 1
ATOM 5380 C CA . ASP E 1 51 ? -95.022 -13.940 -59.625 1.00 47.41 51 ASP E CA 1
ATOM 5381 C C . ASP E 1 51 ? -95.780 -13.217 -60.733 1.00 50.21 51 ASP E C 1
ATOM 5382 O O . ASP E 1 51 ? -95.710 -11.989 -60.848 1.00 50.84 51 ASP E O 1
ATOM 5387 N N . ILE E 1 52 ? -96.430 -13.976 -61.609 1.00 49.82 52 ILE E N 1
ATOM 5388 C CA . ILE E 1 52 ? -97.099 -13.346 -62.782 1.00 48.64 52 ILE E CA 1
ATOM 5389 C C . ILE E 1 52 ? -98.558 -13.075 -62.425 1.00 53.65 52 ILE E C 1
ATOM 5390 O O . ILE E 1 52 ? -99.307 -14.043 -62.232 1.00 52.69 52 ILE E O 1
ATOM 5395 N N . VAL E 1 53 ? -98.918 -11.800 -62.300 1.00 58.89 53 VAL E N 1
ATOM 5396 C CA . VAL E 1 53 ? -100.320 -11.410 -61.976 1.00 57.54 53 VAL E CA 1
ATOM 5397 C C . VAL E 1 53 ? -100.992 -11.010 -63.285 1.00 55.33 53 VAL E C 1
ATOM 5398 O O . VAL E 1 53 ? -102.208 -10.787 -63.280 1.00 58.97 53 VAL E O 1
ATOM 5402 N N . THR E 1 54 ? -100.213 -10.954 -64.360 1.00 57.58 54 THR E N 1
ATOM 5403 C CA . THR E 1 54 ? -100.752 -10.556 -65.680 1.00 63.50 54 THR E CA 1
ATOM 5404 C C . THR E 1 54 ? -101.084 -11.785 -66.516 1.00 64.86 54 THR E C 1
ATOM 5405 O O . THR E 1 54 ? -100.788 -12.896 -66.072 1.00 71.10 54 THR E O 1
ATOM 5409 N N . GLY E 1 55 ? -101.689 -11.580 -67.681 1.00 64.38 55 GLY E N 1
ATOM 5410 C CA . GLY E 1 55 ? -101.945 -12.704 -68.597 1.00 64.08 55 GLY E CA 1
ATOM 5411 C C . GLY E 1 55 ? -103.219 -13.450 -68.276 1.00 66.21 55 GLY E C 1
ATOM 5412 O O . GLY E 1 55 ? -103.837 -13.153 -67.241 1.00 61.64 55 GLY E O 1
ATOM 5413 N N . PRO E 1 56 ? -103.622 -14.418 -69.121 1.00 68.27 56 PRO E N 1
ATOM 5414 C CA . PRO E 1 56 ? -104.808 -15.223 -68.863 1.00 69.52 56 PRO E CA 1
ATOM 5415 C C . PRO E 1 56 ? -104.530 -16.324 -67.835 1.00 70.40 56 PRO E C 1
ATOM 5416 O O . PRO E 1 56 ? -105.473 -16.866 -67.299 1.00 65.44 56 PRO E O 1
ATOM 5420 N N . LYS E 1 57 ? -103.253 -16.637 -67.606 1.00 69.69 57 LYS E N 1
ATOM 5421 C CA . LYS E 1 57 ? -102.889 -17.650 -66.583 1.00 63.16 57 LYS E CA 1
ATOM 5422 C C . LYS E 1 57 ? -102.075 -16.972 -65.489 1.00 54.65 57 LYS E C 1
ATOM 5423 O O . LYS E 1 57 ? -100.851 -16.894 -65.627 1.00 54.67 57 LYS E O 1
ATOM 5429 N N . PRO E 1 58 ? -102.713 -16.455 -64.427 1.00 51.94 58 PRO E N 1
ATOM 5430 C CA . PRO E 1 58 ? -101.976 -15.883 -63.325 1.00 52.94 58 PRO E CA 1
ATOM 5431 C C . PRO E 1 58 ? -101.410 -17.046 -62.505 1.00 52.71 58 PRO E C 1
ATOM 5432 O O . PRO E 1 58 ? -101.979 -18.109 -62.534 1.00 54.57 58 PRO E O 1
ATOM 5436 N N . THR E 1 59 ? -100.299 -16.820 -61.814 1.00 50.37 59 THR E N 1
ATOM 5437 C CA . THR E 1 59 ? -99.646 -17.899 -61.033 1.00 47.75 59 THR E CA 1
ATOM 5438 C C . THR E 1 59 ? -100.215 -17.896 -59.614 1.00 42.24 59 THR E C 1
ATOM 5439 O O . THR E 1 59 ? -99.945 -18.841 -58.865 1.00 38.36 59 THR E O 1
ATOM 5443 N N . MET E 1 60 ? -100.981 -16.864 -59.276 1.00 41.77 60 MET E N 1
ATOM 5444 C CA . MET E 1 60 ? -101.560 -16.776 -57.949 1.00 41.92 60 MET E CA 1
ATOM 5445 C C . MET E 1 60 ? -103.065 -16.582 -58.070 1.00 41.53 60 MET E C 1
ATOM 5446 O O . MET E 1 60 ? -103.603 -16.384 -59.162 1.00 46.41 60 MET E O 1
ATOM 5451 N N . ILE E 1 61 ? -103.754 -16.685 -56.936 1.00 40.65 61 ILE E N 1
ATOM 5452 C CA . ILE E 1 61 ? -105.209 -16.582 -56.892 1.00 37.66 61 ILE E CA 1
ATOM 5453 C C . ILE E 1 61 ? -105.622 -16.408 -55.439 1.00 39.34 61 ILE E C 1
ATOM 5454 O O . ILE E 1 61 ? -105.088 -17.075 -54.541 1.00 41.53 61 ILE E O 1
ATOM 5459 N N . ILE E 1 62 ? -106.552 -15.497 -55.178 1.00 37.85 62 ILE E N 1
ATOM 5460 C CA . ILE E 1 62 ? -107.172 -15.518 -53.864 1.00 34.86 62 ILE E CA 1
ATOM 5461 C C . ILE E 1 62 ? -108.038 -16.766 -53.804 1.00 37.82 62 ILE E C 1
ATOM 5462 O O . ILE E 1 62 ? -108.964 -16.927 -54.606 1.00 41.64 62 ILE E O 1
ATOM 5467 N N . ALA E 1 63 ? -107.698 -17.681 -52.894 1.00 38.24 63 ALA E N 1
ATOM 5468 C CA . ALA E 1 63 ? -108.411 -18.949 -52.767 1.00 41.27 63 ALA E CA 1
ATOM 5469 C C . ALA E 1 63 ? -109.626 -18.870 -51.860 1.00 42.66 63 ALA E C 1
ATOM 5470 O O . ALA E 1 63 ? -110.575 -19.651 -52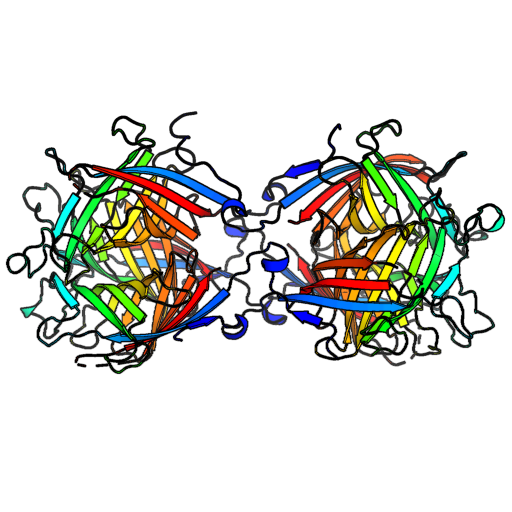.032 1.00 43.30 63 ALA E O 1
ATOM 5472 N N . SER E 1 64 ? -109.577 -17.993 -50.857 1.00 35.30 64 SER E N 1
ATOM 5473 C CA . SER E 1 64 ? -110.708 -17.795 -49.961 1.00 42.17 64 SER E CA 1
ATOM 5474 C C . SER E 1 64 ? -110.534 -16.387 -49.405 1.00 46.86 64 SER E C 1
ATOM 5475 O O . SER E 1 64 ? -109.669 -16.160 -48.554 1.00 42.22 64 SER E O 1
ATOM 5478 N N . GLU E 1 65 ? -111.343 -15.458 -49.907 1.00 53.54 65 GLU E N 1
ATOM 5479 C CA . GLU E 1 65 ? -111.251 -14.097 -49.422 1.00 51.68 65 GLU E CA 1
ATOM 5480 C C . GLU E 1 65 ? -111.639 -14.032 -47.950 1.00 51.69 65 GLU E C 1
ATOM 5481 O O . GLU E 1 65 ? -112.273 -14.935 -47.384 1.00 45.63 65 GLU E O 1
ATOM 5487 N N . SER E 1 66 ? -111.214 -12.947 -47.326 1.00 54.96 66 SER E N 1
ATOM 5488 C CA . SER E 1 66 ? -111.492 -12.745 -45.925 1.00 54.25 66 SER E CA 1
ATOM 5489 C C . SER E 1 66 ? -112.961 -12.366 -45.750 1.00 56.01 66 SER E C 1
ATOM 5490 O O . SER E 1 66 ? -113.565 -11.750 -46.637 1.00 57.91 66 SER E O 1
ATOM 5493 N N . PRO E 1 67 ? -113.574 -12.772 -44.638 1.00 52.44 67 PRO E N 1
ATOM 5494 C CA . PRO E 1 67 ? -114.951 -12.332 -44.367 1.00 56.62 67 PRO E CA 1
ATOM 5495 C C . PRO E 1 67 ? -115.080 -10.832 -44.124 1.00 59.58 67 PRO E C 1
ATOM 5496 O O . PRO E 1 67 ? -116.159 -10.277 -44.382 1.00 59.69 67 PRO E O 1
ATOM 5500 N N . LEU E 1 68 ? -114.026 -10.156 -43.632 1.00 58.94 68 LEU E N 1
ATOM 5501 C CA . LEU E 1 68 ? -114.008 -8.696 -43.563 1.00 55.66 68 LEU E CA 1
ATOM 5502 C C . LEU E 1 68 ? -113.513 -8.065 -44.858 1.00 53.37 68 LEU E C 1
ATOM 5503 O O . LEU E 1 68 ? -112.850 -7.024 -44.815 1.00 56.40 68 LEU E O 1
ATOM 5508 N N . ASN E 1 69 ? -113.827 -8.660 -46.010 1.00 57.70 69 ASN E N 1
ATOM 5509 C CA . ASN E 1 69 ? -113.320 -8.148 -47.282 1.00 64.83 69 ASN E CA 1
ATOM 5510 C C . ASN E 1 69 ? -113.812 -6.727 -47.556 1.00 75.11 69 ASN E C 1
ATOM 5511 O O . ASN E 1 69 ? -113.017 -5.836 -47.887 1.00 76.28 69 ASN E O 1
ATOM 5516 N N . GLY E 1 70 ? -115.125 -6.497 -47.442 1.00 74.87 70 GLY E N 1
ATOM 5517 C CA . GLY E 1 70 ? -115.657 -5.163 -47.666 1.00 68.07 70 GLY E CA 1
ATOM 5518 C C . GLY E 1 70 ? -115.403 -4.205 -46.520 1.00 67.67 70 GLY E C 1
ATOM 5519 O O . GLY E 1 70 ? -115.237 -3.001 -46.746 1.00 64.91 70 GLY E O 1
ATOM 5520 N N . LYS E 1 71 ? -115.362 -4.717 -45.283 1.00 65.12 71 LYS E N 1
ATOM 5521 C CA . LYS E 1 71 ? -115.152 -3.849 -44.128 1.00 69.57 71 LYS E CA 1
ATOM 5522 C C . LYS E 1 71 ? -113.774 -3.194 -44.154 1.00 74.04 71 LYS E C 1
ATOM 5523 O O . LYS E 1 71 ? -113.626 -2.057 -43.691 1.00 81.98 71 LYS E O 1
ATOM 5529 N N . SER E 1 72 ? -112.766 -3.869 -44.706 1.00 70.20 72 SER E N 1
ATOM 5530 C CA . SER E 1 72 ? -111.382 -3.423 -44.598 1.00 66.08 72 SER E CA 1
ATOM 5531 C C . SER E 1 72 ? -110.889 -2.786 -45.898 1.00 62.16 72 SER E C 1
ATOM 5532 O O . SER E 1 72 ? -111.375 -3.098 -46.990 1.00 60.95 72 SER E O 1
ATOM 5535 N N . GLU E 1 73 ? -109.907 -1.879 -45.760 1.00 58.02 73 GLU E N 1
ATOM 5536 C CA . GLU E 1 73 ? -109.345 -1.128 -46.881 1.00 51.86 73 GLU E CA 1
ATOM 5537 C C . GLU E 1 73 ? -108.096 -1.770 -47.475 1.00 51.01 73 GLU E C 1
ATOM 5538 O O . GLU E 1 73 ? -107.599 -1.290 -48.506 1.00 47.74 73 GLU E O 1
ATOM 5544 N N . SER E 1 74 ? -107.587 -2.832 -46.854 1.00 46.13 74 SER E N 1
ATOM 5545 C CA . SER E 1 74 ? -106.418 -3.523 -47.370 1.00 40.95 74 SER E CA 1
ATOM 5546 C C . SER E 1 74 ? -106.761 -4.248 -48.667 1.00 36.26 74 SER E C 1
ATOM 5547 O O . SER E 1 74 ? -107.857 -4.784 -48.814 1.00 41.50 74 SER E O 1
ATOM 5550 N N . PRO E 1 75 ? -105.833 -4.307 -49.618 1.00 33.00 75 PRO E N 1
ATOM 5551 C CA . PRO E 1 75 ? -106.067 -5.149 -50.801 1.00 38.92 75 PRO E CA 1
ATOM 5552 C C . PRO E 1 75 ? -106.227 -6.634 -50.481 1.00 39.66 75 PRO E C 1
ATOM 5553 O O . PRO E 1 75 ? -106.726 -7.376 -51.335 1.00 46.48 75 PRO E O 1
ATOM 5557 N N . LEU E 1 76 ? -105.863 -7.078 -49.277 1.00 34.87 76 LEU E N 1
ATOM 5558 C CA . LEU E 1 76 ? -105.866 -8.501 -48.930 1.00 38.08 76 LEU E CA 1
ATOM 5559 C C . LEU E 1 76 ? -106.040 -8.640 -47.415 1.00 45.38 76 LEU E C 1
ATOM 5560 O O . LEU E 1 76 ? -105.091 -8.964 -46.686 1.00 46.66 76 LEU E O 1
ATOM 5565 N N . PRO E 1 77 ? -107.257 -8.406 -46.910 1.00 40.15 77 PRO E N 1
ATOM 5566 C CA . PRO E 1 77 ? -107.440 -8.209 -45.465 1.00 34.88 77 PRO E CA 1
ATOM 5567 C C . PRO E 1 77 ? -107.166 -9.465 -44.659 1.00 34.70 77 PRO E C 1
ATOM 5568 O O . PRO E 1 77 ? -107.005 -10.569 -45.180 1.00 37.31 77 PRO E O 1
ATOM 5572 N N . PHE E 1 78 ? -107.120 -9.252 -43.348 1.00 34.68 78 PHE E N 1
ATOM 5573 C CA . PHE E 1 78 ? -106.849 -10.289 -42.360 1.00 36.47 78 PHE E CA 1
ATOM 5574 C C . PHE E 1 78 ? -107.653 -11.559 -42.635 1.00 39.99 78 PHE E C 1
ATOM 5575 O O . PHE E 1 78 ? -108.886 -11.524 -42.719 1.00 40.44 78 PHE E O 1
ATOM 5583 N N . GLY E 1 79 ? -106.949 -12.677 -42.797 1.00 36.79 79 GLY E N 1
ATOM 5584 C CA . GLY E 1 79 ? -107.600 -13.948 -43.034 1.00 34.28 79 GLY E CA 1
ATOM 5585 C C . GLY E 1 79 ? -107.816 -14.310 -44.485 1.00 36.21 79 GLY E C 1
ATOM 5586 O O . GLY E 1 79 ? -108.618 -15.206 -44.769 1.00 39.24 79 GLY E O 1
ATOM 5587 N N . SER E 1 80 ? -107.152 -13.642 -45.419 1.00 34.71 80 SER E N 1
ATOM 5588 C CA . SER E 1 80 ? -107.234 -14.098 -46.794 1.00 32.87 80 SER E CA 1
ATOM 5589 C C . SER E 1 80 ? -106.294 -15.278 -46.998 1.00 33.86 80 SER E C 1
ATOM 5590 O O . SER E 1 80 ? -105.346 -15.490 -46.240 1.00 36.26 80 SER E O 1
ATOM 5593 N N . ILE E 1 81 ? -106.563 -16.053 -48.039 1.00 34.98 81 ILE E N 1
ATOM 5594 C CA . ILE E 1 81 ? -105.781 -17.248 -48.329 1.00 30.85 81 ILE E CA 1
ATOM 5595 C C . ILE E 1 81 ? -105.440 -17.223 -49.806 1.00 31.16 81 ILE E C 1
ATOM 5596 O O . ILE E 1 81 ? -106.339 -17.234 -50.657 1.00 35.78 81 ILE E O 1
ATOM 5601 N N . VAL E 1 82 ? -104.159 -17.200 -50.115 1.00 27.19 82 VAL E N 1
ATOM 5602 C CA . VAL E 1 82 ? -103.700 -17.181 -51.491 1.00 30.49 82 VAL E CA 1
ATOM 5603 C C . VAL E 1 82 ? -103.075 -18.521 -51.831 1.00 31.72 82 VAL E C 1
ATOM 5604 O O . VAL E 1 82 ? -102.387 -19.124 -51.003 1.00 30.69 82 VAL E O 1
ATOM 5608 N N . VAL E 1 83 ? -103.313 -18.985 -53.049 1.00 30.69 83 VAL E N 1
ATOM 5609 C CA . VAL E 1 83 ? -102.660 -20.177 -53.567 1.00 32.21 83 VAL E CA 1
ATOM 5610 C C . VAL E 1 83 ? -101.778 -19.740 -54.721 1.00 35.69 83 VAL E C 1
ATOM 5611 O O . VAL E 1 83 ? -102.114 -18.793 -55.442 1.00 43.89 83 VAL E O 1
ATOM 5615 N N . LEU E 1 84 ? -100.640 -20.404 -54.883 1.00 30.87 84 LEU E N 1
ATOM 5616 C CA . LEU E 1 84 ? -99.638 -19.921 -55.811 1.00 31.43 84 LEU E CA 1
ATOM 5617 C C . LEU E 1 84 ? -98.968 -21.095 -56.492 1.00 28.83 84 LEU E C 1
ATOM 5618 O O . LEU E 1 84 ? -98.822 -22.170 -55.911 1.00 31.54 84 LEU E O 1
ATOM 5623 N N . GLU E 1 85 ? -98.577 -20.878 -57.736 1.00 31.77 85 GLU E N 1
ATOM 5624 C CA . GLU E 1 85 ? -97.804 -21.850 -58.503 1.00 33.88 85 GLU E CA 1
ATOM 5625 C C . GLU E 1 85 ? -96.821 -21.048 -59.346 1.00 34.07 85 GLU E C 1
ATOM 5626 O O . GLU E 1 85 ? -97.107 -20.743 -60.505 1.00 42.63 85 GLU E O 1
ATOM 5632 N N . ASP E 1 86 ? -95.680 -20.722 -58.764 1.00 27.00 86 ASP E N 1
ATOM 5633 C CA . ASP E 1 86 ? -94.751 -19.769 -59.345 1.00 27.67 86 ASP E CA 1
ATOM 5634 C C . ASP E 1 86 ? -93.532 -20.473 -59.935 1.00 31.72 86 ASP E C 1
ATOM 5635 O O . ASP E 1 86 ? -92.997 -21.414 -59.324 1.00 27.53 86 ASP E O 1
ATOM 5640 N N . PRO E 1 87 ? -93.075 -20.039 -61.115 1.00 30.81 87 PRO E N 1
ATOM 5641 C CA . PRO E 1 87 ? -91.868 -20.627 -61.707 1.00 25.58 87 PRO E CA 1
ATOM 5642 C C . PRO E 1 87 ? -90.607 -20.139 -61.012 1.00 30.17 87 PRO E C 1
ATOM 5643 O O . PRO E 1 87 ? -90.520 -19.000 -60.542 1.00 33.68 87 PRO E O 1
ATOM 5647 N N . LEU E 1 88 ? -89.614 -21.019 -60.970 1.00 26.46 88 LEU E N 1
ATOM 5648 C CA . LEU E 1 88 ? -88.292 -20.701 -60.448 1.00 30.39 88 LEU E CA 1
ATOM 5649 C C . LEU E 1 88 ? -87.291 -20.701 -61.601 1.00 28.47 88 LEU E C 1
ATOM 5650 O O . LEU E 1 88 ? -87.238 -21.671 -62.369 1.00 31.68 88 LEU E O 1
ATOM 5655 N N . THR E 1 89 ? -86.496 -19.630 -61.728 1.00 26.61 89 THR E N 1
ATOM 5656 C CA . THR E 1 89 ? -85.488 -19.555 -62.787 1.00 31.32 89 THR E CA 1
ATOM 5657 C C . THR E 1 89 ? -84.108 -19.258 -62.205 1.00 33.28 89 THR E C 1
ATOM 5658 O O . THR E 1 89 ? -83.987 -18.716 -61.099 1.00 33.48 89 THR E O 1
ATOM 5662 N N . VAL E 1 90 ? -83.060 -19.620 -62.968 1.00 30.34 90 VAL E N 1
ATOM 5663 C CA . VAL E 1 90 ? -81.689 -19.417 -62.491 1.00 31.09 90 VAL E CA 1
ATOM 5664 C C . VAL E 1 90 ? -81.348 -17.937 -62.428 1.00 29.63 90 VAL E C 1
ATOM 5665 O O . VAL E 1 90 ? -80.493 -17.529 -61.636 1.00 34.82 90 VAL E O 1
ATOM 5669 N N . GLY E 1 91 ? -81.991 -17.116 -63.248 1.00 26.78 91 GLY E N 1
ATOM 5670 C CA . GLY E 1 91 ? -81.753 -15.695 -63.256 1.00 30.13 91 GLY E CA 1
ATOM 5671 C C . GLY E 1 91 ? -83.054 -14.925 -63.230 1.00 39.10 91 GLY E C 1
ATOM 5672 O O . GLY E 1 91 ? -84.140 -15.503 -63.340 1.00 39.79 91 GLY E O 1
ATOM 5673 N N . PRO E 1 92 ? -82.968 -13.594 -63.093 1.00 40.94 92 PRO E N 1
ATOM 5674 C CA . PRO E 1 92 ? -84.176 -12.797 -62.808 1.00 41.61 92 PRO E CA 1
ATOM 5675 C C . PRO E 1 92 ? -85.097 -12.600 -63.998 1.00 42.69 92 PRO E C 1
ATOM 5676 O O . PRO E 1 92 ? -86.269 -12.238 -63.810 1.00 40.72 92 PRO E O 1
ATOM 5680 N N . GLU E 1 93 ? -84.606 -12.800 -65.210 1.00 41.79 93 GLU E N 1
ATOM 5681 C CA . GLU E 1 93 ? -85.469 -12.780 -66.375 1.00 43.08 93 GLU E CA 1
ATOM 5682 C C . GLU E 1 93 ? -86.234 -14.099 -66.469 1.00 43.33 93 GLU E C 1
ATOM 5683 O O . GLU E 1 93 ? -85.699 -15.165 -66.151 1.00 43.79 93 GLU E O 1
ATOM 5689 N N . LEU E 1 94 ? -87.500 -14.022 -66.891 1.00 43.67 94 LEU E N 1
ATOM 5690 C CA . LEU E 1 94 ? -88.278 -15.232 -67.145 1.00 37.10 94 LEU E CA 1
ATOM 5691 C C . LEU E 1 94 ? -87.673 -16.118 -68.228 1.00 46.66 94 LEU E C 1
ATOM 5692 O O . LEU E 1 94 ? -87.980 -17.316 -68.268 1.00 52.62 94 LEU E O 1
ATOM 5697 N N . ASN E 1 95 ? -86.842 -15.557 -69.113 1.00 45.65 95 ASN E N 1
ATOM 5698 C CA . ASN E 1 95 ? -86.217 -16.334 -70.182 1.00 44.99 95 ASN E CA 1
ATOM 5699 C C . ASN E 1 95 ? -85.198 -17.332 -69.655 1.00 42.90 95 ASN E C 1
ATOM 5700 O O . ASN E 1 95 ? -84.943 -18.355 -70.305 1.00 43.30 95 ASN E O 1
ATOM 5705 N N . SER E 1 96 ? -84.565 -17.032 -68.522 1.00 34.86 96 SER E N 1
ATOM 5706 C CA . SER E 1 96 ? -83.476 -17.870 -68.050 1.00 35.79 96 SER E CA 1
ATOM 5707 C C . SER E 1 96 ? -84.006 -19.266 -67.717 1.00 39.04 96 SER E C 1
ATOM 5708 O O . SER E 1 96 ? -85.222 -19.490 -67.623 1.00 39.53 96 SER E O 1
ATOM 5711 N N . GLU E 1 97 ? -83.077 -20.219 -67.567 1.00 33.74 97 GLU E N 1
ATOM 5712 C CA . GLU E 1 97 ? -83.459 -21.625 -67.459 1.00 27.62 97 GLU E CA 1
ATOM 5713 C C . GLU E 1 97 ? -84.502 -21.823 -66.385 1.00 27.89 97 GLU E C 1
ATOM 5714 O O . GLU E 1 97 ? -84.298 -21.453 -65.227 1.00 35.66 97 GLU E O 1
ATOM 5720 N N . LEU E 1 98 ? -85.628 -22.390 -66.764 1.00 29.15 98 LEU E N 1
ATOM 5721 C CA . LEU E 1 98 ? -86.598 -22.810 -65.767 1.00 26.15 98 LEU E CA 1
ATOM 5722 C C . LEU E 1 98 ? -86.039 -24.027 -65.037 1.00 27.44 98 LEU E C 1
ATOM 5723 O O . LEU E 1 98 ? -85.759 -25.056 -65.664 1.00 28.86 98 LEU E O 1
ATOM 5728 N N . ILE E 1 99 ? -85.828 -23.905 -63.727 1.00 26.63 99 ILE E N 1
ATOM 5729 C CA . ILE E 1 99 ? -85.225 -24.979 -62.949 1.00 24.46 99 ILE E CA 1
ATOM 5730 C C . ILE E 1 99 ? -86.126 -25.480 -61.838 1.00 26.70 99 ILE E C 1
ATOM 57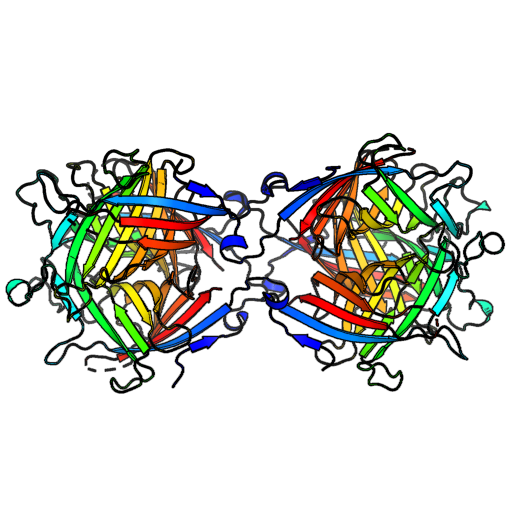31 O O . ILE E 1 99 ? -85.731 -26.398 -61.108 1.00 26.03 99 ILE E O 1
ATOM 5736 N N . GLY E 1 100 ? -87.310 -24.905 -61.667 1.00 25.13 100 GLY E N 1
ATOM 5737 C CA . GLY E 1 100 ? -88.175 -25.356 -60.596 1.00 25.66 100 GLY E CA 1
ATOM 5738 C C . GLY E 1 100 ? -89.513 -24.661 -60.604 1.00 25.70 100 GLY E C 1
ATOM 5739 O O . GLY E 1 100 ? -89.922 -24.060 -61.600 1.00 28.13 100 GLY E O 1
ATOM 5740 N N . LYS E 1 101 ? -90.192 -24.754 -59.469 1.00 26.31 101 LYS E N 1
ATOM 5741 C CA . LYS E 1 101 ? -91.552 -24.259 -59.337 1.00 22.16 101 LYS E CA 1
ATOM 5742 C C . LYS E 1 101 ? -91.892 -24.311 -57.865 1.00 24.54 101 LYS E C 1
ATOM 5743 O O . LYS E 1 101 ? -91.643 -25.333 -57.220 1.00 28.72 101 LYS E O 1
ATOM 5749 N N . ALA E 1 102 ? -92.384 -23.210 -57.309 1.00 25.20 102 ALA E N 1
ATOM 5750 C CA . ALA E 1 102 ? -92.836 -23.169 -55.925 1.00 21.40 102 ALA E CA 1
ATOM 5751 C C . ALA E 1 102 ? -94.347 -23.252 -55.927 1.00 24.59 102 ALA E C 1
ATOM 5752 O O . ALA E 1 102 ? -95.007 -22.561 -56.706 1.00 33.75 102 ALA E O 1
ATOM 5754 N N . GLN E 1 103 ? -94.892 -24.119 -55.102 1.00 25.07 103 GLN E N 1
ATOM 5755 C CA . GLN E 1 103 ? -96.334 -24.251 -55.003 1.00 25.09 103 GLN E CA 1
ATOM 5756 C C . GLN E 1 103 ? -96.680 -24.241 -53.541 1.00 24.58 103 GLN E C 1
ATOM 5757 O O . GLN E 1 103 ? -95.951 -24.813 -52.726 1.00 29.60 103 GLN E O 1
ATOM 5763 N N . GLY E 1 104 ? -97.784 -23.606 -53.212 1.00 21.26 104 GLY E N 1
ATOM 5764 C CA . GLY E 1 104 ? -98.155 -23.584 -51.827 1.00 25.03 104 GLY E CA 1
ATOM 5765 C C . GLY E 1 104 ? -99.310 -22.650 -51.626 1.00 28.09 104 GLY E C 1
ATOM 5766 O O . GLY E 1 104 ? -100.257 -22.657 -52.414 1.00 30.34 104 GLY E O 1
ATOM 5767 N N . PHE E 1 105 ? -99.213 -21.823 -50.591 1.00 27.48 105 PHE E N 1
ATOM 5768 C CA . PHE E 1 105 ? -100.306 -20.985 -50.134 1.00 25.38 105 PHE E CA 1
ATOM 5769 C C . PHE E 1 105 ? -99.760 -20.065 -49.060 1.00 29.39 105 PHE E C 1
ATOM 5770 O O . PHE E 1 105 ? -98.772 -20.386 -48.388 1.00 30.66 105 PHE E O 1
ATOM 5778 N N . TYR E 1 106 ? -100.455 -18.953 -48.848 1.00 31.46 106 TYR E N 1
ATOM 5779 C CA . TYR E 1 106 ? -100.133 -18.123 -47.703 1.00 28.68 106 TYR E CA 1
ATOM 5780 C C . TYR E 1 106 ? -101.381 -17.414 -47.210 1.00 31.25 106 TYR E C 1
ATOM 5781 O O . TYR E 1 106 ? -102.374 -17.274 -47.931 1.00 33.26 106 TYR E O 1
ATOM 5790 N N . VAL E 1 107 ? -101.285 -16.937 -45.972 1.00 29.24 107 VAL E N 1
ATOM 5791 C CA . VAL E 1 107 ? -102.397 -16.404 -45.202 1.00 26.24 107 VAL E CA 1
ATOM 5792 C C . VAL E 1 107 ? -101.982 -15.062 -44.615 1.00 32.69 107 VAL E C 1
ATOM 5793 O O . VAL E 1 107 ? -100.928 -14.966 -43.975 1.00 36.35 107 VAL E O 1
ATOM 5797 N N . THR E 1 108 ? -102.802 -14.031 -44.815 1.00 30.35 108 THR E N 1
ATOM 5798 C CA . THR E 1 108 ? -102.492 -12.736 -44.220 1.00 31.94 108 THR E CA 1
ATOM 5799 C C . THR E 1 108 ? -102.799 -12.782 -42.729 1.00 33.55 108 THR E C 1
ATOM 5800 O O . THR E 1 108 ? -103.900 -13.177 -42.332 1.00 36.57 108 THR E O 1
ATOM 5804 N N . VAL E 1 109 ? -101.834 -12.378 -41.900 1.00 31.19 109 VAL E N 1
ATOM 5805 C CA . VAL E 1 109 ? -101.950 -12.591 -40.460 1.00 32.02 109 VAL E CA 1
ATOM 5806 C C . VAL E 1 109 ? -101.752 -11.309 -39.673 1.00 36.84 109 VAL E C 1
ATOM 5807 O O . VAL E 1 109 ? -101.391 -11.357 -38.490 1.00 36.28 109 VAL E O 1
ATOM 5811 N N . SER E 1 110 ? -101.969 -10.159 -40.297 1.00 36.58 110 SER E N 1
ATOM 5812 C CA . SER E 1 110 ? -101.969 -8.901 -39.562 1.00 37.82 110 SER E CA 1
ATOM 5813 C C . SER E 1 110 ? -103.366 -8.296 -39.583 1.00 46.62 110 SER E C 1
ATOM 5814 O O . SER E 1 110 ? -103.899 -7.992 -40.662 1.00 49.37 110 SER E O 1
ATOM 5817 N N . GLN E 1 111 ? -103.953 -8.113 -38.392 1.00 44.40 111 GLN E N 1
ATOM 5818 C CA . GLN E 1 111 ? -105.218 -7.395 -38.323 1.00 41.29 111 GLN E CA 1
ATOM 5819 C C . GLN E 1 111 ? -105.018 -5.901 -38.556 1.00 41.68 111 GLN E C 1
ATOM 5820 O O . GLN E 1 111 ? -105.882 -5.244 -39.146 1.00 40.49 111 GLN E O 1
ATOM 5826 N N . ALA E 1 112 ? -103.875 -5.358 -38.141 1.00 41.06 112 ALA E N 1
ATOM 5827 C CA . ALA E 1 112 ? -103.629 -3.935 -38.336 1.00 36.27 112 ALA E CA 1
ATOM 5828 C C . ALA E 1 112 ? -103.391 -3.589 -39.808 1.00 39.69 112 ALA E C 1
ATOM 5829 O O . ALA E 1 112 ? -103.837 -2.536 -40.284 1.00 39.12 112 ALA E O 1
ATOM 5831 N N . ALA E 1 113 ? -102.706 -4.464 -40.546 1.00 38.46 113 ALA E N 1
ATOM 5832 C CA . ALA E 1 113 ? -102.106 -4.076 -41.822 1.00 38.64 113 ALA E CA 1
ATOM 5833 C C . ALA E 1 113 ? -103.137 -3.621 -42.847 1.00 35.37 113 ALA E C 1
ATOM 5834 O O . ALA E 1 113 ? -104.172 -4.265 -43.045 1.00 36.84 113 ALA E O 1
ATOM 5836 N N . VAL E 1 114 ? -102.820 -2.524 -43.531 1.00 29.44 114 VAL E N 1
ATOM 5837 C CA . VAL E 1 114 ? -103.515 -2.160 -44.759 1.00 32.08 114 VAL E CA 1
ATOM 5838 C C . VAL E 1 114 ? -102.615 -2.475 -45.947 1.00 34.32 114 VAL E C 1
ATOM 5839 O O . VAL E 1 114 ? -102.936 -3.341 -46.766 1.00 39.78 114 VAL E O 1
ATOM 5843 N N . LEU E 1 115 ? -101.484 -1.777 -46.059 1.00 32.40 115 LEU E N 1
ATOM 5844 C CA . LEU E 1 115 ? -100.526 -2.065 -47.122 1.00 35.47 115 LEU E CA 1
ATOM 5845 C C . LEU E 1 115 ? -99.301 -2.832 -46.651 1.00 36.59 115 LEU E C 1
ATOM 5846 O O . LEU E 1 115 ? -98.583 -3.397 -47.487 1.00 35.20 115 LEU E O 1
ATOM 5851 N N . GLU E 1 116 ? -99.016 -2.825 -45.352 1.00 34.80 116 GLU E N 1
ATOM 5852 C CA . GLU E 1 116 ? -97.811 -3.456 -44.832 1.00 31.42 116 GLU E CA 1
ATOM 5853 C C . GLU E 1 116 ? -98.156 -4.865 -44.360 1.00 33.85 116 GLU E C 1
ATOM 5854 O O . GLU E 1 116 ? -98.212 -5.179 -43.167 1.00 37.15 116 GLU E O 1
ATOM 5860 N N . LEU E 1 117 ? -98.397 -5.716 -45.357 1.00 33.46 117 LEU E N 1
ATOM 5861 C CA . LEU E 1 117 ? -98.939 -7.044 -45.113 1.00 34.01 117 LEU E CA 1
ATOM 5862 C C . LEU E 1 117 ? -97.947 -7.919 -44.355 1.00 32.19 117 LEU E C 1
ATOM 5863 O O . LEU E 1 117 ? -96.725 -7.817 -44.527 1.00 33.99 117 LEU E O 1
ATOM 5868 N N . GLU E 1 118 ? -98.498 -8.772 -43.494 1.00 31.80 118 GLU E N 1
ATOM 5869 C CA . GLU E 1 118 ? -97.760 -9.833 -42.821 1.00 32.28 118 GLU E CA 1
ATOM 5870 C C . GLU E 1 118 ? -98.368 -11.173 -43.223 1.00 35.88 118 GLU E C 1
ATOM 5871 O O . GLU E 1 118 ? -99.586 -11.373 -43.106 1.00 37.99 118 GLU E O 1
ATOM 5877 N N . LEU E 1 119 ? -97.516 -12.082 -43.700 1.00 33.89 119 LEU E N 1
ATOM 5878 C CA . LEU E 1 119 ? -97.929 -13.373 -44.227 1.00 29.91 119 LEU E CA 1
ATOM 5879 C C . LEU E 1 119 ? -97.382 -14.542 -43.413 1.00 30.89 119 LEU E C 1
ATOM 5880 O O . LEU E 1 119 ? -96.262 -14.495 -42.880 1.00 32.35 119 LEU E O 1
ATOM 5885 N N . VAL E 1 120 ? -98.167 -15.616 -43.361 1.00 27.64 120 VAL E N 1
ATOM 5886 C CA . VAL E 1 120 ? -97.658 -16.948 -43.062 1.00 27.55 120 VAL E CA 1
ATOM 5887 C C . VAL E 1 120 ? -97.757 -17.770 -44.343 1.00 25.48 120 VAL E C 1
ATOM 5888 O O . VAL E 1 120 ? -98.815 -17.807 -44.981 1.00 23.01 120 VAL E O 1
ATOM 5892 N N . MET E 1 121 ? -96.648 -18.400 -44.735 1.00 25.41 121 MET E N 1
ATOM 5893 C CA . MET E 1 121 ? -96.542 -19.134 -45.990 1.00 24.70 121 MET E CA 1
ATOM 5894 C C . MET E 1 121 ? -96.268 -20.608 -45.733 1.00 27.53 121 MET E C 1
ATOM 5895 O O . MET E 1 121 ? -95.385 -20.951 -44.938 1.00 28.74 121 MET E O 1
ATOM 5900 N N . GLY E 1 122 ? -96.990 -21.472 -46.439 1.00 27.19 122 GLY E N 1
ATOM 5901 C CA . GLY E 1 122 ? -96.688 -22.891 -46.432 1.00 27.99 122 GLY E CA 1
ATOM 5902 C C . GLY E 1 122 ? -96.481 -23.360 -47.854 1.00 26.95 122 GLY E C 1
ATOM 5903 O O . GLY E 1 122 ? -97.441 -23.655 -48.573 1.00 31.82 122 GLY E O 1
ATOM 5904 N N . MET E 1 123 ? -95.235 -23.389 -48.296 1.00 26.02 123 MET E N 1
ATOM 5905 C CA . MET E 1 123 ? -94.968 -23.641 -49.699 1.00 31.20 123 MET E CA 1
ATOM 5906 C C . MET E 1 123 ? -93.819 -24.620 -49.808 1.00 26.36 123 MET E C 1
ATOM 5907 O O . MET E 1 123 ? -93.025 -24.786 -48.874 1.00 25.43 123 MET E O 1
ATOM 5912 N N . THR E 1 124 ? -93.759 -25.291 -50.956 1.00 22.07 124 THR E N 1
ATOM 5913 C CA . THR E 1 124 ? -92.733 -26.289 -51.215 1.00 25.65 124 THR E CA 1
ATOM 5914 C C . THR E 1 124 ? -92.086 -26.001 -52.557 1.00 25.58 124 THR E C 1
ATOM 5915 O O . THR E 1 124 ? -92.783 -25.710 -53.536 1.00 30.03 124 THR E O 1
ATOM 5919 N N . PHE E 1 125 ? -90.759 -26.039 -52.586 1.00 23.15 125 PHE E N 1
ATOM 5920 C CA . PHE E 1 125 ? -90.002 -25.842 -53.811 1.00 22.99 125 PHE E CA 1
ATOM 5921 C C . PHE E 1 125 ? -89.686 -27.205 -54.388 1.00 26.51 125 PHE E C 1
ATOM 5922 O O . PHE E 1 125 ? -89.148 -28.067 -53.681 1.00 27.89 125 PHE E O 1
ATOM 5930 N N . VAL E 1 126 ? -90.059 -27.414 -55.648 1.00 22.53 126 VAL E N 1
ATOM 5931 C CA . VAL E 1 126 ? -89.714 -28.625 -56.373 1.00 18.27 126 VAL E CA 1
ATOM 5932 C C . VAL E 1 126 ? -88.822 -28.206 -57.516 1.00 24.61 126 VAL E C 1
ATOM 5933 O O . VAL E 1 126 ? -89.224 -27.386 -58.355 1.00 28.51 126 VAL E O 1
ATOM 5937 N N . PHE E 1 127 ? -87.605 -28.739 -57.537 1.00 24.62 127 PHE E N 1
ATOM 5938 C CA . PHE E 1 127 ? -86.657 -28.406 -58.583 1.00 24.38 127 PHE E CA 1
ATOM 5939 C C . PHE E 1 127 ? -86.731 -29.442 -59.698 1.00 28.78 127 PHE E C 1
ATOM 5940 O O . PHE E 1 127 ? -86.894 -30.645 -59.449 1.00 28.80 127 PHE E O 1
ATOM 5948 N N . THR E 1 128 ? -86.646 -28.952 -60.933 1.00 28.27 128 THR E N 1
ATOM 5949 C CA . THR E 1 128 ? -86.708 -29.779 -62.125 1.00 26.73 128 THR E CA 1
ATOM 5950 C C . THR E 1 128 ? -85.336 -29.885 -62.778 1.00 29.45 128 THR E C 1
ATOM 5951 O O . THR E 1 128 ? -85.199 -30.468 -63.864 1.00 26.84 128 THR E O 1
ATOM 5955 N N . GLY E 1 129 ? -84.310 -29.350 -62.111 1.00 36.40 129 GLY E N 1
ATOM 5956 C CA . GLY E 1 129 ? -83.017 -29.032 -62.695 1.00 34.68 129 GLY E CA 1
ATOM 5957 C C . GLY E 1 129 ? -81.987 -30.136 -62.706 1.00 33.06 129 GLY E C 1
ATOM 5958 O O . GLY E 1 129 ? -82.206 -31.182 -63.313 1.00 53.54 129 GLY E O 1
ATOM 5959 N N . GLY E 1 130 ? -80.847 -29.918 -62.087 1.00 25.70 130 GLY E N 1
ATOM 5960 C CA . GLY E 1 130 ? -79.743 -30.807 -62.364 1.00 25.66 130 GLY E CA 1
ATOM 5961 C C . GLY E 1 130 ? -79.673 -31.935 -61.365 1.00 30.01 130 GLY E C 1
ATOM 5962 O O . GLY E 1 130 ? -80.514 -32.836 -61.397 1.00 30.19 130 GLY E O 1
ATOM 5963 N N . LYS E 1 131 ? -78.666 -31.879 -60.477 1.00 26.54 131 LYS E N 1
ATOM 5964 C CA . LYS E 1 131 ? -78.547 -32.810 -59.353 1.00 27.32 131 LYS E CA 1
ATOM 5965 C C . LYS E 1 131 ? -79.857 -32.988 -58.594 1.00 26.15 131 LYS E C 1
ATOM 5966 O O . LYS E 1 131 ? -80.133 -34.069 -58.059 1.00 24.58 131 LYS E O 1
ATOM 5972 N N . TYR E 1 132 ? -80.669 -31.942 -58.530 1.00 24.46 132 TYR E N 1
ATOM 5973 C CA . 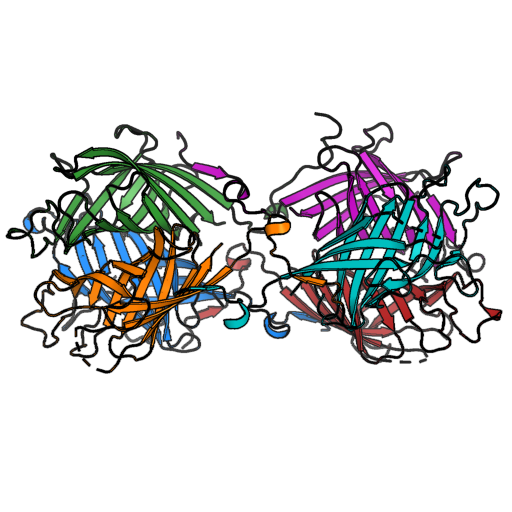TYR E 1 132 ? -81.763 -31.890 -57.585 1.00 26.70 132 TYR E CA 1
ATOM 5974 C C . TYR E 1 132 ? -83.108 -32.062 -58.258 1.00 30.76 132 TYR E C 1
ATOM 5975 O O . TYR E 1 132 ? -84.150 -31.955 -57.590 1.00 31.66 132 TYR E O 1
ATOM 5984 N N . ASN E 1 133 ? -83.106 -32.334 -59.558 1.00 30.74 133 ASN E N 1
ATOM 5985 C CA . ASN E 1 133 ? -84.317 -32.688 -60.280 1.00 26.29 133 ASN E CA 1
ATOM 5986 C C . ASN E 1 133 ? -85.062 -33.783 -59.536 1.00 28.80 133 ASN E C 1
ATOM 5987 O O . ASN E 1 133 ? -84.501 -34.844 -59.247 1.00 29.82 133 ASN E O 1
ATOM 5992 N N . GLY E 1 134 ? -86.318 -33.506 -59.187 1.00 30.38 134 GLY E N 1
ATOM 5993 C CA . GLY E 1 134 ? -87.096 -34.404 -58.362 1.00 29.56 134 GLY E CA 1
ATOM 5994 C C . GLY E 1 134 ? -87.005 -34.153 -56.867 1.00 33.49 134 GLY E C 1
ATOM 5995 O O . GLY E 1 134 ? -87.801 -34.726 -56.106 1.00 36.02 134 GLY E O 1
ATOM 5996 N N . SER E 1 135 ? -86.083 -33.315 -56.410 1.00 27.14 135 SER E N 1
ATOM 5997 C CA . SER E 1 135 ? -86.010 -33.076 -54.981 1.00 22.81 135 SER E CA 1
ATOM 5998 C C . SER E 1 135 ? -86.875 -31.884 -54.589 1.00 25.51 135 SER E C 1
ATOM 5999 O O . SER E 1 135 ? -87.201 -31.024 -55.410 1.00 27.61 135 SER E O 1
ATOM 6002 N N . THR E 1 136 ? -87.273 -31.855 -53.318 1.00 25.99 136 THR E N 1
ATOM 6003 C CA . THR E 1 136 ? -88.156 -30.813 -52.813 1.00 22.22 136 THR E CA 1
ATOM 6004 C C . THR E 1 136 ? -87.645 -30.289 -51.482 1.00 22.66 136 THR E C 1
ATOM 6005 O O . THR E 1 136 ? -86.954 -30.990 -50.733 1.00 22.28 136 THR E O 1
ATOM 6009 N N . LEU E 1 137 ? -88.006 -29.038 -51.197 1.00 26.00 137 LEU E N 1
ATOM 6010 C CA . LEU E 1 137 ? -87.843 -28.425 -49.884 1.00 23.45 137 LEU E CA 1
ATOM 6011 C C . LEU E 1 137 ? -89.191 -27.849 -49.470 1.00 24.81 137 LEU E C 1
ATOM 6012 O O . LEU E 1 137 ? -89.914 -27.292 -50.305 1.00 26.86 137 LEU E O 1
ATOM 6017 N N . SER E 1 138 ? -89.542 -28.006 -48.200 1.00 20.11 138 SER E N 1
ATOM 6018 C CA . SER E 1 138 ? -90.776 -27.450 -47.669 1.00 19.52 138 SER E CA 1
ATOM 6019 C C . SER E 1 138 ? -90.453 -26.309 -46.711 1.00 25.21 138 SER E C 1
ATOM 6020 O O . SER E 1 138 ? -89.430 -26.331 -46.017 1.00 26.81 138 SER E O 1
ATOM 6023 N N . VAL E 1 139 ? -91.332 -25.304 -46.680 1.00 28.13 139 VAL E N 1
ATOM 6024 C CA . VAL E 1 139 ? -91.119 -24.093 -45.894 1.00 22.86 139 VAL E CA 1
ATOM 6025 C C . VAL E 1 139 ? -92.429 -23.703 -45.225 1.00 24.62 139 VAL E C 1
ATOM 6026 O O . VAL E 1 139 ? -93.476 -23.681 -45.879 1.00 29.60 139 VAL E O 1
ATOM 6030 N N . LEU E 1 140 ? -92.381 -23.393 -43.929 1.00 23.81 140 LEU E N 1
ATOM 6031 C CA . LEU E 1 140 ? -93.485 -22.698 -43.265 1.00 25.20 140 LEU E CA 1
ATOM 6032 C C . LEU E 1 140 ? -92.884 -21.637 -42.358 1.00 25.39 140 LEU E C 1
ATOM 6033 O O . LEU E 1 140 ? -92.126 -21.962 -41.440 1.00 25.40 140 LEU E O 1
ATOM 6038 N N . GLY E 1 141 ? -93.222 -20.381 -42.606 1.00 28.30 141 GLY E N 1
ATOM 6039 C CA . GLY E 1 141 ? -92.576 -19.305 -41.881 1.00 32.66 141 GLY E CA 1
ATOM 6040 C C . GLY E 1 141 ? -93.329 -18.007 -42.030 1.00 33.32 141 GLY E C 1
ATOM 6041 O O . GLY E 1 141 ? -94.528 -18.000 -42.320 1.00 34.04 141 GLY E O 1
ATOM 6042 N N . ARG E 1 142 ? -92.648 -16.911 -41.691 1.00 30.82 142 ARG E N 1
ATOM 6043 C CA . ARG E 1 142 ? -93.309 -15.587 -41.705 1.00 28.49 142 ARG E CA 1
ATOM 6044 C C . ARG E 1 142 ? -92.689 -14.691 -42.767 1.00 34.30 142 ARG E C 1
ATOM 6045 O O . ARG E 1 142 ? -91.504 -14.855 -43.062 1.00 44.54 142 ARG E O 1
ATOM 6053 N N . ASN E 1 143 ? -93.466 -13.755 -43.277 1.00 29.53 143 ASN E N 1
ATOM 6054 C CA . ASN E 1 143 ? -93.041 -12.869 -44.366 1.00 30.98 143 ASN E CA 1
ATOM 6055 C C . ASN E 1 143 ? -93.629 -11.475 -44.139 1.00 37.02 143 ASN E C 1
ATOM 6056 O O . ASN E 1 143 ? -94.775 -11.216 -44.517 1.00 39.53 143 ASN E O 1
ATOM 6061 N N . GLU E 1 144 ? -92.851 -10.593 -43.509 1.00 37.19 144 GLU E N 1
ATOM 6062 C CA . GLU E 1 144 ? -93.168 -9.169 -43.395 1.00 26.41 144 GLU E CA 1
ATOM 6063 C C . GLU E 1 144 ? -92.821 -8.501 -44.715 1.00 32.25 144 GLU E C 1
ATOM 6064 O O . GLU E 1 144 ? -91.645 -8.431 -45.081 1.00 35.45 144 GLU E O 1
ATOM 6070 N N . ILE E 1 145 ? -93.816 -8.000 -45.446 1.00 32.68 145 ILE E N 1
ATOM 6071 C CA . ILE E 1 145 ? -93.497 -7.584 -46.812 1.00 32.09 145 ILE E CA 1
ATOM 6072 C C . ILE E 1 145 ? -92.768 -6.253 -46.894 1.00 35.78 145 ILE E C 1
ATOM 6073 O O . ILE E 1 145 ? -92.278 -5.898 -47.975 1.00 36.00 145 ILE E O 1
ATOM 6078 N N . ILE E 1 146 ? -92.666 -5.509 -45.789 1.00 37.92 146 ILE E N 1
ATOM 6079 C CA . ILE E 1 146 ? -91.780 -4.346 -45.763 1.00 31.88 146 ILE E CA 1
ATOM 6080 C C . ILE E 1 146 ? -90.316 -4.750 -45.657 1.00 32.88 146 ILE E C 1
ATOM 6081 O O . ILE E 1 146 ? -89.441 -3.984 -46.078 1.00 36.54 146 ILE E O 1
ATOM 6086 N N . SER E 1 147 ? -90.024 -5.934 -45.115 1.00 40.13 147 SER E N 1
ATOM 6087 C CA . SER E 1 147 ? -88.640 -6.353 -44.910 1.00 38.13 147 SER E CA 1
ATOM 6088 C C . SER E 1 147 ? -87.926 -6.450 -46.252 1.00 40.57 147 SER E C 1
ATOM 6089 O O . SER E 1 147 ? -88.447 -7.078 -47.186 1.00 41.69 147 SER E O 1
ATOM 6092 N N . PRO E 1 148 ? -86.739 -5.861 -46.390 1.00 41.43 148 PRO E N 1
ATOM 6093 C CA . PRO E 1 148 ? -86.020 -6.006 -47.664 1.00 42.75 148 PRO E CA 1
ATOM 6094 C C . PRO E 1 148 ? -85.498 -7.415 -47.865 1.00 41.54 148 PRO E C 1
ATOM 6095 O O . PRO E 1 148 ? -85.507 -7.927 -48.995 1.00 40.00 148 PRO E O 1
ATOM 6099 N N . ILE E 1 149 ? -85.054 -8.056 -46.782 1.00 39.92 149 ILE E N 1
ATOM 6100 C CA . ILE E 1 149 ? -84.599 -9.440 -46.777 1.00 34.36 149 ILE E CA 1
ATOM 6101 C C . ILE E 1 149 ? -85.427 -10.180 -45.732 1.00 33.66 149 ILE E C 1
ATOM 6102 O O . ILE E 1 149 ? -85.402 -9.817 -44.547 1.00 35.45 149 ILE E O 1
ATOM 6107 N N . ARG E 1 150 ? -86.184 -11.188 -46.175 1.00 28.06 150 ARG E N 1
ATOM 6108 C CA . ARG E 1 150 ? -87.050 -11.986 -45.313 1.00 29.75 150 ARG E CA 1
ATOM 6109 C C . ARG E 1 150 ? -86.509 -13.404 -45.201 1.00 31.89 150 ARG E C 1
ATOM 6110 O O . ARG E 1 150 ? -86.073 -13.989 -46.200 1.00 32.12 150 ARG E O 1
ATOM 6118 N N . GLU E 1 151 ? -86.572 -13.966 -43.990 1.00 27.03 151 GLU E N 1
ATOM 6119 C CA . GLU E 1 151 ? -86.018 -15.281 -43.700 1.00 23.19 151 GLU E CA 1
ATOM 6120 C C . GLU E 1 151 ? -87.126 -16.218 -43.259 1.00 27.39 151 GLU E C 1
ATOM 6121 O O . GLU E 1 151 ? -87.993 -15.846 -42.455 1.00 28.13 151 GLU E O 1
ATOM 6127 N N . MET E 1 152 ? -87.079 -17.438 -43.781 1.00 26.02 152 MET E N 1
ATOM 6128 C CA . MET E 1 152 ? -88.014 -18.497 -43.446 1.00 23.12 152 MET E CA 1
ATOM 6129 C C . MET E 1 152 ? -87.224 -19.789 -43.295 1.00 25.82 152 MET E C 1
ATOM 6130 O O . MET E 1 152 ? -86.146 -19.926 -43.892 1.00 30.03 152 MET E O 1
ATOM 6135 N N . PRO E 1 153 ? -87.694 -20.729 -42.473 1.00 24.25 153 PRO E N 1
ATOM 6136 C CA . PRO E 1 153 ? -86.901 -21.940 -42.218 1.00 23.19 153 PRO E CA 1
ATOM 6137 C C . PRO E 1 153 ? -87.251 -23.075 -43.164 1.00 26.26 153 PRO E C 1
ATOM 6138 O O . PRO E 1 153 ? -88.419 -23.295 -43.495 1.00 29.29 153 PRO E O 1
ATOM 6142 N N . ILE E 1 154 ? -86.219 -23.796 -43.608 1.00 26.85 154 ILE E N 1
ATOM 6143 C CA . ILE E 1 154 ? -86.400 -25.043 -44.357 1.00 23.44 154 ILE E CA 1
ATOM 6144 C C . ILE E 1 154 ? -86.782 -26.107 -43.337 1.00 24.10 154 ILE E C 1
ATOM 6145 O O . ILE E 1 154 ? -85.974 -26.458 -42.476 1.00 27.33 154 ILE E O 1
ATOM 6150 N N . ILE E 1 155 ? -88.021 -26.609 -43.413 1.00 22.43 155 ILE E N 1
ATOM 6151 C CA . ILE E 1 155 ? -88.567 -27.445 -42.344 1.00 20.44 155 ILE E CA 1
ATOM 6152 C C . ILE E 1 155 ? -88.367 -28.927 -42.603 1.00 20.03 155 ILE E C 1
ATOM 6153 O O . ILE E 1 155 ? -88.568 -29.737 -41.681 1.00 24.28 155 ILE E O 1
ATOM 6158 N N . GLY E 1 156 ? -87.974 -29.301 -43.815 1.00 19.35 156 GLY E N 1
ATOM 6159 C CA . GLY E 1 156 ? -87.752 -30.684 -44.190 1.00 17.00 156 GLY E CA 1
ATOM 6160 C C . GLY E 1 156 ? -87.665 -30.765 -45.694 1.00 20.95 156 GLY E C 1
ATOM 6161 O O . GLY E 1 156 ? -87.913 -29.789 -46.412 1.00 25.78 156 GLY E O 1
ATOM 6162 N N . GLY E 1 157 ? -87.307 -31.948 -46.181 1.00 20.47 157 GLY E N 1
ATOM 6163 C CA . GLY E 1 157 ? -87.137 -32.091 -47.619 1.00 19.53 157 GLY E CA 1
ATOM 6164 C C . GLY E 1 157 ? -87.197 -33.551 -48.004 1.00 20.89 157 GLY E C 1
ATOM 6165 O O . GLY E 1 157 ? -87.156 -34.442 -47.151 1.00 22.23 157 GLY E O 1
ATOM 6166 N N . THR E 1 158 ? -87.320 -33.786 -49.309 1.00 19.38 158 THR E N 1
ATOM 6167 C CA . THR E 1 158 ? -87.356 -35.124 -49.879 1.00 18.79 158 THR E CA 1
ATOM 6168 C C . THR E 1 158 ? -86.301 -35.201 -50.965 1.00 22.96 158 THR E C 1
ATOM 6169 O O . THR E 1 158 ? -85.690 -34.192 -51.326 1.00 31.99 158 THR E O 1
ATOM 6173 N N . GLY E 1 159 ? -86.089 -36.394 -51.515 1.00 20.55 159 GLY E N 1
ATOM 6174 C CA . GLY E 1 159 ? -85.052 -36.451 -52.544 1.00 19.63 159 GLY E CA 1
ATOM 6175 C C . GLY E 1 159 ? -83.665 -36.348 -51.937 1.00 19.71 159 GLY E C 1
ATOM 6176 O O . GLY E 1 159 ? -83.413 -36.794 -50.810 1.00 23.98 159 GLY E O 1
ATOM 6177 N N . GLU E 1 160 ? -82.748 -35.735 -52.682 1.00 20.74 160 GLU E N 1
ATOM 6178 C CA . GLU E 1 160 ? -81.438 -35.455 -52.098 1.00 22.29 160 GLU E CA 1
ATOM 6179 C C . GLU E 1 160 ? -81.554 -34.592 -50.844 1.00 26.08 160 GLU E C 1
ATOM 6180 O O . GLU E 1 160 ? -80.625 -34.563 -50.024 1.00 26.95 160 GLU E O 1
ATOM 6186 N N . PHE E 1 161 ? -82.689 -33.914 -50.662 1.00 24.97 161 PHE E N 1
ATOM 6187 C CA . PHE E 1 161 ? -82.906 -33.036 -49.525 1.00 23.53 161 PHE E CA 1
ATOM 6188 C C . PHE E 1 161 ? -83.609 -33.728 -48.367 1.00 26.51 161 PHE E C 1
ATOM 6189 O O . PHE E 1 161 ? -84.138 -33.040 -47.476 1.00 25.66 161 PHE E O 1
ATOM 6197 N N . ARG E 1 162 ? -83.616 -35.067 -48.345 1.00 24.76 162 ARG E N 1
ATOM 6198 C CA . ARG E 1 162 ? -84.093 -35.786 -47.167 1.00 21.60 162 ARG E CA 1
ATOM 6199 C C . ARG E 1 162 ? -83.345 -35.322 -45.924 1.00 20.14 162 ARG E C 1
ATOM 6200 O O . ARG E 1 162 ? -82.134 -35.115 -45.961 1.00 21.39 162 ARG E O 1
ATOM 6208 N N . PHE E 1 163 ? -84.074 -35.164 -44.824 1.00 20.08 163 PHE E N 1
ATOM 6209 C CA . PHE E 1 163 ? -83.516 -34.822 -43.521 1.00 21.91 163 PHE E CA 1
ATOM 6210 C C . PHE E 1 163 ? -82.999 -33.393 -43.467 1.00 25.53 163 PHE E C 1
ATOM 6211 O O . PHE E 1 163 ? -82.228 -33.047 -42.555 1.00 30.49 163 PHE E O 1
ATOM 6219 N N . ALA E 1 164 ? -83.394 -32.563 -44.430 1.00 22.60 164 ALA E N 1
ATOM 6220 C CA . ALA E 1 164 ? -82.851 -31.215 -44.542 1.00 24.19 164 ALA E CA 1
ATOM 6221 C C . ALA E 1 164 ? -83.199 -30.367 -43.323 1.00 25.96 164 ALA E C 1
ATOM 6222 O O . ALA E 1 164 ? -84.303 -30.459 -42.780 1.00 25.65 164 ALA E O 1
ATOM 6224 N N . ARG E 1 165 ? -82.222 -29.570 -42.873 1.00 29.30 165 ARG E N 1
ATOM 6225 C CA . ARG E 1 165 ? -82.395 -28.479 -41.918 1.00 25.47 165 ARG E CA 1
ATOM 6226 C C . ARG E 1 165 ? -81.801 -27.237 -42.559 1.00 29.17 165 ARG E C 1
ATOM 6227 O O . ARG E 1 165 ? -80.747 -27.309 -43.198 1.00 33.05 165 ARG E O 1
ATOM 6235 N N . GLY E 1 166 ? -82.443 -26.091 -42.391 1.00 29.27 166 GLY E N 1
ATOM 6236 C CA . GLY E 1 166 ? -81.821 -24.885 -42.906 1.00 27.17 166 GLY E CA 1
ATOM 6237 C C . GLY E 1 166 ? -82.785 -23.719 -42.951 1.00 32.13 166 GLY E C 1
ATOM 6238 O O . GLY E 1 166 ? -83.851 -23.732 -42.311 1.00 32.18 166 GLY E O 1
ATOM 6239 N N . PHE E 1 167 ? -82.381 -22.707 -43.715 1.00 26.53 167 PHE E N 1
ATOM 6240 C CA . PHE E 1 167 ? -83.167 -21.499 -43.845 1.00 27.02 167 PHE E CA 1
ATOM 6241 C C . PHE E 1 167 ? -83.063 -20.998 -45.278 1.00 28.81 167 PHE E C 1
ATOM 6242 O O . PHE E 1 167 ? -82.446 -21.626 -46.144 1.00 32.03 167 PHE E O 1
ATOM 6250 N N . LEU E 1 168 ? -83.609 -19.806 -45.485 1.00 31.92 168 LEU E N 1
ATOM 6251 C CA . LEU E 1 168 ? -83.996 -19.287 -46.784 1.00 28.98 168 LEU E CA 1
ATOM 6252 C C . LEU E 1 168 ? -84.121 -17.778 -46.653 1.00 29.09 168 LEU E C 1
ATOM 6253 O O . LEU E 1 168 ? -84.586 -17.290 -45.619 1.00 30.96 168 LEU E O 1
ATOM 6258 N N . GLN E 1 169 ? -83.730 -17.042 -47.693 1.00 27.36 169 GLN E N 1
ATOM 6259 C CA . GLN E 1 169 ? -83.771 -15.581 -47.627 1.00 30.50 169 GLN E CA 1
ATOM 6260 C C . GLN E 1 169 ? -84.326 -15.005 -48.924 1.00 30.28 169 GLN E C 1
ATOM 6261 O O . GLN E 1 169 ? -83.711 -15.151 -49.988 1.00 30.72 169 GLN E O 1
ATOM 6267 N N . ALA E 1 170 ? -85.474 -14.331 -48.822 1.00 28.22 170 ALA E N 1
ATOM 6268 C CA . ALA E 1 170 ? -86.151 -13.725 -49.963 1.00 29.12 170 ALA E CA 1
ATOM 6269 C C . ALA E 1 170 ? -85.922 -12.218 -49.976 1.00 28.57 170 ALA E C 1
ATOM 6270 O O . ALA E 1 170 ? -86.168 -11.547 -48.971 1.00 33.55 170 ALA E O 1
ATOM 6272 N N . LYS E 1 171 ? -85.494 -11.688 -51.124 1.00 27.75 171 LYS E N 1
ATOM 6273 C CA . LYS E 1 171 ? -85.090 -10.293 -51.271 1.00 32.19 171 LYS E CA 1
ATOM 6274 C C . LYS E 1 171 ? -85.902 -9.598 -52.361 1.00 36.57 171 LYS E C 1
ATOM 6275 O O . LYS E 1 171 ? -85.925 -10.054 -53.511 1.00 33.93 171 LYS E O 1
ATOM 6281 N N . SER E 1 172 ? -86.521 -8.465 -51.989 1.00 38.09 172 SER E N 1
ATOM 6282 C CA . SER E 1 172 ? -87.369 -7.659 -52.905 1.00 42.54 172 SER E CA 1
ATOM 6283 C C . SER E 1 172 ? -87.881 -6.413 -52.166 1.00 51.54 172 SER E C 1
ATOM 6284 O O . SER E 1 172 ? -88.199 -6.561 -50.981 1.00 51.85 172 SER E O 1
ATOM 6287 N N . HIS E 1 173 ? -87.947 -5.232 -52.809 1.00 55.23 173 HIS E N 1
ATOM 6288 C CA . HIS E 1 173 ? -88.556 -4.066 -52.182 1.00 56.34 173 HIS E CA 1
ATOM 6289 C C . HIS E 1 173 ? -90.020 -3.931 -52.627 1.00 63.03 173 HIS E C 1
ATOM 6290 O O . HIS E 1 173 ? -90.522 -4.701 -53.451 1.00 64.43 173 HIS E O 1
ATOM 6297 N N . ALA E 1 174 ? -90.717 -2.938 -52.067 1.00 65.55 174 ALA E N 1
ATOM 6298 C CA . ALA E 1 174 ? -92.091 -2.645 -52.488 1.00 64.60 174 ALA E CA 1
ATOM 6299 C C . ALA E 1 174 ? -92.221 -1.187 -52.934 1.00 65.38 174 ALA E C 1
ATOM 6300 O O . ALA E 1 174 ? -92.090 -0.872 -54.121 1.00 60.04 174 ALA E O 1
ATOM 6302 N N . ASP E 1 181 ? -96.982 -7.515 -60.564 1.00 45.00 181 ASP E N 1
ATOM 6303 C CA . ASP E 1 181 ? -96.208 -8.430 -61.413 1.00 58.73 181 ASP E CA 1
ATOM 6304 C C . ASP E 1 181 ? -94.680 -8.233 -61.292 1.00 62.07 181 ASP E C 1
ATOM 6305 O O . ASP E 1 181 ? -94.135 -7.276 -61.855 1.00 63.65 181 ASP E O 1
ATOM 6310 N N . ALA E 1 182 ? -93.994 -9.174 -60.634 1.00 57.20 182 ALA E N 1
ATOM 6311 C CA . ALA E 1 182 ? -92.623 -8.966 -60.164 1.00 51.75 182 ALA E CA 1
ATOM 6312 C C . ALA E 1 182 ? -91.896 -10.306 -60.049 1.00 48.69 182 ALA E C 1
ATOM 6313 O O . ALA E 1 182 ? -92.364 -11.337 -60.543 1.00 51.92 182 ALA E O 1
ATOM 6315 N N . HIS E 1 183 ? -90.724 -10.277 -59.405 1.00 49.64 183 HIS E N 1
ATOM 6316 C CA . HIS E 1 183 ? -89.965 -11.482 -59.084 1.00 44.40 183 HIS E CA 1
ATOM 6317 C C . HIS E 1 183 ? -89.157 -11.244 -57.809 1.00 38.90 183 HIS E C 1
ATOM 6318 O O . HIS E 1 183 ? -89.041 -10.118 -57.324 1.00 41.33 183 HIS E O 1
ATOM 6325 N N . VAL E 1 184 ? -88.621 -12.326 -57.247 1.00 37.04 184 VAL E N 1
ATOM 6326 C CA . VAL E 1 184 ? -88.039 -12.318 -55.906 1.00 31.22 184 VAL E CA 1
ATOM 6327 C C . VAL E 1 184 ? -86.824 -13.245 -55.867 1.00 33.25 184 VAL E C 1
ATOM 6328 O O . VAL E 1 184 ? -86.864 -14.373 -56.375 1.00 32.20 184 VAL E O 1
ATOM 6332 N N . GLU E 1 185 ? -85.743 -12.770 -55.251 1.00 32.62 185 GLU E N 1
ATOM 6333 C CA . GLU E 1 185 ? -84.478 -13.494 -55.234 1.00 33.19 185 GLU E CA 1
ATOM 6334 C C . GLU E 1 185 ? -84.411 -14.385 -54.000 1.00 33.16 185 GLU E C 1
ATOM 6335 O O . GLU E 1 185 ? -84.525 -13.898 -52.869 1.00 33.77 185 GLU E O 1
ATOM 6341 N N . TYR E 1 186 ? -84.206 -15.682 -54.217 1.00 32.21 186 TYR E N 1
ATOM 6342 C CA . TYR E 1 186 ? -84.108 -16.646 -53.132 1.00 29.52 186 TYR E CA 1
ATOM 6343 C C . TYR E 1 186 ? -82.661 -17.100 -53.001 1.00 32.87 186 TYR E C 1
ATOM 6344 O O . TYR E 1 186 ? -81.985 -17.365 -54.007 1.00 30.60 186 TYR E O 1
ATOM 6353 N N . ASN E 1 187 ? -82.177 -17.136 -51.761 1.00 31.97 187 ASN E N 1
ATOM 6354 C CA . ASN E 1 187 ? -80.922 -17.786 -51.426 1.00 28.89 187 ASN E CA 1
ATOM 6355 C C . ASN E 1 187 ? -81.220 -18.790 -50.328 1.00 30.37 187 ASN E C 1
ATOM 6356 O O . ASN E 1 187 ? -81.679 -18.408 -49.245 1.00 34.12 187 ASN E O 1
ATOM 6361 N N . VAL E 1 188 ? -81.000 -20.072 -50.611 1.00 28.86 188 VAL E N 1
ATOM 6362 C CA . VAL E 1 188 ? -81.315 -21.134 -49.664 1.00 30.72 188 VAL E CA 1
ATOM 6363 C C . VAL E 1 188 ? -80.020 -21.745 -49.150 1.00 32.11 188 VAL E C 1
ATOM 6364 O O . VAL E 1 188 ? -79.065 -21.947 -49.914 1.00 31.59 188 VAL E O 1
ATOM 6368 N N . TYR E 1 189 ? -79.986 -22.025 -47.847 1.00 30.09 189 TYR E N 1
ATOM 6369 C CA . TYR E 1 189 ? -78.844 -22.650 -47.185 1.00 25.49 189 TYR E CA 1
ATOM 6370 C C . TYR E 1 189 ? -79.382 -23.863 -46.435 1.00 27.86 189 TYR E C 1
ATOM 6371 O O . TYR E 1 189 ? -80.119 -23.711 -45.454 1.00 30.57 189 TYR E O 1
ATOM 6380 N N . VAL E 1 190 ? -79.060 -25.066 -46.910 1.00 24.24 190 VAL E N 1
ATOM 6381 C CA . VAL E 1 190 ? -79.739 -26.266 -46.431 1.00 22.99 190 VAL E CA 1
ATOM 6382 C C . VAL E 1 190 ? -78.706 -27.359 -46.219 1.00 25.67 190 VAL E C 1
ATOM 6383 O O . VAL E 1 190 ? -77.994 -27.730 -47.158 1.00 29.70 190 VAL E O 1
ATOM 6387 N N . PHE E 1 191 ? -78.617 -27.867 -44.991 1.00 25.18 191 PHE E N 1
ATOM 6388 C CA . PHE E 1 191 ? -77.844 -29.067 -44.702 1.00 26.87 191 PHE E CA 1
ATOM 6389 C C . PHE E 1 191 ? -78.621 -30.315 -45.121 1.00 25.59 191 PHE E C 1
ATOM 6390 O O . PHE E 1 191 ? -79.832 -30.419 -44.898 1.00 24.60 191 PHE E O 1
ATOM 6398 N N . HIS E 1 192 ? -77.917 -31.278 -45.701 1.00 24.18 192 HIS E N 1
ATOM 6399 C CA . HIS E 1 192 ? -78.540 -32.556 -46.032 1.00 24.30 192 HIS E CA 1
ATOM 6400 C C . HIS E 1 192 ? -77.424 -33.578 -46.244 1.00 26.68 192 HIS E C 1
ATOM 6401 O O . HIS E 1 192 ? -76.300 -33.374 -45.774 1.00 29.59 192 HIS E O 1
ATOM 6408 N N . TYR E 1 193 ? -77.719 -34.665 -46.962 1.00 23.82 193 TYR E N 1
ATOM 6409 C CA . TYR E 1 193 ? -76.723 -35.719 -47.173 1.00 18.94 193 TYR E CA 1
ATOM 6410 C C . TYR E 1 193 ? -76.448 -36.037 -48.641 1.00 24.16 193 TYR E C 1
ATOM 6411 O O . TYR E 1 193 ? -77.066 -35.455 -49.540 1.00 29.76 193 TYR E O 1
ATOM 6420 N N . THR F 1 25 ? -69.191 -64.751 -28.926 1.00 42.85 25 THR F N 1
ATOM 6421 C CA . THR F 1 25 ? -69.928 -64.798 -27.667 1.00 47.17 25 THR F CA 1
ATOM 6422 C C . THR F 1 25 ? -69.094 -64.387 -26.448 1.00 47.12 25 THR F C 1
ATOM 6423 O O . THR F 1 25 ? -69.522 -64.593 -25.310 1.00 52.23 25 THR F O 1
ATOM 6427 N N . TYR F 1 26 ? -67.896 -63.849 -26.678 1.00 39.19 26 TYR F N 1
ATOM 6428 C CA . TYR F 1 26 ? -67.176 -63.094 -25.657 1.00 36.25 26 TYR F CA 1
ATOM 6429 C C . TYR F 1 26 ? -67.432 -61.600 -25.784 1.00 39.18 26 TYR F C 1
ATOM 6430 O O . TYR F 1 26 ? -66.833 -60.810 -25.042 1.00 40.52 26 TYR F O 1
ATOM 6439 N N . TYR F 1 27 ? -68.311 -61.205 -26.708 1.00 38.45 27 TYR F N 1
ATOM 6440 C CA . TYR F 1 27 ? -68.590 -59.816 -27.045 1.00 32.06 27 TYR F CA 1
ATOM 6441 C C . TYR F 1 27 ? -70.064 -59.686 -27.366 1.00 35.54 27 TYR F C 1
ATOM 6442 O O . TYR F 1 27 ? -70.674 -60.617 -27.899 1.00 43.04 27 TYR F O 1
ATOM 6451 N N . GLN F 1 28 ? -70.632 -58.523 -27.070 1.00 33.50 28 GLN F N 1
ATOM 6452 C CA . GLN F 1 28 ? -72.041 -58.329 -27.370 1.00 34.92 28 GLN F CA 1
ATOM 6453 C C . GLN F 1 28 ? -72.300 -56.847 -27.603 1.00 35.37 28 GLN F C 1
ATOM 6454 O O . GLN F 1 28 ? -71.686 -55.992 -26.959 1.00 34.67 28 GLN F O 1
ATOM 6460 N N . ASP F 1 29 ? -73.195 -56.547 -28.536 1.00 35.82 29 ASP F N 1
ATOM 6461 C CA . ASP F 1 29 ? -73.500 -55.170 -28.885 1.00 33.98 29 ASP F CA 1
ATOM 6462 C C . ASP F 1 29 ? -74.611 -54.660 -27.979 1.00 37.88 29 ASP F C 1
ATOM 6463 O O . ASP F 1 29 ? -75.651 -55.302 -27.830 1.00 40.49 29 ASP F O 1
ATOM 6468 N N . ILE F 1 30 ? -74.379 -53.501 -27.384 1.00 37.70 30 ILE F N 1
ATOM 6469 C CA . ILE F 1 30 ? -75.159 -52.953 -26.287 1.00 26.74 30 ILE F CA 1
ATOM 6470 C C . ILE F 1 30 ? -75.709 -51.589 -26.703 1.00 27.02 30 ILE F C 1
ATOM 6471 O O . ILE F 1 30 ? -75.203 -50.945 -27.627 1.00 31.82 30 ILE F O 1
ATOM 6476 N N . SER F 1 31 ? -76.801 -51.156 -26.030 1.00 27.42 31 SER F N 1
ATOM 6477 C CA . SER F 1 31 ? -77.195 -49.841 -26.526 1.00 26.22 31 SER F CA 1
ATOM 6478 C C . SER F 1 31 ? -76.571 -48.724 -25.692 1.00 26.75 31 SER F C 1
ATOM 6479 O O . SER F 1 31 ? -76.431 -48.843 -24.463 1.00 23.05 31 SER F O 1
ATOM 6482 N N . PRO F 1 32 ? -76.263 -47.617 -26.345 1.00 27.38 32 PRO F N 1
ATOM 6483 C CA . PRO F 1 32 ? -75.599 -46.495 -25.658 1.00 31.40 32 PRO F CA 1
ATOM 6484 C C . PRO F 1 32 ? -76.291 -46.010 -24.385 1.00 29.13 32 PRO F C 1
ATOM 6485 O O . PRO F 1 32 ? -75.672 -45.321 -23.568 1.00 29.40 32 PRO F O 1
ATOM 6489 N N . SER F 1 33 ? -77.564 -46.352 -24.186 1.00 31.12 33 SER F N 1
ATOM 6490 C CA . SER F 1 33 ? -78.219 -45.961 -22.941 1.00 32.06 33 SER F CA 1
ATOM 6491 C C . SER F 1 33 ? -77.651 -46.703 -21.740 1.00 33.14 33 SER F C 1
ATOM 6492 O O . SER F 1 33 ? -77.847 -46.258 -20.603 1.00 31.21 33 SER F O 1
ATOM 6495 N N . PHE F 1 34 ? -76.963 -47.829 -21.961 1.00 31.89 34 PHE F N 1
ATOM 6496 C CA . PHE F 1 34 ? -76.310 -48.503 -20.847 1.00 27.14 34 PHE F CA 1
ATOM 6497 C C . PHE F 1 34 ? -75.319 -47.582 -20.171 1.00 31.26 34 PHE F C 1
ATOM 6498 O O . PHE F 1 34 ? -75.043 -47.733 -18.975 1.00 41.55 34 PHE F O 1
ATOM 6506 N N . LEU F 1 35 ? -74.770 -46.631 -20.927 1.00 33.12 35 LEU F N 1
ATOM 6507 C CA . LEU F 1 35 ? -73.897 -45.585 -20.418 1.00 27.85 35 LEU F CA 1
ATOM 6508 C C . LEU F 1 35 ? -74.594 -44.233 -20.406 1.00 24.43 35 LEU F C 1
ATOM 6509 O O . LEU F 1 35 ? -73.932 -43.196 -20.354 1.00 28.86 35 LEU F O 1
ATOM 6514 N N . GLY F 1 36 ? -75.918 -44.227 -20.485 1.00 27.63 36 GLY F N 1
ATOM 6515 C CA . GLY F 1 36 ? -76.673 -42.995 -20.334 1.00 29.23 36 GLY F CA 1
ATOM 6516 C C . GLY F 1 36 ? -76.616 -42.044 -21.506 1.00 28.54 36 GLY F C 1
ATOM 6517 O O . GLY F 1 36 ? -76.733 -40.831 -21.310 1.00 26.85 36 GLY F O 1
ATOM 6518 N N . PHE F 1 37 ? -76.422 -42.556 -22.718 1.00 29.19 37 PHE F N 1
ATOM 6519 C CA . PHE F 1 37 ? -76.469 -41.759 -23.933 1.00 25.29 37 PHE F CA 1
ATOM 6520 C C . PHE F 1 37 ? -77.819 -41.952 -24.605 1.00 32.86 37 PHE F C 1
ATOM 6521 O O . PHE F 1 37 ? -78.404 -43.041 -24.561 1.00 32.86 37 PHE F O 1
ATOM 6529 N N . LYS F 1 38 ? -78.309 -40.879 -25.232 1.00 32.30 38 LYS F N 1
ATOM 6530 C CA . LYS F 1 38 ? -79.611 -40.878 -25.901 1.00 28.01 38 LYS F CA 1
ATOM 6531 C C . LYS F 1 38 ? -79.359 -41.018 -27.402 1.00 29.87 38 LYS F C 1
ATOM 6532 O O . LYS F 1 38 ? -79.286 -40.039 -28.147 1.00 32.69 38 LYS F O 1
ATOM 6538 N N . GLN F 1 39 ? -79.184 -42.258 -27.850 1.00 29.29 39 GLN F N 1
ATOM 6539 C CA . GLN F 1 39 ? -78.877 -42.447 -29.260 1.00 28.32 39 GLN F CA 1
ATOM 6540 C C . GLN F 1 39 ? -80.129 -42.341 -30.105 1.00 28.19 39 GLN F C 1
ATOM 6541 O O . GLN F 1 39 ? -81.236 -42.703 -29.685 1.00 29.56 39 GLN F O 1
ATOM 6547 N N . GLU F 1 40 ? -79.927 -41.839 -31.314 1.00 32.07 40 GLU F N 1
ATOM 6548 C CA . GLU F 1 40 ? -80.999 -41.656 -32.270 1.00 34.89 40 GLU F CA 1
ATOM 6549 C C . GLU F 1 40 ? -81.269 -42.966 -32.991 1.00 31.17 40 GLU F C 1
ATOM 6550 O O . GLU F 1 40 ? -80.338 -43.696 -33.328 1.00 28.14 40 GLU F O 1
ATOM 6556 N N . LYS F 1 41 ? -82.558 -43.292 -33.158 1.00 29.05 41 LYS F N 1
ATOM 6557 C CA . LYS F 1 41 ? -82.991 -44.537 -33.772 1.00 27.96 41 LYS F CA 1
ATOM 6558 C C . LYS F 1 41 ? -83.731 -44.214 -35.061 1.00 30.91 41 LYS F C 1
ATOM 6559 O O . LYS F 1 41 ? -84.348 -43.151 -35.182 1.00 31.74 41 LYS F O 1
ATOM 6565 N N . LEU F 1 42 ? -83.650 -45.125 -36.035 1.00 28.57 42 LEU F N 1
ATOM 6566 C CA . LEU F 1 42 ? -84.376 -44.995 -37.295 1.00 26.69 42 LEU F CA 1
ATOM 6567 C C . LEU F 1 42 ? -85.547 -45.965 -37.275 1.00 28.62 42 LEU F C 1
ATOM 6568 O O . LEU F 1 42 ? -85.357 -47.171 -37.090 1.00 33.01 42 LEU F O 1
ATOM 6573 N N . THR F 1 43 ? -86.751 -45.449 -37.463 1.00 28.43 43 THR F N 1
ATOM 6574 C CA . THR F 1 43 ? -87.951 -46.256 -37.317 1.00 32.00 43 THR F CA 1
ATOM 6575 C C . THR F 1 43 ? -88.697 -46.291 -38.635 1.00 29.88 43 THR F C 1
ATOM 6576 O O . THR F 1 43 ? -88.868 -45.252 -39.281 1.00 27.75 43 THR F O 1
ATOM 6580 N N . HIS F 1 44 ? -89.131 -47.489 -39.024 1.00 32.95 44 HIS F N 1
ATOM 6581 C CA . HIS F 1 44 ? -89.907 -47.727 -40.234 1.00 31.51 44 HIS F CA 1
ATOM 6582 C C . HIS F 1 44 ? -91.341 -48.000 -39.827 1.00 33.26 44 HIS F C 1
ATOM 6583 O O . HIS F 1 44 ? -91.605 -49.000 -39.146 1.00 36.69 44 HIS F O 1
ATOM 6590 N N . ILE F 1 45 ? -92.256 -47.116 -40.232 1.00 31.47 45 ILE F N 1
ATOM 6591 C CA . ILE F 1 45 ? -93.683 -47.274 -39.972 1.00 30.51 45 ILE F CA 1
ATOM 6592 C C . ILE F 1 45 ? -94.379 -47.620 -41.278 1.00 32.83 45 ILE F C 1
ATOM 6593 O O . ILE F 1 45 ? -94.102 -47.009 -42.319 1.00 37.40 45 ILE F O 1
ATOM 6598 N N . HIS F 1 46 ? -95.288 -48.594 -41.221 1.00 31.96 46 HIS F N 1
ATOM 6599 C CA . HIS F 1 46 ? -96.034 -49.058 -42.384 1.00 30.86 46 HIS F CA 1
ATOM 6600 C C . HIS F 1 46 ? -97.519 -48.965 -42.084 1.00 30.04 46 HIS F C 1
ATOM 6601 O O . HIS F 1 46 ? -97.969 -49.482 -41.058 1.00 36.08 46 HIS F O 1
ATOM 6608 N N . PHE F 1 47 ? -98.281 -48.310 -42.957 1.00 27.90 47 PHE F N 1
ATOM 6609 C CA . PHE F 1 47 ? -99.727 -48.263 -42.749 1.00 28.89 47 PHE F CA 1
ATOM 6610 C C . PHE F 1 47 ? -100.433 -47.843 -44.027 1.00 30.06 47 PHE F C 1
ATOM 6611 O O . PHE F 1 47 ? -99.806 -47.428 -45.002 1.00 34.00 47 PHE F O 1
ATOM 6619 N N . PHE F 1 48 ? -101.760 -47.942 -43.995 1.00 32.13 48 PHE F N 1
ATOM 6620 C CA . PHE F 1 48 ? -102.611 -47.563 -45.113 1.00 30.69 48 PHE F CA 1
ATOM 6621 C C . PHE F 1 48 ? -103.550 -46.440 -44.690 1.00 33.64 48 PHE F C 1
ATOM 6622 O O . PHE F 1 48 ? -104.234 -46.543 -43.666 1.00 33.97 48 PHE F O 1
ATOM 6630 N N . LEU F 1 49 ? -103.564 -45.370 -45.481 1.00 35.19 49 LEU F N 1
ATOM 6631 C CA . LEU F 1 49 ? -104.421 -44.211 -45.277 1.00 33.04 49 LEU F CA 1
ATOM 6632 C C . LEU F 1 49 ? -105.660 -44.358 -46.143 1.00 34.89 49 LEU F C 1
ATOM 6633 O O . LEU F 1 49 ? -105.540 -44.570 -47.350 1.00 38.94 49 LEU F O 1
ATOM 6638 N N . HIS F 1 50 ? -106.841 -44.214 -45.544 1.00 39.90 50 HIS F N 1
ATOM 6639 C CA . HIS F 1 50 ? -108.095 -44.511 -46.233 1.00 39.34 50 HIS F CA 1
ATOM 6640 C C . HIS F 1 50 ? -108.786 -43.220 -46.622 1.00 36.30 50 HIS F C 1
ATOM 6641 O O . HIS F 1 50 ? -109.082 -42.381 -45.765 1.00 37.89 50 HIS F O 1
ATOM 6648 N N . ASP F 1 51 ? -109.061 -43.083 -47.911 1.00 42.89 51 ASP F N 1
ATOM 6649 C CA . ASP F 1 51 ? -109.416 -41.788 -48.470 1.00 50.73 51 ASP F CA 1
ATOM 6650 C C . ASP F 1 51 ? -110.886 -41.690 -48.856 1.00 49.49 51 ASP F C 1
ATOM 6651 O O . ASP F 1 51 ? -111.194 -41.398 -50.012 1.00 49.45 51 ASP F O 1
ATOM 6656 N N . ILE F 1 52 ? -111.791 -41.872 -47.891 1.00 51.41 52 ILE F N 1
ATOM 6657 C CA . ILE F 1 52 ? -113.188 -42.177 -48.193 1.00 51.46 52 ILE F CA 1
ATOM 6658 C C . ILE F 1 52 ? -113.901 -40.944 -48.737 1.00 52.91 52 ILE F C 1
ATOM 6659 O O . ILE F 1 52 ? -113.896 -39.874 -48.111 1.00 52.37 52 ILE F O 1
ATOM 6664 N N . VAL F 1 53 ? -114.535 -41.093 -49.907 1.00 53.45 53 VAL F N 1
ATOM 6665 C CA . VAL F 1 53 ? -115.396 -40.063 -50.474 1.00 55.65 53 VAL F CA 1
ATOM 6666 C C . VAL F 1 53 ? -116.846 -40.519 -50.556 1.00 62.04 53 VAL F C 1
ATOM 6667 O O . VAL F 1 53 ? -117.766 -39.755 -50.232 1.00 56.06 53 VAL F O 1
ATOM 6671 N N . THR F 1 54 ? -117.075 -41.753 -51.000 1.00 63.94 54 THR F N 1
ATOM 6672 C CA . THR F 1 54 ? -118.424 -42.295 -51.060 1.00 57.34 54 THR F CA 1
ATOM 6673 C C . THR F 1 54 ? -118.941 -42.616 -49.662 1.00 64.58 54 THR F C 1
ATOM 6674 O O . THR F 1 54 ? -118.188 -43.050 -48.784 1.00 65.97 54 THR F O 1
ATOM 6678 N N . GLY F 1 55 ? -120.235 -42.381 -49.450 1.00 63.05 55 GLY F N 1
ATOM 6679 C CA . GLY F 1 55 ? -120.898 -42.899 -48.281 1.00 51.94 55 GLY F CA 1
ATOM 6680 C C . GLY F 1 55 ? -121.547 -41.859 -47.396 1.00 49.91 55 GLY F C 1
ATOM 6681 O O . GLY F 1 55 ? -121.599 -40.660 -47.704 1.00 42.57 55 GLY F O 1
ATOM 6682 N N . PRO F 1 56 ? -122.045 -42.333 -46.247 1.00 52.44 56 PRO F N 1
ATOM 6683 C CA . PRO F 1 56 ? -122.848 -41.467 -45.360 1.00 45.60 56 PRO F CA 1
ATOM 6684 C C . PRO F 1 56 ? -122.036 -40.431 -44.613 1.00 53.44 56 PRO F C 1
ATOM 6685 O O . PRO F 1 56 ? -122.550 -39.335 -44.353 1.00 55.85 56 PRO F O 1
ATOM 6689 N N . LYS F 1 57 ? -120.808 -40.753 -44.208 1.00 56.03 57 LYS F N 1
ATOM 6690 C CA . LYS F 1 57 ? -119.933 -39.684 -43.751 1.00 60.82 57 LYS F CA 1
ATOM 6691 C C . LYS F 1 57 ? -118.528 -39.930 -44.289 1.00 58.23 57 LYS F C 1
ATOM 6692 O O . LYS F 1 57 ? -117.832 -40.856 -43.850 1.00 56.96 57 LYS F O 1
ATOM 6698 N N . PRO F 1 58 ? -118.092 -39.142 -45.276 1.00 55.62 58 PRO F N 1
ATOM 6699 C CA . PRO F 1 58 ? -116.770 -39.374 -45.869 1.00 54.80 58 PRO F CA 1
ATOM 6700 C C . PRO F 1 58 ? -115.680 -38.865 -44.941 1.00 54.81 58 PRO F C 1
ATOM 6701 O O . PRO F 1 58 ? -115.977 -38.422 -43.829 1.00 59.25 58 PRO F O 1
ATOM 6705 N N . THR F 1 59 ? -114.422 -38.908 -45.375 1.00 50.15 59 THR F N 1
ATOM 6706 C CA . THR F 1 59 ? -113.317 -38.451 -44.546 1.00 43.36 59 THR F CA 1
ATOM 6707 C C . THR F 1 59 ? -112.707 -37.125 -44.969 1.00 45.84 59 THR F C 1
ATOM 6708 O O . THR F 1 59 ? -111.920 -36.563 -44.195 1.00 41.16 59 THR F O 1
ATOM 6712 N N . MET F 1 60 ? -113.032 -36.610 -46.156 1.00 46.44 60 MET F N 1
ATOM 6713 C CA . MET F 1 60 ? -112.568 -35.290 -46.566 1.00 41.81 60 MET F CA 1
ATOM 6714 C C . MET F 1 60 ? -113.721 -34.446 -47.062 1.00 38.54 60 MET F C 1
ATOM 6715 O O . MET F 1 60 ? -114.445 -34.865 -47.965 1.00 46.12 60 MET F O 1
ATOM 6720 N N . ILE F 1 61 ? -113.779 -33.205 -46.581 1.00 35.79 61 ILE F N 1
ATOM 6721 C CA . ILE F 1 61 ? -114.795 -32.225 -47.046 1.00 32.87 61 ILE F CA 1
ATOM 6722 C C . ILE F 1 61 ? -114.060 -31.134 -47.825 1.00 37.98 61 ILE F C 1
ATOM 6723 O O . ILE F 1 61 ? -112.865 -30.948 -47.565 1.00 41.57 61 ILE F O 1
ATOM 6728 N N . ILE F 1 62 ? -114.732 -30.449 -48.749 1.00 35.50 62 ILE F N 1
ATOM 6729 C CA . ILE F 1 62 ? -114.107 -29.293 -49.444 1.00 33.29 62 ILE F CA 1
ATOM 6730 C C . ILE F 1 62 ? -114.413 -28.068 -48.592 1.00 36.58 62 ILE F C 1
ATOM 6731 O O . ILE F 1 62 ? -115.570 -27.657 -48.568 1.00 37.58 62 ILE F O 1
ATOM 6736 N N . ALA F 1 63 ? -113.404 -27.521 -47.921 1.00 41.02 63 ALA F N 1
ATOM 6737 C CA . ALA F 1 63 ? -113.606 -26.390 -46.995 1.00 37.99 63 ALA F CA 1
ATOM 6738 C C . ALA F 1 63 ? -113.731 -25.070 -47.749 1.00 47.32 63 ALA F C 1
ATOM 6739 O O . ALA F 1 63 ? -114.280 -24.124 -47.170 1.00 54.69 63 ALA F O 1
ATOM 6741 N N . SER F 1 64 ? -113.206 -25.002 -48.967 1.00 46.43 64 SER F N 1
ATOM 6742 C CA . SER F 1 64 ? -113.251 -23.761 -49.777 1.00 48.63 64 SER F CA 1
ATOM 6743 C C . SER F 1 64 ? -112.928 -24.112 -51.223 1.00 50.77 64 SER F C 1
ATOM 6744 O O . SER F 1 64 ? -111.751 -24.366 -51.515 1.00 50.24 64 SER F O 1
ATOM 6747 N N . GLU F 1 65 ? -113.937 -24.124 -52.088 1.00 56.41 65 GLU F N 1
ATOM 6748 C CA . GLU F 1 65 ? -113.645 -24.356 -53.521 1.00 60.27 65 GLU F CA 1
ATOM 6749 C C . GLU F 1 65 ? -113.058 -23.072 -54.099 1.00 62.25 65 GLU F C 1
ATOM 6750 O O . GLU F 1 65 ? -113.146 -22.026 -53.437 1.00 57.11 65 GLU F O 1
ATOM 6756 N N . SER F 1 66 ? -112.500 -23.158 -55.299 1.00 63.14 66 SER F N 1
ATOM 6757 C CA . SER F 1 66 ? -111.806 -21.993 -55.889 1.00 62.76 66 SER F CA 1
ATOM 6758 C C . SER F 1 66 ? -112.800 -21.028 -56.518 1.00 64.97 66 SER F C 1
ATOM 6759 O O . SER F 1 66 ? -113.903 -21.457 -56.877 1.00 68.53 66 SER F O 1
ATOM 6762 N N . PRO F 1 67 ? -112.443 -19.744 -56.679 1.00 63.40 67 PRO F N 1
ATOM 6763 C CA . PRO F 1 67 ? -113.296 -18.805 -57.381 1.00 67.30 67 PRO F CA 1
ATOM 6764 C C . PRO F 1 67 ? -113.267 -19.102 -58.887 1.00 68.21 67 PRO F C 1
ATOM 6765 O O . PRO F 1 67 ? -113.623 -18.234 -59.653 1.00 74.07 67 PRO F O 1
ATOM 6769 N N . LEU F 1 68 ? -112.850 -20.313 -59.268 1.00 63.39 68 LEU F N 1
ATOM 6770 C CA . LEU F 1 68 ? -112.798 -20.680 -60.708 1.00 72.83 68 LEU F CA 1
ATOM 6771 C C . LEU F 1 68 ? -113.455 -22.045 -60.928 1.00 74.51 68 LEU F C 1
ATOM 6772 O O . LEU F 1 68 ? -113.111 -22.706 -61.912 1.00 78.64 68 LEU F O 1
ATOM 6777 N N . ASN F 1 69 ? -114.403 -22.409 -60.070 1.00 76.94 69 ASN F N 1
ATOM 6778 C CA . ASN F 1 69 ? -115.114 -23.712 -60.185 1.00 87.69 69 ASN F CA 1
ATOM 6779 C C . ASN F 1 69 ? -115.568 -23.983 -61.626 1.00 93.34 69 ASN F C 1
ATOM 6780 O O . ASN F 1 69 ? -114.865 -24.725 -62.334 1.00 90.46 69 ASN F O 1
ATOM 6785 N N . GLY F 1 70 ? -116.720 -23.443 -62.033 1.00 87.04 70 GLY F N 1
ATOM 6786 C CA . GLY F 1 70 ? -117.264 -23.734 -63.374 1.00 81.83 70 GLY F CA 1
ATOM 6787 C C . GLY F 1 70 ? -116.303 -23.358 -64.485 1.00 90.07 70 GLY F C 1
ATOM 6788 O O . GLY F 1 70 ? -116.188 -24.135 -65.449 1.00 88.32 70 GLY F O 1
ATOM 6789 N N . LYS F 1 71 ? -115.632 -22.213 -64.357 1.00 92.02 71 LYS F N 1
ATOM 6790 C CA . LYS F 1 71 ? -114.644 -21.757 -65.369 1.00 89.53 71 LYS F CA 1
ATOM 6791 C C . LYS F 1 71 ? -113.460 -22.726 -65.411 1.00 90.94 71 LYS F C 1
ATOM 6792 O O . LYS F 1 71 ? -112.446 -22.399 -66.049 1.00 86.13 71 LYS F O 1
ATOM 6798 N N . SER F 1 72 ? -113.587 -23.871 -64.744 1.00 96.13 72 SER F N 1
ATOM 6799 C CA . SER F 1 72 ? -112.508 -24.883 -64.742 1.00 93.35 72 SER F CA 1
ATOM 6800 C C . SER F 1 72 ? -113.083 -26.251 -65.083 1.00 94.83 72 SER F C 1
ATOM 6801 O O . SER F 1 72 ? -114.077 -26.646 -64.448 1.00 84.96 72 SER F O 1
ATOM 6804 N N . GLU F 1 73 ? -112.489 -26.925 -66.064 1.00 99.18 73 GLU F N 1
ATOM 6805 C CA . GLU F 1 73 ? -112.898 -28.318 -66.358 1.00 99.54 73 GLU F CA 1
ATOM 6806 C C . GLU F 1 73 ? -112.140 -29.166 -65.339 1.00 94.38 73 GLU F C 1
ATOM 6807 O O . GLU F 1 73 ? -111.186 -29.862 -65.737 1.00 80.16 73 GLU F O 1
ATOM 6813 N N . SER F 1 74 ? -112.552 -29.090 -64.071 1.00 97.78 74 SER F N 1
ATOM 6814 C CA . SER F 1 74 ? -111.796 -29.771 -62.997 1.00 83.88 74 SER F CA 1
ATOM 6815 C C . SER F 1 74 ? -112.674 -30.015 -61.783 1.00 83.76 74 SER F C 1
ATOM 6816 O O . SER F 1 74 ? -113.382 -29.077 -61.380 1.00 80.95 74 SER F O 1
ATOM 6819 N N . PRO F 1 75 ? -112.680 -31.223 -61.188 1.00 84.52 75 PRO F N 1
ATOM 6820 C CA . PRO F 1 75 ? -113.374 -31.430 -59.905 1.00 79.29 75 PRO F CA 1
ATOM 6821 C C . PRO F 1 75 ? -112.787 -30.600 -58.772 1.00 76.48 75 PRO F C 1
ATOM 6822 O O . PRO F 1 75 ? -113.528 -30.234 -57.847 1.00 76.39 75 PRO F O 1
ATOM 6826 N N . LEU F 1 76 ? -111.476 -30.308 -58.812 1.00 66.45 76 LEU F N 1
ATOM 6827 C CA . LEU F 1 76 ? -110.799 -29.481 -57.810 1.00 56.19 76 LEU F CA 1
ATOM 6828 C C . LEU F 1 76 ? -109.987 -28.424 -58.537 1.00 53.37 76 LEU F C 1
ATOM 6829 O O . LEU F 1 76 ? -108.825 -28.653 -58.899 1.00 55.16 76 LEU F O 1
ATOM 6834 N N . PRO F 1 77 ? -110.580 -27.267 -58.803 1.00 55.05 77 PRO F N 1
ATOM 6835 C CA . PRO F 1 77 ? -109.828 -26.179 -59.437 1.00 55.44 77 PRO F CA 1
ATOM 6836 C C . PRO F 1 77 ? -108.658 -25.732 -58.573 1.00 51.52 77 PRO F C 1
ATOM 6837 O O . PRO F 1 77 ? -108.635 -25.927 -57.354 1.00 49.78 77 PRO F O 1
ATOM 6841 N N . PHE F 1 78 ? -107.665 -25.150 -59.240 1.00 46.14 78 PHE F N 1
ATOM 6842 C CA . PHE F 1 78 ? -106.593 -24.406 -58.597 1.00 38.64 78 PHE F CA 1
ATOM 6843 C C . PHE F 1 78 ? -107.122 -23.607 -57.420 1.00 39.22 78 PHE F C 1
ATOM 6844 O O . PHE F 1 78 ? -108.034 -22.795 -57.574 1.00 43.06 78 PHE F O 1
ATOM 6852 N N . GLY F 1 79 ? -106.570 -23.851 -56.234 1.00 37.16 79 GLY F N 1
ATOM 6853 C CA . GLY F 1 79 ? -106.939 -23.100 -55.056 1.00 32.19 79 GLY F CA 1
ATOM 6854 C C . GLY F 1 79 ? -107.997 -23.739 -54.187 1.00 36.77 79 GLY F C 1
ATOM 6855 O O . GLY F 1 79 ? -108.432 -23.112 -53.210 1.00 40.13 79 GLY F O 1
ATOM 6856 N N . SER F 1 80 ? -108.438 -24.951 -54.506 1.00 38.71 80 SER F N 1
ATOM 6857 C CA . SER F 1 80 ? -109.373 -25.617 -53.620 1.00 33.94 80 SER F CA 1
ATOM 6858 C C . SER F 1 80 ? -108.652 -25.983 -52.339 1.00 31.19 80 SER F C 1
ATOM 6859 O O . SER F 1 80 ? -107.454 -26.267 -52.342 1.00 35.15 80 SER F O 1
ATOM 6862 N N . ILE F 1 81 ? -109.382 -25.954 -51.233 1.00 33.08 81 ILE F N 1
ATOM 6863 C CA . ILE F 1 81 ? -108.869 -26.396 -49.943 1.00 30.73 81 ILE F CA 1
ATOM 6864 C C . ILE F 1 81 ? -109.737 -27.552 -49.468 1.00 31.64 81 ILE F C 1
ATOM 6865 O O . ILE F 1 81 ? -110.969 -27.480 -49.532 1.00 36.56 81 ILE F O 1
ATOM 6870 N N . VAL F 1 82 ? -109.098 -28.626 -49.025 1.00 29.10 82 VAL F N 1
ATOM 6871 C CA . VAL F 1 82 ? -109.795 -29.812 -48.540 1.00 33.33 82 VAL F CA 1
ATOM 6872 C C . VAL F 1 82 ? -109.292 -30.095 -47.133 1.00 36.03 82 VAL F C 1
ATOM 6873 O O . VAL F 1 82 ? -108.083 -30.039 -46.889 1.00 42.32 82 VAL F O 1
ATOM 6877 N N . VAL F 1 83 ? -110.203 -30.377 -46.204 1.00 33.97 83 VAL F N 1
ATOM 6878 C CA . VAL F 1 83 ? -109.841 -30.769 -44.843 1.00 30.91 83 VAL F CA 1
ATOM 6879 C C . VAL F 1 83 ? -110.127 -32.256 -44.698 1.00 32.32 83 VAL F C 1
ATOM 6880 O O . VAL F 1 83 ? -111.094 -32.765 -45.274 1.00 37.67 83 VAL F O 1
ATOM 6884 N N . LEU F 1 84 ? -109.297 -32.953 -43.928 1.00 31.41 84 LEU F N 1
ATOM 6885 C CA . LEU F 1 84 ? -109.348 -34.407 -43.921 1.00 31.76 84 LEU F CA 1
ATOM 6886 C C . LEU F 1 84 ? -109.076 -34.988 -42.543 1.00 32.66 84 LEU F C 1
ATOM 6887 O O . LEU F 1 84 ? -108.237 -34.478 -41.790 1.00 33.56 84 LEU F O 1
ATOM 6892 N N . GLU F 1 85 ? -109.793 -36.079 -42.243 1.00 35.35 85 GLU F N 1
ATOM 6893 C CA . GLU F 1 85 ? -109.598 -36.937 -41.065 1.00 33.68 85 GLU F CA 1
ATOM 6894 C C . GLU F 1 85 ? -109.582 -38.374 -41.583 1.00 31.23 85 GLU F C 1
ATOM 6895 O O . GLU F 1 85 ? -110.635 -38.987 -41.767 1.00 35.37 85 GLU F O 1
ATOM 6901 N N . ASP F 1 86 ? -108.404 -38.904 -41.850 1.00 30.98 86 ASP F N 1
ATOM 6902 C CA . ASP F 1 86 ? -108.405 -40.213 -42.498 1.00 34.26 86 ASP F CA 1
ATOM 6903 C C . ASP F 1 86 ? -107.930 -41.293 -41.527 1.00 36.27 86 ASP F C 1
ATOM 6904 O O . ASP F 1 86 ? -106.990 -41.059 -40.759 1.00 36.41 86 ASP F O 1
ATOM 6909 N N . PRO F 1 87 ? -108.566 -42.467 -41.510 1.00 31.57 87 PRO F N 1
ATOM 6910 C CA . PRO F 1 87 ? -108.089 -43.552 -40.644 1.00 26.13 87 PRO F CA 1
ATOM 6911 C C . PRO F 1 87 ? -106.866 -44.237 -41.229 1.00 32.12 87 PRO F C 1
ATOM 6912 O O . PRO F 1 87 ? -106.755 -44.434 -42.445 1.00 33.66 87 PRO F O 1
ATOM 6916 N N . LEU F 1 88 ? -105.938 -44.597 -40.349 1.00 30.39 88 LEU F N 1
ATOM 6917 C CA . LEU F 1 88 ? -104.729 -45.322 -40.723 1.00 31.83 88 LEU F CA 1
ATOM 6918 C C . LEU F 1 88 ? -104.849 -46.741 -40.189 1.00 33.80 88 LEU F C 1
ATOM 6919 O O . LEU F 1 88 ? -105.032 -46.931 -38.981 1.00 34.74 88 LEU F O 1
ATOM 6924 N N . THR F 1 89 ? -104.757 -47.730 -41.082 1.00 33.89 89 THR F N 1
ATOM 6925 C CA . THR F 1 89 ? -104.941 -49.126 -40.708 1.00 35.62 89 THR F CA 1
ATOM 6926 C C . THR F 1 89 ? -103.706 -49.957 -41.047 1.00 39.92 89 THR F C 1
ATOM 6927 O O . THR F 1 89 ? -102.874 -49.564 -41.876 1.00 38.30 89 THR F O 1
ATOM 6931 N N . VAL F 1 90 ? -103.602 -51.122 -40.390 1.00 39.50 90 VAL F N 1
ATOM 6932 C CA . VAL F 1 90 ? -102.435 -51.991 -40.562 1.00 41.45 90 VAL F CA 1
ATOM 6933 C C . VAL F 1 90 ? -102.387 -52.553 -41.975 1.00 39.45 90 VAL F C 1
ATOM 6934 O O . VAL F 1 90 ? -101.312 -52.673 -42.580 1.00 35.78 90 VAL F O 1
ATOM 6938 N N . GLY F 1 91 ? -103.537 -52.928 -42.513 1.00 37.71 91 GLY F N 1
ATOM 6939 C CA . GLY F 1 91 ? -103.583 -53.509 -43.825 1.00 35.55 91 GLY F CA 1
ATOM 6940 C C . GLY F 1 91 ? -104.376 -52.636 -44.758 1.00 37.60 91 GLY F C 1
ATOM 6941 O O . GLY F 1 91 ? -104.909 -51.594 -44.367 1.00 40.41 91 GLY F O 1
ATOM 6942 N N . PRO F 1 92 ? -104.606 -53.079 -46.013 1.00 37.01 92 PRO F N 1
ATOM 6943 C CA . PRO F 1 92 ? -105.273 -52.243 -46.997 1.00 39.85 92 PRO F CA 1
ATOM 6944 C C . PRO F 1 92 ? -106.794 -52.226 -46.846 1.00 41.61 92 PRO F C 1
ATOM 6945 O O . PRO F 1 92 ? -107.423 -51.448 -47.510 1.00 45.17 92 PRO F O 1
ATOM 6949 N N . GLU F 1 93 ? -107.327 -53.082 -45.983 1.00 42.16 93 GLU F N 1
ATOM 6950 C CA . GLU F 1 93 ? -108.797 -53.198 -45.826 1.00 44.91 93 GLU F CA 1
ATOM 6951 C C . GLU F 1 93 ? -109.245 -52.329 -44.653 1.00 43.12 93 GLU F C 1
ATOM 6952 O O . GLU F 1 93 ? -108.726 -52.504 -43.557 1.00 41.85 93 GLU F O 1
ATOM 6958 N N . LEU F 1 94 ? -110.193 -51.433 -44.896 1.00 44.38 94 LEU F N 1
ATOM 6959 C CA . LEU F 1 94 ? -110.635 -50.509 -43.827 1.00 44.32 94 LEU F CA 1
ATOM 6960 C C . LEU F 1 94 ? -110.912 -51.304 -42.552 1.00 51.03 94 LEU F C 1
ATOM 6961 O O . LEU F 1 94 ? -110.857 -50.697 -41.473 1.00 48.14 94 LEU F O 1
ATOM 6966 N N . ASN F 1 95 ? -111.197 -52.603 -42.655 1.00 53.92 95 ASN F N 1
ATOM 6967 C CA . ASN F 1 95 ? -111.487 -53.295 -41.407 1.00 54.88 95 ASN F CA 1
ATOM 6968 C C . ASN F 1 95 ? -110.240 -53.656 -40.623 1.00 55.44 95 ASN F C 1
ATOM 6969 O O . ASN F 1 95 ? -110.360 -53.979 -39.437 1.00 61.60 95 ASN F O 1
ATOM 6974 N N . SER F 1 96 ? -109.058 -53.632 -41.246 1.00 48.87 96 SER F N 1
ATOM 6975 C CA . SER F 1 96 ? -107.858 -54.080 -40.551 1.00 45.29 96 SER F CA 1
ATOM 6976 C C . SER F 1 96 ? -107.610 -53.219 -39.313 1.00 46.29 96 SER F C 1
ATOM 6977 O O . SER F 1 96 ? -108.260 -52.189 -39.099 1.00 48.58 96 SER F O 1
ATOM 6980 N N . GLU F 1 97 ? -106.673 -53.678 -38.477 1.00 48.86 97 GLU F N 1
ATOM 6981 C CA . GLU F 1 97 ? -106.367 -53.000 -37.217 1.00 43.40 97 GLU F CA 1
ATOM 6982 C C . GLU F 1 97 ? -106.150 -51.510 -37.447 1.00 40.24 97 GLU F C 1
ATOM 6983 O O . GLU F 1 97 ? -105.454 -51.102 -38.382 1.00 44.75 97 GLU F O 1
ATOM 6989 N N . LEU F 1 98 ? -106.794 -50.697 -36.626 1.00 33.33 98 LEU F N 1
ATOM 6990 C CA . LEU F 1 98 ? -106.660 -49.257 -36.735 1.00 31.10 98 LEU F CA 1
ATOM 6991 C C . LEU F 1 98 ? -105.548 -48.806 -35.794 1.00 34.46 98 LEU F C 1
ATOM 6992 O O . LEU F 1 98 ? -105.552 -49.140 -34.605 1.00 41.46 98 LEU F O 1
ATOM 6997 N N . ILE F 1 99 ? -104.580 -48.076 -36.336 1.00 29.69 99 ILE F N 1
ATOM 6998 C CA . ILE F 1 99 ? -103.405 -47.663 -35.578 1.00 31.20 99 ILE F CA 1
ATOM 6999 C C . ILE F 1 99 ? -103.276 -46.159 -35.457 1.00 34.21 99 ILE F C 1
ATOM 7000 O O . ILE F 1 99 ? -102.438 -45.690 -34.677 1.00 39.89 99 ILE F O 1
ATOM 7005 N N . GLY F 1 100 ? -104.028 -45.382 -36.222 1.00 33.98 100 GLY F N 1
ATOM 7006 C CA . GLY F 1 100 ? -103.886 -43.943 -36.130 1.00 31.50 100 GLY F CA 1
ATOM 7007 C C . GLY F 1 100 ? -104.841 -43.259 -37.078 1.00 33.80 100 GLY F C 1
ATOM 7008 O O . GLY F 1 100 ? -105.645 -43.899 -37.770 1.00 33.71 100 GLY F O 1
ATOM 7009 N N . LYS F 1 101 ? -104.750 -41.934 -37.095 1.00 29.80 101 LYS F N 1
ATOM 7010 C CA . LYS F 1 101 ? -105.486 -41.172 -38.081 1.00 26.36 101 LYS F CA 1
ATOM 7011 C C . LYS F 1 101 ? -104.621 -40.020 -38.576 1.00 32.41 101 LYS F C 1
ATOM 7012 O O . LYS F 1 101 ? -103.809 -39.463 -37.823 1.00 31.76 101 LYS F O 1
ATOM 7018 N N . ALA F 1 102 ? -104.760 -39.724 -39.870 1.00 33.01 102 ALA F N 1
ATOM 7019 C CA . ALA F 1 102 ? -104.164 -38.554 -40.502 1.00 29.54 102 ALA F CA 1
ATOM 7020 C C . ALA F 1 102 ? -105.149 -37.392 -40.461 1.00 29.58 102 ALA F C 1
ATOM 7021 O O . ALA F 1 102 ? -106.293 -37.524 -40.911 1.00 31.89 102 ALA F O 1
ATOM 7023 N N . GLN F 1 103 ? -104.715 -36.258 -39.930 1.00 25.95 103 GLN F N 1
ATOM 7024 C CA . GLN F 1 103 ? -105.575 -35.087 -39.902 1.00 27.12 103 GLN F CA 1
ATOM 7025 C C . GLN F 1 103 ? -104.857 -33.890 -40.483 1.00 27.27 103 GLN F C 1
ATOM 7026 O O . GLN F 1 103 ? -103.642 -33.743 -40.320 1.00 27.44 103 GLN F O 1
ATOM 7032 N N . GLY F 1 104 ? -105.617 -33.032 -41.144 1.00 25.93 104 GLY F N 1
ATOM 7033 C CA . GLY F 1 104 ? -105.028 -31.847 -41.719 1.00 27.44 104 GLY F CA 1
ATOM 7034 C C . GLY F 1 104 ? -105.816 -31.318 -42.898 1.00 32.99 104 GLY F C 1
ATOM 7035 O O . GLY F 1 104 ? -107.051 -31.363 -42.917 1.00 39.39 104 GLY F O 1
ATOM 7036 N N . PHE F 1 105 ? -105.097 -30.818 -43.896 1.00 31.86 105 PHE F N 1
ATOM 7037 C CA . PHE F 1 105 ? -105.687 -30.112 -45.023 1.00 28.67 105 PHE F CA 1
ATOM 7038 C C . PHE F 1 105 ? -104.741 -30.255 -46.202 1.00 30.63 105 PHE F C 1
ATOM 7039 O O . PHE F 1 105 ? -103.564 -30.588 -46.037 1.00 32.50 105 PHE F O 1
ATOM 7047 N N . TYR F 1 106 ? -105.241 -29.950 -47.391 1.00 27.66 106 TYR F N 1
ATOM 7048 C CA . TYR F 1 106 ? -104.345 -29.838 -48.525 1.00 25.02 106 TYR F CA 1
ATOM 7049 C C . TYR F 1 106 ? -104.965 -28.883 -49.522 1.00 26.96 106 TYR F C 1
ATOM 7050 O O . TYR F 1 106 ? -106.170 -28.625 -49.496 1.00 33.22 106 TYR F O 1
ATOM 7059 N N . VAL F 1 107 ? -104.120 -28.344 -50.391 1.00 25.32 107 VAL F N 1
ATOM 7060 C CA . VAL F 1 107 ? -104.502 -27.269 -51.291 1.00 26.87 107 VAL F CA 1
ATOM 7061 C C . VAL F 1 107 ? -104.089 -27.650 -52.699 1.00 32.98 107 VAL F C 1
ATOM 7062 O O . VAL F 1 107 ? -102.927 -28.010 -52.932 1.00 36.15 107 VAL F O 1
ATOM 7066 N N . THR F 1 108 ? -105.034 -27.562 -53.635 1.00 32.03 108 THR F N 1
ATOM 7067 C CA . THR F 1 108 ? -104.743 -27.805 -55.043 1.00 31.36 108 THR F CA 1
ATOM 7068 C C . THR F 1 108 ? -103.872 -26.684 -55.594 1.00 33.25 108 THR F C 1
ATOM 7069 O O . THR F 1 108 ? -104.237 -25.506 -55.520 1.00 35.69 108 THR F O 1
ATOM 7073 N N . VAL F 1 109 ? -102.695 -27.046 -56.096 1.00 32.26 109 VAL F N 1
ATOM 7074 C CA . VAL F 1 109 ? -101.695 -26.023 -56.514 1.00 32.63 109 VAL F CA 1
ATOM 7075 C C . VAL F 1 109 ? -101.370 -26.186 -57.997 1.00 38.75 109 VAL F C 1
ATOM 7076 O O . VAL F 1 109 ? -100.358 -25.643 -58.433 1.00 39.37 109 VAL F O 1
ATOM 7080 N N . SER F 1 110 ? -102.211 -26.905 -58.732 1.00 44.81 110 SER F N 1
ATOM 7081 C CA . SER F 1 110 ? -102.022 -27.087 -60.189 1.00 44.14 110 SER F CA 1
ATOM 7082 C C . SER F 1 110 ? -103.191 -26.437 -60.919 1.00 51.41 110 SER F C 1
ATOM 7083 O O . SER F 1 110 ? -104.330 -26.593 -60.461 1.00 54.84 110 SER F O 1
ATOM 7086 N N . GLN F 1 111 ? -102.909 -25.761 -62.027 1.00 56.28 111 GLN F N 1
ATOM 7087 C CA . GLN F 1 111 ? -103.986 -25.137 -62.828 1.00 64.53 111 GLN F CA 1
ATOM 7088 C C . GLN F 1 111 ? -104.265 -25.981 -64.076 1.00 73.53 111 GLN F C 1
ATOM 7089 O O . GLN F 1 111 ? -103.294 -26.501 -64.645 1.00 75.75 111 GLN F O 1
ATOM 7095 N N . ALA F 1 112 ? -105.535 -26.142 -64.454 1.00 77.83 112 ALA F N 1
ATOM 7096 C CA . ALA F 1 112 ? -105.913 -26.835 -65.714 1.00 82.83 112 ALA F CA 1
ATOM 7097 C C . ALA F 1 112 ? -105.605 -28.330 -65.682 1.00 81.16 112 ALA F C 1
ATOM 7098 O O . ALA F 1 112 ? -105.357 -28.857 -64.584 1.00 74.85 112 ALA F O 1
ATOM 7100 N N . ALA F 1 113 ? -105.683 -28.975 -66.850 1.00 77.08 113 ALA F N 1
ATOM 7101 C CA . ALA F 1 113 ? -105.370 -30.416 -66.961 1.00 70.79 113 ALA F CA 1
ATOM 7102 C C . ALA F 1 113 ? -106.359 -31.246 -66.144 1.00 74.79 113 ALA F C 1
ATOM 7103 O O . ALA F 1 113 ? -107.294 -31.800 -66.754 1.00 70.28 113 ALA F O 1
ATOM 7105 N N . VAL F 1 114 ? -106.134 -31.353 -64.832 1.00 73.22 114 VAL F N 1
ATOM 7106 C CA . VAL F 1 114 ? -107.030 -32.118 -63.907 1.00 69.16 114 VAL F CA 1
ATOM 7107 C C . VAL F 1 114 ? -106.941 -33.629 -64.151 1.00 68.03 114 VAL F C 1
ATOM 7108 O O . VAL F 1 114 ? -106.727 -33.997 -65.309 1.00 61.03 114 VAL F O 1
ATOM 7112 N N . LEU F 1 115 ? -107.158 -34.448 -63.113 1.00 64.39 115 LEU F N 1
ATOM 7113 C CA . LEU F 1 115 ? -106.911 -35.917 -63.154 1.00 56.62 115 LEU F CA 1
ATOM 7114 C C . LEU F 1 115 ? -105.423 -36.012 -62.859 1.00 56.73 115 LEU F C 1
ATOM 7115 O O . LEU F 1 115 ? -104.962 -37.059 -62.394 1.00 59.34 115 LEU F O 1
ATOM 7120 N N . GLU F 1 116 ? -104.723 -34.915 -63.112 1.00 58.15 116 GLU F N 1
ATOM 7121 C CA . GLU F 1 116 ? -103.279 -34.828 -62.847 1.00 50.66 116 GLU F CA 1
ATOM 7122 C C . GLU F 1 116 ? -103.152 -33.739 -61.796 1.00 50.67 116 GLU F C 1
ATOM 7123 O O . GLU F 1 116 ? -102.418 -32.779 -62.033 1.00 63.25 116 GLU F O 1
ATOM 7129 N N . LEU F 1 117 ? -103.890 -33.879 -60.699 1.00 48.02 117 LEU F N 1
ATOM 7130 C CA . LEU F 1 117 ? -103.918 -32.826 -59.657 1.00 46.52 117 LEU F CA 1
ATOM 7131 C C . LEU F 1 117 ? -102.648 -32.883 -58.821 1.00 41.70 117 LEU F C 1
ATOM 7132 O O . LEU F 1 117 ? -102.197 -33.987 -58.511 1.00 43.48 117 LEU F O 1
ATOM 7137 N N . GLU F 1 118 ? -102.109 -31.720 -58.489 1.00 37.33 118 GLU F N 1
ATOM 7138 C CA . GLU F 1 118 ? -100.925 -31.655 -57.610 1.00 30.00 118 GLU F CA 1
ATOM 7139 C C . GLU F 1 118 ? -101.383 -30.973 -56.324 1.00 31.13 118 GLU F C 1
ATOM 7140 O O . GLU F 1 118 ? -102.147 -30.015 -56.423 1.00 35.33 118 GLU F O 1
ATOM 7146 N N . LEU F 1 119 ? -100.949 -31.460 -55.165 1.00 31.15 119 LEU F N 1
ATOM 7147 C CA . LEU F 1 119 ? -101.466 -30.888 -53.895 1.00 32.06 119 LEU F CA 1
ATOM 7148 C C . LEU F 1 119 ? -100.371 -30.629 -52.865 1.00 31.50 119 LEU F C 1
ATOM 7149 O O . LEU F 1 119 ? -99.468 -31.460 -52.765 1.00 33.21 119 LEU F O 1
ATOM 7154 N N . VAL F 1 120 ? -100.417 -29.490 -52.174 1.00 24.64 120 VAL F N 1
ATOM 7155 C CA . VAL F 1 120 ? -99.555 -29.280 -51.022 1.00 21.88 120 VAL F CA 1
ATOM 7156 C C . VAL F 1 120 ? -100.369 -29.634 -49.787 1.00 22.77 120 VAL F C 1
ATOM 7157 O O . VAL F 1 120 ? -101.480 -29.133 -49.610 1.00 23.28 120 VAL F O 1
ATOM 7161 N N . MET F 1 121 ? -99.839 -30.521 -48.956 1.00 26.44 121 MET F N 1
ATOM 7162 C CA . MET F 1 121 ? -100.566 -31.057 -47.818 1.00 21.53 121 MET F CA 1
ATOM 7163 C C . MET F 1 121 ? -99.903 -30.616 -46.524 1.00 26.87 121 MET F C 1
ATOM 7164 O O . MET F 1 121 ? -98.673 -30.649 -46.405 1.00 27.34 121 MET F O 1
ATOM 7169 N N . GLY F 1 122 ? -100.720 -30.175 -45.569 1.00 28.06 122 GLY F N 1
ATOM 7170 C CA . GLY F 1 122 ? -100.291 -30.033 -44.195 1.00 22.92 122 GLY F CA 1
ATOM 7171 C C . GLY F 1 122 ? -101.132 -30.986 -43.377 1.00 27.23 122 GLY F C 1
ATOM 7172 O O . GLY F 1 122 ? -102.340 -30.765 -43.214 1.00 28.59 122 GLY F O 1
ATOM 7173 N N . MET F 1 123 ? -100.542 -32.084 -42.911 1.00 25.21 123 MET F N 1
ATOM 7174 C CA . MET F 1 123 ? -101.288 -33.024 -42.090 1.00 25.58 123 MET F CA 1
ATOM 7175 C C . MET F 1 123 ? -100.429 -33.453 -40.914 1.00 21.99 123 MET F C 1
ATOM 7176 O O . MET F 1 123 ? -99.206 -33.296 -40.924 1.00 25.89 123 MET F O 1
ATOM 7181 N N . THR F 1 124 ? -101.079 -33.978 -39.881 1.00 20.68 124 THR F N 1
ATOM 7182 C CA . THR F 1 124 ? -100.366 -34.693 -38.830 1.00 23.83 124 THR F CA 1
ATOM 7183 C C . THR F 1 124 ? -100.922 -36.105 -38.696 1.00 27.06 124 THR F C 1
ATOM 7184 O O . THR F 1 124 ? -102.103 -36.368 -38.969 1.00 29.29 124 THR F O 1
ATOM 7188 N N . PHE F 1 125 ? -100.041 -37.011 -38.293 1.00 21.69 125 PHE F N 1
ATOM 7189 C CA . PHE F 1 125 ? -100.381 -38.392 -38.015 1.00 21.66 125 PHE F CA 1
ATOM 7190 C C . PHE F 1 125 ? -100.390 -38.548 -36.508 1.00 26.50 125 PHE F C 1
ATOM 7191 O O . PHE F 1 125 ? -99.370 -38.300 -35.858 1.00 26.84 125 PHE F O 1
ATOM 7199 N N . VAL F 1 126 ? -101.525 -38.954 -35.950 1.00 33.76 126 VAL F N 1
ATOM 7200 C CA . VAL F 1 126 ? -101.604 -39.310 -34.539 1.00 31.19 126 VAL F CA 1
ATOM 7201 C C . VAL F 1 126 ? -101.817 -40.808 -34.465 1.00 29.30 126 VAL F C 1
ATOM 7202 O O . VAL F 1 126 ? -102.675 -41.350 -35.175 1.00 27.69 126 VAL F O 1
ATOM 7206 N N . PHE F 1 127 ? -101.017 -41.474 -33.637 1.00 30.75 127 PHE F N 1
ATOM 7207 C CA . PHE F 1 127 ? -101.012 -42.926 -33.533 1.00 31.71 127 PHE F CA 1
ATOM 7208 C C . PHE F 1 127 ? -101.680 -43.359 -32.240 1.00 33.45 127 PHE F C 1
ATOM 7209 O O . PHE F 1 127 ? -101.355 -42.848 -31.165 1.00 39.91 127 PHE F O 1
ATOM 7217 N N . THR F 1 128 ? -102.612 -44.293 -32.349 1.00 35.44 128 THR F N 1
ATOM 7218 C CA . THR F 1 128 ? -103.074 -45.075 -31.214 1.00 40.87 128 THR F CA 1
ATOM 7219 C C . THR F 1 128 ? -102.346 -46.417 -31.195 1.00 43.45 128 THR F C 1
ATOM 7220 O O . THR F 1 128 ? -101.637 -46.781 -32.136 1.00 44.64 128 THR F O 1
ATOM 7224 N N . GLY F 1 129 ? -102.536 -47.160 -30.110 1.00 46.35 129 GLY F N 1
ATOM 7225 C CA . GLY F 1 129 ? -102.155 -48.564 -30.074 1.00 48.90 129 GLY F CA 1
ATOM 7226 C C . GLY F 1 129 ? -100.732 -48.919 -30.462 1.00 46.82 129 GLY F C 1
ATOM 7227 O O . GLY F 1 129 ? -100.419 -49.141 -31.635 1.00 49.76 129 GLY F O 1
ATOM 7228 N N . GLY F 1 130 ? -99.864 -49.009 -29.484 1.00 39.90 130 GLY F N 1
ATOM 7229 C CA . GLY F 1 130 ? -98.501 -49.409 -29.749 1.00 36.54 130 GLY F CA 1
ATOM 7230 C C . GLY F 1 130 ? -97.578 -48.657 -28.819 1.00 41.24 130 GLY F C 1
ATOM 7231 O O . GLY F 1 130 ? -98.014 -47.893 -27.960 1.00 39.30 130 GLY F O 1
ATOM 7232 N N . LYS F 1 131 ? -96.277 -48.893 -29.008 1.00 37.18 131 LYS F N 1
ATOM 7233 C CA . LYS F 1 131 ? -95.315 -48.102 -28.263 1.00 37.04 131 LYS F CA 1
ATOM 7234 C C . LYS F 1 131 ? -95.323 -46.653 -28.705 1.00 37.82 131 LYS F C 1
ATOM 7235 O O . LYS F 1 131 ? -94.750 -45.813 -28.006 1.00 46.84 131 LYS F O 1
ATOM 7241 N N . TYR F 1 132 ? -95.962 -46.347 -29.837 1.00 39.65 132 TYR F N 1
ATOM 7242 C CA . TYR F 1 132 ? -96.170 -44.982 -30.306 1.00 36.56 132 TYR F CA 1
ATOM 7243 C C . TYR F 1 132 ? -97.596 -44.517 -30.080 1.00 37.70 132 TYR F C 1
ATOM 7244 O O . TYR F 1 132 ? -98.099 -43.677 -30.832 1.00 41.67 132 TYR F O 1
ATOM 7253 N N . ASN F 1 133 ? -98.221 -45.022 -29.022 1.00 39.34 133 ASN F N 1
ATOM 7254 C CA . ASN F 1 133 ? -99.589 -44.578 -28.680 1.00 33.23 133 ASN F CA 1
ATOM 7255 C C . ASN F 1 133 ? -99.503 -43.111 -28.305 1.00 27.32 133 ASN F C 1
ATOM 7256 O O . ASN F 1 133 ? -98.567 -42.737 -27.600 1.00 34.33 133 ASN F O 1
ATOM 7261 N N . GLY F 1 134 ? -100.455 -42.327 -28.772 1.00 30.20 134 GLY F N 1
ATOM 7262 C CA . GLY F 1 134 ? -100.439 -40.900 -28.528 1.00 34.50 134 GLY F CA 1
ATOM 7263 C C . GLY F 1 134 ? -99.331 -40.074 -29.161 1.00 26.54 134 GLY F C 1
ATOM 7264 O O . GLY F 1 134 ? -99.327 -38.854 -28.987 1.00 25.25 134 GLY F O 1
ATOM 7265 N N . SER F 1 135 ? -98.390 -40.684 -29.875 1.00 25.03 135 SER F N 1
ATOM 7266 C CA . SER F 1 135 ? -97.314 -39.926 -30.494 1.00 22.04 135 SER F CA 1
ATOM 7267 C C . SER F 1 135 ? -97.768 -39.428 -31.861 1.00 30.64 135 SER F C 1
ATOM 7268 O O . SER F 1 135 ? -98.660 -40.014 -32.490 1.00 32.97 135 SER F O 1
ATOM 7271 N N . THR F 1 136 ? -97.181 -38.311 -32.304 1.00 27.46 136 THR F N 1
ATOM 7272 C CA . THR F 1 136 ? -97.578 -37.709 -33.570 1.00 24.74 136 THR F CA 1
ATOM 7273 C C . THR F 1 136 ? -96.371 -37.494 -34.470 1.00 29.69 136 THR F C 1
ATOM 7274 O O . THR F 1 136 ? -95.210 -37.526 -34.037 1.00 28.47 136 THR F O 1
ATOM 7278 N N . LEU F 1 137 ? -96.683 -37.241 -35.741 1.00 24.31 137 LEU F N 1
ATOM 7279 C CA . LEU F 1 137 ? -95.721 -36.813 -36.739 1.00 22.22 137 LEU F CA 1
ATOM 7280 C C . LEU F 1 137 ? -96.374 -35.714 -37.560 1.00 23.97 137 LEU F C 1
ATOM 7281 O O . LEU F 1 137 ? -97.603 -35.669 -37.673 1.00 27.12 137 LEU F O 1
ATOM 7286 N N . SER F 1 138 ? -95.565 -34.828 -38.142 1.00 19.47 138 SER F N 1
ATOM 7287 C CA . SER F 1 138 ? -96.105 -33.745 -38.953 1.00 20.99 138 SER F CA 1
ATOM 7288 C C . SER F 1 138 ? -95.488 -33.781 -40.345 1.00 23.29 138 SER F C 1
ATOM 7289 O O . SER F 1 138 ? -94.294 -34.069 -40.502 1.00 24.45 138 SER F O 1
ATOM 7292 N N . VAL F 1 139 ? -96.309 -33.493 -41.354 1.00 20.15 139 VAL F N 1
ATOM 7293 C CA . VAL F 1 139 ? -95.909 -33.545 -42.754 1.00 18.65 139 VAL F CA 1
ATOM 7294 C C . VAL F 1 139 ? -96.385 -32.272 -43.430 1.00 25.10 139 VAL F C 1
ATOM 7295 O O . VAL F 1 139 ? -97.552 -31.884 -43.275 1.00 27.74 139 VAL F O 1
ATOM 7299 N N . LEU F 1 140 ? -95.493 -31.619 -44.175 1.00 24.82 140 LEU F N 1
ATOM 7300 C CA . LEU F 1 140 ? -95.901 -30.553 -45.089 1.00 24.58 140 LEU F CA 1
ATOM 7301 C C . LEU F 1 140 ? -95.078 -30.696 -46.357 1.00 22.28 140 LEU F C 1
ATOM 7302 O O . LEU F 1 140 ? -93.843 -30.641 -46.313 1.00 23.80 140 LEU F O 1
ATOM 7307 N N . GLY F 1 141 ? -95.756 -30.904 -47.475 1.00 20.03 141 GLY F N 1
ATOM 7308 C CA . GLY F 1 141 ? -95.044 -31.232 -48.691 1.00 25.19 141 GLY F CA 1
ATOM 7309 C C . GLY F 1 141 ? -95.985 -31.356 -49.869 1.00 29.32 141 GLY F C 1
ATOM 7310 O O . GLY F 1 141 ? -97.179 -31.056 -49.778 1.00 33.72 141 GLY F O 1
ATOM 7311 N N . ARG F 1 142 ? -95.429 -31.839 -50.975 1.00 29.36 142 ARG F N 1
ATOM 7312 C CA . ARG F 1 142 ? -96.049 -31.745 -52.289 1.00 30.17 142 ARG F CA 1
ATOM 7313 C C . ARG F 1 142 ? -96.414 -33.126 -52.817 1.00 28.31 142 ARG F C 1
ATOM 7314 O O . ARG F 1 142 ? -95.555 -34.005 -52.931 1.00 28.10 142 ARG F O 1
ATOM 7322 N N . ASN F 1 143 ? -97.669 -33.290 -53.195 1.00 29.36 143 ASN F N 1
ATOM 7323 C CA . ASN F 1 143 ? -98.204 -34.571 -53.630 1.00 32.13 143 ASN F CA 1
ATOM 7324 C C . ASN F 1 143 ? -98.645 -34.424 -55.075 1.00 35.01 143 ASN F C 1
ATOM 7325 O O . ASN F 1 143 ? -99.673 -33.791 -55.339 1.00 39.17 143 ASN F O 1
ATOM 7330 N N . GLU F 1 144 ? -97.883 -34.993 -56.014 1.00 36.66 144 GLU F N 1
ATOM 7331 C CA . GLU F 1 144 ? -98.376 -35.144 -57.390 1.00 38.90 144 GLU F CA 1
ATOM 7332 C C . GLU F 1 144 ? -99.094 -36.487 -57.484 1.00 40.75 144 GLU F C 1
ATOM 7333 O O . GLU F 1 144 ? -98.456 -37.533 -57.609 1.00 41.89 144 GLU F O 1
ATOM 7339 N N . ILE F 1 145 ? -100.436 -36.448 -57.430 1.00 40.91 145 ILE F N 1
ATOM 7340 C CA . ILE F 1 145 ? -101.248 -37.659 -57.284 1.00 43.69 145 ILE F CA 1
ATOM 7341 C C . ILE F 1 145 ? -101.018 -38.644 -58.422 1.00 47.30 145 ILE F C 1
ATOM 7342 O O . ILE F 1 145 ? -101.159 -39.861 -58.231 1.00 48.64 145 ILE F O 1
ATOM 7347 N N . ILE F 1 146 ? -100.704 -38.144 -59.623 1.00 46.24 146 ILE F N 1
ATOM 7348 C CA . ILE F 1 146 ? -100.393 -39.022 -60.752 1.00 46.68 146 ILE F CA 1
ATOM 7349 C C . ILE F 1 146 ? -99.325 -40.030 -60.363 1.00 48.98 146 ILE F C 1
ATOM 7350 O O . ILE F 1 146 ? -99.482 -41.239 -60.558 1.00 59.26 146 ILE F O 1
ATOM 7355 N N . SER F 1 147 ? -98.212 -39.532 -59.826 1.00 47.25 147 SER F N 1
ATOM 7356 C CA . SER F 1 147 ? -96.968 -40.264 -59.668 1.00 44.55 147 SER F CA 1
ATOM 7357 C C . SER F 1 147 ? -97.200 -41.626 -59.025 1.00 47.76 147 SER F C 1
ATOM 7358 O O . SER F 1 147 ? -98.090 -41.783 -58.173 1.00 47.43 147 SER F O 1
ATOM 7361 N N . PRO F 1 148 ? -96.432 -42.631 -59.415 1.00 51.24 148 PRO F N 1
ATOM 7362 C CA . PRO F 1 148 ? -96.563 -43.938 -58.759 1.00 51.48 148 PRO F CA 1
ATOM 7363 C C . PRO F 1 148 ? -96.135 -43.870 -57.292 1.00 48.88 148 PRO F C 1
ATOM 7364 O O . PRO F 1 148 ? -96.832 -44.362 -56.398 1.00 48.76 148 PRO F O 1
ATOM 7368 N N . ILE F 1 149 ? -94.998 -43.231 -57.035 1.00 44.48 149 ILE F N 1
ATOM 7369 C CA . ILE F 1 149 ? -94.458 -43.043 -55.696 1.00 39.92 149 ILE F CA 1
ATOM 7370 C C . ILE F 1 149 ? -94.439 -41.550 -55.399 1.00 44.07 149 ILE F C 1
ATOM 7371 O O . ILE F 1 149 ? -94.021 -40.754 -56.249 1.00 50.71 149 ILE F O 1
ATOM 7376 N N . ARG F 1 150 ? -94.886 -41.164 -54.199 1.00 39.03 150 ARG F N 1
ATOM 7377 C CA . ARG F 1 150 ? -94.903 -39.760 -53.796 1.00 31.84 150 ARG F CA 1
ATOM 7378 C C . ARG F 1 150 ? -94.201 -39.602 -52.461 1.00 32.84 150 ARG F C 1
ATOM 7379 O O . ARG F 1 150 ? -94.499 -40.340 -51.516 1.00 34.85 150 ARG F O 1
ATOM 7387 N N . GLU F 1 151 ? -93.276 -38.640 -52.388 1.00 30.20 151 GLU F N 1
ATOM 7388 C CA . GLU F 1 151 ? -92.411 -38.448 -51.231 1.00 22.09 151 GLU F CA 1
ATOM 7389 C C . GLU F 1 151 ? -92.734 -37.136 -50.534 1.00 22.90 151 GLU F C 1
ATOM 7390 O O . GLU F 1 151 ? -92.940 -36.103 -51.177 1.00 23.45 151 GLU F O 1
ATOM 7396 N N . MET F 1 152 ? -92.753 -37.176 -49.213 1.00 24.35 152 MET F N 1
ATOM 7397 C CA . MET F 1 152 ? -93.086 -36.000 -48.443 1.00 22.26 152 MET F CA 1
ATOM 7398 C C . MET F 1 152 ? -92.247 -35.960 -47.175 1.00 21.26 152 MET F C 1
ATOM 7399 O O . MET F 1 152 ? -91.889 -37.008 -46.621 1.00 21.39 152 MET F O 1
ATOM 7404 N N . PRO F 1 153 ? -91.896 -34.765 -46.707 1.00 21.94 153 PRO F N 1
ATOM 7405 C CA . PRO F 1 153 ? -90.976 -34.663 -45.574 1.00 20.57 153 PRO F CA 1
ATOM 7406 C C . PRO F 1 153 ? -91.710 -34.738 -44.248 1.00 24.21 153 PRO F C 1
ATOM 7407 O O . PRO F 1 153 ? -92.805 -34.198 -44.060 1.00 23.96 153 PRO F O 1
ATOM 7411 N N . ILE F 1 154 ? -91.089 -35.440 -43.314 1.00 25.63 154 ILE F N 1
ATOM 7412 C CA . ILE F 1 154 ? -91.562 -35.470 -41.942 1.00 25.68 154 ILE F CA 1
ATOM 7413 C C . ILE F 1 154 ? -90.875 -34.314 -41.241 1.00 25.56 154 ILE F C 1
ATOM 7414 O O . ILE F 1 154 ? -89.650 -34.316 -41.101 1.00 27.83 154 ILE F O 1
ATOM 7419 N N . ILE F 1 155 ? -91.655 -33.296 -40.868 1.00 22.71 155 ILE F N 1
ATOM 7420 C CA . ILE F 1 155 ? -91.073 -32.010 -40.496 1.00 23.41 155 ILE F CA 1
ATOM 7421 C C . ILE F 1 155 ? -90.862 -31.891 -38.996 1.00 22.35 155 ILE F C 1
ATOM 7422 O O . ILE F 1 155 ? -90.085 -31.034 -38.553 1.00 26.05 155 ILE F O 1
ATOM 7427 N N . GLY F 1 156 ? -91.507 -32.739 -38.214 1.00 19.64 156 GLY F N 1
ATOM 7428 C CA . GLY F 1 156 ? -91.339 -32.741 -36.776 1.00 21.83 156 GLY F CA 1
ATOM 7429 C C . GLY F 1 156 ? -92.282 -33.776 -36.213 1.00 22.82 156 GLY F C 1
ATOM 7430 O O . GLY F 1 156 ? -93.054 -34.405 -36.947 1.00 22.61 156 GLY F O 1
ATOM 7431 N N . GLY F 1 157 ? -92.212 -33.954 -34.899 1.00 23.74 157 GLY F N 1
ATOM 7432 C CA . GLY F 1 157 ? -93.041 -34.956 -34.252 1.00 25.48 157 GLY F CA 1
ATOM 7433 C C . GLY F 1 157 ? -93.009 -34.741 -32.761 1.00 26.21 157 GLY F C 1
ATOM 7434 O O . GLY F 1 157 ? -92.183 -33.981 -32.249 1.00 29.02 157 GLY F O 1
ATOM 7435 N N . THR F 1 158 ? -93.928 -35.425 -32.070 1.00 29.14 158 THR F N 1
ATOM 7436 C CA . THR F 1 158 ? -94.127 -35.269 -30.631 1.00 25.75 158 THR F CA 1
ATOM 7437 C C . THR F 1 158 ? -94.255 -36.626 -29.948 1.00 29.07 158 THR F C 1
ATOM 7438 O O . THR F 1 158 ? -94.600 -37.642 -30.566 1.00 30.65 158 THR F O 1
ATOM 7442 N N . GLY F 1 159 ? -94.051 -36.620 -28.637 1.00 30.08 159 GLY F N 1
ATOM 7443 C CA . GLY F 1 159 ? -94.152 -37.856 -27.895 1.00 24.48 159 GLY F CA 1
ATOM 7444 C C . GLY F 1 159 ? -92.852 -38.587 -28.089 1.00 29.20 159 GLY F C 1
ATOM 7445 O O . GLY F 1 159 ? -91.778 -38.024 -27.833 1.00 25.49 159 GLY F O 1
ATOM 7446 N N . GLU F 1 160 ? -92.921 -39.818 -28.586 1.00 30.41 160 GLU F N 1
ATOM 7447 C CA . GLU F 1 160 ? -91.682 -40.522 -28.880 1.00 29.50 160 GLU F CA 1
ATOM 7448 C C . GLU F 1 160 ? -91.008 -40.030 -30.156 1.00 29.01 160 GLU F C 1
ATOM 7449 O O . GLU F 1 160 ? -89.867 -40.421 -30.430 1.00 32.05 160 GLU F O 1
ATOM 7455 N N . PHE F 1 161 ? -91.665 -39.169 -30.931 1.00 27.32 161 PHE F N 1
ATOM 7456 C CA . PHE F 1 161 ? -91.087 -38.654 -32.164 1.00 27.12 161 PHE F CA 1
ATOM 7457 C C . PHE F 1 161 ? -90.627 -37.203 -32.035 1.00 27.42 161 PHE F C 1
ATOM 7458 O O . PHE F 1 161 ? -90.451 -36.520 -33.049 1.00 28.86 161 PHE F O 1
ATOM 7466 N N . ARG F 1 162 ? -90.430 -36.715 -30.812 1.00 27.82 162 ARG F N 1
ATOM 7467 C CA . ARG F 1 162 ? -89.779 -35.422 -30.642 1.00 29.94 162 ARG F CA 1
ATOM 7468 C C . ARG F 1 162 ? -88.502 -35.388 -31.468 1.00 29.30 162 ARG F C 1
ATOM 7469 O O . ARG F 1 162 ? -87.749 -36.363 -31.502 1.00 29.43 162 ARG F O 1
ATOM 7477 N N . PHE F 1 163 ? -88.277 -34.267 -32.155 1.00 26.43 163 PHE F N 1
ATOM 7478 C CA . PHE F 1 163 ? -87.074 -34.061 -32.956 1.00 25.35 163 PHE F CA 1
ATOM 7479 C C . PHE F 1 163 ? -87.030 -34.987 -34.175 1.00 26.85 163 PHE F C 1
ATOM 7480 O O . PHE F 1 163 ? -85.951 -35.341 -34.662 1.00 29.80 163 PHE F O 1
ATOM 7488 N N . ALA F 1 164 ? -88.182 -35.391 -34.689 1.00 24.02 164 ALA F N 1
ATOM 7489 C CA . ALA F 1 164 ? -88.203 -36.312 -35.817 1.00 21.06 164 ALA F CA 1
ATOM 7490 C C . ALA F 1 164 ? -87.701 -35.635 -37.091 1.00 22.84 164 ALA F C 1
ATOM 7491 O O . ALA F 1 164 ? -88.222 -34.594 -37.495 1.00 25.25 164 ALA F O 1
ATOM 7493 N N . ARG F 1 165 ? -86.754 -36.283 -37.749 1.00 26.53 165 ARG F N 1
ATOM 7494 C CA A ARG F 1 165 ? -86.265 -35.836 -39.065 0.54 25.53 165 ARG F CA 1
ATOM 7495 C CA B ARG F 1 165 ? -86.266 -35.818 -39.079 0.46 25.88 165 ARG F CA 1
ATOM 7496 C C . ARG F 1 165 ? -86.355 -37.043 -40.027 1.00 26.46 165 ARG F C 1
ATOM 7497 O O . ARG F 1 165 ? -85.744 -38.158 -39.892 1.00 35.41 165 ARG F O 1
ATOM 7512 N N . GLY F 1 166 ? -87.290 -36.947 -40.956 1.00 22.99 166 GLY F N 1
ATOM 7513 C CA . GLY F 1 166 ? -87.478 -38.090 -41.826 1.00 26.13 166 GLY F CA 1
ATOM 7514 C C . GLY F 1 166 ? -88.230 -37.751 -43.090 1.00 25.16 166 GLY F C 1
ATOM 7515 O O . GLY F 1 166 ? -88.281 -36.593 -43.503 1.00 27.52 166 GLY F O 1
ATOM 7516 N N . PHE F 1 167 ? -88.815 -38.787 -43.696 1.00 23.48 167 PHE F N 1
ATOM 7517 C CA . PHE F 1 167 ? -89.640 -38.643 -44.895 1.00 27.55 167 PHE F CA 1
ATOM 7518 C C . PHE F 1 167 ? -90.596 -39.821 -44.969 1.00 26.68 167 PHE F C 1
ATOM 7519 O O . PHE F 1 167 ? -90.412 -40.829 -44.281 1.00 31.83 167 PHE F O 1
ATOM 7527 N N . LEU F 1 168 ? -91.623 -39.686 -45.803 1.00 26.11 168 LEU F N 1
ATOM 7528 C CA . LEU F 1 168 ? -92.552 -40.780 -46.060 1.00 26.17 168 LEU F CA 1
ATOM 7529 C C . LEU F 1 168 ? -92.659 -40.971 -47.560 1.00 28.68 168 LEU F C 1
ATOM 7530 O O . LEU F 1 168 ? -92.249 -40.110 -48.342 1.00 30.51 168 LEU F O 1
ATOM 7535 N N . GLN F 1 169 ? -93.125 -42.143 -47.971 1.00 28.43 169 GLN F N 1
ATOM 7536 C CA . GLN F 1 169 ? -93.352 -42.399 -49.413 1.00 29.29 169 GLN F CA 1
ATOM 7537 C C . GLN F 1 169 ? -94.723 -43.055 -49.569 1.00 31.64 169 GLN F C 1
ATOM 7538 O O . GLN F 1 169 ? -94.917 -44.143 -49.017 1.00 33.11 169 GLN F O 1
ATOM 7544 N N . ALA F 1 170 ? -95.631 -42.393 -50.286 1.00 31.90 170 ALA F N 1
ATOM 7545 C CA . ALA F 1 170 ? -97.000 -42.911 -50.489 1.00 28.68 170 ALA F CA 1
ATOM 7546 C C . ALA F 1 170 ? -97.111 -43.571 -51.858 1.00 34.05 170 ALA F C 1
ATOM 7547 O O . ALA F 1 170 ? -96.717 -42.953 -52.846 1.00 40.88 170 ALA F O 1
ATOM 7549 N N . LYS F 1 171 ? -97.646 -44.781 -51.891 1.00 33.61 171 LYS F N 1
ATOM 7550 C CA . LYS F 1 171 ? -97.814 -45.513 -53.166 1.00 40.14 171 LYS F CA 1
ATOM 7551 C C . LYS F 1 171 ? -99.300 -45.566 -53.518 1.00 49.60 171 LYS F C 1
ATOM 7552 O O . LYS F 1 171 ? -100.063 -46.181 -52.768 1.00 50.48 171 LYS F O 1
ATOM 7558 N N . SER F 1 172 ? -99.681 -44.936 -54.625 1.00 56.46 172 SER F N 1
ATOM 7559 C CA . SER F 1 172 ? -101.093 -44.960 -55.080 1.00 62.67 172 SER F CA 1
ATOM 7560 C C . SER F 1 172 ? -101.469 -46.391 -55.431 1.00 60.55 172 SER F C 1
ATOM 7561 O O . SER F 1 172 ? -100.926 -46.914 -56.415 1.00 60.01 172 SER F O 1
ATOM 7564 N N . HIS F 1 173 ? -102.368 -46.979 -54.650 1.00 59.72 173 HIS F N 1
ATOM 7565 C CA . HIS F 1 173 ? -102.777 -48.388 -54.888 1.00 76.55 173 HIS F CA 1
ATOM 7566 C C . HIS F 1 173 ? -103.503 -48.497 -56.233 1.00 70.00 173 HIS F C 1
ATOM 7567 O O . HIS F 1 173 ? -103.255 -49.518 -56.905 1.00 60.27 173 HIS F O 1
ATOM 7574 N N . ASP F 1 181 ? -113.651 -43.120 -52.473 1.00 54.44 181 ASP F N 1
ATOM 7575 C CA . ASP F 1 181 ? -112.939 -44.241 -51.866 1.00 60.49 181 ASP F CA 1
ATOM 7576 C C . ASP F 1 181 ? -111.551 -44.490 -52.471 1.00 65.09 181 ASP F C 1
ATOM 7577 O O . ASP F 1 181 ? -111.388 -44.469 -53.696 1.00 69.57 181 ASP F O 1
ATOM 7582 N N . ALA F 1 182 ? -110.570 -44.735 -51.597 1.00 61.96 182 ALA F N 1
ATOM 7583 C CA . ALA F 1 182 ? -109.177 -44.996 -51.961 1.00 59.62 182 ALA F CA 1
ATOM 7584 C C . ALA F 1 182 ? -108.455 -45.517 -50.731 1.00 49.63 182 ALA F C 1
ATOM 7585 O O . ALA F 1 182 ? -108.935 -45.373 -49.602 1.00 52.47 182 ALA F O 1
ATOM 7587 N N . HIS F 1 183 ? -107.298 -46.119 -50.955 1.00 43.96 183 HIS F N 1
ATOM 7588 C CA . HIS F 1 183 ? -106.478 -46.544 -49.826 1.00 48.08 183 HIS F CA 1
ATOM 7589 C C . HIS F 1 183 ? -105.026 -46.585 -50.274 1.00 49.60 183 HIS F C 1
ATOM 7590 O O . HIS F 1 183 ? -104.620 -47.487 -51.010 1.00 54.75 183 HIS F O 1
ATOM 7597 N N . VAL F 1 184 ? -104.259 -45.599 -49.814 1.00 45.45 184 VAL F N 1
ATOM 7598 C CA . VAL F 1 184 ? -102.899 -45.347 -50.267 1.00 41.58 184 VAL F CA 1
ATOM 7599 C C . VAL F 1 184 ? -101.934 -45.975 -49.280 1.00 36.56 184 VAL F C 1
ATOM 7600 O O . VAL F 1 184 ? -102.063 -45.778 -48.067 1.00 35.83 184 VAL F O 1
ATOM 7604 N N . GLU F 1 185 ? -100.961 -46.717 -49.792 1.00 38.56 185 GLU F N 1
ATOM 7605 C CA . GLU F 1 185 ? -99.953 -47.308 -48.929 1.00 33.70 185 GLU F CA 1
ATOM 7606 C C . GLU F 1 185 ? -98.938 -46.245 -48.519 1.00 35.11 185 GLU F C 1
ATOM 7607 O O . GLU F 1 185 ? -98.404 -45.527 -49.375 1.00 35.34 185 GLU F O 1
ATOM 7613 N N . TYR F 1 186 ? -98.678 -46.138 -47.211 1.00 30.37 186 TYR F N 1
ATOM 7614 C CA . TYR F 1 186 ? -97.685 -45.214 -46.669 1.00 27.85 186 TYR F CA 1
ATOM 7615 C C . TYR F 1 186 ? -96.512 -45.977 -46.066 1.00 29.36 186 TYR F C 1
ATOM 7616 O O . TYR F 1 186 ? -96.698 -46.962 -45.346 1.00 36.07 186 TYR F O 1
ATOM 7625 N N . ASN F 1 187 ? -95.301 -45.515 -46.352 1.00 29.23 187 ASN F N 1
ATOM 7626 C CA . ASN F 1 187 ? -94.094 -46.072 -45.756 1.00 29.77 187 ASN F CA 1
ATOM 7627 C C . ASN F 1 187 ? -93.276 -44.924 -45.203 1.00 26.24 187 ASN F C 1
ATOM 7628 O O . ASN F 1 187 ? -92.842 -44.048 -45.960 1.00 24.32 187 ASN F O 1
ATOM 7633 N N . VAL F 1 188 ? -93.066 -44.942 -43.890 1.00 25.49 188 VAL F N 1
ATOM 7634 C CA . VAL F 1 188 ? -92.609 -43.791 -43.124 1.00 26.44 188 VAL F CA 1
ATOM 7635 C C . VAL F 1 188 ? -91.248 -44.109 -42.514 1.00 28.49 188 VAL F C 1
ATOM 7636 O O . VAL F 1 188 ? -91.086 -45.151 -41.867 1.00 32.28 188 VAL F O 1
ATOM 7640 N N . TYR F 1 189 ? -90.281 -43.208 -42.694 1.00 23.62 189 TYR F N 1
ATOM 7641 C CA . TYR F 1 189 ? -88.897 -43.449 -42.279 1.00 24.60 189 TYR F CA 1
ATOM 7642 C C . TYR F 1 189 ? -88.421 -42.281 -41.423 1.00 27.76 189 TYR F C 1
ATOM 7643 O O . TYR F 1 189 ? -88.098 -41.219 -41.965 1.00 26.63 189 TYR F O 1
ATOM 7652 N N . VAL F 1 190 ? -88.351 -42.490 -40.100 1.00 28.72 190 VAL F N 1
ATOM 7653 C CA . VAL F 1 190 ? -88.202 -41.418 -39.116 1.00 25.90 190 VAL F CA 1
ATOM 7654 C C . VAL F 1 190 ? -87.008 -41.676 -38.220 1.00 28.72 190 VAL F C 1
ATOM 7655 O O . VAL F 1 190 ? -86.947 -42.712 -37.547 1.00 31.45 190 VAL F O 1
ATOM 7659 N N . PHE F 1 191 ? -86.114 -40.697 -38.142 1.00 28.23 191 PHE F N 1
ATOM 7660 C CA . PHE F 1 191 ? -85.084 -40.647 -37.116 1.00 28.15 191 PHE F CA 1
ATOM 7661 C C . PHE F 1 191 ? -85.639 -39.945 -35.882 1.00 28.21 191 PHE F C 1
ATOM 7662 O O . PHE F 1 191 ? -86.333 -38.932 -36.001 1.00 32.23 191 PHE F O 1
ATOM 7670 N N . HIS F 1 192 ? -85.336 -40.480 -34.700 1.00 28.40 192 HIS F N 1
ATOM 7671 C CA . HIS F 1 192 ? -85.794 -39.887 -33.442 1.00 26.27 192 HIS F CA 1
ATOM 7672 C C . HIS F 1 192 ? -85.020 -40.530 -32.295 1.00 30.81 192 HIS F C 1
ATOM 7673 O O . HIS F 1 192 ? -84.160 -41.391 -32.517 1.00 33.82 192 HIS F O 1
ATOM 7680 N N . TYR F 1 193 ? -85.338 -40.121 -31.063 1.00 26.46 193 TYR F N 1
ATOM 7681 C CA . TYR F 1 193 ? -84.552 -40.547 -29.898 1.00 26.30 193 TYR F CA 1
ATOM 7682 C C . TYR F 1 193 ? -85.239 -41.560 -28.987 1.00 26.28 193 TYR F C 1
ATOM 7683 O O . TYR F 1 193 ? -86.152 -42.273 -29.412 1.00 31.76 193 TYR F O 1
#

Nearest PDB structures (foldseek):
  8th2-assembly1_A  TM=1.006E+00  e=1.951E-28  Pisum sativum
  8th2-assembly1_D  TM=9.998E-01  e=4.541E-25  Pisum sativum
  8th2-assembly1_E  TM=9.958E-01  e=4.101E-25  Pisum sativum
  8th2-assembly1_F  TM=9.864E-01  e=9.274E-25  Pisum sativum
  8th2-assembly1_C  TM=9.967E-01  e=4.283E-24  Pisum sativum

B-factor: mean 37.67, std 13.7, range [9.58, 100.72]

Foldseek 3Di:
DPDDDDDCCVVPDDDKDKDKDKWKWDQFDDDPDGFKDFPDADPCPPPALAPHAAFTKMWGWTWIAHDFDNPHHTFWTKTFIWGWHDNPDRYQTKIWTWIKIATCDPPRHGKIWTWTAIARPVDQKGKTWGPAIDDQGHPKGWMKIWGPVMIIIITIIMGD/DDDPDDDDPCCVVPDDDKDKDKDKWKWQQAPDDPDTFKDFPAAAPCCVPAQANRAAFIKMWGWTWIARDQDPPHHTFWTKTFMWGFHDHPDRPQTKIFTWIKTAGCDDPRRGKMWIWTGMAGPADAKGKTWGPAIGDQGHVKGWMKIWGAHNNGMIIIITMIIGD/DPPPPPDDDDDCVVVPDDDKDKDKDKKKWWAAQDDDDGFKDFPDADPCPVPDQAPRAAFIKMWGFTWIARDLDPPHHTFWTKTFMWGFHDHVDHLFTKIWTWIKTATPDDPRHRKIWIWTAIARVPDQWGKTWGDAIDDQTGPKGWIKIKGWPDADSRSGTTIIMIIIIIIGD/DDPDDDDDCVVVVDDDKDKDKDKWKWDQADDDDDGFKAFPAADPCCVVDLAPGAAFTKMWGKTWIARDQPPPHHTFWIKTWMWGFHDRVHRPQTKIFTWIKIATCDDPRHGKMWIWTAMARPVDAWGKTWRPAMDDQGGPKTWMKIWGDVDMIIIITIIIGD/DPDDDDDDDVVVVPDDDKDKDKDKKKWQAQCDDPDGQKDFPAADPCNVVAQAPGAAFIKMWGWIWIANDFDPPHDGFWIKTWMKGFHDNPDRHQTKIWTWIKIATCDDQRRGKMWTWTAIPGQQDQKDKTWGPAIDDQGGPKGWMKIWGDHDNGMIIIITIIIGD/DVDDDDDCCVVPDDDKDKDKDKWKWQQADDDDDGFKDFPAADPCVVVAPEPGAAFIKMWGWTWIAHDQDVPHHTFWIKTFMKGFHDHHPYVQTKIWTWIKIATPDDPSHRKMWIWTGMGRPPDQKGKTWGPAIDDQTGVWGWMKIWGQPVGMIIIITIIIGD

Radius of gyration: 34.13 Å; Cα contacts (8 Å, |Δi|>4): 3131; chains: 6; bounding box: 106×73×69 Å

Organism: Pisum sativum (NCBI:txid3888)

Secondary structure (DSSP, 8-state):
--EEEE-TTTTT----EEEEEEEEE----SSSS-SEEEEE--TTTTT-SSSS-TT-EEEEEEEEESSSSTTS-EEEEEEEEEEE--SS-SSS-EEEEEEEEEE-SGGGTT-EEEEEEEEETTSSEEEEEEEEEEGGGTT-EEEEEEE---EEEEEEEEE-/----EEEE-GGGTT----EEEEEEEEE----SSSS-SEEEEE--S-TTT--SSS-TT-EEEEEEEEESSSSTTSPEEEEEEEEEEE--SS-SSS-EEEEEEEEEE-SSTTTT-EEEEEEEEETTSSEEEEEEEEEEGGGTT-EEEEEEE------EEEEEEEEE-/--S--SB--B-TTTTT--PPEEEEEEEEEEE--SSSS-SEEEEE--TTTTT--SSS-TT-EEEEEEEEESSSSTTSPEEEEEEEEEEE--SS-SSS-EEEEEEEEEE-SGGGTT-EEEEEEEEETTSSSEEEEEEEE-GGGTT-EEEEEEEEEEE-TTT--EEEEEEEEEEE-/---EEEE-GGGGT----EEEEEEEEE----SSSS-SEEEEE--TTTTTSS-SS-TT-EEEEEEEEESSSSTTS-EEEEEEEEEEE--SS-TTS-EEEEEEEEEE-SSTTTT-EEEEEEEEETTSSEEEEEE-EE-GGGTT-EEEEEEE----EEEEEEEEE-/----EEEE-GGGGT--PPEEEEEEEEEEE--SSSS-SEEEEE--TTTTT--SSS-TT-EEEEEEEEESSSSTTSPEEEEEEEEEEE--SS-SSS-EEEEEEEEEE-SSTTTT-EEEEEEEEETT-SEEEEEEEEEEGGGTT-EEEEEEE----EEEEEEEEEEE-/--EEEE-GGGGT----EEEEEEEEEE---SSSS-SEEEEE--TTSTTSSSSS-TT-EEEEEEEEESSSSTTSPEEEEEEEEEEE---SS-SS-EEEEEEEEEE-SSTTTT-EEEEEEEEETTSSEEEEEEEEEEGGGTT-EEEEEEE----EEEEEEEEEE-